Protein 3NT8 (pdb70)

CATH classification: 3.40.33.10 (+1 more: 3.40.33.10)

InterPro domains:
  IPR001283 Cysteine-rich secretory protein-related [PR00837] (274-292)
  IPR001283 Cysteine-rich secretory protein-related [PR00837] (325-338)
  IPR001283 Cysteine-rich secretory protein-related [PR00837] (356-372)
  IPR001283 Cysteine-rich secretory protein-related [PR00837] (382-395)
  IPR001283 Cysteine-rich secretory protein-related [PTHR10334] (239-405)
  IPR002413 Venom allergen 5-like [PR00838] (232-248)
  IPR002413 Venom allergen 5-like [PR00838] (248-268)
  IPR002413 Venom allergen 5-like [PR00838] (355-374)
  IPR014044 CAP domain [PF00188] (41-177)
  IPR014044 CAP domain [PF00188] (242-387)
  IPR014044 CAP domain [SM00198] (35-185)
  IPR014044 CAP domain [SM00198] (236-395)
  IPR018244 Allergen V5/Tpx-1-related, conserved site [PS01009] (357-367)
  IPR035940 CAP superfamily [G3DSA:3.40.33.10] (24-220)
  IPR035940 CAP superfamily [G3DSA:3.40.33.10] (221-424)
  IPR035940 CAP superfamily [SSF55797] (17-192)
  IPR035940 CAP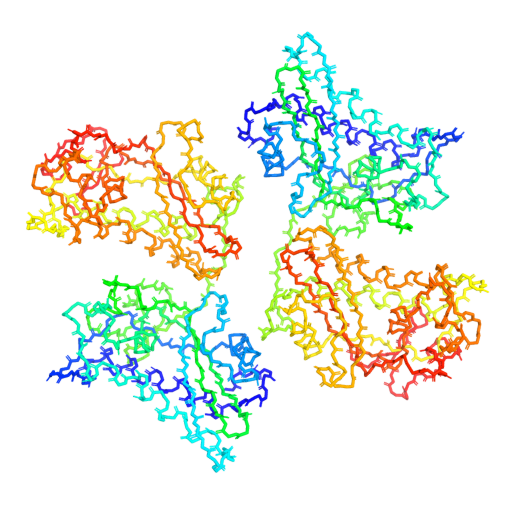 superfamily [SSF55797] (208-402)

Structure (mmCIF, N/CA/C/O backbone):
data_3NT8
#
_entry.id   3NT8
#
_cell.length_a   67.780
_cell.length_b   74.570
_cell.length_c   84.740
_cell.angle_alpha   90.00
_cell.angle_beta   112.10
_cell.angle_gamma   90.00
#
_symmetry.space_group_name_H-M   'P 1 21 1'
#
loop_
_entity.id
_entity.type
_entity.pdbx_description
1 polymer 'Ancylostoma secreted protein 1'
2 water water
#
loop_
_atom_site.group_PDB
_atom_site.id
_atom_site.type_symbol
_atom_site.label_atom_id
_atom_site.label_alt_id
_atom_site.label_comp_id
_atom_site.label_asym_id
_atom_site.label_entity_id
_atom_site.label_seq_id
_atom_site.pdbx_PDB_ins_code
_atom_site.Cartn_x
_atom_site.Cartn_y
_atom_site.Cartn_z
_atom_site.occupancy
_atom_site.B_iso_or_equiv
_atom_site.auth_seq_id
_atom_site.auth_comp_id
_atom_site.auth_asym_id
_atom_site.auth_atom_id
_atom_site.pdbx_PDB_model_num
ATOM 1 N N . SER A 1 24 ? 51.887 10.940 49.834 1.00 38.24 24 SER A N 1
ATOM 2 C CA . SER A 1 24 ? 52.670 11.269 48.580 1.00 37.79 24 SER A CA 1
ATOM 3 C C . SER A 1 24 ? 52.491 12.720 48.019 1.00 36.37 24 SER A C 1
ATOM 4 O O . SER A 1 24 ? 53.486 13.407 47.693 1.00 37.56 24 SER A O 1
ATOM 7 N N . PHE A 1 25 ? 51.240 13.169 47.947 1.00 33.76 25 PHE A N 1
ATOM 8 C CA . PHE A 1 25 ? 50.850 14.489 47.384 1.00 30.83 25 PHE A CA 1
ATOM 9 C C . PHE A 1 25 ? 51.049 14.620 45.883 1.00 30.02 25 PHE A C 1
ATOM 10 O O . PHE A 1 25 ? 50.078 14.764 45.140 1.00 29.85 25 PHE A O 1
ATOM 18 N N . GLY A 1 26 ? 52.296 14.525 45.432 1.00 29.64 26 GLY A N 1
ATOM 19 C CA . GLY A 1 26 ? 52.600 14.555 44.005 1.00 28.90 26 GLY A CA 1
ATOM 20 C C . GLY A 1 26 ? 52.400 15.930 43.415 1.00 28.86 26 GLY A C 1
ATOM 21 O O . GLY A 1 26 ? 52.171 16.051 42.215 1.00 29.83 26 GLY A O 1
ATOM 22 N N . CYS A 1 27 ? 52.503 16.977 44.239 1.00 27.76 27 CYS A N 1
ATOM 23 C CA . CYS A 1 27 ? 52.359 18.344 43.726 1.00 26.95 27 CYS A CA 1
ATOM 24 C C . CYS A 1 27 ? 53.697 18.922 43.301 1.00 26.33 27 CYS A C 1
ATOM 25 O O . CYS A 1 27 ? 54.723 18.705 43.944 1.00 26.88 27 CYS A O 1
ATOM 28 N N . SER A 1 28 ? 53.671 19.669 42.212 1.00 25.52 28 SER A N 1
ATOM 29 C CA . SER A 1 28 ? 54.889 20.256 41.681 1.00 25.79 28 SER A CA 1
ATOM 30 C C . SER A 1 28 ? 55.242 21.547 42.405 1.00 24.81 28 SER A C 1
ATOM 31 O O . SER A 1 28 ? 56.365 21.979 42.372 1.00 23.53 28 SER A O 1
ATOM 34 N N . ASN A 1 29 ? 54.293 22.135 43.117 1.00 24.63 29 ASN A N 1
ATOM 35 C CA . ASN A 1 29 ? 54.546 23.480 43.635 1.00 23.57 29 ASN A CA 1
ATOM 36 C C . ASN A 1 29 ? 55.691 23.422 44.651 1.00 22.74 29 ASN A C 1
ATOM 37 O O . ASN A 1 29 ? 55.646 22.606 45.582 1.00 22.95 29 ASN A O 1
ATOM 42 N N . SER A 1 30 ? 56.745 24.225 44.420 1.00 22.17 30 SER A N 1
ATOM 43 C CA . SER A 1 30 ? 57.843 24.389 45.394 1.00 21.83 30 SER A CA 1
ATOM 44 C C . SER A 1 30 ? 57.578 25.523 46.471 1.00 20.29 30 SER A C 1
ATOM 45 O O . SER A 1 30 ? 58.433 25.795 47.298 1.00 20.06 30 SER A O 1
ATOM 48 N N . GLY A 1 31 ? 56.424 26.197 46.389 1.00 18.37 31 GLY A N 1
ATOM 49 C CA . GLY A 1 31 ? 56.028 27.304 47.293 1.00 17.89 31 GLY A CA 1
ATOM 50 C C . GLY A 1 31 ? 55.841 26.787 48.727 1.00 17.54 31 GLY A C 1
ATOM 51 O O . GLY A 1 31 ? 56.170 27.472 49.728 1.00 17.50 31 GLY A O 1
ATOM 52 N N . ILE A 1 32 ? 55.338 25.561 48.849 1.00 14.41 32 ILE A N 1
ATOM 53 C CA . ILE A 1 32 ? 55.225 24.974 50.197 1.00 15.17 32 ILE A CA 1
ATOM 54 C C . ILE A 1 32 ? 55.826 23.576 50.155 1.00 15.60 32 ILE A C 1
ATOM 55 O O . ILE A 1 32 ? 56.068 23.071 49.040 1.00 14.11 32 ILE A O 1
ATOM 60 N N . THR A 1 33 ? 56.136 23.005 51.339 1.00 15.83 33 THR A N 1
ATOM 61 C CA . THR A 1 33 ? 56.617 21.604 51.388 1.00 16.77 33 THR A CA 1
ATOM 62 C C . THR A 1 33 ? 55.512 20.532 51.600 1.00 16.49 33 THR A C 1
ATOM 63 O O . THR A 1 33 ? 54.402 20.858 51.962 1.00 16.31 33 THR A O 1
ATOM 67 N N . ASP A 1 34 ? 55.849 19.246 51.441 1.00 18.13 34 ASP A N 1
ATOM 68 C CA . ASP A 1 34 ? 54.881 18.176 51.780 1.00 19.24 34 ASP A CA 1
ATOM 69 C C . ASP A 1 34 ? 54.516 18.196 53.224 1.00 19.63 34 ASP A C 1
ATOM 70 O O . ASP A 1 34 ? 53.371 17.899 53.584 1.00 20.10 34 ASP A O 1
ATOM 75 N N . SER A 1 35 ? 55.465 18.605 54.040 1.00 18.90 35 SER A N 1
ATOM 76 C CA . SER A 1 35 ? 55.261 18.665 55.455 1.00 18.11 35 SER A CA 1
ATOM 77 C C . SER A 1 35 ? 54.220 19.730 55.779 1.00 18.32 35 SER A C 1
ATOM 78 O O . SER A 1 35 ? 53.437 19.594 56.730 1.00 17.72 35 SER A O 1
ATOM 81 N N . ASP A 1 36 ? 54.219 20.796 54.976 1.00 18.08 36 ASP A N 1
ATOM 82 C CA . ASP A 1 36 ? 53.214 21.840 55.066 1.00 17.33 36 ASP A CA 1
ATOM 83 C C . ASP A 1 36 ? 51.867 21.332 54.597 1.00 15.94 36 ASP A C 1
ATOM 84 O O . ASP A 1 36 ? 50.880 21.608 55.220 1.00 17.09 36 ASP A O 1
ATOM 89 N N . ARG A 1 37 ? 51.844 20.592 53.500 1.00 16.65 37 ARG A N 1
ATOM 90 C CA . ARG A 1 37 ? 50.603 20.114 52.970 1.00 16.52 37 ARG A CA 1
ATOM 91 C C . ARG A 1 37 ? 49.984 19.154 53.969 1.00 17.52 37 ARG A C 1
ATOM 92 O O . ARG A 1 37 ? 48.767 19.020 54.014 1.00 17.02 37 ARG A O 1
ATOM 100 N N . GLN A 1 38 ? 50.814 18.408 54.686 1.00 17.68 38 GLN A N 1
ATOM 101 C CA . GLN A 1 38 ? 50.347 17.401 55.588 1.00 16.71 38 GLN A CA 1
ATOM 102 C C . GLN A 1 38 ? 49.846 18.145 56.815 1.00 16.21 38 GLN A C 1
ATOM 103 O O . GLN A 1 38 ? 48.883 17.756 57.363 1.00 17.74 38 GLN A O 1
ATOM 109 N N . ALA A 1 39 ? 50.449 19.274 57.195 1.00 15.79 39 ALA A N 1
ATOM 110 C CA . ALA A 1 39 ? 49.948 20.004 58.342 1.00 16.58 39 ALA A CA 1
ATOM 111 C C . ALA A 1 39 ? 48.595 20.748 58.078 1.00 17.54 39 ALA A C 1
ATOM 112 O O . ALA A 1 39 ? 47.770 20.809 58.952 1.00 17.17 39 ALA A O 1
ATOM 114 N N . PHE A 1 40 ? 48.417 21.327 56.897 1.00 17.10 40 PHE A N 1
ATOM 115 C CA . PHE A 1 40 ? 47.119 21.807 56.467 1.00 18.53 40 PHE A CA 1
ATOM 116 C C . PHE A 1 40 ? 46.072 20.701 56.442 1.00 18.02 40 PHE A C 1
ATOM 117 O O . PHE A 1 40 ? 44.972 20.858 56.981 1.00 19.54 40 PHE A O 1
ATOM 125 N N . LEU A 1 41 ? 46.392 19.603 55.789 1.00 18.31 41 LEU A N 1
ATOM 126 C CA . LEU A 1 41 ? 45.412 18.562 55.608 1.00 18.32 41 LEU A CA 1
ATOM 127 C C . LEU A 1 41 ? 44.995 17.922 56.925 1.00 19.13 41 LEU A C 1
ATOM 128 O O . LEU A 1 41 ? 43.803 17.685 57.115 1.00 19.79 41 LEU A O 1
ATOM 133 N N . ASP A 1 42 ? 45.967 17.588 57.793 1.00 18.85 42 ASP A N 1
ATOM 134 C CA . ASP A 1 42 ? 45.691 16.919 59.061 1.00 17.86 42 ASP A CA 1
ATOM 135 C C . ASP A 1 42 ? 44.866 17.796 60.004 1.00 17.05 42 ASP A C 1
ATOM 136 O O . ASP A 1 42 ? 43.930 17.317 60.697 1.00 16.60 42 ASP A O 1
ATOM 141 N N . PHE A 1 43 ? 45.209 19.081 60.062 1.00 14.70 43 PHE A N 1
ATOM 142 C CA . PHE A 1 43 ? 44.489 19.972 60.980 1.00 15.62 43 PHE A CA 1
ATOM 143 C C . PHE A 1 43 ? 42.983 19.986 60.569 1.00 15.32 43 PHE A C 1
ATOM 144 O O . PHE A 1 43 ? 42.071 19.965 61.419 1.00 15.00 43 PHE A O 1
ATOM 152 N N . HIS A 1 44 ? 42.718 19.995 59.277 1.00 14.26 44 HIS A N 1
ATOM 153 C CA . HIS A 1 44 ? 41.331 20.088 58.863 1.00 15.94 44 HIS A CA 1
ATOM 154 C C . HIS A 1 44 ? 40.595 18.788 59.200 1.00 16.97 44 HIS A C 1
ATOM 155 O O . HIS A 1 44 ? 39.495 18.844 59.712 1.00 15.63 44 HIS A O 1
ATOM 162 N N . ASN A 1 45 ? 41.193 17.629 58.866 1.00 17.80 45 ASN A N 1
ATOM 163 C CA . ASN A 1 45 ? 40.535 16.332 59.097 1.00 17.64 45 ASN A CA 1
ATOM 164 C C . ASN A 1 45 ? 40.414 15.908 60.545 1.00 16.94 45 ASN A C 1
ATOM 165 O O . ASN A 1 45 ? 39.480 15.199 60.905 1.00 16.46 45 ASN A O 1
ATOM 170 N N . ASN A 1 46 ? 41.382 16.291 61.356 1.00 15.95 46 ASN A N 1
ATOM 171 C CA . ASN A 1 46 ? 41.300 16.016 62.772 1.00 17.24 46 ASN A CA 1
ATOM 172 C C . ASN A 1 46 ? 40.168 16.811 63.414 1.00 17.84 46 ASN A C 1
ATOM 173 O O . ASN A 1 46 ? 39.481 16.290 64.308 1.00 19.81 46 ASN A O 1
ATOM 178 N N . ALA A 1 47 ? 40.036 18.073 63.019 1.00 15.07 47 ALA A N 1
ATOM 179 C CA . ALA A 1 47 ? 38.995 18.940 63.526 1.00 16.46 47 ALA A CA 1
ATOM 180 C C . ALA A 1 47 ? 37.638 18.527 62.972 1.00 15.79 47 ALA A C 1
ATOM 181 O O . ALA A 1 47 ? 36.637 18.548 63.709 1.00 15.43 47 ALA A O 1
ATOM 183 N N . ARG A 1 48 ? 37.602 18.118 61.717 1.00 14.67 48 ARG A N 1
ATOM 184 C CA . ARG A 1 48 ? 36.311 17.596 61.183 1.00 16.55 48 ARG A CA 1
ATOM 185 C C . ARG A 1 48 ? 35.800 16.315 61.902 1.00 16.36 48 ARG A C 1
ATOM 186 O O . ARG A 1 48 ? 34.572 16.132 62.066 1.00 17.05 48 ARG A O 1
ATOM 194 N N . ARG A 1 49 ? 36.733 15.458 62.319 1.00 15.84 49 ARG A N 1
ATOM 195 C CA . ARG A 1 49 ? 36.446 14.162 62.912 1.00 15.97 49 ARG A CA 1
ATOM 196 C C . ARG A 1 49 ? 35.982 14.380 64.335 1.00 16.50 49 ARG A C 1
ATOM 197 O O . ARG A 1 49 ? 35.085 13.689 64.768 1.00 16.36 49 ARG A O 1
ATOM 205 N N . ARG A 1 50 ? 36.614 15.338 65.036 1.00 15.76 50 ARG A N 1
ATOM 206 C CA . ARG A 1 50 ? 36.152 15.778 66.325 1.00 16.32 50 ARG A CA 1
ATOM 207 C C . ARG A 1 50 ? 34.722 16.240 66.323 1.00 16.52 50 ARG A C 1
ATOM 208 O O . ARG A 1 50 ? 34.004 15.943 67.272 1.00 18.84 50 ARG A O 1
ATOM 216 N N . VAL A 1 51 ? 34.294 16.960 65.301 1.00 17.39 51 VAL A N 1
ATOM 217 C CA . VAL A 1 51 ? 32.931 17.439 65.217 1.00 16.72 51 VAL A CA 1
ATOM 218 C C . VAL A 1 51 ? 31.996 16.294 64.986 1.00 17.95 51 VAL A C 1
ATOM 219 O O . VAL A 1 51 ? 30.980 16.133 65.716 1.00 19.63 51 VAL A O 1
ATOM 223 N N . ALA A 1 52 ? 32.312 15.510 63.956 1.00 18.83 52 ALA A N 1
ATOM 224 C CA . ALA A 1 52 ? 31.567 14.317 63.606 1.00 19.23 52 ALA A CA 1
ATOM 225 C C . ALA A 1 52 ? 31.272 13.442 64.806 1.00 19.52 52 ALA A C 1
ATOM 226 O O . ALA A 1 52 ? 30.137 13.007 64.941 1.00 18.58 52 ALA A O 1
ATOM 228 N N . LYS A 1 53 ? 32.301 13.194 65.637 1.00 20.80 53 LYS A N 1
ATOM 229 C CA . LYS A 1 53 ? 32.248 12.365 66.874 1.00 22.10 53 LYS A CA 1
ATOM 230 C C . LYS A 1 53 ? 31.534 13.042 68.066 1.00 22.73 53 LYS A C 1
ATOM 231 O O . LYS A 1 53 ? 31.215 12.371 69.054 1.00 24.02 53 LYS A O 1
ATOM 237 N N . GLY A 1 54 ? 31.188 14.327 67.914 1.00 22.70 54 GLY A N 1
ATOM 238 C CA . GLY A 1 54 ? 30.512 15.091 68.956 1.00 23.97 54 GLY A CA 1
ATOM 239 C C . GLY A 1 54 ? 31.454 15.495 70.074 1.00 25.29 54 GLY A C 1
ATOM 240 O O . GLY A 1 54 ? 31.009 15.656 71.196 1.00 26.11 54 GLY A O 1
ATOM 241 N N . LEU A 1 55 ? 32.760 15.622 69.759 1.00 24.85 55 LEU A N 1
ATOM 242 C CA . LEU A 1 55 ? 33.793 15.859 70.753 1.00 24.72 55 LEU A CA 1
ATOM 243 C C . LEU A 1 55 ? 34.319 17.304 70.798 1.00 24.06 55 LEU A C 1
ATOM 244 O O . LEU A 1 55 ? 35.111 17.630 71.678 1.00 24.06 55 LEU A O 1
ATOM 249 N N . GLU A 1 56 ? 33.860 18.153 69.881 1.00 21.96 56 GLU A N 1
ATOM 250 C CA . GLU A 1 56 ? 34.415 19.475 69.725 1.00 21.36 56 GLU A CA 1
ATOM 251 C C . GLU A 1 56 ? 33.633 20.487 70.562 1.00 20.96 56 GLU A C 1
ATOM 252 O O . GLU A 1 56 ? 32.369 20.568 70.520 1.00 18.32 56 GLU A O 1
ATOM 258 N N . ASP A 1 57 ? 34.410 21.290 71.277 1.00 19.43 57 ASP A N 1
ATOM 259 C CA . ASP A 1 57 ? 33.890 22.327 72.102 1.00 19.44 57 ASP A CA 1
ATOM 260 C C . ASP A 1 57 ? 33.154 23.386 71.332 1.00 19.88 57 ASP A C 1
ATOM 261 O O . ASP A 1 57 ? 33.553 23.783 70.209 1.00 20.32 57 ASP A O 1
ATOM 266 N N . SER A 1 58 ? 32.106 23.871 71.973 1.00 18.01 58 SER A N 1
ATOM 267 C CA . SER A 1 58 ? 31.393 25.067 71.555 1.00 18.94 58 SER A CA 1
ATOM 268 C C . SER A 1 58 ? 31.572 26.216 72.578 1.00 19.26 58 SER A C 1
ATOM 269 O O . SER A 1 58 ? 32.395 26.128 73.451 1.00 19.93 58 SER A O 1
ATOM 272 N N . ASN A 1 59 ? 30.850 27.319 72.453 1.00 20.68 59 ASN A N 1
ATOM 273 C CA . ASN A 1 59 ? 30.967 28.371 73.464 1.00 21.62 59 ASN A CA 1
ATOM 274 C C . ASN A 1 59 ? 30.350 27.924 74.784 1.00 23.14 59 ASN A C 1
ATOM 275 O O . ASN A 1 59 ? 30.711 28.460 75.831 1.00 22.62 59 ASN A O 1
ATOM 280 N N . SER A 1 60 ? 29.430 26.968 74.735 1.00 23.84 60 SER A N 1
ATOM 281 C CA . SER A 1 60 ? 28.748 26.554 75.942 1.00 27.19 60 SER A CA 1
ATOM 282 C C . SER A 1 60 ? 28.809 25.070 76.160 1.00 27.52 60 SER A C 1
ATOM 283 O O . SER A 1 60 ? 29.002 24.649 77.272 1.00 32.82 60 SER A O 1
ATOM 286 N N . GLY A 1 61 ? 28.535 24.243 75.200 1.00 25.01 61 GLY A N 1
ATOM 287 C CA . GLY A 1 61 ? 28.693 22.834 75.533 1.00 21.87 61 GLY A CA 1
ATOM 288 C C . GLY A 1 61 ? 29.529 22.217 74.417 1.00 20.33 61 GLY A C 1
ATOM 289 O O . GLY A 1 61 ? 30.555 22.789 74.097 1.00 19.62 61 GLY A O 1
ATOM 290 N N . LYS A 1 62 ? 29.076 21.099 73.845 1.00 18.45 62 LYS A N 1
ATOM 291 C CA . LYS A 1 62 ? 29.681 20.474 72.683 1.00 17.53 62 LYS A CA 1
ATOM 292 C C . LYS A 1 62 ? 28.891 20.732 71.432 1.00 19.19 62 LYS A C 1
ATOM 293 O O . LYS A 1 62 ? 27.628 20.740 71.454 1.00 18.60 62 LYS A O 1
ATOM 299 N N . LEU A 1 63 ? 29.612 20.860 70.305 1.00 18.74 63 LEU A N 1
ATOM 300 C CA . LEU A 1 63 ? 28.953 20.882 69.011 1.00 17.83 63 LEU A CA 1
ATOM 301 C C . LEU A 1 63 ? 28.231 19.608 68.748 1.00 18.65 63 LEU A C 1
ATOM 302 O O . LEU A 1 63 ? 28.717 18.530 69.126 1.00 19.57 63 LEU A O 1
ATOM 307 N N . ASN A 1 64 ? 27.118 19.693 68.013 1.00 19.00 64 ASN A N 1
ATOM 308 C CA . ASN A 1 64 ? 26.439 18.485 67.576 1.00 19.41 64 ASN A CA 1
ATOM 309 C C . ASN A 1 64 ? 27.318 17.545 66.744 1.00 18.86 64 ASN A C 1
ATOM 310 O O . ASN A 1 64 ? 28.057 18.015 65.896 1.00 19.59 64 ASN A O 1
ATOM 315 N N . PRO A 1 65 ? 27.192 16.209 66.944 1.00 19.70 65 PRO A N 1
ATOM 316 C CA . PRO A 1 65 ? 27.835 15.205 66.067 1.00 19.36 65 PRO A CA 1
ATOM 317 C C . PRO A 1 65 ? 27.330 15.286 64.630 1.00 20.00 65 PRO A C 1
ATOM 318 O O . PRO A 1 65 ? 26.231 15.793 64.399 1.00 20.40 65 PRO A O 1
ATOM 322 N N . ALA A 1 66 ? 28.106 14.729 63.693 1.00 19.88 66 ALA A N 1
ATOM 323 C CA . ALA A 1 66 ? 27.818 14.885 62.295 1.00 19.89 66 ALA A CA 1
ATOM 324 C C . ALA A 1 66 ? 27.710 13.580 61.527 1.00 20.35 66 ALA A C 1
ATOM 325 O O . ALA A 1 66 ? 28.627 12.747 61.565 1.00 21.17 66 ALA A O 1
ATOM 327 N N . LYS A 1 67 ? 26.642 13.448 60.739 1.00 19.00 67 LYS A N 1
ATOM 328 C CA . LYS A 1 67 ? 26.592 12.400 59.746 1.00 17.42 67 LYS A CA 1
ATOM 329 C C . LYS A 1 67 ? 27.079 12.995 58.434 1.00 16.84 67 LYS A C 1
ATOM 330 O O . LYS A 1 67 ? 27.091 14.243 58.267 1.00 16.02 67 LYS A O 1
ATOM 336 N N . ASN A 1 68 ? 27.475 12.129 57.497 1.00 15.63 68 ASN A N 1
ATOM 337 C CA . ASN A 1 68 ? 27.984 12.605 56.179 1.00 15.09 68 ASN A CA 1
ATOM 338 C C . ASN A 1 68 ? 29.127 13.658 56.291 1.00 15.79 68 ASN A C 1
ATOM 339 O O . ASN A 1 68 ? 29.229 14.573 55.500 1.00 15.84 68 ASN A O 1
ATOM 344 N N . MET A 1 69 ? 29.976 13.568 57.309 1.00 17.29 69 MET A N 1
ATOM 345 C CA . MET A 1 69 ? 31.125 14.475 57.386 1.00 16.99 69 MET A CA 1
ATOM 346 C C . MET A 1 69 ? 32.246 13.891 56.594 1.00 17.33 69 MET A C 1
ATOM 347 O O . MET A 1 69 ? 32.806 12.850 56.978 1.00 17.61 69 MET A O 1
ATOM 352 N N . TYR A 1 70 ? 32.549 14.519 55.458 1.00 17.57 70 TYR A N 1
ATOM 353 C CA . TYR A 1 70 ? 33.620 14.052 54.542 1.00 17.50 70 TYR A CA 1
ATOM 354 C C . TYR A 1 70 ? 35.062 14.464 54.923 1.00 18.04 70 TYR A C 1
ATOM 355 O O . TYR A 1 70 ? 35.336 15.588 55.403 1.00 17.04 70 TYR A O 1
ATOM 364 N N . LYS A 1 71 ? 35.951 13.507 54.747 1.00 18.42 71 LYS A N 1
ATOM 365 C CA . LYS A 1 71 ? 37.386 13.707 54.914 1.00 20.29 71 LYS A CA 1
ATOM 366 C C . LYS A 1 71 ? 37.801 14.470 53.685 1.00 19.37 71 LYS A C 1
ATOM 367 O O . LYS A 1 71 ? 37.356 14.134 52.595 1.00 20.69 71 LYS A O 1
ATOM 373 N N . LEU A 1 72 ? 38.630 15.483 53.863 1.00 17.99 72 LEU A N 1
ATOM 374 C CA . LEU A 1 72 ? 39.234 16.211 52.744 1.00 17.21 72 LEU A CA 1
ATOM 375 C C . LEU A 1 72 ? 40.399 15.465 52.144 1.00 17.57 72 LEU A C 1
ATOM 376 O O . LEU A 1 72 ? 41.174 14.829 52.863 1.00 18.42 72 LEU A O 1
ATOM 381 N N . SER A 1 73 ? 40.529 15.534 50.827 1.00 18.29 73 SER A N 1
ATOM 382 C CA . SER A 1 73 ? 41.743 15.121 50.124 1.00 19.45 73 SER A CA 1
ATOM 383 C C . SER A 1 73 ? 42.426 16.339 49.583 1.00 19.86 73 SER A C 1
ATOM 384 O O . SER A 1 73 ? 41.770 17.334 49.208 1.00 19.32 73 SER A O 1
ATOM 387 N N . TRP A 1 74 ? 43.746 16.300 49.549 1.00 20.09 74 TRP A N 1
ATOM 388 C CA . TRP A 1 74 ? 44.503 17.399 48.900 1.00 21.29 74 TRP A CA 1
ATOM 389 C C . TRP A 1 74 ? 44.322 17.538 47.377 1.00 21.27 74 TRP A C 1
ATOM 390 O O . TRP A 1 74 ? 44.259 16.548 46.657 1.00 22.97 74 TRP A O 1
ATOM 401 N N . ASP A 1 75 ? 44.283 18.763 46.855 1.00 21.23 75 ASP A N 1
ATOM 402 C CA . ASP A 1 75 ? 44.178 18.882 45.415 1.00 21.84 75 ASP A CA 1
ATOM 403 C C . ASP A 1 75 ? 45.300 19.752 44.844 1.00 21.74 75 ASP A C 1
ATOM 404 O O . ASP A 1 75 ? 45.413 20.920 45.214 1.00 21.18 75 ASP A O 1
ATOM 409 N N . CYS A 1 76 ? 46.138 19.210 43.952 1.00 22.80 76 CYS A N 1
ATOM 410 C CA . CYS A 1 76 ? 47.343 19.957 43.541 1.00 22.76 76 CYS A CA 1
ATOM 411 C C . CYS A 1 76 ? 47.010 21.196 42.718 1.00 22.10 76 CYS A C 1
ATOM 412 O O . CYS A 1 76 ? 47.684 22.227 42.841 1.00 21.19 76 CYS A O 1
ATOM 415 N N . ALA A 1 77 ? 45.968 21.068 41.901 1.00 20.29 77 ALA A N 1
ATOM 416 C CA . ALA A 1 77 ? 45.516 22.059 40.987 1.00 19.49 77 ALA A CA 1
ATOM 417 C C . ALA A 1 77 ? 44.925 23.181 41.784 1.00 20.33 77 ALA A C 1
ATOM 418 O O . ALA A 1 77 ? 45.125 24.368 41.454 1.00 22.43 77 ALA A O 1
ATOM 420 N N . MET A 1 78 ? 44.180 22.839 42.846 1.00 19.53 78 MET A N 1
ATOM 421 C CA . MET A 1 78 ? 43.625 23.874 43.741 1.00 18.60 78 MET A CA 1
ATOM 422 C C . MET A 1 78 ? 44.739 24.618 44.440 1.00 17.61 78 MET A C 1
ATOM 423 O O . MET A 1 78 ? 44.729 25.843 44.421 1.00 18.42 78 MET A O 1
ATOM 428 N N . GLU A 1 79 ? 45.702 23.880 44.991 1.00 16.10 79 GLU A N 1
ATOM 429 C CA . GLU A 1 79 ? 46.897 24.458 45.611 1.00 15.98 79 GLU A CA 1
ATOM 430 C C . GLU A 1 79 ? 47.655 25.388 44.678 1.00 15.86 79 GLU A C 1
ATOM 431 O O . GLU A 1 79 ? 48.059 26.504 45.077 1.00 15.51 79 GLU A O 1
ATOM 437 N N . GLN A 1 80 ? 47.833 24.968 43.430 1.00 17.82 80 GLN A N 1
ATOM 438 C CA . GLN A 1 80 ? 48.710 25.723 42.500 1.00 18.68 80 GLN A CA 1
ATOM 439 C C . GLN A 1 80 ? 48.050 27.012 42.124 1.00 18.96 80 GLN A C 1
ATOM 440 O O . GLN A 1 80 ? 48.701 28.050 42.020 1.00 20.62 80 GLN A O 1
ATOM 446 N N . GLN A 1 81 ? 46.752 26.946 41.860 1.00 18.69 81 GLN A N 1
ATOM 447 C CA . GLN A 1 81 ? 46.032 28.143 41.495 1.00 21.14 81 GLN A CA 1
ATOM 448 C C . GLN A 1 81 ? 46.047 29.192 42.607 1.00 19.86 81 GLN A C 1
ATOM 449 O O . GLN A 1 81 ? 46.261 30.350 42.342 1.00 21.81 81 GLN A O 1
ATOM 455 N N . LEU A 1 82 ? 45.835 28.760 43.842 1.00 18.84 82 LEU A N 1
ATOM 456 C CA . LEU A 1 82 ? 45.842 29.654 44.959 1.00 18.35 82 LEU A CA 1
ATOM 457 C C . LEU A 1 82 ? 47.262 30.244 45.173 1.00 19.05 82 LEU A C 1
ATOM 458 O O . LEU A 1 82 ? 47.418 31.441 45.500 1.00 17.61 82 LEU A O 1
ATOM 463 N N . GLN A 1 83 ? 48.269 29.399 44.972 1.00 19.63 83 GLN A N 1
ATOM 464 C CA . GLN A 1 83 ? 49.645 29.858 45.128 1.00 21.19 83 GLN A CA 1
ATOM 465 C C . GLN A 1 83 ? 49.971 30.997 44.141 1.00 21.48 83 GLN A C 1
ATOM 466 O O . GLN A 1 83 ? 50.630 31.968 44.517 1.00 23.71 83 GLN A O 1
ATOM 472 N N . ASP A 1 84 ? 49.506 30.858 42.901 1.00 22.03 84 ASP A N 1
ATOM 473 C CA . ASP A 1 84 ? 49.710 31.855 41.848 1.00 24.03 84 ASP A CA 1
ATOM 474 C C . ASP A 1 84 ? 49.021 33.182 42.167 1.00 24.18 84 ASP A C 1
ATOM 475 O O . ASP A 1 84 ? 49.427 34.232 41.682 1.00 24.99 84 ASP A O 1
ATOM 480 N N . ALA A 1 85 ? 48.005 33.141 43.028 1.00 25.67 85 ALA A N 1
ATOM 481 C CA . ALA A 1 85 ? 47.186 34.322 43.261 1.00 25.66 85 ALA A CA 1
ATOM 482 C C . ALA A 1 85 ? 47.667 35.170 44.404 1.00 26.14 85 ALA A C 1
ATOM 483 O O . ALA A 1 85 ? 47.293 36.338 44.521 1.00 26.18 85 ALA A O 1
ATOM 485 N N . ILE A 1 86 ? 48.510 34.583 45.244 1.00 26.09 86 ILE A N 1
ATOM 486 C CA . ILE A 1 86 ? 48.973 35.258 46.444 1.00 26.16 86 ILE A CA 1
ATOM 487 C C . ILE A 1 86 ? 50.446 35.692 46.364 1.00 26.97 86 ILE A C 1
ATOM 488 O O . ILE A 1 86 ? 51.067 35.985 47.388 1.00 26.61 86 ILE A O 1
ATOM 493 N N . GLN A 1 87 ? 51.010 35.742 45.164 1.00 29.00 87 GLN A N 1
ATOM 494 C CA . GLN A 1 87 ? 52.458 36.007 45.066 1.00 31.59 87 GLN A CA 1
ATOM 495 C C . GLN A 1 87 ? 52.856 37.392 45.627 1.00 32.54 87 GLN A C 1
ATOM 496 O O . GLN A 1 87 ? 53.965 37.585 46.143 1.00 33.47 87 GLN A O 1
ATOM 502 N N . SER A 1 88 ? 51.926 38.339 45.572 1.00 33.75 88 SER A N 1
ATOM 503 C CA . SER A 1 88 ? 52.192 39.689 46.059 1.00 34.50 88 SER A CA 1
ATOM 504 C C . SER A 1 88 ? 51.512 39.984 47.413 1.00 34.67 88 SER A C 1
ATOM 505 O O . SER A 1 88 ? 51.396 41.158 47.812 1.00 34.00 88 SER A O 1
ATOM 508 N N . CYS A 1 89 ? 51.097 38.925 48.113 1.00 34.40 89 CYS A N 1
ATOM 509 C CA . CYS A 1 89 ? 50.316 39.019 49.367 1.00 34.35 89 CYS A CA 1
ATOM 510 C C . CYS A 1 89 ? 49.153 40.029 49.261 1.00 35.35 89 CYS A C 1
ATOM 511 O O . CYS A 1 89 ? 49.076 41.006 50.054 1.00 34.04 89 CYS A O 1
ATOM 514 N N . PRO A 1 90 ? 48.246 39.793 48.281 1.00 36.79 90 PRO A N 1
ATOM 515 C CA . PRO A 1 90 ? 47.165 40.759 48.045 1.00 38.57 90 PRO A CA 1
ATOM 516 C C . PRO A 1 90 ? 46.192 40.838 49.212 1.00 40.02 90 PRO A C 1
ATOM 517 O O . PRO A 1 90 ? 46.020 39.847 49.941 1.00 40.09 90 PRO A O 1
ATOM 521 N N . SER A 1 91 ? 45.569 42.010 49.359 1.00 42.79 91 SER A N 1
ATOM 522 C CA . SER A 1 91 ? 44.364 42.203 50.219 1.00 44.81 91 SER A CA 1
ATOM 523 C C . SER A 1 91 ? 43.093 41.582 49.609 1.00 44.99 91 SER A C 1
ATOM 524 O O . SER A 1 91 ? 42.921 41.583 48.399 1.00 45.83 91 SER A O 1
ATOM 527 N N . GLY A 1 92 ? 42.214 41.051 50.455 1.00 44.96 92 GLY A N 1
ATOM 528 C CA . GLY A 1 92 ? 40.950 40.515 49.985 1.00 44.60 92 GLY A CA 1
ATOM 529 C C . GLY A 1 92 ? 41.045 39.108 49.453 1.00 44.42 92 GLY A C 1
ATOM 530 O O . GLY A 1 92 ? 41.973 38.367 49.784 1.00 43.93 92 GLY A O 1
ATOM 531 N N . PHE A 1 93 ? 40.057 38.749 48.631 1.00 44.32 93 PHE A N 1
ATOM 532 C CA . PHE A 1 93 ? 39.907 37.400 48.073 1.00 44.13 93 PHE A CA 1
ATOM 533 C C . PHE A 1 93 ? 40.425 37.247 46.638 1.00 44.44 93 PHE A C 1
ATOM 534 O O . PHE A 1 93 ? 40.391 38.197 45.822 1.00 45.56 93 PHE A O 1
ATOM 542 N N . ALA A 1 94 ? 40.906 36.047 46.336 1.00 43.53 94 ALA A N 1
ATOM 543 C CA . ALA A 1 94 ? 41.565 35.769 45.071 1.00 42.87 94 ALA A CA 1
ATOM 544 C C . ALA A 1 94 ? 40.585 35.763 43.902 1.00 42.73 94 ALA A C 1
ATOM 545 O O . ALA A 1 94 ? 40.983 36.082 42.790 1.00 43.33 94 ALA A O 1
ATOM 547 N N . GLY A 1 95 ? 39.320 35.395 44.161 1.00 42.26 95 GLY A N 1
ATOM 548 C CA . GLY A 1 95 ? 38.287 35.216 43.115 1.00 41.34 95 GLY A CA 1
ATOM 549 C C . GLY A 1 95 ? 38.497 33.973 42.229 1.00 41.02 95 GLY A C 1
ATOM 550 O O . GLY A 1 95 ? 38.056 33.943 41.059 1.00 41.03 95 GLY A O 1
ATOM 551 N N . ILE A 1 96 ? 39.188 32.955 42.768 1.00 39.16 96 ILE A N 1
ATOM 552 C CA . ILE A 1 96 ? 39.338 31.648 42.089 1.00 37.25 96 ILE A CA 1
ATOM 553 C C . ILE A 1 96 ? 38.008 30.912 41.835 1.00 37.40 96 ILE A C 1
ATOM 554 O O . ILE A 1 96 ? 37.106 30.887 42.723 1.00 36.72 96 ILE A O 1
ATOM 559 N N . GLN A 1 97 ? 37.914 30.277 40.655 1.00 36.45 97 GLN A N 1
ATOM 560 C CA . GLN A 1 97 ? 36.665 29.613 40.256 1.00 36.67 97 GLN A CA 1
ATOM 561 C C . GLN A 1 97 ? 36.377 28.333 41.019 1.00 35.63 97 GLN A C 1
ATOM 562 O O . GLN A 1 97 ? 37.303 27.567 41.330 1.00 36.75 97 GLN A O 1
ATOM 568 N N . GLY A 1 98 ? 35.095 28.126 41.339 1.00 33.00 98 GLY A N 1
ATOM 569 C CA . GLY A 1 98 ? 34.632 26.863 41.903 1.00 30.55 98 GLY A CA 1
ATOM 570 C C . GLY A 1 98 ? 34.860 26.639 43.393 1.00 28.27 98 GLY A C 1
ATOM 571 O O . GLY A 1 98 ? 34.543 25.561 43.915 1.00 27.38 98 GLY A O 1
ATOM 572 N N . VAL A 1 99 ? 35.385 27.647 44.096 1.00 25.69 99 VAL A N 1
ATOM 573 C CA . VAL A 1 99 ? 35.858 27.430 45.465 1.00 23.42 99 VAL A CA 1
ATOM 574 C C . VAL A 1 99 ? 35.533 28.570 46.433 1.00 22.74 99 VAL A C 1
ATOM 575 O O . VAL A 1 99 ? 35.350 29.727 46.014 1.00 22.18 99 VAL A O 1
ATOM 579 N N . ALA A 1 100 ? 35.474 28.212 47.722 1.00 20.45 100 ALA A N 1
ATOM 580 C CA . ALA A 1 100 ? 35.426 29.199 48.788 1.00 19.18 100 ALA A CA 1
ATOM 581 C C . ALA A 1 100 ? 36.873 29.423 49.317 1.00 18.20 100 ALA A C 1
ATOM 582 O O . ALA A 1 100 ? 37.726 28.579 49.176 1.00 15.20 100 ALA A O 1
ATOM 584 N N . GLN A 1 101 ? 37.128 30.570 49.910 1.00 17.69 101 GLN A N 1
ATOM 585 C CA . GLN A 1 101 ? 38.454 30.907 50.332 1.00 19.21 101 GLN A CA 1
ATOM 586 C C . GLN A 1 101 ? 38.527 31.442 51.762 1.00 19.22 101 GLN A C 1
ATOM 587 O O . GLN A 1 101 ? 37.725 32.240 52.168 1.00 20.02 101 GLN A O 1
ATOM 593 N N . ASN A 1 102 ? 39.545 30.981 52.478 1.00 19.67 102 ASN A N 1
ATOM 594 C CA . ASN A 1 102 ? 39.921 31.448 53.779 1.00 19.98 102 ASN A CA 1
ATOM 595 C C . ASN A 1 102 ? 41.294 32.118 53.679 1.00 20.90 102 ASN A C 1
ATOM 596 O O . ASN A 1 102 ? 42.192 31.600 53.013 1.00 20.69 102 ASN A O 1
ATOM 601 N N . THR A 1 103 ? 41.462 33.247 54.359 1.00 22.59 103 THR A N 1
ATOM 602 C CA . THR A 1 103 ? 42.660 34.063 54.203 1.00 25.20 103 THR A CA 1
ATOM 603 C C . THR A 1 103 ? 43.078 34.761 55.521 1.00 25.44 103 THR A C 1
ATOM 604 O O . THR A 1 103 ? 42.220 35.117 56.396 1.00 25.30 103 THR A O 1
ATOM 608 N N . MET A 1 104 ? 44.397 34.910 55.666 1.00 24.57 104 MET A N 1
ATOM 609 C CA . MET A 1 104 ? 44.978 35.484 56.880 1.00 25.08 104 MET A CA 1
ATOM 610 C C . MET A 1 104 ? 46.265 36.186 56.509 1.00 25.02 104 MET A C 1
ATOM 611 O O . MET A 1 104 ? 47.072 35.669 55.738 1.00 23.95 104 MET A O 1
ATOM 616 N N . SER A 1 105 ? 46.457 37.348 57.107 1.00 25.84 105 SER A N 1
ATOM 617 C CA . SER A 1 105 ? 47.651 38.129 56.847 1.00 27.23 105 SER A CA 1
ATOM 618 C C . SER A 1 105 ? 48.431 38.375 58.141 1.00 26.45 105 SER A C 1
ATOM 619 O O . SER A 1 105 ? 47.858 38.764 59.161 1.00 26.14 105 SER A O 1
ATOM 622 N N . TRP A 1 106 ? 49.741 38.119 58.105 1.00 26.54 106 TRP A N 1
ATOM 623 C CA . TRP A 1 106 ? 50.616 38.442 59.234 1.00 26.85 106 TRP A CA 1
ATOM 624 C C . TRP A 1 106 ? 51.636 39.518 58.898 1.00 28.23 106 TRP A C 1
ATOM 625 O O . TRP A 1 106 ? 52.136 39.596 57.763 1.00 28.19 106 TRP A O 1
ATOM 636 N N . SER A 1 107 ? 51.960 40.354 59.884 1.00 29.49 107 SER A N 1
ATOM 637 C CA . SER A 1 107 ? 53.036 41.311 59.705 1.00 30.21 107 SER A CA 1
ATOM 638 C C . SER A 1 107 ? 54.034 41.195 60.819 1.00 30.55 107 SER A C 1
ATOM 639 O O . SER A 1 107 ? 53.687 40.988 61.987 1.00 30.83 107 SER A O 1
ATOM 642 N N . SER A 1 108 ? 55.298 41.299 60.446 1.00 31.49 108 SER A N 1
ATOM 643 C CA . SER A 1 108 ? 56.358 41.344 61.443 1.00 31.87 108 SER A CA 1
ATOM 644 C C . SER A 1 108 ? 57.557 42.006 60.819 1.00 31.70 108 SER A C 1
ATOM 645 O O . SER A 1 108 ? 57.881 41.718 59.667 1.00 33.08 108 SER A O 1
ATOM 648 N N . SER A 1 109 ? 58.205 42.872 61.595 1.00 32.02 109 SER A N 1
ATOM 649 C CA . SER A 1 109 ? 59.345 43.684 61.169 1.00 32.67 109 SER A CA 1
ATOM 650 C C . SER A 1 109 ? 60.592 42.849 61.010 1.00 33.07 109 SER A C 1
ATOM 651 O O . SER A 1 109 ? 61.569 43.281 60.360 1.00 33.86 109 SER A O 1
ATOM 654 N N . GLY A 1 110 ? 60.558 41.655 61.605 1.00 32.67 110 GLY A N 1
ATOM 655 C CA . GLY A 1 110 ? 61.652 40.687 61.486 1.00 31.67 110 GLY A CA 1
ATOM 656 C C . GLY A 1 110 ? 61.583 39.728 60.309 1.00 30.05 110 GLY A C 1
ATOM 657 O O . GLY A 1 110 ? 62.498 38.922 60.095 1.00 30.57 110 GLY A O 1
ATOM 658 N N . GLY A 1 111 ? 60.515 39.821 59.528 1.00 28.55 111 GLY A N 1
ATOM 659 C CA . GLY A 1 111 ? 60.309 38.908 58.401 1.00 25.64 111 GLY A CA 1
ATOM 660 C C . GLY A 1 111 ? 59.881 37.488 58.822 1.00 24.93 111 GLY A C 1
ATOM 661 O O . GLY A 1 111 ? 59.426 37.271 59.928 1.00 22.50 111 GLY A O 1
ATOM 662 N N . TYR A 1 112 ? 60.048 36.509 57.924 1.00 23.83 112 TYR A N 1
ATOM 663 C CA . TYR A 1 112 ? 59.510 35.163 58.155 1.00 22.50 112 TYR A CA 1
ATOM 664 C C . TYR A 1 112 ? 60.488 34.117 57.604 1.00 22.10 112 TYR A C 1
ATOM 665 O O . TYR A 1 112 ? 60.310 33.599 56.474 1.00 21.55 112 TYR A O 1
ATOM 674 N N . PRO A 1 113 ? 61.589 33.873 58.365 1.00 20.58 113 PRO A N 1
ATOM 675 C CA . PRO A 1 113 ? 62.556 32.898 57.909 1.00 19.78 113 PRO A CA 1
ATOM 676 C C . PRO A 1 113 ? 61.999 31.450 58.019 1.00 18.56 113 PRO A C 1
ATOM 677 O O . PRO A 1 113 ? 62.519 30.563 57.365 1.00 15.62 113 PRO A O 1
ATOM 681 N N . ASP A 1 114 ? 60.959 31.230 58.827 1.00 18.49 114 ASP A N 1
ATOM 682 C CA . ASP A 1 114 ? 60.317 29.918 58.898 1.00 20.50 114 ASP A CA 1
ATOM 683 C C . ASP A 1 114 ? 58.785 30.029 58.877 1.00 21.25 114 ASP A C 1
ATOM 684 O O . ASP A 1 114 ? 58.111 29.895 59.924 1.00 22.72 114 ASP A O 1
ATOM 689 N N . PRO A 1 115 ? 58.223 30.311 57.699 1.00 20.40 115 PRO A N 1
ATOM 690 C CA . PRO A 1 115 ? 56.773 30.528 57.606 1.00 21.22 115 PRO A CA 1
ATOM 691 C C . PRO A 1 115 ? 55.884 29.323 58.008 1.00 22.33 115 PRO A C 1
ATOM 692 O O . PRO A 1 115 ? 54.714 29.509 58.312 1.00 23.40 115 PRO A O 1
ATOM 696 N N . SER A 1 116 ? 56.408 28.102 58.017 1.00 22.30 116 SER A N 1
ATOM 697 C CA . SER A 1 116 ? 55.625 26.952 58.403 1.00 21.50 116 SER A CA 1
ATOM 698 C C . SER A 1 116 ? 55.073 27.066 59.853 1.00 22.22 116 SER A C 1
ATOM 699 O O . SER A 1 116 ? 54.038 26.466 60.203 1.00 19.57 116 SER A O 1
ATOM 702 N N . VAL A 1 117 ? 55.708 27.890 60.690 1.00 22.65 117 VAL A N 1
ATOM 703 C CA . VAL A 1 117 ? 55.253 27.969 62.104 1.00 23.16 117 VAL A CA 1
ATOM 704 C C . VAL A 1 117 ? 53.989 28.783 62.282 1.00 22.39 117 VAL A C 1
ATOM 705 O O . VAL A 1 117 ? 53.368 28.781 63.362 1.00 21.60 117 VAL A O 1
ATOM 709 N N . LYS A 1 118 ? 53.600 29.443 61.195 1.00 21.27 118 LYS A N 1
ATOM 710 C CA . LYS A 1 118 ? 52.368 30.193 61.189 1.00 20.95 118 LYS A CA 1
ATOM 711 C C . LYS A 1 118 ? 51.188 29.383 60.666 1.00 19.91 118 LYS A C 1
ATOM 712 O O . LYS A 1 118 ? 50.054 29.910 60.587 1.00 18.08 118 LYS A O 1
ATOM 718 N N . ILE A 1 119 ? 51.416 28.114 60.312 1.00 18.76 119 ILE A N 1
ATOM 719 C CA . ILE A 1 119 ? 50.309 27.318 59.801 1.00 19.03 119 ILE A CA 1
ATOM 720 C C . ILE A 1 119 ? 49.279 27.010 60.907 1.00 18.99 119 ILE A C 1
ATOM 721 O O . ILE A 1 119 ? 48.087 27.112 60.683 1.00 20.70 119 ILE A O 1
ATOM 726 N N . GLU A 1 120 ? 49.743 26.640 62.078 1.00 18.17 120 GLU A N 1
ATOM 727 C CA . GLU A 1 120 ? 48.876 26.198 63.125 1.00 19.81 120 GLU A CA 1
ATOM 728 C C . GLU A 1 120 ? 48.061 27.330 63.736 1.00 19.68 120 GLU A C 1
ATOM 729 O O . GLU A 1 120 ? 46.864 27.191 63.924 1.00 19.60 120 GLU A O 1
ATOM 735 N N . PRO A 1 121 ? 48.721 28.454 64.047 1.00 20.65 121 PRO A N 1
ATOM 736 C CA . PRO A 1 121 ? 47.950 29.532 64.608 1.00 19.99 121 PRO A CA 1
ATOM 737 C C . PRO A 1 121 ? 47.018 30.171 63.576 1.00 19.21 121 PRO A C 1
ATOM 738 O O . PRO A 1 121 ? 46.034 30.769 63.977 1.00 18.99 121 PRO A O 1
ATOM 742 N N . THR A 1 122 ? 47.333 30.078 62.270 1.00 16.71 122 THR A N 1
ATOM 743 C CA . THR A 1 122 ? 46.374 30.531 61.237 1.00 14.79 122 THR A CA 1
ATOM 744 C C . THR A 1 122 ? 45.086 29.688 61.236 1.00 15.84 122 THR A C 1
ATOM 745 O O . THR A 1 122 ? 43.961 30.212 61.267 1.00 15.26 122 THR A O 1
ATOM 749 N N . LEU A 1 123 ? 45.278 28.376 61.185 1.00 15.26 123 LEU A N 1
ATOM 750 C CA . LEU A 1 123 ? 44.177 27.463 61.074 1.00 15.99 123 LEU A CA 1
ATOM 751 C C . LEU A 1 123 ? 43.345 27.463 62.407 1.00 17.14 123 LEU A C 1
ATOM 752 O O . LEU A 1 123 ? 42.094 27.411 62.382 1.00 18.08 123 LEU A O 1
ATOM 757 N N . SER A 1 124 ? 44.022 27.569 63.535 1.00 16.09 124 SER A N 1
ATOM 758 C CA . SER A 1 124 ? 43.317 27.580 64.790 1.00 17.51 124 SER A CA 1
ATOM 759 C C . SER A 1 124 ? 42.557 28.856 65.059 1.00 17.82 124 SER A C 1
ATOM 760 O O . SER A 1 124 ? 41.497 28.847 65.742 1.00 18.96 124 SER A O 1
ATOM 763 N N . GLY A 1 125 ? 43.068 29.950 64.509 1.00 17.76 125 GLY A N 1
ATOM 764 C CA . GLY A 1 125 ? 42.378 31.251 64.449 1.00 17.26 125 GLY A CA 1
ATOM 765 C C . GLY A 1 125 ? 41.098 31.205 63.576 1.00 17.29 125 GLY A C 1
ATOM 766 O O . GLY A 1 125 ? 40.046 31.749 63.970 1.00 17.31 125 GLY A O 1
ATOM 767 N N . TRP A 1 126 ? 41.182 30.558 62.426 1.00 15.31 126 TRP A N 1
ATOM 768 C CA . TRP A 1 126 ? 39.989 30.276 61.578 1.00 15.37 126 TRP A CA 1
ATOM 769 C C . TRP A 1 126 ? 38.966 29.443 62.305 1.00 15.75 126 TRP A C 1
ATOM 770 O O . TRP A 1 126 ? 37.780 29.756 62.307 1.00 15.82 126 TRP A O 1
ATOM 781 N N . TRP A 1 127 ? 39.465 28.383 62.934 1.00 16.11 127 TRP A N 1
ATOM 782 C CA . TRP A 1 127 ? 38.650 27.412 63.610 1.00 16.30 127 TRP A CA 1
ATOM 783 C C . TRP A 1 127 ? 37.915 27.979 64.882 1.00 16.88 127 TRP A C 1
ATOM 784 O O . TRP A 1 127 ? 36.824 27.487 65.227 1.00 19.52 127 TRP A O 1
ATOM 795 N N . SER A 1 128 ? 38.443 29.051 65.499 1.00 16.71 128 SER A N 1
ATOM 796 C CA . SER A 1 128 ? 38.034 29.501 66.810 1.00 17.62 128 SER A CA 1
ATOM 797 C C . SER A 1 128 ? 36.684 30.220 66.723 1.00 18.74 128 SER A C 1
ATOM 798 O O . SER A 1 128 ? 36.144 30.634 67.730 1.00 18.48 128 SER A O 1
ATOM 801 N N . GLY A 1 129 ? 36.191 30.392 65.485 1.00 20.67 129 GLY A N 1
ATOM 802 C CA . GLY A 1 129 ? 34.892 30.959 65.198 1.00 20.66 129 GLY A CA 1
ATOM 803 C C . GLY A 1 129 ? 33.797 30.360 66.076 1.00 21.66 129 GLY A C 1
ATOM 804 O O . GLY A 1 129 ? 33.033 31.090 66.698 1.00 20.74 129 GLY A O 1
ATOM 805 N N . ALA A 1 130 ? 33.776 29.030 66.168 1.00 22.69 130 ALA A N 1
ATOM 806 C CA . ALA A 1 130 ? 32.687 28.318 66.768 1.00 23.33 130 ALA A CA 1
ATOM 807 C C . ALA A 1 130 ? 32.743 28.355 68.272 1.00 24.95 130 ALA A C 1
ATOM 808 O O . ALA A 1 130 ? 31.700 28.428 68.923 1.00 25.49 130 ALA A O 1
ATOM 810 N N . LYS A 1 131 ? 33.945 28.260 68.829 1.00 25.17 131 LYS A N 1
ATOM 811 C CA . LYS A 1 131 ? 34.129 28.288 70.250 1.00 27.25 131 LYS A CA 1
ATOM 812 C C . LYS A 1 131 ? 33.878 29.664 70.814 1.00 27.75 131 LYS A C 1
ATOM 813 O O . LYS A 1 131 ? 33.408 29.796 71.937 1.00 27.93 131 LYS A O 1
ATOM 819 N N . LYS A 1 132 ? 34.224 30.696 70.058 1.00 28.51 132 LYS A N 1
ATOM 820 C CA . LYS A 1 132 ? 34.081 32.057 70.553 1.00 30.39 132 LYS A CA 1
ATOM 821 C C . LYS A 1 132 ? 32.671 32.623 70.453 1.00 30.48 132 LYS A C 1
ATOM 822 O O . LYS A 1 132 ? 32.237 33.310 71.353 1.00 31.82 132 LYS A O 1
ATOM 828 N N . ASN A 1 133 ? 31.965 32.305 69.368 1.00 31.01 133 ASN A N 1
ATOM 829 C CA . ASN A 1 133 ? 30.606 32.830 69.064 1.00 31.52 133 ASN A CA 1
ATOM 830 C C . ASN A 1 133 ? 29.433 31.864 69.260 1.00 30.47 133 ASN A C 1
ATOM 831 O O . ASN A 1 133 ? 28.330 32.255 69.613 1.00 30.50 133 ASN A O 1
ATOM 836 N N . GLY A 1 134 ? 29.683 30.598 68.972 1.00 29.83 134 GLY A N 1
ATOM 837 C CA . GLY A 1 134 ? 28.714 29.547 69.191 1.00 27.72 134 GLY A CA 1
ATOM 838 C C . GLY A 1 134 ? 28.119 29.267 67.837 1.00 26.45 134 GLY A C 1
ATOM 839 O O . GLY A 1 134 ? 28.329 30.034 66.913 1.00 25.54 134 GLY A O 1
ATOM 840 N N . VAL A 1 135 ? 27.393 28.161 67.745 1.00 25.53 135 VAL A N 1
ATOM 841 C CA . VAL A 1 135 ? 26.721 27.720 66.527 1.00 24.72 135 VAL A CA 1
ATOM 842 C C . VAL A 1 135 ? 25.260 27.424 66.940 1.00 26.57 135 VAL A C 1
ATOM 843 O O . VAL A 1 135 ? 25.011 26.777 67.982 1.00 25.98 135 VAL A O 1
ATOM 847 N N . GLY A 1 136 ? 24.318 27.928 66.136 1.00 27.15 136 GLY A N 1
ATOM 848 C CA . GLY A 1 136 ? 22.876 27.650 66.241 1.00 29.21 136 GLY A CA 1
ATOM 849 C C . GLY A 1 136 ? 22.410 26.173 66.305 1.00 30.49 136 GLY A C 1
ATOM 850 O O . GLY A 1 136 ? 23.117 25.264 65.842 1.00 31.16 136 GLY A O 1
ATOM 851 N N . PRO A 1 137 ? 21.201 25.931 66.877 1.00 31.37 137 PRO A N 1
ATOM 852 C CA . PRO A 1 137 ? 20.761 24.565 67.243 1.00 30.98 137 PRO A CA 1
ATOM 853 C C . PRO A 1 137 ? 20.699 23.538 66.068 1.00 30.37 137 PRO A C 1
ATOM 854 O O . PRO A 1 137 ? 20.761 22.292 66.346 1.00 30.35 137 PRO A O 1
ATOM 858 N N . ASP A 1 138 ? 20.586 24.028 64.812 1.00 27.27 138 ASP A N 1
ATOM 859 C CA . ASP A 1 138 ? 20.570 23.171 63.628 1.00 24.93 138 ASP A CA 1
ATOM 860 C C . ASP A 1 138 ? 21.940 23.220 62.842 1.00 24.25 138 ASP A C 1
ATOM 861 O O . ASP A 1 138 ? 22.046 22.733 61.724 1.00 22.12 138 ASP A O 1
ATOM 866 N N . ASN A 1 139 ? 22.975 23.775 63.484 1.00 23.00 139 ASN A N 1
ATOM 867 C CA . ASN A 1 139 ? 24.290 23.951 62.907 1.00 22.32 139 ASN A CA 1
ATOM 868 C C . ASN A 1 139 ? 24.219 24.883 61.708 1.00 22.77 139 ASN A C 1
ATOM 869 O O . ASN A 1 139 ? 25.049 24.796 60.790 1.00 20.38 139 ASN A O 1
ATOM 874 N N . LYS A 1 140 ? 23.204 25.765 61.709 1.00 21.75 140 LYS A N 1
ATOM 875 C CA . LYS A 1 140 ? 22.992 26.636 60.544 1.00 23.74 140 LYS A CA 1
ATOM 876 C C . LYS A 1 140 ? 23.927 27.793 60.534 1.00 24.00 140 LYS A C 1
ATOM 877 O O . LYS A 1 140 ? 24.211 28.362 61.608 1.00 25.05 140 LYS A O 1
ATOM 883 N N . TYR A 1 141 ? 24.392 28.162 59.335 1.00 24.37 141 TYR A N 1
ATOM 884 C CA . TYR A 1 141 ? 25.254 29.361 59.181 1.00 25.13 141 TYR A CA 1
ATOM 885 C C . TYR A 1 141 ? 24.396 30.609 59.306 1.00 26.18 141 TYR A C 1
ATOM 886 O O . TYR A 1 141 ? 23.382 30.763 58.586 1.00 26.36 141 TYR A O 1
ATOM 895 N N . THR A 1 142 ? 24.833 31.522 60.172 1.00 28.58 142 THR A N 1
ATOM 896 C CA . THR A 1 142 ? 24.136 32.803 60.376 1.00 29.67 142 THR A CA 1
ATOM 897 C C . THR A 1 142 ? 25.157 33.940 60.373 1.00 30.99 142 THR A C 1
ATOM 898 O O . THR A 1 142 ? 24.795 35.116 60.549 1.00 32.33 142 THR A O 1
ATOM 902 N N . GLY A 1 143 ? 26.419 33.592 60.143 1.00 30.39 143 GLY A N 1
ATOM 903 C CA . GLY A 1 143 ? 27.485 34.574 60.158 1.00 31.32 143 GLY A CA 1
ATOM 904 C C . GLY A 1 143 ? 27.853 34.793 61.599 1.00 31.91 143 GLY A C 1
ATOM 905 O O . GLY A 1 143 ? 28.320 33.852 62.266 1.00 32.42 143 GLY A O 1
ATOM 906 N N . GLY A 1 144 ? 27.560 35.990 62.118 1.00 31.55 144 GLY A N 1
ATOM 907 C CA . GLY A 1 144 ? 28.132 36.397 63.388 1.00 30.53 144 GLY A CA 1
ATOM 908 C C . GLY A 1 144 ? 29.534 35.854 63.654 1.00 29.22 144 GLY A C 1
ATOM 909 O O . GLY A 1 144 ? 29.787 35.389 64.771 1.00 30.14 144 GLY A O 1
ATOM 910 N N . GLY A 1 145 ? 30.450 35.906 62.663 1.00 27.88 145 GLY A N 1
ATOM 911 C CA . GLY A 1 145 ? 31.870 35.461 62.875 1.00 24.80 145 GLY A CA 1
ATOM 912 C C . GLY A 1 145 ? 32.174 33.970 62.661 1.00 22.95 145 GLY A C 1
ATOM 913 O O . GLY A 1 145 ? 33.166 33.428 63.171 1.00 23.42 145 GLY A O 1
ATOM 914 N N . LEU A 1 146 ? 31.317 33.271 61.914 1.00 21.45 146 LEU A N 1
ATOM 915 C CA . LEU A 1 146 ? 31.547 31.842 61.573 1.00 18.83 146 LEU A CA 1
ATOM 916 C C . LEU A 1 146 ? 32.102 31.654 60.155 1.00 17.84 146 LEU A C 1
ATOM 917 O O . LEU A 1 146 ? 32.256 30.517 59.648 1.00 17.89 146 LEU A O 1
ATOM 922 N N . PHE A 1 147 ? 32.379 32.748 59.459 1.00 17.63 147 PHE A N 1
ATOM 923 C CA . PHE A 1 147 ? 32.789 32.615 58.066 1.00 16.00 147 PHE A CA 1
ATOM 924 C C . PHE A 1 147 ? 33.908 31.613 57.864 1.00 16.86 147 PHE A C 1
ATOM 925 O O . PHE A 1 147 ? 33.827 30.717 57.008 1.00 17.92 147 PHE A O 1
ATOM 933 N N . ALA A 1 148 ? 34.988 31.803 58.598 1.00 15.05 148 ALA A N 1
ATOM 934 C CA . ALA A 1 148 ? 36.171 31.033 58.413 1.00 15.91 148 ALA A CA 1
ATOM 935 C C . ALA A 1 148 ? 35.995 29.586 58.926 1.00 15.76 148 ALA A C 1
ATOM 936 O O . ALA A 1 148 ? 36.485 28.680 58.305 1.00 17.17 148 ALA A O 1
ATOM 938 N N . PHE A 1 149 ? 35.245 29.401 60.012 1.00 16.35 149 PHE A N 1
ATOM 939 C CA . PHE A 1 149 ? 34.912 28.094 60.555 1.00 16.72 149 PHE A CA 1
ATOM 940 C C . PHE A 1 149 ? 34.032 27.279 59.627 1.00 15.93 149 PHE A C 1
ATOM 941 O O . PHE A 1 149 ? 34.285 26.094 59.500 1.00 15.94 149 PHE A O 1
ATOM 949 N N . SER A 1 150 ? 33.066 27.912 58.957 1.00 14.68 150 SER A N 1
ATOM 950 C CA . SER A 1 150 ? 32.136 27.277 58.014 1.00 15.09 150 SER A CA 1
ATOM 951 C C . SER A 1 150 ? 32.788 26.584 56.824 1.00 15.61 150 SER A C 1
ATOM 952 O O . SER A 1 150 ? 32.406 25.449 56.506 1.00 16.88 150 SER A O 1
ATOM 955 N N . ASN A 1 151 ? 33.809 27.215 56.221 1.00 15.41 151 ASN A N 1
ATOM 956 C CA . ASN A 1 151 ? 34.622 26.595 55.177 1.00 14.53 151 ASN A CA 1
ATOM 957 C C . ASN A 1 151 ? 35.419 25.412 55.660 1.00 14.88 151 ASN A C 1
ATOM 958 O O . ASN A 1 151 ? 35.543 24.441 54.943 1.00 13.93 151 ASN A O 1
ATOM 963 N N . MET A 1 152 ? 35.912 25.474 56.883 1.00 15.23 152 MET A N 1
ATOM 964 C CA . MET A 1 152 ? 36.727 24.368 57.420 1.00 14.44 152 MET A CA 1
ATOM 965 C C . MET A 1 152 ? 35.884 23.126 57.711 1.00 14.18 152 MET A C 1
ATOM 966 O O . MET A 1 152 ? 36.357 22.009 57.508 1.00 14.60 152 MET A O 1
ATOM 971 N N . VAL A 1 153 ? 34.649 23.332 58.164 1.00 14.30 153 VAL A N 1
ATOM 972 C CA . VAL A 1 153 ? 33.832 22.290 58.772 1.00 13.69 153 VAL A CA 1
ATOM 973 C C . VAL A 1 153 ? 32.796 21.747 57.808 1.00 15.24 153 VAL A C 1
ATOM 974 O O . VAL A 1 153 ? 32.207 20.666 58.075 1.00 17.67 153 VAL A O 1
ATOM 978 N N . TYR A 1 154 ? 32.555 22.451 56.688 1.00 14.82 154 TYR A N 1
ATOM 979 C CA . TYR A 1 154 ? 31.416 22.131 55.853 1.00 15.09 154 TYR A CA 1
ATOM 980 C C . TYR A 1 154 ? 31.388 20.701 55.368 1.00 14.96 154 TYR A C 1
ATOM 981 O O . TYR A 1 154 ? 32.248 20.276 54.628 1.00 16.10 154 TYR A O 1
ATOM 990 N N . SER A 1 155 ? 30.353 19.977 55.721 1.00 16.48 155 SER A N 1
ATOM 991 C CA . SER A 1 155 ? 30.353 18.515 55.580 1.00 14.68 155 SER A CA 1
ATOM 992 C C . SER A 1 155 ? 30.462 17.998 54.153 1.00 16.56 155 SER A C 1
ATOM 993 O O . SER A 1 155 ? 31.095 16.970 53.976 1.00 17.55 155 SER A O 1
ATOM 996 N N . GLU A 1 156 ? 29.903 18.688 53.141 1.00 16.29 156 GLU A N 1
ATOM 997 C CA . GLU A 1 156 ? 29.920 18.183 51.779 1.00 17.66 156 GLU A CA 1
ATOM 998 C C . GLU A 1 156 ? 31.210 18.480 51.065 1.00 17.22 156 GLU A C 1
ATOM 999 O O . GLU A 1 156 ? 31.440 17.962 49.975 1.00 16.82 156 GLU A O 1
ATOM 1005 N N . THR A 1 157 ? 32.039 19.333 51.642 1.00 17.93 157 THR A N 1
ATOM 1006 C CA . THR A 1 157 ? 33.386 19.596 51.050 1.00 19.31 157 THR A CA 1
ATOM 1007 C C . THR A 1 157 ? 34.216 18.326 51.040 1.00 17.28 157 THR A C 1
ATOM 1008 O O . THR A 1 157 ? 34.232 17.595 52.005 1.00 16.75 157 THR A O 1
ATOM 1012 N N . THR A 1 158 ? 34.902 18.077 49.941 1.00 17.03 158 THR A N 1
ATOM 1013 C CA . THR A 1 158 ? 35.759 16.919 49.796 1.00 17.20 158 THR A CA 1
ATOM 1014 C C . THR A 1 158 ? 37.211 17.299 49.405 1.00 18.80 158 THR A C 1
ATOM 1015 O O . THR A 1 158 ? 38.131 16.482 49.559 1.00 19.03 158 THR A O 1
ATOM 1019 N N . LYS A 1 159 ? 37.417 18.506 48.859 1.00 18.22 159 LYS A N 1
ATOM 1020 C CA . LYS A 1 159 ? 38.769 18.866 48.367 1.00 19.73 159 LYS A CA 1
ATOM 1021 C C . LYS A 1 159 ? 39.346 20.126 49.017 1.00 20.11 159 LYS A C 1
ATOM 1022 O O . LYS A 1 159 ? 38.620 21.100 49.281 1.00 19.13 159 LYS A O 1
ATOM 1028 N N . LEU A 1 160 ? 40.660 20.104 49.252 1.00 19.95 160 LEU A N 1
ATOM 1029 C CA . LEU A 1 160 ? 41.350 21.156 49.988 1.00 21.78 160 LEU A CA 1
ATOM 1030 C C . LEU A 1 160 ? 42.589 21.620 49.207 1.00 22.42 160 LEU A C 1
ATOM 1031 O O . LEU A 1 160 ? 43.300 20.779 48.651 1.00 23.18 160 LEU A O 1
ATOM 1036 N N . GLY A 1 161 ? 42.853 22.934 49.186 1.00 21.72 161 GLY A N 1
ATOM 1037 C CA . GLY A 1 161 ? 44.104 23.456 48.614 1.00 21.84 161 GLY A CA 1
ATOM 1038 C C . GLY A 1 161 ? 44.618 24.641 49.406 1.00 21.98 161 GLY A C 1
ATOM 1039 O O . GLY A 1 161 ? 43.918 25.656 49.534 1.00 21.74 161 GLY A O 1
ATOM 1040 N N . CYS A 1 162 ? 45.824 24.519 49.960 1.00 20.84 162 CYS A N 1
ATOM 1041 C CA . CYS A 1 162 ? 46.367 25.636 50.749 1.00 21.32 162 CYS A CA 1
ATOM 1042 C C . CYS A 1 162 ? 47.806 25.992 50.290 1.00 21.53 162 CYS A C 1
ATOM 1043 O O . CYS A 1 162 ? 48.508 25.119 49.739 1.00 20.96 162 CYS A O 1
ATOM 1046 N N . ALA A 1 163 ? 48.215 27.243 50.574 1.00 19.74 163 ALA A N 1
ATOM 1047 C CA . ALA A 1 163 ? 49.515 27.778 50.261 1.00 20.53 163 ALA A CA 1
ATOM 1048 C C . ALA A 1 163 ? 49.802 29.027 51.127 1.00 20.59 163 ALA A C 1
ATOM 1049 O O . ALA A 1 163 ? 48.859 29.676 51.550 1.00 22.14 163 ALA A O 1
ATOM 1051 N N . TYR A 1 164 ? 51.072 29.310 51.462 1.00 20.45 164 TYR A N 1
ATOM 1052 C CA . TYR A 1 164 ? 51.480 30.608 52.038 1.00 19.85 164 TYR A CA 1
ATOM 1053 C C . TYR A 1 164 ? 52.494 31.289 51.084 1.00 20.27 164 TYR A C 1
ATOM 1054 O O . TYR A 1 164 ? 52.999 30.645 50.188 1.00 21.08 164 TYR A O 1
ATOM 1063 N N . LYS A 1 165 ? 52.680 32.607 51.208 1.00 21.03 165 LYS A N 1
ATOM 1064 C CA . LYS A 1 165 ? 53.707 33.351 50.492 1.00 21.84 165 LYS A CA 1
ATOM 1065 C C . LYS A 1 165 ? 54.277 34.408 51.403 1.00 23.35 165 LYS A C 1
ATOM 1066 O O . LYS A 1 165 ? 53.511 35.143 51.992 1.00 23.99 165 LYS A O 1
ATOM 1072 N N . VAL A 1 166 ? 55.616 34.472 51.514 1.00 24.02 166 VAL A N 1
ATOM 1073 C CA . VAL A 1 166 ? 56.306 35.561 52.205 1.00 25.01 166 VAL A CA 1
ATOM 1074 C C . VAL A 1 166 ? 56.471 36.814 51.272 1.00 26.00 166 VAL A C 1
ATOM 1075 O O . VAL A 1 166 ? 56.864 36.699 50.112 1.00 25.23 166 VAL A O 1
ATOM 1079 N N . CYS A 1 167 ? 56.141 38.003 51.784 1.00 25.68 167 CYS A N 1
ATOM 1080 C CA . CYS A 1 167 ? 56.399 39.215 51.019 1.00 27.01 167 CYS A CA 1
ATOM 1081 C C . CYS A 1 167 ? 57.194 40.180 51.857 1.00 27.35 167 CYS A C 1
ATOM 1082 O O . CYS A 1 167 ? 56.653 41.146 52.376 1.00 27.81 167 CYS A O 1
ATOM 1085 N N . GLY A 1 168 ? 58.487 39.910 52.017 1.00 28.14 168 GLY A N 1
ATOM 1086 C CA . GLY A 1 168 ? 59.328 40.710 52.906 1.00 28.49 168 GLY A CA 1
ATOM 1087 C C . GLY A 1 168 ? 58.962 40.636 54.370 1.00 29.08 168 GLY A C 1
ATOM 1088 O O . GLY A 1 168 ? 59.504 39.819 55.098 1.00 30.79 168 GLY A O 1
ATOM 1089 N N . THR A 1 169 ? 58.065 41.507 54.818 1.00 29.89 169 THR A N 1
ATOM 1090 C CA . THR A 1 169 ? 57.668 41.593 56.254 1.00 29.38 169 THR A CA 1
ATOM 1091 C C . THR A 1 169 ? 56.220 41.170 56.416 1.00 28.21 169 THR A C 1
ATOM 1092 O O . THR A 1 169 ? 55.615 41.345 57.484 1.00 27.29 169 THR A O 1
ATOM 1096 N N . LYS A 1 170 ? 55.666 40.624 55.340 1.00 26.78 170 LYS A N 1
ATOM 1097 C CA . LYS A 1 170 ? 54.286 40.258 55.326 1.00 25.86 170 LYS A CA 1
ATOM 1098 C C . LYS A 1 170 ? 54.141 38.784 54.915 1.00 24.63 170 LYS A C 1
ATOM 1099 O O . LYS A 1 170 ? 54.835 38.303 54.048 1.00 24.93 170 LYS A O 1
ATOM 1105 N N . LEU A 1 171 ? 53.199 38.079 55.535 1.00 23.76 171 LEU A N 1
ATOM 1106 C CA . LEU A 1 171 ? 52.956 36.660 55.227 1.00 22.95 171 LEU A CA 1
ATOM 1107 C C . LEU A 1 171 ? 51.477 36.435 55.002 1.00 22.16 171 LEU A C 1
ATOM 1108 O O . LEU A 1 171 ? 50.673 36.759 55.822 1.00 21.17 171 LEU A O 1
ATOM 1113 N N . ALA A 1 172 ? 51.131 35.863 53.872 1.00 22.10 172 ALA A N 1
ATOM 1114 C CA . ALA A 1 172 ? 49.737 35.542 53.666 1.00 21.30 172 ALA A CA 1
ATOM 1115 C C . ALA A 1 172 ? 49.632 34.014 53.652 1.00 20.78 172 ALA A C 1
ATOM 1116 O O . ALA A 1 172 ? 50.489 33.328 53.041 1.00 21.22 172 ALA A O 1
ATOM 1118 N N . VAL A 1 173 ? 48.667 33.506 54.411 1.00 17.97 173 VAL A N 1
ATOM 1119 C CA . VAL A 1 173 ? 48.346 32.087 54.484 1.00 16.51 173 VAL A CA 1
ATOM 1120 C C . VAL A 1 173 ? 46.867 31.909 54.146 1.00 16.87 173 VAL A C 1
ATOM 1121 O O . VAL A 1 173 ? 46.048 32.649 54.644 1.00 17.66 173 VAL A O 1
ATOM 1125 N N . SER A 1 174 ? 46.555 30.978 53.257 1.00 16.63 174 SER A N 1
ATOM 1126 C CA . SER A 1 174 ? 45.232 30.921 52.613 1.00 16.32 174 SER A CA 1
ATOM 1127 C C . SER A 1 174 ? 44.898 29.460 52.240 1.00 15.47 174 SER A C 1
ATOM 1128 O O . SER A 1 174 ? 45.758 28.689 52.004 1.00 15.70 174 SER A O 1
ATOM 1131 N N . CYS A 1 175 ? 43.618 29.119 52.236 1.00 16.12 175 CYS A N 1
ATOM 1132 C CA . CYS A 1 175 ? 43.142 27.779 51.856 1.00 15.95 175 CYS A CA 1
ATOM 1133 C C . CYS A 1 175 ? 41.890 28.045 51.079 1.00 16.10 175 CYS A C 1
ATOM 1134 O O . CYS A 1 175 ? 41.155 28.979 51.394 1.00 16.21 175 CYS A O 1
ATOM 1137 N N . ILE A 1 176 ? 41.679 27.222 50.044 1.00 16.92 176 ILE A N 1
ATOM 1138 C CA . ILE A 1 176 ? 40.462 27.234 49.243 1.00 16.18 176 ILE A CA 1
ATOM 1139 C C . ILE A 1 176 ? 39.805 25.867 49.313 1.00 16.83 176 ILE A C 1
ATOM 1140 O O . ILE A 1 176 ? 40.485 24.862 49.569 1.00 17.28 176 ILE A O 1
ATOM 1145 N N . TYR A 1 177 ? 38.492 25.832 49.099 1.00 16.84 177 TYR A N 1
ATOM 1146 C CA . TYR A 1 177 ? 37.677 24.634 49.402 1.00 17.69 177 TYR A CA 1
ATOM 1147 C C . TYR A 1 177 ? 36.657 24.478 48.318 1.00 16.53 177 TYR A C 1
ATOM 1148 O O . TYR A 1 177 ? 36.079 25.462 47.910 1.00 18.38 177 TYR A O 1
ATOM 1157 N N . ASN A 1 178 ? 36.414 23.257 47.857 1.00 15.87 178 ASN A N 1
ATOM 1158 C CA . ASN A 1 178 ? 35.457 23.024 46.811 1.00 16.17 178 ASN A CA 1
ATOM 1159 C C . ASN A 1 178 ? 33.982 22.982 47.304 1.00 17.90 178 ASN A C 1
ATOM 1160 O O . ASN A 1 178 ? 33.111 22.414 46.617 1.00 17.74 178 ASN A O 1
ATOM 1165 N N . GLY A 1 179 ? 33.717 23.546 48.482 1.00 17.53 179 GLY A N 1
ATOM 1166 C CA . GLY A 1 179 ? 32.346 23.657 48.962 1.00 17.92 179 GLY A CA 1
ATOM 1167 C C . GLY A 1 179 ? 32.198 25.009 49.633 1.00 17.61 179 GLY A C 1
ATOM 1168 O O . GLY A 1 179 ? 33.187 25.572 50.167 1.00 17.13 179 GLY A O 1
ATOM 1169 N N . VAL A 1 180 ? 30.960 25.495 49.643 1.00 17.88 180 VAL A N 1
ATOM 1170 C CA . VAL A 1 180 ? 30.620 26.772 50.231 1.00 17.25 180 VAL A CA 1
ATOM 1171 C C . VAL A 1 180 ? 29.847 26.602 51.579 1.00 18.16 180 VAL A C 1
ATOM 1172 O O . VAL A 1 180 ? 28.731 26.053 51.610 1.00 18.78 180 VAL A O 1
ATOM 1176 N N . GLY A 1 181 ? 30.420 27.082 52.686 1.00 18.30 181 GLY A N 1
ATOM 1177 C CA . GLY A 1 181 ? 29.782 26.921 54.006 1.00 18.25 181 GLY A CA 1
ATOM 1178 C C . GLY A 1 181 ? 29.166 28.180 54.591 1.00 18.69 181 GLY A C 1
ATOM 1179 O O . GLY A 1 181 ? 28.511 28.134 55.646 1.00 18.15 181 GLY A O 1
ATOM 1180 N N . TYR A 1 182 ? 29.363 29.305 53.906 1.00 19.73 182 TYR A N 1
ATOM 1181 C CA . TYR A 1 182 ? 28.821 30.573 54.337 1.00 21.80 182 TYR A CA 1
ATOM 1182 C C . TYR A 1 182 ? 27.442 30.979 53.712 1.00 23.16 182 TYR A C 1
ATOM 1183 O O . TYR A 1 182 ? 27.121 32.178 53.591 1.00 24.19 182 TYR A O 1
ATOM 1192 N N . ILE A 1 183 ? 26.605 30.020 53.328 1.00 23.78 183 ILE A N 1
ATOM 1193 C CA . ILE A 1 183 ? 25.304 30.398 52.762 1.00 23.65 183 ILE A CA 1
ATOM 1194 C C . ILE A 1 183 ? 24.351 30.584 53.954 1.00 24.08 183 ILE A C 1
ATOM 1195 O O . ILE A 1 183 ? 24.340 29.761 54.847 1.00 23.39 183 ILE A O 1
ATOM 1200 N N . THR A 1 184 ? 23.609 31.696 53.991 1.00 25.19 184 THR A N 1
ATOM 1201 C CA . THR A 1 184 ? 22.735 32.022 55.152 1.00 26.54 184 THR A CA 1
ATOM 1202 C C . THR A 1 184 ? 21.649 30.942 55.413 1.00 27.08 184 THR A C 1
ATOM 1203 O O . THR A 1 184 ? 20.971 30.489 54.479 1.00 26.88 184 THR A O 1
ATOM 1207 N N . ASN A 1 185 ? 21.563 30.502 56.681 1.00 27.38 185 ASN A N 1
ATOM 1208 C CA . ASN A 1 185 ? 20.601 29.513 57.158 1.00 27.89 185 ASN A CA 1
ATOM 1209 C C . ASN A 1 185 ? 20.765 28.064 56.639 1.00 27.31 185 ASN A C 1
ATOM 1210 O O . ASN A 1 185 ? 19.908 27.196 56.935 1.00 26.25 185 ASN A O 1
ATOM 1215 N N . GLN A 1 186 ? 21.809 27.823 55.826 1.00 25.57 186 GLN A N 1
ATOM 1216 C CA . GLN A 1 186 ? 22.157 26.448 55.366 1.00 24.95 186 GLN A CA 1
ATOM 1217 C C . GLN A 1 186 ? 22.978 25.768 56.468 1.00 25.04 186 GLN A C 1
ATOM 1218 O O . GLN A 1 186 ? 23.850 26.406 57.051 1.00 24.99 186 GLN A O 1
ATOM 1224 N N . PRO A 1 187 ? 22.662 24.503 56.795 1.00 24.92 187 PRO A N 1
ATOM 1225 C CA . PRO A 1 187 ? 23.391 23.797 57.838 1.00 24.61 187 PRO A CA 1
ATOM 1226 C C . PRO A 1 187 ? 24.806 23.478 57.403 1.00 22.82 187 PRO A C 1
ATOM 1227 O O . PRO A 1 187 ? 25.043 23.007 56.278 1.00 24.15 187 PRO A O 1
ATOM 1231 N N . MET A 1 188 ? 25.743 23.784 58.291 1.00 21.00 188 MET A N 1
ATOM 1232 C CA . MET A 1 188 ? 27.158 23.485 58.027 1.00 20.22 188 MET A CA 1
ATOM 1233 C C . MET A 1 188 ? 27.327 21.967 57.958 1.00 19.65 188 MET A C 1
ATOM 1234 O O . MET A 1 188 ? 28.122 21.476 57.159 1.00 19.99 188 MET A O 1
ATOM 1239 N N . TRP A 1 189 ? 26.506 21.246 58.742 1.00 18.68 189 TRP A N 1
ATOM 1240 C CA . TRP A 1 189 ? 26.477 19.774 58.723 1.00 18.84 189 TRP A CA 1
ATOM 1241 C C . TRP A 1 189 ? 25.132 19.321 59.310 1.00 20.07 189 TRP A C 1
ATOM 1242 O O . TRP A 1 189 ? 24.422 20.077 60.039 1.00 18.72 189 TRP A O 1
ATOM 1253 N N . GLU A 1 190 ? 24.810 18.052 59.084 1.00 21.94 190 GLU A N 1
ATOM 1254 C CA . GLU A 1 190 ? 23.563 17.517 59.635 1.00 23.48 190 GLU A CA 1
ATOM 1255 C C . GLU A 1 190 ? 23.830 16.778 60.898 1.00 21.83 190 GLU A C 1
ATOM 1256 O O . GLU A 1 190 ? 24.750 15.989 60.982 1.00 22.38 190 GLU A O 1
ATOM 1262 N N . THR A 1 191 ? 23.051 17.074 61.923 1.00 23.58 191 THR A N 1
ATOM 1263 C CA . THR A 1 191 ? 23.176 16.347 63.208 1.00 22.05 191 THR A CA 1
ATOM 1264 C C . THR A 1 191 ? 22.854 14.835 62.983 1.00 22.74 191 THR A C 1
ATOM 1265 O O . THR A 1 191 ? 21.812 14.472 62.404 1.00 22.55 191 THR A O 1
ATOM 1269 N N . GLY A 1 192 ? 23.788 13.970 63.384 1.00 22.20 192 GLY A N 1
ATOM 1270 C CA . GLY A 1 192 ? 23.506 12.547 63.460 1.00 23.53 192 GLY A CA 1
ATOM 1271 C C . GLY A 1 192 ? 24.729 11.837 63.927 1.00 24.72 192 GLY A C 1
ATOM 1272 O O . GLY A 1 192 ? 25.744 12.479 64.188 1.00 25.99 192 GLY A O 1
ATOM 1273 N N . GLN A 1 193 ? 24.658 10.522 64.107 1.00 25.81 193 GLN A N 1
ATOM 1274 C CA . GLN A 1 193 ? 25.870 9.750 64.363 1.00 25.87 193 GLN A CA 1
ATOM 1275 C C . GLN A 1 193 ? 26.831 9.759 63.161 1.00 25.27 193 GLN A C 1
ATOM 1276 O O . GLN A 1 193 ? 26.425 9.684 62.023 1.00 23.68 193 GLN A O 1
ATOM 1282 N N . ALA A 1 194 ? 28.123 9.773 63.460 1.00 25.32 194 ALA A N 1
ATOM 1283 C CA . ALA A 1 194 ? 29.156 9.679 62.455 1.00 25.17 194 ALA A CA 1
ATOM 1284 C C . ALA A 1 194 ? 29.078 8.316 61.781 1.00 25.53 194 ALA A C 1
ATOM 1285 O O . ALA A 1 194 ? 28.611 7.358 62.397 1.00 26.55 194 ALA A O 1
ATOM 1287 N N . CYS A 1 195 ? 29.546 8.229 60.539 1.00 24.22 195 CYS A N 1
ATOM 1288 C CA . CYS A 1 195 ? 29.427 7.015 59.788 1.00 25.09 195 CYS A CA 1
ATOM 1289 C C . CYS A 1 195 ? 30.128 5.842 60.452 1.00 26.06 195 CYS A C 1
ATOM 1290 O O . CYS A 1 195 ? 31.200 6.007 61.095 1.00 26.80 195 CYS A O 1
ATOM 1293 N N . GLN A 1 196 ? 29.522 4.662 60.259 1.00 25.41 196 GLN A N 1
ATOM 1294 C CA . GLN A 1 196 ? 30.030 3.406 60.768 1.00 26.03 196 GLN A CA 1
ATOM 1295 C C . GLN A 1 196 ? 30.591 2.593 59.627 1.00 25.16 196 GLN A C 1
ATOM 1296 O O . GLN A 1 196 ? 31.648 2.003 59.750 1.00 26.53 196 GLN A O 1
ATOM 1302 N N . THR A 1 197 ? 29.863 2.550 58.520 1.00 24.12 197 THR A N 1
ATOM 1303 C CA . THR A 1 197 ? 30.353 1.978 57.292 1.00 23.77 197 THR A CA 1
ATOM 1304 C C . THR A 1 197 ? 30.115 3.006 56.185 1.00 22.80 197 THR A C 1
ATOM 1305 O O . THR A 1 197 ? 29.573 4.089 56.412 1.00 20.33 197 THR A O 1
ATOM 1309 N N . GLY A 1 198 ? 30.519 2.654 54.976 1.00 21.88 198 GLY A N 1
ATOM 1310 C CA . GLY A 1 198 ? 30.387 3.558 53.878 1.00 22.82 198 GLY A CA 1
ATOM 1311 C C . GLY A 1 198 ? 28.947 3.677 53.417 1.00 23.21 198 GLY A C 1
ATOM 1312 O O . GLY A 1 198 ? 28.583 4.625 52.738 1.00 24.17 198 GLY A O 1
ATOM 1313 N N . ALA A 1 199 ? 28.122 2.730 53.807 1.00 24.13 199 ALA A N 1
ATOM 1314 C CA . ALA A 1 199 ? 26.692 2.779 53.490 1.00 24.04 199 ALA A CA 1
ATOM 1315 C C . ALA A 1 199 ? 25.990 3.905 54.231 1.00 24.26 199 ALA A C 1
ATOM 1316 O O . ALA A 1 199 ? 24.861 4.268 53.854 1.00 24.17 199 ALA A O 1
ATOM 1318 N N . ASP A 1 200 ? 26.652 4.457 55.263 1.00 23.69 200 ASP A N 1
ATOM 1319 C CA . ASP A 1 200 ? 26.045 5.536 56.062 1.00 24.56 200 ASP A CA 1
ATOM 1320 C C . ASP A 1 200 ? 26.247 6.901 55.448 1.00 25.67 200 ASP A C 1
ATOM 1321 O O . ASP A 1 200 ? 25.684 7.906 55.935 1.00 26.25 200 ASP A O 1
ATOM 1326 N N . CYS A 1 201 ? 27.045 6.947 54.387 1.00 25.89 201 CYS A N 1
ATOM 1327 C CA . CYS A 1 201 ? 27.339 8.224 53.776 1.00 26.41 201 CYS A CA 1
ATOM 1328 C C . CYS A 1 201 ? 26.432 8.436 52.582 1.00 27.27 201 CYS A C 1
ATOM 1329 O O . CYS A 1 201 ? 26.541 7.707 51.587 1.00 28.83 201 CYS A O 1
ATOM 1332 N N . SER A 1 202 ? 25.543 9.428 52.699 1.00 28.24 202 SER A N 1
ATOM 1333 C CA . SER A 1 202 ? 24.423 9.617 51.779 1.00 28.97 202 SER A CA 1
ATOM 1334 C C . SER A 1 202 ? 24.684 10.686 50.738 1.00 28.66 202 SER A C 1
ATOM 1335 O O . SER A 1 202 ? 24.057 10.680 49.670 1.00 29.38 202 SER A O 1
ATOM 1338 N N . THR A 1 203 ? 25.656 11.560 50.999 1.00 27.55 203 THR A N 1
ATOM 1339 C CA . THR A 1 203 ? 25.986 12.641 50.103 1.00 26.66 203 THR A CA 1
ATOM 1340 C C . THR A 1 203 ? 26.509 12.166 48.734 1.00 27.17 203 THR A C 1
ATOM 1341 O O . THR A 1 203 ? 26.001 12.584 47.690 1.00 26.10 203 THR A O 1
ATOM 1345 N N . TYR A 1 204 ? 27.491 11.271 48.745 1.00 26.99 204 TYR A N 1
ATOM 1346 C CA . TYR A 1 204 ? 27.978 10.716 47.493 1.00 27.89 204 TYR A CA 1
ATOM 1347 C C . TYR A 1 204 ? 27.876 9.203 47.465 1.00 27.32 204 TYR A C 1
ATOM 1348 O O . TYR A 1 204 ? 28.215 8.537 48.421 1.00 27.53 204 TYR A O 1
ATOM 1357 N N . LYS A 1 205 ? 27.419 8.669 46.342 1.00 28.13 205 LYS A N 1
ATOM 1358 C CA . LYS A 1 205 ? 27.247 7.222 46.197 1.00 27.90 205 LYS A CA 1
ATOM 1359 C C . LYS A 1 205 ? 28.599 6.566 46.214 1.00 26.98 205 LYS A C 1
ATOM 1360 O O . LYS A 1 205 ? 29.578 7.118 45.681 1.00 26.40 205 LYS A O 1
ATOM 1366 N N . ASN A 1 206 ? 28.641 5.367 46.793 1.00 26.22 206 ASN A N 1
ATOM 1367 C CA . ASN A 1 206 ? 29.847 4.567 46.857 1.00 25.77 206 ASN A CA 1
ATOM 1368 C C . ASN A 1 206 ? 30.974 5.240 47.609 1.00 24.69 206 ASN A C 1
ATOM 1369 O O . ASN A 1 206 ? 32.125 5.078 47.296 1.00 23.78 206 ASN A O 1
ATOM 1374 N N . SER A 1 207 ? 30.594 5.958 48.653 1.00 25.09 207 SER A N 1
ATOM 1375 C CA . SER A 1 207 ? 31.555 6.453 49.614 1.00 25.78 207 SER A CA 1
ATOM 1376 C C . SER A 1 207 ? 32.054 5.367 50.581 1.00 25.29 207 SER A C 1
ATOM 1377 O O . SER A 1 207 ? 31.402 4.343 50.787 1.00 25.04 207 SER A O 1
ATOM 1380 N N . GLY A 1 208 ? 33.241 5.607 51.132 1.00 24.54 208 GLY A N 1
ATOM 1381 C CA . GLY A 1 208 ? 33.858 4.783 52.150 1.00 23.99 208 GLY A CA 1
ATOM 1382 C C . GLY A 1 208 ? 33.662 5.478 53.498 1.00 23.45 208 GLY A C 1
ATOM 1383 O O . GLY A 1 208 ? 33.101 6.566 53.559 1.00 22.68 208 GLY A O 1
ATOM 1384 N N . CYS A 1 209 ? 34.113 4.835 54.563 1.00 22.37 209 CYS A N 1
ATOM 1385 C CA . CYS A 1 209 ? 34.030 5.398 55.907 1.00 22.62 209 CYS A CA 1
ATOM 1386 C C . CYS A 1 209 ? 35.260 5.088 56.724 1.00 21.89 209 CYS A C 1
ATOM 1387 O O . CYS A 1 209 ? 35.571 3.906 56.954 1.00 22.91 209 CYS A O 1
ATOM 1390 N N . GLU A 1 210 ? 35.974 6.131 57.146 1.00 22.56 210 GLU A N 1
ATOM 1391 C CA . GLU A 1 210 ? 37.200 5.990 57.935 1.00 21.80 210 GLU A CA 1
ATOM 1392 C C . GLU A 1 210 ? 37.015 6.655 59.276 1.00 22.78 210 GLU A C 1
ATOM 1393 O O . GLU A 1 210 ? 37.120 7.879 59.384 1.00 24.18 210 GLU A O 1
ATOM 1399 N N . ASP A 1 211 ? 36.768 5.855 60.310 1.00 22.27 211 ASP A N 1
ATOM 1400 C CA . ASP A 1 211 ? 36.646 6.357 61.699 1.00 21.18 211 ASP A CA 1
ATOM 1401 C C . ASP A 1 211 ? 35.778 7.639 61.762 1.00 20.57 211 ASP A C 1
ATOM 1402 O O . ASP A 1 211 ? 36.236 8.706 62.179 1.00 19.90 211 ASP A O 1
ATOM 1407 N N . GLY A 1 212 ? 34.519 7.521 61.338 1.00 19.81 212 GLY A N 1
ATOM 1408 C CA . GLY A 1 212 ? 33.552 8.641 61.417 1.00 18.91 212 GLY A CA 1
ATOM 1409 C C . GLY A 1 212 ? 33.592 9.669 60.281 1.00 18.73 212 GLY A C 1
ATOM 1410 O O . GLY A 1 212 ? 32.762 10.582 60.232 1.00 17.35 212 GLY A O 1
ATOM 1411 N N . LEU A 1 213 ? 34.558 9.533 59.375 1.00 18.49 213 LEU A N 1
ATOM 1412 C CA . LEU A 1 213 ? 34.645 10.450 58.244 1.00 18.84 213 LEU A CA 1
ATOM 1413 C C . LEU A 1 213 ? 34.307 9.702 56.989 1.00 19.87 213 LEU A C 1
ATOM 1414 O O . LEU A 1 213 ? 34.870 8.625 56.722 1.00 18.18 213 LEU A O 1
ATOM 1419 N N . CYS A 1 214 ? 33.361 10.252 56.232 1.00 20.61 214 CYS A N 1
ATOM 1420 C CA . CYS A 1 214 ? 33.056 9.696 54.921 1.00 22.22 214 CYS A CA 1
ATOM 1421 C C . CYS A 1 214 ? 34.162 9.961 53.933 1.00 22.96 214 CYS A C 1
ATOM 1422 O O . CYS A 1 214 ? 34.824 10.968 54.038 1.00 24.33 214 CYS A O 1
ATOM 1425 N N . THR A 1 215 ? 34.362 9.069 52.968 1.00 23.17 215 THR A N 1
ATOM 1426 C CA . THR A 1 215 ? 35.415 9.243 51.989 1.00 23.99 215 THR A CA 1
ATOM 1427 C C . THR A 1 215 ? 34.853 9.127 50.556 1.00 24.59 215 THR A C 1
ATOM 1428 O O . THR A 1 215 ? 34.294 8.131 50.211 1.00 23.03 215 THR A O 1
ATOM 1432 N N . LYS A 1 216 ? 35.012 10.180 49.761 1.00 23.93 216 LYS A N 1
ATOM 1433 C CA . LYS A 1 216 ? 34.435 10.259 48.459 1.00 25.28 216 LYS A CA 1
ATOM 1434 C C . LYS A 1 216 ? 35.264 9.407 47.512 1.00 25.00 216 LYS A C 1
ATOM 1435 O O . LYS A 1 216 ? 36.476 9.467 47.522 1.00 23.67 216 LYS A O 1
ATOM 1441 N N . GLY A 1 217 ? 34.575 8.592 46.721 1.00 25.70 217 GLY A N 1
ATOM 1442 C CA . GLY A 1 217 ? 35.254 7.776 45.729 1.00 28.15 217 GLY A CA 1
ATOM 1443 C C . GLY A 1 217 ? 35.459 8.539 44.440 1.00 29.89 217 GLY A C 1
ATOM 1444 O O . GLY A 1 217 ? 35.204 9.752 44.378 1.00 27.78 217 GLY A O 1
ATOM 1445 N N . PRO A 1 218 ? 35.924 7.832 43.390 1.00 32.06 218 PRO A N 1
ATOM 1446 C CA . PRO A 1 218 ? 36.256 8.505 42.117 1.00 33.00 218 PRO A CA 1
ATOM 1447 C C . PRO A 1 218 ? 34.978 9.017 41.400 1.00 34.01 218 PRO A C 1
ATOM 1448 O O . PRO A 1 218 ? 33.870 8.480 41.593 1.00 32.64 218 PRO A O 1
ATOM 1452 N N . ASP A 1 219 ? 35.151 10.045 40.579 1.00 35.02 219 ASP A N 1
ATOM 1453 C CA . ASP A 1 219 ? 34.001 10.688 39.960 1.00 37.73 219 ASP A CA 1
ATOM 1454 C C . ASP A 1 219 ? 33.446 9.803 38.857 1.00 37.55 219 ASP A C 1
ATOM 1455 O O . ASP A 1 219 ? 34.211 9.217 38.071 1.00 37.28 219 ASP A O 1
ATOM 1460 N N . VAL A 1 220 ? 32.121 9.710 38.803 1.00 37.12 220 VAL A N 1
ATOM 1461 C CA . VAL A 1 220 ? 31.467 8.967 37.737 1.00 37.41 220 VAL A CA 1
ATOM 1462 C C . VAL A 1 220 ? 31.430 9.880 36.476 1.00 36.91 220 VAL A C 1
ATOM 1463 O O . VAL A 1 220 ? 31.142 11.091 36.591 1.00 36.74 220 VAL A O 1
ATOM 1467 N N . PRO A 1 221 ? 31.775 9.326 35.286 1.00 35.97 221 PRO A N 1
ATOM 1468 C CA . PRO A 1 221 ? 31.753 10.147 34.058 1.00 35.63 221 PRO A CA 1
ATOM 1469 C C . PRO A 1 221 ? 30.374 10.656 33.641 1.00 34.38 221 PRO A C 1
ATOM 1470 O O . PRO A 1 221 ? 29.431 9.881 33.624 1.00 35.18 221 PRO A O 1
ATOM 1474 N N . GLU A 1 222 ? 30.311 11.951 33.294 1.00 33.50 222 GLU A N 1
ATOM 1475 C CA . GLU A 1 222 ? 29.072 12.707 32.993 1.00 31.83 222 GLU A CA 1
ATOM 1476 C C . GLU A 1 222 ? 28.531 12.251 31.669 1.00 31.95 222 GLU A C 1
ATOM 1477 O O . GLU A 1 222 ? 29.292 12.103 30.697 1.00 30.88 222 GLU A O 1
ATOM 1483 N N . THR A 1 223 ? 27.227 11.985 31.622 1.00 31.65 223 THR A N 1
ATOM 1484 C CA . THR A 1 223 ? 26.630 11.531 30.383 1.00 31.98 223 THR A CA 1
ATOM 1485 C C . THR A 1 223 ? 25.463 12.446 29.979 1.00 32.74 223 THR A C 1
ATOM 1486 O O . THR A 1 223 ? 24.990 13.271 30.774 1.00 32.29 223 THR A O 1
ATOM 1490 N N . ASN A 1 224 ? 24.984 12.286 28.753 1.00 32.66 224 ASN A N 1
ATOM 1491 C CA . ASN A 1 224 ? 23.882 13.101 28.265 1.00 33.04 224 ASN A CA 1
ATOM 1492 C C . ASN A 1 224 ? 23.025 12.232 27.370 1.00 32.21 224 ASN A C 1
ATOM 1493 O O . ASN A 1 224 ? 23.009 12.428 26.165 1.00 32.15 224 ASN A O 1
ATOM 1498 N N . GLN A 1 225 ? 22.349 11.260 27.961 1.00 31.65 225 GLN A N 1
ATOM 1499 C CA . GLN A 1 225 ? 21.457 10.386 27.196 1.00 32.50 225 GLN A CA 1
ATOM 1500 C C . GLN A 1 225 ? 19.956 10.769 27.271 1.00 31.40 225 GLN A C 1
ATOM 1501 O O . GLN A 1 225 ? 19.185 10.400 26.369 1.00 31.25 225 GLN A O 1
ATOM 1507 N N . GLN A 1 226 ? 19.564 11.500 28.330 1.00 29.74 226 GLN A N 1
ATOM 1508 C CA . GLN A 1 226 ? 18.155 11.831 28.570 1.00 28.18 226 GLN A CA 1
ATOM 1509 C C . GLN A 1 226 ? 17.659 12.779 27.486 1.00 28.34 226 GLN A C 1
ATOM 1510 O O . GLN A 1 226 ? 16.596 12.532 26.885 1.00 28.23 226 GLN A O 1
ATOM 1516 N N . CYS A 1 227 ? 18.441 13.834 27.230 1.00 27.13 227 CYS A N 1
ATOM 1517 C CA . CYS A 1 227 ? 18.134 14.852 26.228 1.00 26.91 227 CYS A CA 1
ATOM 1518 C C . CYS A 1 227 ? 19.311 15.091 25.279 1.00 26.31 227 CYS A C 1
ATOM 1519 O O . CYS A 1 227 ? 20.099 15.972 25.504 1.00 27.70 227 CYS A O 1
ATOM 1522 N N . PRO A 1 228 ? 19.441 14.295 24.207 1.00 26.92 228 PRO A N 1
ATOM 1523 C CA . PRO A 1 228 ? 20.688 14.375 23.393 1.00 26.12 228 PRO A CA 1
ATOM 1524 C C . PRO A 1 228 ? 20.780 15.610 22.499 1.00 25.58 228 PRO A C 1
ATOM 1525 O O . PRO A 1 228 ? 21.880 16.001 22.110 1.00 25.96 228 PRO A O 1
ATOM 1529 N N . SER A 1 229 ? 19.637 16.210 22.158 1.00 24.38 229 SER A N 1
ATOM 1530 C CA . SER A 1 229 ? 19.614 17.439 21.389 1.00 23.08 229 SER A CA 1
ATOM 1531 C C . SER A 1 229 ? 20.042 18.692 22.154 1.00 22.81 229 SER A C 1
ATOM 1532 O O . SER A 1 229 ? 20.342 19.707 21.530 1.00 23.15 229 SER A O 1
ATOM 1535 N N . ASN A 1 230 ? 20.053 18.645 23.490 1.00 22.49 230 ASN A N 1
ATOM 1536 C CA . ASN A 1 230 ? 20.429 19.806 24.296 1.00 21.70 230 ASN A CA 1
ATOM 1537 C C . ASN A 1 230 ? 21.907 19.749 24.706 1.00 21.21 230 ASN A C 1
ATOM 1538 O O . ASN A 1 230 ? 22.517 18.670 24.821 1.00 20.03 230 ASN A O 1
ATOM 1543 N N . THR A 1 231 ? 22.475 20.928 24.895 1.00 21.35 231 THR A N 1
ATOM 1544 C CA . THR A 1 231 ? 23.883 21.104 25.178 1.00 21.84 231 THR A CA 1
ATOM 1545 C C . THR A 1 231 ? 23.963 21.971 26.385 1.00 23.77 231 THR A C 1
ATOM 1546 O O . THR A 1 231 ? 23.295 23.019 26.426 1.00 25.47 231 THR A O 1
ATOM 1550 N N . GLY A 1 232 ? 24.788 21.567 27.353 1.00 25.16 232 GLY A N 1
ATOM 1551 C CA . GLY A 1 232 ? 25.031 22.347 28.573 1.00 25.86 232 GLY A CA 1
ATOM 1552 C C . GLY A 1 232 ? 24.587 21.614 29.841 1.00 26.55 232 GLY A C 1
ATOM 1553 O O . GLY A 1 232 ? 24.927 22.013 30.959 1.00 25.80 232 GLY A O 1
ATOM 1554 N N . MET A 1 233 ? 23.797 20.554 29.663 1.00 26.50 233 MET A N 1
ATOM 1555 C CA . MET A 1 233 ? 23.305 19.805 30.782 1.00 26.34 233 MET A CA 1
ATOM 1556 C C . MET A 1 233 ? 23.693 18.355 30.637 1.00 27.35 233 MET A C 1
ATOM 1557 O O . MET A 1 233 ? 23.929 17.869 29.535 1.00 27.94 233 MET A O 1
ATOM 1562 N N . THR A 1 234 ? 23.770 17.678 31.785 1.00 28.61 234 THR A N 1
ATOM 1563 C CA . THR A 1 234 ? 24.154 16.291 31.882 1.00 28.38 234 THR A CA 1
ATOM 1564 C C . THR A 1 234 ? 23.142 15.587 32.731 1.00 27.40 234 THR A C 1
ATOM 1565 O O . THR A 1 234 ? 22.441 16.215 33.505 1.00 27.27 234 THR A O 1
ATOM 1569 N N . ASP A 1 235 ? 23.112 14.262 32.612 1.00 26.83 235 ASP A N 1
ATOM 1570 C CA . ASP A 1 235 ? 22.146 13.434 33.289 1.00 26.02 235 ASP A CA 1
ATOM 1571 C C . ASP A 1 235 ? 22.245 13.517 34.799 1.00 25.11 235 ASP A C 1
ATOM 1572 O O . ASP A 1 235 ? 21.234 13.393 35.466 1.00 25.73 235 ASP A O 1
ATOM 1577 N N . SER A 1 236 ? 23.449 13.710 35.340 1.00 23.72 236 SER A N 1
ATOM 1578 C CA . SER A 1 236 ? 23.611 13.742 36.764 1.00 22.94 236 SER A CA 1
ATOM 1579 C C . SER A 1 236 ? 22.894 14.970 37.301 1.00 22.37 236 SER A C 1
ATOM 1580 O O . SER A 1 236 ? 22.143 14.876 38.278 1.00 24.06 236 SER A O 1
ATOM 1583 N N . VAL A 1 237 ? 23.067 16.107 36.625 1.00 22.28 237 VAL A N 1
ATOM 1584 C CA . VAL A 1 237 ? 22.461 17.379 37.046 1.00 21.04 237 VAL A CA 1
ATOM 1585 C C . VAL A 1 237 ? 20.933 17.340 36.956 1.00 21.82 237 VAL A C 1
ATOM 1586 O O . VAL A 1 237 ? 20.265 17.847 37.867 1.00 19.95 237 VAL A O 1
ATOM 1590 N N . ARG A 1 238 ? 20.409 16.702 35.902 1.00 22.02 238 ARG A N 1
ATOM 1591 C CA . ARG A 1 238 ? 18.981 16.516 35.716 1.00 22.47 238 ARG A CA 1
ATOM 1592 C C . ARG A 1 238 ? 18.425 15.771 36.907 1.00 23.29 238 ARG A C 1
ATOM 1593 O O . ARG A 1 238 ? 17.433 16.203 37.513 1.00 23.35 238 ARG A O 1
ATOM 1601 N N . ASP A 1 239 ? 19.030 14.628 37.228 1.00 24.35 239 ASP A N 1
ATOM 1602 C CA . ASP A 1 239 ? 18.544 13.793 38.347 1.00 23.75 239 ASP A CA 1
ATOM 1603 C C . ASP A 1 239 ? 18.674 14.496 39.707 1.00 23.01 239 ASP A C 1
ATOM 1604 O O . ASP A 1 239 ? 17.906 14.232 40.611 1.00 22.50 239 ASP A O 1
ATOM 1609 N N . THR A 1 240 ? 19.663 15.360 39.861 1.00 21.80 240 THR A N 1
ATOM 1610 C CA . THR A 1 240 ? 19.710 16.150 41.039 1.00 22.03 240 THR A CA 1
ATOM 1611 C C . THR A 1 240 ? 18.471 17.047 41.195 1.00 21.89 240 THR A C 1
ATOM 1612 O O . THR A 1 240 ? 17.759 16.961 42.206 1.00 22.48 240 THR A O 1
ATOM 1616 N N . PHE A 1 241 ? 18.194 17.892 40.207 1.00 20.66 241 PHE A N 1
ATOM 1617 C CA . PHE A 1 241 ? 16.996 18.743 40.267 1.00 19.70 241 PHE A CA 1
ATOM 1618 C C . PHE A 1 241 ? 15.744 17.940 40.492 1.00 19.57 241 PHE A C 1
ATOM 1619 O O . PHE A 1 241 ? 14.906 18.357 41.302 1.00 19.76 241 PHE A O 1
ATOM 1627 N N . LEU A 1 242 ? 15.606 16.811 39.776 1.00 19.47 242 LEU A N 1
ATOM 1628 C CA . LEU A 1 242 ? 14.374 16.075 39.723 1.00 19.76 242 LEU A CA 1
ATOM 1629 C C . LEU A 1 242 ? 14.111 15.391 41.048 1.00 19.76 242 LEU A C 1
ATOM 1630 O O . LEU A 1 242 ? 12.984 15.462 41.544 1.00 20.51 242 LEU A O 1
ATOM 1635 N N . SER A 1 243 ? 15.143 14.749 41.613 1.00 20.17 243 SER A N 1
ATOM 1636 C CA . SER A 1 243 ? 15.043 14.058 42.889 1.00 20.36 243 SER A CA 1
ATOM 1637 C C . SER A 1 243 ? 14.846 15.044 44.037 1.00 20.42 243 SER A C 1
ATOM 1638 O O . SER A 1 243 ? 14.022 14.780 44.904 1.00 22.13 243 SER A O 1
ATOM 1641 N N . VAL A 1 244 ? 15.611 16.143 44.057 1.00 19.61 244 VAL A N 1
ATOM 1642 C CA . VAL A 1 244 ? 15.424 17.163 45.098 1.00 19.12 244 VAL A CA 1
ATOM 1643 C C . VAL A 1 244 ? 14.020 17.775 45.044 1.00 18.53 244 VAL A C 1
ATOM 1644 O O . VAL A 1 244 ? 13.381 17.961 46.076 1.00 19.98 244 VAL A O 1
ATOM 1648 N N . HIS A 1 245 ? 13.509 18.036 43.851 1.00 18.40 245 HIS A N 1
ATOM 1649 C CA . HIS A 1 245 ? 12.109 18.482 43.723 1.00 17.80 245 HIS A CA 1
ATOM 1650 C C . HIS A 1 245 ? 11.117 17.512 44.263 1.00 17.24 245 HIS A C 1
ATOM 1651 O O . HIS A 1 245 ? 10.288 17.866 45.132 1.00 18.49 245 HIS A O 1
ATOM 1658 N N . ASN A 1 246 ? 11.184 16.295 43.758 1.00 16.72 246 ASN A N 1
ATOM 1659 C CA . ASN A 1 246 ? 10.232 15.266 44.128 1.00 17.01 246 ASN A CA 1
ATOM 1660 C C . ASN A 1 246 ? 10.232 14.868 45.564 1.00 16.53 246 ASN A C 1
ATOM 1661 O O . ASN A 1 246 ? 9.173 14.588 46.081 1.00 16.45 246 ASN A O 1
ATOM 1666 N N . GLU A 1 247 ? 11.423 14.834 46.181 1.00 16.78 247 GLU A N 1
ATOM 1667 C CA . GLU A 1 247 ? 11.549 14.488 47.541 1.00 18.50 247 GLU A CA 1
ATOM 1668 C C . GLU A 1 247 ? 10.944 15.549 48.475 1.00 18.35 247 GLU A C 1
ATOM 1669 O O . GLU A 1 247 ? 10.401 15.226 49.524 1.00 17.37 247 GLU A O 1
ATOM 1675 N N . PHE A 1 248 ? 11.072 16.810 48.086 1.00 17.63 248 PHE A N 1
ATOM 1676 C CA . PHE A 1 248 ? 10.423 17.875 48.787 1.00 17.44 248 PHE A CA 1
ATOM 1677 C C . PHE A 1 248 ? 8.898 17.840 48.580 1.00 17.52 248 PHE A C 1
ATOM 1678 O O . PHE A 1 248 ? 8.140 18.032 49.546 1.00 17.43 248 PHE A O 1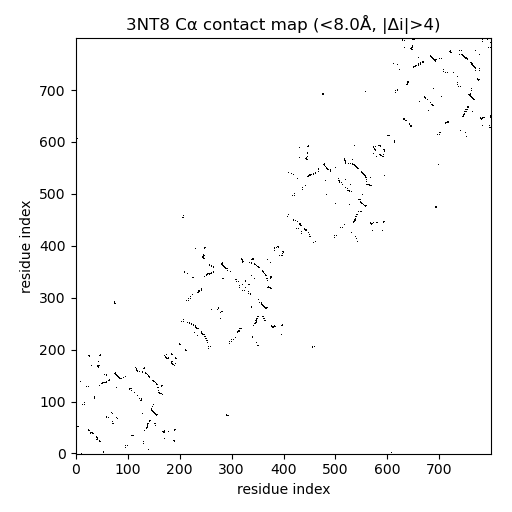
ATOM 1686 N N . ARG A 1 249 ? 8.439 17.579 47.360 1.00 15.79 249 ARG A N 1
ATOM 1687 C CA . ARG A 1 249 ? 6.997 17.463 47.133 1.00 15.98 249 ARG A CA 1
ATOM 1688 C C . ARG A 1 249 ? 6.416 16.251 47.887 1.00 17.19 249 ARG A C 1
ATOM 1689 O O . ARG A 1 249 ? 5.264 16.294 48.336 1.00 16.68 249 ARG A O 1
ATOM 1697 N N . SER A 1 250 ? 7.198 15.162 47.973 1.00 16.78 250 SER A N 1
ATOM 1698 C CA . SER A 1 250 ? 6.764 13.994 48.745 1.00 17.88 250 SER A CA 1
ATOM 1699 C C . SER A 1 250 ? 6.606 14.322 50.233 1.00 17.75 250 SER A C 1
ATOM 1700 O O . SER A 1 250 ? 5.587 13.971 50.880 1.00 19.37 250 SER A O 1
ATOM 1703 N N . SER A 1 251 ? 7.629 14.997 50.768 1.00 17.62 251 SER A N 1
ATOM 1704 C CA . SER A 1 251 ? 7.636 15.423 52.125 1.00 17.19 251 SER A CA 1
ATOM 1705 C C . SER A 1 251 ? 6.487 16.347 52.453 1.00 17.43 251 SER A C 1
ATOM 1706 O O . SER A 1 251 ? 5.830 16.166 53.487 1.00 16.67 251 SER A O 1
ATOM 1709 N N . VAL A 1 252 ? 6.260 17.345 51.595 1.00 17.38 252 VAL A N 1
ATOM 1710 C CA . VAL A 1 252 ? 5.201 18.313 51.837 1.00 17.01 252 VAL A CA 1
ATOM 1711 C C . VAL A 1 252 ? 3.814 17.706 51.726 1.00 17.04 252 VAL A C 1
ATOM 1712 O O . VAL A 1 252 ? 2.935 18.115 52.485 1.00 18.89 252 VAL A O 1
ATOM 1716 N N . ALA A 1 253 ? 3.601 16.753 50.819 1.00 17.00 253 ALA A N 1
ATOM 1717 C CA . ALA A 1 253 ? 2.303 16.154 50.687 1.00 17.56 253 ALA A CA 1
ATOM 1718 C C . ALA A 1 253 ? 1.922 15.329 51.914 1.00 18.13 253 ALA A C 1
ATOM 1719 O O . ALA A 1 253 ? 0.762 15.165 52.180 1.00 20.01 253 ALA A O 1
ATOM 1721 N N . ARG A 1 254 ? 2.896 14.818 52.633 1.00 17.96 254 ARG A N 1
ATOM 1722 C CA . ARG A 1 254 ? 2.661 13.916 53.748 1.00 19.44 254 ARG A CA 1
ATOM 1723 C C . ARG A 1 254 ? 2.650 14.647 55.075 1.00 20.00 254 ARG A C 1
ATOM 1724 O O . ARG A 1 254 ? 2.595 14.027 56.102 1.00 21.03 254 ARG A O 1
ATOM 1732 N N . GLY A 1 255 ? 2.688 15.975 55.023 1.00 21.37 255 GLY A N 1
ATOM 1733 C CA . GLY A 1 255 ? 2.538 16.814 56.227 1.00 21.34 255 GLY A CA 1
ATOM 1734 C C . GLY A 1 255 ? 3.811 16.932 57.012 1.00 21.47 255 GLY A C 1
ATOM 1735 O O . GLY A 1 255 ? 3.771 17.042 58.252 1.00 22.23 255 GLY A O 1
ATOM 1736 N N . LEU A 1 256 ? 4.958 16.799 56.327 1.00 20.16 256 LEU A N 1
ATOM 1737 C CA . LEU A 1 256 ? 6.211 16.727 57.101 1.00 20.85 256 LEU A CA 1
ATOM 1738 C C . LEU A 1 256 ? 7.039 18.002 57.098 1.00 19.55 256 LEU A C 1
ATOM 1739 O O . LEU A 1 256 ? 7.986 18.109 57.880 1.00 21.22 256 LEU A O 1
ATOM 1744 N N . GLU A 1 257 ? 6.657 18.992 56.268 1.00 19.04 257 GLU A N 1
ATOM 1745 C CA . GLU A 1 257 ? 7.517 20.150 56.049 1.00 19.35 257 GLU A CA 1
ATOM 1746 C C . GLU A 1 257 ? 7.150 21.286 57.057 1.00 19.83 257 GLU A C 1
ATOM 1747 O O . GLU A 1 257 ? 6.010 21.682 57.136 1.00 22.32 257 GLU A O 1
ATOM 1753 N N . PRO A 1 258 ? 8.122 21.835 57.808 1.00 19.34 258 PRO A N 1
ATOM 1754 C CA . PRO A 1 258 ? 7.789 22.930 58.737 1.00 18.93 258 PRO A CA 1
ATOM 1755 C C . PRO A 1 258 ? 7.398 24.255 58.082 1.00 19.08 258 PRO A C 1
ATOM 1756 O O . PRO A 1 258 ? 7.912 24.611 57.021 1.00 18.47 258 PRO A O 1
ATOM 1760 N N . ASP A 1 259 ? 6.461 24.976 58.695 1.00 19.45 259 ASP A N 1
ATOM 1761 C CA . ASP A 1 259 ? 5.974 26.214 58.148 1.00 18.96 259 ASP A CA 1
ATOM 1762 C C . ASP A 1 259 ? 6.269 27.291 59.168 1.00 19.43 259 ASP A C 1
ATOM 1763 O O . ASP A 1 259 ? 5.907 27.143 60.359 1.00 18.25 259 ASP A O 1
ATOM 1768 N N . ALA A 1 260 ? 6.912 28.382 58.741 1.00 18.63 260 ALA A N 1
ATOM 1769 C CA . ALA A 1 260 ? 7.211 29.495 59.675 1.00 18.92 260 ALA A CA 1
ATOM 1770 C C . ALA A 1 260 ? 5.944 30.149 60.235 1.00 19.55 260 ALA A C 1
ATOM 1771 O O . ALA A 1 260 ? 6.019 30.893 61.211 1.00 19.30 260 ALA A O 1
ATOM 1773 N N . LEU A 1 261 ? 4.798 29.910 59.593 1.00 20.17 261 LEU A N 1
ATOM 1774 C CA . LEU A 1 261 ? 3.543 30.515 60.023 1.00 21.03 261 LEU A CA 1
ATOM 1775 C C . LEU A 1 261 ? 2.727 29.649 60.984 1.00 21.81 261 LEU A C 1
ATOM 1776 O O . LEU A 1 261 ? 1.694 30.100 61.527 1.00 22.76 261 LEU A O 1
ATOM 1781 N N . GLY A 1 262 ? 3.210 28.430 61.219 1.00 20.07 262 GLY A N 1
ATOM 1782 C CA . GLY A 1 262 ? 2.682 27.612 62.309 1.00 20.24 262 GLY A CA 1
ATOM 1783 C C . GLY A 1 262 ? 2.652 26.131 61.956 1.00 19.67 262 GLY A C 1
ATOM 1784 O O . GLY A 1 262 ? 2.026 25.749 60.977 1.00 19.13 262 GLY A O 1
ATOM 1785 N N . GLY A 1 263 ? 3.332 25.302 62.761 1.00 18.61 263 GLY A N 1
ATOM 1786 C CA . GLY A 1 263 ? 3.244 23.844 62.627 1.00 15.98 263 GLY A CA 1
ATOM 1787 C C . GLY A 1 263 ? 3.871 23.422 61.321 1.00 16.69 263 GLY A C 1
ATOM 1788 O O . GLY A 1 263 ? 4.862 24.030 60.879 1.00 14.05 263 GLY A O 1
ATOM 1789 N N . ASN A 1 264 ? 3.287 22.396 60.691 1.00 16.06 264 ASN A N 1
ATOM 1790 C CA . ASN A 1 264 ? 3.720 21.962 59.373 1.00 15.82 264 ASN A CA 1
ATOM 1791 C C . ASN A 1 264 ? 2.740 22.429 58.302 1.00 16.67 264 ASN A C 1
ATOM 1792 O O . ASN A 1 264 ? 1.566 22.705 58.596 1.00 15.75 264 ASN A O 1
ATOM 1797 N N . ALA A 1 265 ? 3.211 22.421 57.042 1.00 15.36 265 ALA A N 1
ATOM 1798 C CA . ALA A 1 265 ? 2.329 22.657 55.923 1.00 14.86 265 ALA A CA 1
ATOM 1799 C C . ALA A 1 265 ? 1.421 21.449 55.754 1.00 13.79 265 ALA A C 1
ATOM 1800 O O . ALA A 1 265 ? 1.830 20.322 56.010 1.00 11.66 265 ALA A O 1
ATOM 1802 N N . PRO A 1 266 ? 0.173 21.681 55.319 1.00 14.06 266 PRO A N 1
ATOM 1803 C CA . PRO A 1 266 ? -0.877 20.702 55.357 1.00 13.69 266 PRO A CA 1
ATOM 1804 C C . PRO A 1 266 ? -0.590 19.592 54.362 1.00 14.20 266 PRO A C 1
ATOM 1805 O O . PRO A 1 266 ? 0.168 19.774 53.362 1.00 13.62 266 PRO A O 1
ATOM 1809 N N . LYS A 1 267 ? -1.218 18.453 54.612 1.00 14.62 267 LYS A N 1
ATOM 1810 C CA . LYS A 1 267 ? -1.180 17.343 53.666 1.00 15.12 267 LYS A CA 1
ATOM 1811 C C . LYS A 1 267 ? -1.830 17.668 52.300 1.00 14.41 267 LYS A C 1
ATOM 1812 O O . LYS A 1 267 ? -2.793 18.440 52.212 1.00 14.06 267 LYS A O 1
ATOM 1818 N N . ALA A 1 268 ? -1.254 17.120 51.237 1.00 14.30 268 ALA A N 1
ATOM 1819 C CA . ALA A 1 268 ? -1.682 17.414 49.862 1.00 14.21 268 ALA A CA 1
ATOM 1820 C C . ALA A 1 268 ? -2.478 16.234 49.384 1.00 14.54 268 ALA A C 1
ATOM 1821 O O . ALA A 1 268 ? -2.020 15.095 49.553 1.00 15.54 268 ALA A O 1
ATOM 1823 N N . ALA A 1 269 ? -3.645 16.488 48.784 1.00 14.74 269 ALA A N 1
ATOM 1824 C CA . ALA A 1 269 ? -4.509 15.403 48.261 1.00 15.51 269 ALA A CA 1
ATOM 1825 C C . ALA A 1 269 ? -4.134 14.887 46.873 1.00 17.18 269 ALA A C 1
ATOM 1826 O O . ALA A 1 269 ? -4.436 13.722 46.542 1.00 16.52 269 ALA A O 1
ATOM 1828 N N . LYS A 1 270 ? -3.596 15.754 46.017 1.00 17.00 270 LYS A N 1
ATOM 1829 C CA . LYS A 1 270 ? -3.280 15.334 44.639 1.00 18.03 270 LYS A CA 1
ATOM 1830 C C . LYS A 1 270 ? -1.986 15.939 44.082 1.00 19.06 270 LYS A C 1
ATOM 1831 O O . LYS A 1 270 ? -2.001 16.586 43.018 1.00 20.05 270 LYS A O 1
ATOM 1837 N N . MET A 1 271 ? -0.893 15.721 44.809 1.00 19.25 271 MET A N 1
ATOM 1838 C CA . MET A 1 271 ? 0.431 16.220 44.472 1.00 20.34 271 MET A CA 1
ATOM 1839 C C . MET A 1 271 ? 1.078 15.372 43.418 1.00 21.14 271 MET A C 1
ATOM 1840 O O . MET A 1 271 ? 1.422 14.240 43.667 1.00 23.48 271 MET A O 1
ATOM 1845 N N . LEU A 1 272 ? 1.241 15.914 42.231 1.00 21.93 272 LEU A N 1
ATOM 1846 C CA . LEU A 1 272 ? 1.745 15.130 41.114 1.00 22.02 272 LEU A CA 1
ATOM 1847 C C . LEU A 1 272 ? 3.275 14.937 41.170 1.00 22.23 272 LEU A C 1
ATOM 1848 O O . LEU A 1 272 ? 4.040 15.819 41.626 1.00 20.19 272 LEU A O 1
ATOM 1853 N N . LYS A 1 273 ? 3.714 13.773 40.720 1.00 21.48 273 LYS A N 1
ATOM 1854 C CA . LYS A 1 273 ? 5.137 13.473 40.674 1.00 22.39 273 LYS A CA 1
ATOM 1855 C C . LYS A 1 273 ? 5.698 14.140 39.442 1.00 21.81 273 LYS A C 1
ATOM 1856 O O . LYS A 1 273 ? 5.159 13.969 38.368 1.00 22.00 273 LYS A O 1
ATOM 1862 N N . MET A 1 274 ? 6.783 14.888 39.591 1.00 21.78 274 MET A N 1
ATOM 1863 C CA . MET A 1 274 ? 7.396 15.551 38.431 1.00 22.28 274 MET A CA 1
ATOM 1864 C C . MET A 1 274 ? 8.181 14.592 37.557 1.00 22.33 274 MET A C 1
ATOM 1865 O O . MET A 1 274 ? 8.834 13.676 38.039 1.00 23.20 274 MET A O 1
ATOM 1870 N N . VAL A 1 275 ? 8.134 14.858 36.266 1.00 22.91 275 VAL A N 1
ATOM 1871 C CA . VAL A 1 275 ? 8.983 14.169 35.313 1.00 24.20 275 VAL A CA 1
ATOM 1872 C C . VAL A 1 275 ? 9.894 15.217 34.631 1.00 24.21 275 VAL A C 1
ATOM 1873 O O . VAL A 1 275 ? 9.453 16.363 34.414 1.00 24.22 275 VAL A O 1
ATOM 1877 N N . TYR A 1 276 ? 11.123 14.820 34.314 1.00 21.82 276 TYR A N 1
ATOM 1878 C CA . TYR A 1 276 ? 12.037 15.624 33.552 1.00 22.30 276 TYR A CA 1
ATOM 1879 C C . TYR A 1 276 ? 11.634 15.751 32.060 1.00 22.27 276 TYR A C 1
ATOM 1880 O O . TYR A 1 276 ? 11.250 14.774 31.427 1.00 22.45 276 TYR A O 1
ATOM 1889 N N . ASP A 1 277 ? 11.706 16.953 31.498 1.00 22.63 277 ASP A N 1
ATOM 1890 C CA . ASP A 1 277 ? 11.187 17.196 30.162 1.00 22.19 277 ASP A CA 1
ATOM 1891 C C . ASP A 1 277 ? 12.207 17.961 29.361 1.00 23.94 277 ASP A C 1
ATOM 1892 O O . ASP A 1 277 ? 12.598 19.110 29.711 1.00 25.20 277 ASP A O 1
ATOM 1897 N N . CYS A 1 278 ? 12.628 17.354 28.257 1.00 24.28 278 CYS A N 1
ATOM 1898 C CA . CYS A 1 278 ? 13.681 17.905 27.439 1.00 24.15 278 CYS A CA 1
ATOM 1899 C C . CYS A 1 278 ? 13.370 19.274 26.860 1.00 24.78 278 CYS A C 1
ATOM 1900 O O . CYS A 1 278 ? 14.260 20.158 26.813 1.00 25.65 278 CYS A O 1
ATOM 1903 N N . GLU A 1 279 ? 12.123 19.462 26.422 1.00 23.78 279 GLU A N 1
ATOM 1904 C CA . GLU A 1 279 ? 11.688 20.708 25.789 1.00 23.34 279 GLU A CA 1
ATOM 1905 C C . GLU A 1 279 ? 11.707 21.856 26.809 1.00 21.55 279 GLU A C 1
ATOM 1906 O O . GLU A 1 279 ? 12.013 23.010 26.475 1.00 22.13 279 GLU A O 1
ATOM 1912 N N . VAL A 1 280 ? 11.295 21.530 28.028 1.00 18.57 280 VAL A N 1
ATOM 1913 C CA . VAL A 1 280 ? 11.235 22.478 29.093 1.00 15.90 280 VAL A CA 1
ATOM 1914 C C . VAL A 1 280 ? 12.694 22.783 29.440 1.00 16.04 280 VAL A C 1
ATOM 1915 O O . VAL A 1 280 ? 13.033 23.906 29.832 1.00 15.33 280 VAL A O 1
ATOM 1919 N N . GLU A 1 281 ? 13.563 21.786 29.336 1.00 15.59 281 GLU A N 1
ATOM 1920 C CA . GLU A 1 281 ? 14.981 22.057 29.537 1.00 16.20 281 GLU A CA 1
ATOM 1921 C C . GLU A 1 281 ? 15.527 22.993 28.445 1.00 14.11 281 GLU A C 1
ATOM 1922 O O . GLU A 1 281 ? 16.292 23.882 28.729 1.00 13.31 281 GLU A O 1
ATOM 1928 N N . ALA A 1 282 ? 15.166 22.739 27.209 1.00 14.54 282 ALA A N 1
ATOM 1929 C CA . ALA A 1 282 ? 15.717 23.489 26.075 1.00 16.27 282 ALA A CA 1
ATOM 1930 C C . ALA A 1 282 ? 15.280 24.927 26.254 1.00 17.60 282 ALA A C 1
ATOM 1931 O O . ALA A 1 282 ? 16.027 25.837 25.909 1.00 19.14 282 ALA A O 1
ATOM 1933 N N . SER A 1 283 ? 14.077 25.126 26.824 1.00 16.87 283 SER A N 1
ATOM 1934 C CA . SER A 1 283 ? 13.596 26.477 27.057 1.00 15.84 283 SER A CA 1
ATOM 1935 C C . SER A 1 283 ? 14.351 27.121 28.239 1.00 16.05 283 SER A C 1
ATOM 1936 O O . SER A 1 283 ? 14.619 28.342 28.289 1.00 14.88 283 SER A O 1
ATOM 1939 N N . ALA A 1 284 ? 14.651 26.329 29.258 1.00 15.69 284 ALA A N 1
ATOM 1940 C CA . ALA A 1 284 ? 15.462 26.925 30.320 1.00 15.25 284 ALA A CA 1
ATOM 1941 C C . ALA A 1 284 ? 16.890 27.230 29.880 1.00 16.29 284 ALA A C 1
ATOM 1942 O O . ALA A 1 284 ? 17.467 28.200 30.380 1.00 16.60 284 ALA A O 1
ATOM 1944 N N . ILE A 1 285 ? 17.445 26.407 28.988 1.00 15.62 285 ILE A N 1
ATOM 1945 C CA . ILE A 1 285 ? 18.782 26.598 28.429 1.00 17.05 285 ILE A CA 1
ATOM 1946 C C . ILE A 1 285 ? 18.894 27.895 27.622 1.00 17.52 285 ILE A C 1
ATOM 1947 O O . ILE A 1 285 ? 19.870 28.602 27.773 1.00 18.59 285 ILE A O 1
ATOM 1952 N N . ARG A 1 286 ? 17.859 28.225 26.837 1.00 17.26 286 ARG A N 1
ATOM 1953 C CA . ARG A 1 286 ? 17.833 29.440 26.046 1.00 17.44 286 ARG A CA 1
ATOM 1954 C C . ARG A 1 286 ? 17.944 30.699 26.852 1.00 17.94 286 ARG A C 1
ATOM 1955 O O . ARG A 1 286 ? 18.646 31.629 26.462 1.00 18.45 286 ARG A O 1
ATOM 1963 N N . HIS A 1 287 ? 17.202 30.730 27.956 1.00 17.91 287 HIS A N 1
ATOM 1964 C CA . HIS A 1 287 ? 17.263 31.814 28.858 1.00 19.35 287 HIS A CA 1
ATOM 1965 C C . HIS A 1 287 ? 18.546 31.832 29.710 1.00 20.17 287 HIS A C 1
ATOM 1966 O O . HIS A 1 287 ? 19.191 32.903 29.919 1.00 21.55 287 HIS A O 1
ATOM 1973 N N . GLY A 1 288 ? 18.922 30.675 30.226 1.00 19.74 288 GLY A N 1
ATOM 1974 C CA . GLY A 1 288 ? 20.220 30.554 30.891 1.00 21.53 288 GLY A CA 1
ATOM 1975 C C . GLY A 1 288 ? 21.411 31.121 30.104 1.00 22.54 288 GLY A C 1
ATOM 1976 O O . GLY A 1 288 ? 22.237 31.862 30.685 1.00 23.20 288 GLY A O 1
ATOM 1977 N N . ASN A 1 289 ? 21.530 30.765 28.817 1.00 23.84 289 ASN A N 1
ATOM 1978 C CA . ASN A 1 289 ? 22.686 31.178 27.953 1.00 25.45 289 ASN A CA 1
ATOM 1979 C C . ASN A 1 289 ? 22.831 32.720 27.748 1.00 26.59 289 ASN A C 1
ATOM 1980 O O . ASN A 1 289 ? 23.885 33.232 27.399 1.00 27.78 289 ASN A O 1
ATOM 1985 N N . LYS A 1 290 ? 21.769 33.453 28.036 1.00 27.50 290 LYS A N 1
ATOM 1986 C CA . LYS A 1 290 ? 21.808 34.915 27.935 1.00 27.85 290 LYS A CA 1
ATOM 1987 C C . LYS A 1 290 ? 22.595 35.589 29.044 1.00 28.11 290 LYS A C 1
ATOM 1988 O O . LYS A 1 290 ? 23.061 36.717 28.857 1.00 28.98 290 LYS A O 1
ATOM 1994 N N . CYS A 1 291 ? 22.714 34.923 30.188 1.00 28.34 291 CYS A N 1
ATOM 1995 C CA . CYS A 1 291 ? 23.598 35.362 31.271 1.00 29.23 291 CYS A CA 1
ATOM 1996 C C . CYS A 1 291 ? 23.177 36.671 31.932 1.00 28.93 291 CYS A C 1
ATOM 1997 O O . CYS A 1 291 ? 23.980 37.366 32.587 1.00 29.16 291 CYS A O 1
ATOM 2000 N N . VAL A 1 292 ? 21.903 37.002 31.755 1.00 28.73 292 VAL A N 1
ATOM 2001 C CA . VAL A 1 292 ? 21.315 38.094 32.490 1.00 28.52 292 VAL A CA 1
ATOM 2002 C C . VAL A 1 292 ? 20.430 37.554 33.676 1.00 29.07 292 VAL A C 1
ATOM 2003 O O . VAL A 1 292 ? 19.374 36.922 33.479 1.00 28.89 292 VAL A O 1
ATOM 2007 N N . TYR A 1 293 ? 20.857 37.867 34.894 1.00 29.08 293 TYR A N 1
ATOM 2008 C CA . TYR A 1 293 ? 20.154 37.417 36.087 1.00 27.50 293 TYR A CA 1
ATOM 2009 C C . TYR A 1 293 ? 18.780 38.089 36.260 1.00 26.83 293 TYR A C 1
ATOM 2010 O O . TYR A 1 293 ? 18.629 39.095 36.962 1.00 27.87 293 TYR A O 1
ATOM 2019 N N . GLN A 1 294 ? 17.769 37.536 35.598 1.00 25.70 294 GLN A N 1
ATOM 2020 C CA . GLN A 1 294 ? 16.427 38.075 35.727 1.00 25.77 294 GLN A CA 1
ATOM 2021 C C . GLN A 1 294 ? 15.485 37.018 35.183 1.00 24.97 294 GLN A C 1
ATOM 2022 O O . GLN A 1 294 ? 15.930 36.010 34.621 1.00 24.76 294 GLN A O 1
ATOM 2028 N N . HIS A 1 295 ? 14.188 37.223 35.347 1.00 25.33 295 HIS A N 1
ATOM 2029 C CA . HIS A 1 295 ? 13.231 36.329 34.682 1.00 26.45 295 HIS A CA 1
ATOM 2030 C C . HIS A 1 295 ? 13.230 36.503 33.197 1.00 26.55 295 HIS A C 1
ATOM 2031 O O . HIS A 1 295 ? 13.372 37.635 32.715 1.00 28.75 295 HIS A O 1
ATOM 2038 N N . SER A 1 296 ? 13.085 35.404 32.469 1.00 25.01 296 SER A N 1
ATOM 2039 C CA . SER A 1 296 ? 12.659 35.482 31.096 1.00 23.66 296 SER A CA 1
ATOM 2040 C C . SER A 1 296 ? 11.222 36.017 30.991 1.00 23.56 296 SER A C 1
ATOM 2041 O O . SER A 1 296 ? 10.391 35.898 31.917 1.00 22.07 296 SER A O 1
ATOM 2044 N N . HIS A 1 297 ? 10.924 36.592 29.844 1.00 22.70 297 HIS A N 1
ATOM 2045 C CA . HIS A 1 297 ? 9.549 36.993 29.581 1.00 22.94 297 HIS A CA 1
ATOM 2046 C C . HIS A 1 297 ? 8.690 35.716 29.468 1.00 22.84 297 HIS A C 1
ATOM 2047 O O . HIS A 1 297 ? 9.150 34.681 28.965 1.00 21.42 297 HIS A O 1
ATOM 2054 N N . GLY A 1 298 ? 7.459 35.799 29.958 1.00 22.10 298 GLY A N 1
ATOM 2055 C CA . GLY A 1 298 ? 6.553 34.679 29.962 1.00 22.31 298 GLY A CA 1
ATOM 2056 C C . GLY A 1 298 ? 6.224 34.145 28.584 1.00 21.45 298 GLY A C 1
ATOM 2057 O O . GLY A 1 298 ? 5.805 32.971 28.462 1.00 21.77 298 GLY A O 1
ATOM 2058 N N . GLU A 1 299 ? 6.351 34.999 27.565 1.00 21.13 299 GLU A N 1
ATOM 2059 C CA . GLU A 1 299 ? 6.087 34.570 26.175 1.00 20.89 299 GLU A CA 1
ATOM 2060 C C . GLU A 1 299 ? 7.274 33.807 25.611 1.00 20.30 299 GLU A C 1
ATOM 2061 O O . GLU A 1 299 ? 7.127 33.008 24.703 1.00 20.47 299 GLU A O 1
ATOM 2067 N N . ASP A 1 300 ? 8.433 34.026 26.195 1.00 18.17 300 ASP A N 1
ATOM 2068 C CA . ASP A 1 300 ? 9.624 33.247 25.847 1.00 20.19 300 ASP A CA 1
ATOM 2069 C C . ASP A 1 300 ? 9.649 31.821 26.474 1.00 19.80 300 ASP A C 1
ATOM 2070 O O . ASP A 1 300 ? 10.444 30.960 26.066 1.00 18.43 300 ASP A O 1
ATOM 2075 N N . ARG A 1 301 ? 8.820 31.610 27.496 1.00 18.71 301 ARG A N 1
ATOM 2076 C CA . ARG A 1 301 ? 8.578 30.294 28.059 1.00 18.44 301 ARG A CA 1
ATOM 2077 C C . ARG A 1 301 ? 7.064 30.049 28.138 1.00 18.51 301 ARG A C 1
ATOM 2078 O O . ARG A 1 301 ? 6.504 30.088 29.243 1.00 20.06 301 ARG A O 1
ATOM 2086 N N . PRO A 1 302 ? 6.378 29.841 26.976 1.00 18.34 302 PRO A N 1
ATOM 2087 C CA . PRO A 1 302 ? 4.907 29.918 26.967 1.00 17.76 302 PRO A CA 1
ATOM 2088 C C . PRO A 1 302 ? 4.282 28.804 27.805 1.00 18.00 302 PRO A C 1
ATOM 2089 O O . PRO A 1 302 ? 4.593 27.628 27.599 1.00 17.13 302 PRO A O 1
ATOM 2093 N N . GLY A 1 303 ? 3.409 29.208 28.734 1.00 18.37 303 GLY A N 1
ATOM 2094 C CA . GLY A 1 303 ? 2.725 28.334 29.689 1.00 18.88 303 GLY A CA 1
ATOM 2095 C C . GLY A 1 303 ? 3.657 27.672 30.744 1.00 18.59 303 GLY A C 1
ATOM 2096 O O . GLY A 1 303 ? 3.396 26.565 31.206 1.00 18.69 303 GLY A O 1
ATOM 2097 N N . LEU A 1 304 ? 4.750 28.344 31.096 1.00 18.51 304 LEU A N 1
ATOM 2098 C CA . LEU A 1 304 ? 5.779 27.770 31.975 1.00 16.47 304 LEU A CA 1
ATOM 2099 C C . LEU A 1 304 ? 6.066 28.723 33.100 1.00 15.81 304 LEU A C 1
ATOM 2100 O O . LEU A 1 304 ? 6.168 29.935 32.891 1.00 16.70 304 LEU A O 1
ATOM 2105 N N . GLY A 1 305 ? 6.207 28.173 34.293 1.00 14.71 305 GLY A N 1
ATOM 2106 C CA . GLY A 1 305 ? 6.702 28.917 35.483 1.00 14.68 305 GLY A CA 1
ATOM 2107 C C . GLY A 1 305 ? 8.242 28.910 35.507 1.00 13.92 305 GLY A C 1
ATOM 2108 O O . GLY A 1 305 ? 8.842 28.231 34.699 1.00 12.91 305 GLY A O 1
ATOM 2109 N N . GLU A 1 306 ? 8.868 29.637 36.431 1.00 13.15 306 GLU A N 1
ATOM 2110 C CA . GLU A 1 306 ? 10.329 29.834 36.376 1.00 14.56 306 GLU A CA 1
ATOM 2111 C C . GLU A 1 306 ? 10.899 30.184 37.723 1.00 13.91 306 GLU A C 1
ATOM 2112 O O . GLU A 1 306 ? 10.349 31.042 38.459 1.00 14.27 306 GLU A O 1
ATOM 2118 N N . ASN A 1 307 ? 11.995 29.515 38.038 1.00 13.63 307 ASN A N 1
ATOM 2119 C CA . ASN A 1 307 ? 12.817 29.843 39.220 1.00 14.76 307 ASN A CA 1
ATOM 2120 C C . ASN A 1 307 ? 14.251 30.167 38.831 1.00 14.53 307 ASN A C 1
ATOM 2121 O O . ASN A 1 307 ? 14.802 29.470 38.034 1.00 12.64 307 ASN A O 1
ATOM 2126 N N . ILE A 1 308 ? 14.827 31.263 39.350 1.00 15.71 308 ILE A N 1
ATOM 2127 C CA . ILE A 1 308 ? 16.210 31.594 39.013 1.00 20.11 308 ILE A CA 1
ATOM 2128 C C . ILE A 1 308 ? 17.102 31.602 40.238 1.00 20.74 308 ILE A C 1
ATOM 2129 O O . ILE A 1 308 ? 16.648 31.781 41.369 1.00 22.61 308 ILE A O 1
ATOM 2134 N N . TYR A 1 309 ? 18.381 31.412 39.992 1.00 22.40 309 TYR A N 1
ATOM 2135 C CA . TYR A 1 309 ? 19.400 31.352 41.048 1.00 22.99 309 TYR A CA 1
ATOM 2136 C C . TYR A 1 309 ? 20.767 31.837 40.507 1.00 24.30 309 TYR A C 1
ATOM 2137 O O . TYR A 1 309 ? 21.138 31.465 39.392 1.00 24.98 309 TYR A O 1
ATOM 2146 N N . LYS A 1 310 ? 21.534 32.601 41.309 1.00 25.04 310 LYS A N 1
ATOM 2147 C CA . LYS A 1 310 ? 22.947 32.791 40.998 1.00 26.55 310 LYS A CA 1
ATOM 2148 C C . LYS A 1 310 ? 23.817 32.641 42.230 1.00 26.50 310 LYS A C 1
ATOM 2149 O O . LYS A 1 310 ? 23.358 32.802 43.365 1.00 26.00 310 LYS A O 1
ATOM 2155 N N . THR A 1 311 ? 25.092 32.355 42.002 1.00 26.65 311 THR A N 1
ATOM 2156 C CA . THR A 1 311 ? 26.064 32.432 43.087 1.00 27.22 311 THR A CA 1
ATOM 2157 C C . THR A 1 311 ? 27.353 33.045 42.565 1.00 27.21 311 THR A C 1
ATOM 2158 O O . THR A 1 311 ? 27.792 32.688 41.476 1.00 26.09 311 THR A O 1
ATOM 2162 N N . SER A 1 312 ? 27.946 33.906 43.398 1.00 28.30 312 SER A N 1
ATOM 2163 C CA . SER A 1 312 ? 29.191 34.601 43.136 1.00 29.19 312 SER A CA 1
ATOM 2164 C C . SER A 1 312 ? 30.301 33.660 42.737 1.00 28.42 312 SER A C 1
ATOM 2165 O O . SER A 1 312 ? 31.142 34.037 41.932 1.00 29.76 312 SER A O 1
ATOM 2168 N N . VAL A 1 313 ? 30.295 32.432 43.262 1.00 28.60 313 VAL A N 1
ATOM 2169 C CA . VAL A 1 313 ? 31.289 31.371 42.877 1.00 27.71 313 VAL A CA 1
ATOM 2170 C C . VAL A 1 313 ? 31.251 31.009 41.400 1.00 28.24 313 VAL A C 1
ATOM 2171 O O . VAL A 1 313 ? 30.216 30.554 40.927 1.00 30.06 313 VAL A O 1
ATOM 2175 N N . LEU A 1 314 ? 32.369 31.140 40.696 1.00 27.17 314 LEU A N 1
ATOM 2176 C CA . LEU A 1 314 ? 32.385 30.921 39.258 1.00 28.08 314 LEU A CA 1
ATOM 2177 C C . LEU A 1 314 ? 32.611 29.492 38.940 1.00 28.50 314 LEU A C 1
ATOM 2178 O O . LEU A 1 314 ? 33.297 28.810 39.664 1.00 30.01 314 LEU A O 1
ATOM 2183 N N . LYS A 1 315 ? 31.988 29.025 37.872 1.00 28.31 315 LYS A N 1
ATOM 2184 C CA . LYS A 1 315 ? 32.122 27.632 37.429 1.00 29.12 315 LYS A CA 1
ATOM 2185 C C . LYS A 1 315 ? 31.791 26.609 38.538 1.00 28.75 315 LYS A C 1
ATOM 2186 O O . LYS A 1 315 ? 32.387 25.507 38.632 1.00 28.68 315 LYS A O 1
ATOM 2192 N N . PHE A 1 316 ? 30.774 26.951 39.341 1.00 28.16 316 PHE A N 1
ATOM 2193 C CA . PHE A 1 316 ? 30.403 26.131 40.511 1.00 27.17 316 PHE A CA 1
ATOM 2194 C C . PHE A 1 316 ? 29.883 24.783 40.087 1.00 26.31 316 PHE A C 1
ATOM 2195 O O . PHE A 1 316 ? 29.093 24.681 39.154 1.00 26.21 316 PHE A O 1
ATOM 2203 N N . ASP A 1 317 ? 30.347 23.729 40.738 1.00 25.76 317 ASP A N 1
ATOM 2204 C CA . ASP A 1 317 ? 29.918 22.397 40.360 1.00 26.41 317 ASP A CA 1
ATOM 2205 C C . ASP A 1 317 ? 28.395 22.375 40.057 1.00 27.53 317 ASP A C 1
ATOM 2206 O O . ASP A 1 317 ? 27.602 22.796 40.877 1.00 27.26 317 ASP A O 1
ATOM 2211 N N . LYS A 1 318 ? 28.014 21.840 38.900 1.00 28.49 318 LYS A N 1
ATOM 2212 C CA . LYS A 1 318 ? 26.651 21.927 38.448 1.00 28.92 318 LYS A CA 1
ATOM 2213 C C . LYS A 1 318 ? 25.671 21.191 39.399 1.00 29.41 318 LYS A C 1
ATOM 2214 O O . LYS A 1 318 ? 24.566 21.696 39.627 1.00 30.46 318 LYS A O 1
ATOM 2220 N N . ASN A 1 319 ? 26.058 20.016 39.915 1.00 28.29 319 ASN A N 1
ATOM 2221 C CA . ASN A 1 319 ? 25.241 19.269 40.884 1.00 27.05 319 ASN A CA 1
ATOM 2222 C C . ASN A 1 319 ? 25.118 19.966 42.226 1.00 25.57 319 ASN A C 1
ATOM 2223 O O . ASN A 1 319 ? 24.057 19.965 42.797 1.00 24.78 319 ASN A O 1
ATOM 2228 N N . LYS A 1 320 ? 26.224 20.533 42.730 1.00 24.53 320 LYS A N 1
ATOM 2229 C CA . LYS A 1 320 ? 26.224 21.359 43.917 1.00 23.09 320 LYS A CA 1
ATOM 2230 C C . LYS A 1 320 ? 25.319 22.588 43.696 1.00 21.97 320 LYS A C 1
ATOM 2231 O O . LYS A 1 320 ? 24.539 22.966 44.561 1.00 19.74 320 LYS A O 1
ATOM 2237 N N . ALA A 1 321 ? 25.460 23.234 42.544 1.00 21.21 321 ALA A N 1
ATOM 2238 C CA . ALA A 1 321 ? 24.613 24.402 42.242 1.00 20.82 321 ALA A CA 1
ATOM 2239 C C . ALA A 1 321 ? 23.137 23.978 42.109 1.00 18.90 321 ALA A C 1
ATOM 2240 O O . ALA A 1 321 ? 22.285 24.707 42.505 1.00 17.47 321 ALA A O 1
ATOM 2242 N N . ALA A 1 322 ? 22.856 22.774 41.644 1.00 19.91 322 ALA A N 1
ATOM 2243 C CA . ALA A 1 322 ? 21.464 22.340 41.453 1.00 21.55 322 ALA A CA 1
ATOM 2244 C C . ALA A 1 322 ? 20.806 22.094 42.846 1.00 22.54 322 ALA A C 1
ATOM 2245 O O . ALA A 1 322 ? 19.668 22.466 43.049 1.00 21.58 322 ALA A O 1
ATOM 2247 N N . LYS A 1 323 ? 21.590 21.582 43.813 1.00 23.05 323 LYS A N 1
ATOM 2248 C CA . LYS A 1 323 ? 21.063 21.143 45.087 1.00 24.26 323 LYS A CA 1
ATOM 2249 C C . LYS A 1 323 ? 20.869 22.411 45.930 1.00 24.61 323 LYS A C 1
ATOM 2250 O O . LYS A 1 323 ? 19.817 22.593 46.608 1.00 24.94 323 LYS A O 1
ATOM 2256 N N . GLN A 1 324 ? 21.874 23.284 45.895 1.00 22.06 324 GLN A N 1
ATOM 2257 C CA . GLN A 1 324 ? 21.797 24.531 46.615 1.00 21.40 324 GLN A CA 1
ATOM 2258 C C . GLN A 1 324 ? 20.611 25.426 46.114 1.00 20.32 324 GLN A C 1
ATOM 2259 O O . GLN A 1 324 ? 19.972 26.105 46.899 1.00 21.38 324 GLN A O 1
ATOM 2265 N N . ALA A 1 325 ? 20.387 25.474 44.819 1.00 18.75 325 ALA A N 1
ATOM 2266 C CA . ALA A 1 325 ? 19.363 26.358 44.237 1.00 17.20 325 ALA A CA 1
ATOM 2267 C C . ALA A 1 325 ? 18.035 25.836 44.673 1.00 15.50 325 ALA A C 1
ATOM 2268 O O . ALA A 1 325 ? 17.209 26.599 45.126 1.00 17.15 325 ALA A O 1
ATOM 2270 N N . SER A 1 326 ? 17.820 24.551 44.478 1.00 14.36 326 SER A N 1
ATOM 2271 C CA . SER A 1 326 ? 16.592 23.904 44.852 1.00 14.27 326 SER A CA 1
ATOM 2272 C C . SER A 1 326 ? 16.219 24.142 46.331 1.00 14.60 326 SER A C 1
ATOM 2273 O O . SER A 1 326 ? 15.061 24.399 46.643 1.00 13.47 326 SER A O 1
ATOM 2276 N N . GLN A 1 327 ? 17.227 24.085 47.215 1.00 15.05 327 GLN A N 1
ATOM 2277 C CA . GLN A 1 327 ? 16.976 24.168 48.655 1.00 16.33 327 GLN A CA 1
ATOM 2278 C C . GLN A 1 327 ? 16.690 25.610 49.046 1.00 17.34 327 GLN A C 1
ATOM 2279 O O . GLN A 1 327 ? 15.862 25.839 49.909 1.00 17.81 327 GLN A O 1
ATOM 2285 N N . LEU A 1 328 ? 17.423 26.561 48.451 1.00 17.35 328 LEU A N 1
ATOM 2286 C CA . LEU A 1 328 ? 17.211 28.004 48.729 1.00 18.27 328 LEU A CA 1
ATOM 2287 C C . LEU A 1 328 ? 15.804 28.404 48.282 1.00 17.13 328 LEU A C 1
ATOM 2288 O O . LEU A 1 328 ? 15.119 29.163 48.996 1.00 19.10 328 LEU A O 1
ATOM 2293 N N . TRP A 1 329 ? 15.373 27.912 47.139 1.00 15.38 329 TRP A N 1
ATOM 2294 C CA . TRP A 1 329 ? 13.969 28.149 46.726 1.00 14.55 329 TRP A CA 1
ATOM 2295 C C . TRP A 1 329 ? 12.964 27.552 47.720 1.00 14.71 329 TRP A C 1
ATOM 2296 O O . TRP A 1 329 ? 12.005 28.264 48.109 1.00 13.81 329 TRP A O 1
ATOM 2307 N N . TRP A 1 330 ? 13.185 26.275 48.118 1.00 13.56 330 TRP A N 1
ATOM 2308 C CA . TRP A 1 330 ? 12.309 25.552 49.028 1.00 15.15 330 TRP A CA 1
ATOM 2309 C C . TRP A 1 330 ? 12.232 26.147 50.433 1.00 15.06 330 TRP A C 1
ATOM 2310 O O . TRP A 1 330 ? 11.137 26.160 51.039 1.00 14.84 330 TRP A O 1
ATOM 2321 N N . ASN A 1 331 ? 13.385 26.649 50.926 1.00 14.49 331 ASN A N 1
ATOM 2322 C CA . ASN A 1 331 ? 13.498 27.198 52.268 1.00 15.35 331 ASN A CA 1
ATOM 2323 C C . ASN A 1 331 ? 12.550 28.313 52.600 1.00 13.56 331 ASN A C 1
ATOM 2324 O O . ASN A 1 331 ? 12.330 28.599 53.753 1.00 14.76 331 ASN A O 1
ATOM 2329 N N . GLU A 1 332 ? 11.979 28.947 51.580 1.00 13.09 332 GLU A N 1
ATOM 2330 C CA . GLU A 1 332 ? 11.000 30.003 51.790 1.00 12.36 332 GLU A CA 1
ATOM 2331 C C . GLU A 1 332 ? 9.863 29.646 52.750 1.00 11.92 332 GLU A C 1
ATOM 2332 O O . GLU A 1 332 ? 9.363 30.473 53.521 1.00 10.82 332 GLU A O 1
ATOM 2338 N N . LEU A 1 333 ? 9.503 28.377 52.744 1.00 12.59 333 LEU A N 1
ATOM 2339 C CA . LEU A 1 333 ? 8.387 27.910 53.522 1.00 12.64 333 LEU A CA 1
ATOM 2340 C C . LEU A 1 333 ? 8.723 27.966 54.992 1.00 13.85 333 LEU A C 1
ATOM 2341 O O . LEU A 1 333 ? 7.881 28.407 55.820 1.00 15.22 333 LEU A O 1
ATOM 2346 N N . LYS A 1 334 ? 9.920 27.493 55.337 1.00 14.04 334 LYS A N 1
ATOM 2347 C CA . LYS A 1 334 ? 10.278 27.423 56.744 1.00 14.99 334 LYS A CA 1
ATOM 2348 C C . LYS A 1 334 ? 10.789 28.792 57.209 1.00 15.69 334 LYS A C 1
ATOM 2349 O O . LYS A 1 334 ? 10.810 29.070 58.423 1.00 16.19 334 LYS A O 1
ATOM 2355 N N . GLU A 1 335 ? 11.214 29.637 56.256 1.00 15.47 335 GLU A N 1
ATOM 2356 C CA . GLU A 1 335 ? 11.735 30.961 56.624 1.00 17.90 335 GLU A CA 1
ATOM 2357 C C . GLU A 1 335 ? 10.687 32.056 56.784 1.00 17.95 335 GLU A C 1
ATOM 2358 O O . GLU A 1 335 ? 10.713 32.822 57.776 1.00 19.24 335 GLU A O 1
ATOM 2364 N N . TYR A 1 336 ? 9.756 32.108 55.826 1.00 16.27 336 TYR A N 1
ATOM 2365 C CA . TYR A 1 336 ? 8.768 33.152 55.768 1.00 17.26 336 TYR A CA 1
ATOM 2366 C C . TYR A 1 336 ? 7.355 32.676 56.018 1.00 17.13 336 TYR A C 1
ATOM 2367 O O . TYR A 1 336 ? 6.638 33.301 56.760 1.00 18.71 336 TYR A O 1
ATOM 2376 N N . GLY A 1 337 ? 6.965 31.587 55.372 1.00 16.14 337 GLY A N 1
ATOM 2377 C CA . GLY A 1 337 ? 5.757 30.889 55.701 1.00 15.76 337 GLY A CA 1
ATOM 2378 C C . GLY A 1 337 ? 4.640 31.131 54.706 1.00 15.26 337 GLY A C 1
ATOM 2379 O O . GLY A 1 337 ? 4.653 32.114 53.986 1.00 13.96 337 GLY A O 1
ATOM 2380 N N . VAL A 1 338 ? 3.658 30.237 54.726 1.00 15.51 338 VAL A N 1
ATOM 2381 C CA . VAL A 1 338 ? 2.444 30.328 53.913 1.00 14.99 338 VAL A CA 1
ATOM 2382 C C . VAL A 1 338 ? 1.167 30.373 54.795 1.00 15.96 338 VAL A C 1
ATOM 2383 O O . VAL A 1 338 ? 0.292 31.217 54.587 1.00 16.91 338 VAL A O 1
ATOM 2387 N N . GLY A 1 339 ? 1.055 29.444 55.740 1.00 16.71 339 GLY A N 1
ATOM 2388 C CA . GLY A 1 339 ? -0.102 29.370 56.636 1.00 15.57 339 GLY A CA 1
ATOM 2389 C C . GLY A 1 339 ? -1.012 28.190 56.251 1.00 14.55 339 GLY A C 1
ATOM 2390 O O . GLY A 1 339 ? -0.798 27.594 55.220 1.00 16.26 339 GLY A O 1
ATOM 2391 N N . PRO A 1 340 ? -2.000 27.845 57.098 1.00 13.06 340 PRO A N 1
ATOM 2392 C CA . PRO A 1 340 ? -2.844 26.683 56.934 1.00 13.33 340 PRO A CA 1
ATOM 2393 C C . PRO A 1 340 ? -3.856 26.802 55.780 1.00 14.42 340 PRO A C 1
ATOM 2394 O O . PRO A 1 340 ? -4.329 25.787 55.296 1.00 15.34 340 PRO A O 1
ATOM 2398 N N . SER A 1 341 ? -4.227 28.005 55.358 1.00 14.16 341 SER A N 1
ATOM 2399 C CA . SER A 1 341 ? -5.145 28.132 54.184 1.00 15.66 341 SER A CA 1
ATOM 2400 C C . SER A 1 341 ? -4.394 27.701 52.913 1.00 16.92 341 SER A C 1
ATOM 2401 O O . SER A 1 341 ? -5.026 27.305 51.901 1.00 16.53 341 SER A O 1
ATOM 2404 N N . ASN A 1 342 ? -3.058 27.738 52.955 1.00 16.64 342 ASN A N 1
ATOM 2405 C CA . ASN A 1 342 ? -2.264 27.357 51.773 1.00 17.30 342 ASN A CA 1
ATOM 2406 C C . ASN A 1 342 ? -2.476 28.205 50.506 1.00 17.68 342 ASN A C 1
ATOM 2407 O O . ASN A 1 342 ? -2.115 27.807 49.409 1.00 18.32 342 ASN A O 1
ATOM 2412 N N . VAL A 1 343 ? -3.032 29.399 50.651 1.00 18.72 343 VAL A N 1
ATOM 2413 C CA . VAL A 1 343 ? -3.341 30.231 49.502 1.00 18.63 343 VAL A CA 1
ATOM 2414 C C . VAL A 1 343 ? -2.194 31.237 49.227 1.00 20.03 343 VAL A C 1
ATOM 2415 O O . VAL A 1 343 ? -1.721 31.932 50.139 1.00 19.87 343 VAL A O 1
ATOM 2419 N N . LEU A 1 344 ? -1.807 31.352 47.964 1.00 19.78 344 LEU A N 1
ATOM 2420 C CA . LEU A 1 344 ? -0.874 32.343 47.557 1.00 20.02 344 LEU A CA 1
ATOM 2421 C C . LEU A 1 344 ? -1.564 33.685 47.347 1.00 20.86 344 LEU A C 1
ATOM 2422 O O . LEU A 1 344 ? -2.145 33.930 46.261 1.00 20.59 344 LEU A O 1
ATOM 2427 N N . THR A 1 345 ? -1.494 34.531 48.385 1.00 21.84 345 THR A N 1
ATOM 2428 C CA . THR A 1 345 ? -2.171 35.817 48.406 1.00 24.46 345 THR A CA 1
ATOM 2429 C C . THR A 1 345 ? -1.217 36.980 48.150 1.00 25.76 345 THR A C 1
ATOM 2430 O O . THR A 1 345 ? 0.024 36.855 48.287 1.00 26.16 345 THR A O 1
ATOM 2434 N N . THR A 1 346 ? -1.800 38.099 47.710 1.00 27.30 346 THR A N 1
ATOM 2435 C CA . THR A 1 346 ? -1.040 39.312 47.473 1.00 28.96 346 THR A CA 1
ATOM 2436 C C . THR A 1 346 ? -0.546 39.836 48.826 1.00 29.26 346 THR A C 1
ATOM 2437 O O . THR A 1 346 ? 0.533 40.404 48.887 1.00 30.03 346 THR A O 1
ATOM 2441 N N . ALA A 1 347 ? -1.310 39.593 49.903 1.00 29.49 347 ALA A N 1
ATOM 2442 C CA . ALA A 1 347 ? -0.907 39.940 51.269 1.00 29.69 347 ALA A CA 1
ATOM 2443 C C . ALA A 1 347 ? 0.382 39.231 51.725 1.00 30.55 347 ALA A C 1
ATOM 2444 O O . ALA A 1 347 ? 1.258 39.886 52.344 1.00 30.00 347 ALA A O 1
ATOM 2446 N N . LEU A 1 348 ? 0.496 37.924 51.437 1.00 30.79 348 LEU A N 1
ATOM 2447 C CA . LEU A 1 348 ? 1.749 37.172 51.726 1.00 32.03 348 LEU A CA 1
ATOM 2448 C C . LEU A 1 348 ? 2.876 37.514 50.774 1.00 31.85 348 LEU A C 1
ATOM 2449 O O . LEU A 1 348 ? 4.049 37.430 51.137 1.00 33.57 348 LEU A O 1
ATOM 2454 N N . TRP A 1 349 ? 2.517 37.818 49.535 1.00 32.70 349 TRP A N 1
ATOM 2455 C CA . TRP A 1 349 ? 3.492 38.197 48.488 1.00 32.35 349 TRP A CA 1
ATOM 2456 C C . TRP A 1 349 ? 4.181 39.526 48.848 1.00 32.50 349 TRP A C 1
ATOM 2457 O O . TRP A 1 349 ? 5.426 39.643 48.844 1.00 32.17 349 TRP A O 1
ATOM 2468 N N . ASN A 1 350 ? 3.367 40.518 49.195 1.00 32.04 350 ASN A N 1
ATOM 2469 C CA . ASN A 1 350 ? 3.864 41.860 49.364 1.00 32.91 350 ASN A CA 1
ATOM 2470 C C . ASN A 1 350 ? 4.533 42.099 50.716 1.00 33.04 350 ASN A C 1
ATOM 2471 O O . ASN A 1 350 ? 4.788 43.245 51.100 1.00 33.61 350 ASN A O 1
ATOM 2476 N N . ARG A 1 351 ? 4.813 41.012 51.437 1.00 32.61 351 ARG A N 1
ATOM 2477 C CA . ARG A 1 351 ? 5.453 41.125 52.745 1.00 32.08 351 ARG A CA 1
ATOM 2478 C C . ARG A 1 351 ? 6.850 41.705 52.561 1.00 31.64 351 ARG A C 1
ATOM 2479 O O . ARG A 1 351 ? 7.570 41.340 51.639 1.00 31.90 351 ARG A O 1
ATOM 2487 N N . PRO A 1 352 ? 7.218 42.644 53.422 1.00 31.63 352 PRO A N 1
ATOM 2488 C CA . PRO A 1 352 ? 8.494 43.328 53.206 1.00 31.69 352 PRO A CA 1
ATOM 2489 C C . PRO A 1 352 ? 9.665 42.362 53.467 1.00 31.10 352 PRO A C 1
ATOM 2490 O O . PRO A 1 352 ? 9.725 41.775 54.543 1.00 30.36 352 PRO A O 1
ATOM 2494 N N . ASN A 1 353 ? 10.504 42.152 52.447 1.00 31.60 353 ASN A N 1
ATOM 2495 C CA . ASN A 1 353 ? 11.780 41.381 52.553 1.00 31.64 353 ASN A CA 1
ATOM 2496 C C . ASN A 1 353 ? 11.544 39.898 52.690 1.00 30.82 353 ASN A C 1
ATOM 2497 O O . ASN A 1 353 ? 12.330 39.172 53.298 1.00 30.21 353 ASN A O 1
ATOM 2502 N N . MET A 1 354 ? 10.435 39.458 52.107 1.00 29.80 354 MET A N 1
ATOM 2503 C CA . MET A 1 354 ? 9.979 38.090 52.231 1.00 28.57 354 MET A CA 1
ATOM 2504 C C . MET A 1 354 ? 9.468 37.667 50.871 1.00 27.25 354 MET A C 1
ATOM 2505 O O . MET A 1 354 ? 8.467 38.220 50.364 1.00 26.01 354 MET A O 1
ATOM 2510 N N . GLN A 1 355 ? 10.170 36.720 50.253 1.00 27.19 355 GLN A N 1
ATOM 2511 C CA . GLN A 1 355 ? 9.672 36.124 48.989 1.00 26.25 355 GLN A CA 1
ATOM 2512 C C . GLN A 1 355 ? 9.262 34.682 49.197 1.00 24.80 355 GLN A C 1
ATOM 2513 O O . GLN A 1 355 ? 9.899 33.987 49.968 1.00 22.89 355 GLN A O 1
ATOM 2519 N N . ILE A 1 356 ? 8.210 34.234 48.509 1.00 23.30 356 ILE A N 1
ATOM 2520 C CA . ILE A 1 356 ? 7.672 32.893 48.752 1.00 23.21 356 ILE A CA 1
ATOM 2521 C C . ILE A 1 356 ? 7.394 32.152 47.436 1.00 21.83 356 ILE A C 1
ATOM 2522 O O . ILE A 1 356 ? 7.050 30.964 47.408 1.00 22.78 356 ILE A O 1
ATOM 2527 N N . GLY A 1 357 ? 7.582 32.849 46.330 1.00 19.98 357 GLY A N 1
ATOM 2528 C CA . GLY A 1 357 ? 7.090 32.368 45.053 1.00 19.00 357 GLY A CA 1
ATOM 2529 C C . GLY A 1 357 ? 7.936 31.269 44.441 1.00 17.88 357 GLY A C 1
ATOM 2530 O O . GLY A 1 357 ? 7.459 30.533 43.600 1.00 18.02 357 GLY A O 1
ATOM 2531 N N . HIS A 1 358 ? 9.209 31.189 44.817 1.00 16.64 358 HIS A N 1
ATOM 2532 C CA . HIS A 1 358 ? 10.023 30.035 44.411 1.00 15.79 358 HIS A CA 1
ATOM 2533 C C . HIS A 1 358 ? 9.616 28.698 45.031 1.00 13.62 358 HIS A C 1
ATOM 2534 O O . HIS A 1 358 ? 9.563 27.702 44.332 1.00 12.22 358 HIS A O 1
ATOM 2541 N N . TYR A 1 359 ? 9.371 28.688 46.335 1.00 11.85 359 TYR A N 1
ATOM 2542 C CA . TYR A 1 359 ? 8.767 27.574 47.020 1.00 12.55 359 TYR A CA 1
ATOM 2543 C C . TYR A 1 359 ? 7.378 27.168 46.422 1.00 12.10 359 TYR A C 1
ATOM 2544 O O . TYR A 1 359 ? 7.140 26.013 46.155 1.00 15.76 359 TYR A O 1
ATOM 2553 N N . THR A 1 360 ? 6.494 28.109 46.157 1.00 12.38 360 THR A N 1
ATOM 2554 C CA . THR A 1 360 ? 5.134 27.824 45.709 1.00 12.28 360 THR A CA 1
ATOM 2555 C C . THR A 1 360 ? 5.154 27.083 44.386 1.00 12.84 360 THR A C 1
ATOM 2556 O O . THR A 1 360 ? 4.488 26.068 44.222 1.00 11.94 360 THR A O 1
ATOM 2560 N N . GLN A 1 361 ? 5.994 27.537 43.465 1.00 11.74 361 GLN A N 1
ATOM 2561 C CA . GLN A 1 361 ? 6.114 26.853 42.210 1.00 10.22 361 GLN A CA 1
ATOM 2562 C C . GLN A 1 361 ? 6.692 25.457 42.361 1.00 9.50 361 GLN A C 1
ATOM 2563 O O . GLN A 1 361 ? 6.375 24.546 41.583 1.00 8.30 361 GLN A O 1
ATOM 2569 N N . MET A 1 362 ? 7.573 25.270 43.322 1.00 9.39 362 MET A N 1
ATOM 2570 C CA . MET A 1 362 ? 8.103 23.908 43.548 1.00 10.63 362 MET A CA 1
ATOM 2571 C C . MET A 1 362 ? 7.014 22.954 44.120 1.00 11.56 362 MET A C 1
ATOM 2572 O O . MET A 1 362 ? 6.976 21.751 43.785 1.00 11.52 362 MET A O 1
ATOM 2577 N N . ALA A 1 363 ? 6.142 23.485 44.977 1.00 10.96 363 ALA A N 1
ATOM 2578 C CA . ALA A 1 363 ? 5.121 22.705 45.645 1.00 10.90 363 ALA A CA 1
ATOM 2579 C C . ALA A 1 363 ? 3.798 22.689 44.884 1.00 12.49 363 ALA A C 1
ATOM 2580 O O . ALA A 1 363 ? 2.855 22.054 45.346 1.00 13.32 363 ALA A O 1
ATOM 2582 N N . TRP A 1 364 ? 3.730 23.373 43.739 1.00 13.04 364 TRP A N 1
ATOM 2583 C CA . TRP A 1 364 ? 2.461 23.499 42.970 1.00 15.73 364 TRP A CA 1
ATOM 2584 C C . TRP A 1 364 ? 1.949 22.169 42.406 1.00 17.36 364 TRP A C 1
ATOM 2585 O O . TRP A 1 364 ? 2.636 21.511 41.585 1.00 17.71 364 TRP A O 1
ATOM 2596 N N . ASP A 1 365 ? 0.760 21.754 42.859 1.00 18.81 365 ASP A N 1
ATOM 2597 C CA . ASP A 1 365 ? 0.349 20.382 42.601 1.00 19.83 365 ASP A CA 1
ATOM 2598 C C . ASP A 1 365 ? 0.104 20.073 41.145 1.00 20.08 365 ASP A C 1
ATOM 2599 O O . ASP A 1 365 ? 0.335 18.949 40.735 1.00 20.98 365 ASP A O 1
ATOM 2604 N N . THR A 1 366 ? -0.430 21.036 40.391 1.00 19.59 366 THR A N 1
ATOM 2605 C CA . THR A 1 366 ? -0.721 20.823 38.952 1.00 18.79 366 THR A CA 1
ATOM 2606 C C . THR A 1 366 ? 0.517 20.877 38.095 1.00 17.24 366 THR A C 1
ATOM 2607 O O . THR A 1 366 ? 0.498 20.348 37.003 1.00 17.78 366 THR A O 1
ATOM 2611 N N . THR A 1 367 ? 1.582 21.507 38.587 1.00 16.53 367 THR A N 1
ATOM 2612 C CA . THR A 1 367 ? 2.889 21.500 37.913 1.00 15.88 367 THR A CA 1
ATOM 2613 C C . THR A 1 367 ? 3.561 20.096 37.977 1.00 17.42 367 THR A C 1
ATOM 2614 O O . THR A 1 367 ? 3.681 19.524 39.060 1.00 18.62 367 THR A O 1
ATOM 2618 N N . TYR A 1 368 ? 3.996 19.555 36.828 1.00 18.32 368 TYR A N 1
ATOM 2619 C CA . TYR A 1 368 ? 4.582 18.198 36.783 1.00 19.05 368 TYR A CA 1
ATOM 2620 C C . TYR A 1 368 ? 5.767 18.006 35.775 1.00 20.00 368 TYR A C 1
ATOM 2621 O O . TYR A 1 368 ? 6.422 16.953 35.788 1.00 21.46 368 TYR A O 1
ATOM 2630 N N . LYS A 1 369 ? 6.025 18.971 34.885 1.00 19.86 369 LYS A N 1
ATOM 2631 C CA . LYS A 1 369 ? 7.208 18.914 34.014 1.00 20.01 369 LYS A CA 1
ATOM 2632 C C . LYS A 1 369 ? 8.258 19.889 34.524 1.00 21.24 369 LYS A C 1
ATOM 2633 O O . LYS A 1 369 ? 7.989 21.108 34.728 1.00 21.96 369 LYS A O 1
ATOM 2639 N N . LEU A 1 370 ? 9.446 19.345 34.724 1.00 19.96 370 LEU A N 1
ATOM 2640 C CA . LEU A 1 370 ? 10.574 20.084 35.158 1.00 20.24 370 LEU A CA 1
ATOM 2641 C C . LEU A 1 370 ? 11.638 20.046 34.019 1.00 20.77 370 LEU A C 1
ATOM 2642 O O . LEU A 1 370 ? 11.798 19.003 33.348 1.00 22.10 370 LEU A O 1
ATOM 2647 N N . GLY A 1 371 ? 12.329 21.162 33.802 1.00 19.84 371 GLY A N 1
ATOM 2648 C CA . GLY A 1 371 ? 13.526 21.267 32.892 1.00 18.91 371 GLY A CA 1
ATOM 2649 C C . GLY A 1 371 ? 14.395 22.402 33.381 1.00 19.26 371 GLY A C 1
ATOM 2650 O O . GLY A 1 371 ? 13.907 23.532 33.551 1.00 20.56 371 GLY A O 1
ATOM 2651 N N . CYS A 1 372 ? 15.664 22.120 33.694 1.00 19.62 372 CYS A N 1
ATOM 2652 C CA . CYS A 1 372 ? 16.527 23.127 34.325 1.00 19.48 372 CYS A CA 1
ATOM 2653 C C . CYS A 1 372 ? 17.815 23.356 33.535 1.00 20.77 372 CYS A C 1
ATOM 2654 O O . CYS A 1 372 ? 18.173 22.536 32.678 1.00 18.92 372 CYS A O 1
ATOM 2657 N N . ALA A 1 373 ? 18.517 24.451 33.848 1.00 20.73 373 ALA A N 1
ATOM 2658 C CA . ALA A 1 373 ? 19.832 24.709 33.278 1.00 21.54 373 ALA A CA 1
ATOM 2659 C C . ALA A 1 373 ? 20.782 25.288 34.302 1.00 21.68 373 ALA A C 1
ATOM 2660 O O . ALA A 1 373 ? 20.375 26.000 35.167 1.00 22.09 373 ALA A O 1
ATOM 2662 N N . VAL A 1 374 ? 22.068 24.959 34.207 1.00 22.20 374 VAL A N 1
ATOM 2663 C CA . VAL A 1 374 ? 23.088 25.614 35.013 1.00 21.61 374 VAL A CA 1
ATOM 2664 C C . VAL A 1 374 ? 24.155 26.091 34.016 1.00 22.29 374 VAL A C 1
ATOM 2665 O O . VAL A 1 374 ? 24.787 25.276 33.302 1.00 21.19 374 VAL A O 1
ATOM 2669 N N . VAL A 1 375 ? 24.356 27.409 33.971 1.00 23.10 375 VAL A N 1
ATOM 2670 C CA . VAL A 1 375 ? 25.174 28.043 32.909 1.00 24.04 375 VAL A CA 1
ATOM 2671 C C . VAL A 1 375 ? 26.326 28.754 33.608 1.00 24.85 375 VAL A C 1
ATOM 2672 O O . VAL A 1 375 ? 26.103 29.480 34.616 1.00 23.44 375 VAL A O 1
ATOM 2676 N N . PHE A 1 376 ? 27.551 28.539 33.119 1.00 25.38 376 PHE A N 1
ATOM 2677 C CA . PHE A 1 376 ? 28.697 29.274 33.698 1.00 26.24 376 PHE A CA 1
ATOM 2678 C C . PHE A 1 376 ? 28.811 30.620 33.005 1.00 27.64 376 PHE A C 1
ATOM 2679 O O . PHE A 1 376 ? 29.212 30.704 31.844 1.00 28.70 376 PHE A O 1
ATOM 2687 N N . CYS A 1 377 ? 28.425 31.678 33.706 1.00 29.50 377 CYS A N 1
ATOM 2688 C CA . CYS A 1 377 ? 28.516 33.001 33.156 1.00 31.85 377 CYS A CA 1
ATOM 2689 C C . CYS A 1 377 ? 29.809 33.618 33.703 1.00 34.20 377 CYS A C 1
ATOM 2690 O O . CYS A 1 377 ? 30.385 33.106 34.675 1.00 34.28 377 CYS A O 1
ATOM 2693 N N . ASN A 1 378 ? 30.291 34.689 33.075 1.00 36.78 378 ASN A N 1
ATOM 2694 C CA . ASN A 1 378 ? 31.595 35.235 33.473 1.00 39.42 378 ASN A CA 1
ATOM 2695 C C . ASN A 1 378 ? 31.571 35.997 34.821 1.00 39.76 378 ASN A C 1
ATOM 2696 O O . ASN A 1 378 ? 32.610 36.428 35.372 1.00 41.55 378 ASN A O 1
ATOM 2701 N N . ASP A 1 379 ? 30.382 36.090 35.373 1.00 39.05 379 ASP A N 1
ATOM 2702 C CA . ASP A 1 379 ? 30.107 36.948 36.494 1.00 38.72 379 ASP A CA 1
ATOM 2703 C C . ASP A 1 379 ? 29.483 36.164 37.699 1.00 36.97 379 ASP A C 1
ATOM 2704 O O . ASP A 1 379 ? 29.419 36.667 38.848 1.00 37.32 379 ASP A O 1
ATOM 2709 N N . PHE A 1 380 ? 29.019 34.945 37.429 1.00 34.28 380 PHE A N 1
ATOM 2710 C CA . PHE A 1 380 ? 28.291 34.151 38.417 1.00 31.59 380 PHE A CA 1
ATOM 2711 C C . PHE A 1 380 ? 27.947 32.864 37.747 1.00 29.75 380 PHE A C 1
ATOM 2712 O O . PHE A 1 380 ? 27.967 32.803 36.511 1.00 29.03 380 PHE A O 1
ATOM 2720 N N . THR A 1 381 ? 27.707 31.820 38.550 1.00 28.13 381 THR A N 1
ATOM 2721 C CA . THR A 1 381 ? 27.096 30.578 38.040 1.00 26.51 381 THR A CA 1
ATOM 2722 C C . THR A 1 381 ? 25.563 30.797 38.092 1.00 25.14 381 THR A C 1
ATOM 2723 O O . THR A 1 381 ? 25.025 31.118 39.118 1.00 25.25 381 THR A O 1
ATOM 2727 N N . PHE A 1 382 ? 24.878 30.593 36.973 1.00 24.39 382 PHE A N 1
ATOM 2728 C CA . PHE A 1 382 ? 23.460 30.934 36.785 1.00 22.58 382 PHE A CA 1
ATOM 2729 C C . PHE A 1 382 ? 22.626 29.660 36.694 1.00 21.55 382 PHE A C 1
ATOM 2730 O O . PHE A 1 382 ? 22.947 28.772 35.924 1.00 21.16 382 PHE A O 1
ATOM 2738 N N . GLY A 1 383 ? 21.581 29.548 37.524 1.00 20.64 383 GLY A N 1
ATOM 2739 C CA . GLY A 1 383 ? 20.736 28.354 37.575 1.00 18.67 383 GLY A CA 1
ATOM 2740 C C . GLY A 1 383 ? 19.280 28.742 37.270 1.00 17.54 383 GLY A C 1
ATOM 2741 O O . GLY A 1 383 ? 18.752 29.674 37.873 1.00 17.31 383 GLY A O 1
ATOM 2742 N N . VAL A 1 384 ? 18.681 28.099 36.276 1.00 16.30 384 VAL A N 1
ATOM 2743 C CA . VAL A 1 384 ? 17.289 28.387 35.835 1.00 15.14 384 VAL A CA 1
ATOM 2744 C C . VAL A 1 384 ? 16.504 27.073 35.840 1.00 17.03 384 VAL A C 1
ATOM 2745 O O . VAL A 1 384 ? 16.948 26.066 35.252 1.00 18.55 384 VAL A O 1
ATOM 2749 N N . CYS A 1 385 ? 15.363 27.032 36.519 1.00 17.37 385 CYS A N 1
ATOM 2750 C CA . CYS A 1 385 ? 14.437 25.924 36.295 1.00 17.50 385 CYS A CA 1
ATOM 2751 C C . CYS A 1 385 ? 13.067 26.421 35.800 1.00 16.60 385 CYS A C 1
ATOM 2752 O O . CYS A 1 385 ? 12.527 27.416 36.280 1.00 16.74 385 CYS A O 1
ATOM 2755 N N . GLN A 1 386 ? 12.463 25.644 34.920 1.00 14.76 386 GLN A N 1
ATOM 2756 C CA . GLN A 1 386 ? 11.163 26.015 34.328 1.00 14.99 386 GLN A CA 1
ATOM 2757 C C . GLN A 1 386 ? 10.181 24.887 34.555 1.00 14.30 386 GLN A C 1
ATOM 2758 O O . GLN A 1 386 ? 10.553 23.743 34.692 1.00 14.19 386 GLN A O 1
ATOM 2764 N N . TYR A 1 387 ? 8.923 25.217 34.560 1.00 13.77 387 TYR A N 1
ATOM 2765 C CA . TYR A 1 387 ? 7.896 24.432 35.236 1.00 14.58 387 TYR A CA 1
ATOM 2766 C C . TYR A 1 387 ? 6.640 24.412 34.417 1.00 15.99 387 TYR A C 1
ATOM 2767 O O . TYR A 1 387 ? 6.043 25.470 34.167 1.00 18.56 387 TYR A O 1
ATOM 2776 N N . GLY A 1 388 ? 6.211 23.227 33.998 1.00 17.10 388 GLY A N 1
ATOM 2777 C CA . GLY A 1 388 ? 5.028 23.099 33.168 1.00 19.22 388 GLY A CA 1
ATOM 2778 C C . GLY A 1 388 ? 3.999 22.153 33.770 1.00 21.23 388 GLY A C 1
ATOM 2779 O O . GLY A 1 388 ? 4.359 21.118 34.316 1.00 22.50 388 GLY A O 1
ATOM 2780 N N . PRO A 1 389 ? 2.712 22.539 33.752 1.00 22.65 389 PRO A N 1
ATOM 2781 C CA . PRO A 1 389 ? 2.267 23.823 33.216 1.00 24.06 389 PRO A CA 1
ATOM 2782 C C . PRO A 1 389 ? 2.528 25.108 34.091 1.00 24.82 389 PRO A C 1
ATOM 2783 O O . PRO A 1 389 ? 2.474 26.249 33.606 1.00 27.02 389 PRO A O 1
ATOM 2787 N N . GLY A 1 390 ? 2.874 25.024 35.335 1.00 23.73 390 GLY A N 1
ATOM 2788 C CA . GLY A 1 390 ? 3.288 26.353 35.836 1.00 23.71 390 GLY A CA 1
ATOM 2789 C C . GLY A 1 390 ? 2.192 26.913 36.729 1.00 22.32 390 GLY A C 1
ATOM 2790 O O . GLY A 1 390 ? 1.011 26.904 36.357 1.00 22.37 390 GLY A O 1
ATOM 2791 N N . GLY A 1 391 ? 2.594 27.364 37.906 1.00 20.27 391 GLY A N 1
ATOM 2792 C CA . GLY A 1 391 ? 1.656 27.710 38.973 1.00 18.57 391 GLY A CA 1
ATOM 2793 C C . GLY A 1 391 ? 1.700 29.180 39.308 1.00 17.43 391 GLY A C 1
ATOM 2794 O O . GLY A 1 391 ? 1.648 30.023 38.427 1.00 18.43 391 GLY A O 1
ATOM 2795 N N . ASN A 1 392 ? 1.723 29.495 40.595 1.00 17.86 392 ASN A N 1
ATOM 2796 C CA . ASN A 1 392 ? 1.775 30.864 41.065 1.00 17.36 392 ASN A CA 1
ATOM 2797 C C . ASN A 1 392 ? 0.587 31.668 40.533 1.00 18.76 392 ASN A C 1
ATOM 2798 O O . ASN A 1 392 ? 0.689 32.883 40.228 1.00 20.10 392 ASN A O 1
ATOM 2803 N N . TYR A 1 393 ? -0.553 31.014 40.478 1.00 18.06 393 TYR A N 1
ATOM 2804 C CA . TYR A 1 393 ? -1.790 31.729 40.295 1.00 20.70 393 TYR A CA 1
ATOM 2805 C C . TYR A 1 393 ? -2.156 32.487 41.587 1.00 20.74 393 TYR A C 1
ATOM 2806 O O . TYR A 1 393 ? -2.391 31.852 42.615 1.00 20.25 393 TYR A O 1
ATOM 2815 N N . MET A 1 394 ? -2.229 33.821 41.508 1.00 22.34 394 MET A N 1
ATOM 2816 C CA . MET A 1 394 ? -2.530 34.685 42.662 1.00 23.73 394 MET A CA 1
ATOM 2817 C C . MET A 1 394 ? -3.963 34.530 43.118 1.00 23.42 394 MET A C 1
ATOM 2818 O O . MET A 1 394 ? -4.911 34.715 42.340 1.00 23.31 394 MET A O 1
ATOM 2823 N N . GLY A 1 395 ? -4.084 34.192 44.397 1.00 23.60 395 GLY A N 1
ATOM 2824 C CA . GLY A 1 395 ? -5.362 33.969 45.049 1.00 23.24 395 GLY A CA 1
ATOM 2825 C C . GLY A 1 395 ? -5.752 32.502 45.045 1.00 23.74 395 GLY A C 1
ATOM 2826 O O . GLY A 1 395 ? -6.847 32.151 45.527 1.00 24.32 395 GLY A O 1
ATOM 2827 N N . HIS A 1 396 ? -4.878 31.641 44.508 1.00 21.63 396 HIS A N 1
ATOM 2828 C CA . HIS A 1 396 ? -5.189 30.188 44.412 1.00 20.16 396 HIS A CA 1
ATOM 2829 C C . HIS A 1 396 ? -4.357 29.392 45.420 1.00 19.52 396 HIS A C 1
ATOM 2830 O O . HIS A 1 396 ? -3.260 29.836 45.807 1.00 18.12 396 HIS A O 1
ATOM 2837 N N . VAL A 1 397 ? -4.885 28.255 45.896 1.00 17.59 397 VAL A N 1
ATOM 2838 C CA . VAL A 1 397 ? -4.122 27.387 46.762 1.00 16.61 397 VAL A CA 1
ATOM 2839 C C . VAL A 1 397 ? -2.892 26.824 46.008 1.00 16.22 397 VAL A C 1
ATOM 2840 O O . VAL A 1 397 ? -2.929 26.616 44.799 1.00 15.25 397 VAL A O 1
ATOM 2844 N N . ILE A 1 398 ? -1.790 26.626 46.732 1.00 16.71 398 ILE A N 1
ATOM 2845 C CA . ILE A 1 398 ? -0.562 26.103 46.127 1.00 15.64 398 ILE A CA 1
ATOM 2846 C C . ILE A 1 398 ? -0.809 24.624 45.793 1.00 14.71 398 ILE A C 1
ATOM 2847 O O . ILE A 1 398 ? -0.367 24.113 44.758 1.00 14.48 398 ILE A O 1
ATOM 2852 N N . TYR A 1 399 ? -1.500 23.935 46.677 1.00 14.52 399 TYR A N 1
ATOM 2853 C CA . TYR A 1 399 ? -1.892 22.536 46.409 1.00 14.34 399 TYR A CA 1
ATOM 2854 C C . TYR A 1 399 ? -3.206 22.241 47.138 1.00 15.19 399 TYR A C 1
ATOM 2855 O O . TYR A 1 399 ? -3.516 22.877 48.197 1.00 14.23 399 TYR A O 1
ATOM 2864 N N . THR A 1 400 ? -3.998 21.319 46.561 1.00 15.96 400 THR A N 1
ATOM 2865 C CA . THR A 1 400 ? -5.283 20.915 47.143 1.00 14.58 400 THR A CA 1
ATOM 2866 C C . THR A 1 400 ? -4.991 20.074 48.382 1.00 15.40 400 THR A C 1
ATOM 2867 O O . THR A 1 400 ? -4.184 19.098 48.356 1.00 15.03 400 THR A O 1
ATOM 2871 N N . MET A 1 401 ? -5.694 20.421 49.428 1.00 15.02 401 MET A N 1
ATOM 2872 C CA . MET A 1 401 ? -5.469 19.912 50.732 1.00 17.30 401 MET A CA 1
ATOM 2873 C C . MET A 1 401 ? -6.348 18.706 51.089 1.00 17.79 401 MET A C 1
ATOM 2874 O O . MET A 1 401 ? -7.579 18.686 50.842 1.00 17.46 401 MET A O 1
ATOM 2879 N N . GLY A 1 402 ? -5.703 17.681 51.630 1.00 18.32 402 GLY A N 1
ATOM 2880 C CA . GLY A 1 402 ? -6.422 16.428 52.007 1.00 20.32 402 GLY A CA 1
ATOM 2881 C C . GLY A 1 402 ? -5.449 15.263 52.165 1.00 20.35 402 GLY A C 1
ATOM 2882 O O . GLY A 1 402 ? -4.242 15.429 52.067 1.00 20.67 402 GLY A O 1
ATOM 2883 N N . GLN A 1 403 ? -5.962 14.083 52.417 1.00 20.89 403 GLN A N 1
ATOM 2884 C CA . GLN A 1 403 ? -5.087 12.947 52.662 1.00 21.72 403 GLN A CA 1
ATOM 2885 C C . GLN A 1 403 ? -4.343 12.569 51.365 1.00 22.03 403 GLN A C 1
ATOM 2886 O O . GLN A 1 403 ? -4.918 12.644 50.290 1.00 19.86 403 GLN A O 1
ATOM 2892 N N . PRO A 1 404 ? -3.042 12.228 51.464 1.00 23.32 404 PRO A N 1
ATOM 2893 C CA . PRO A 1 404 ? -2.277 11.861 50.257 1.00 24.53 404 PRO A CA 1
ATOM 2894 C C . PRO A 1 404 ? -2.919 10.773 49.407 1.00 25.59 404 PRO A C 1
ATOM 2895 O O . PRO A 1 404 ? -3.411 9.777 49.936 1.00 27.42 404 PRO A O 1
ATOM 2899 N N . CYS A 1 405 ? -2.960 11.022 48.103 1.00 26.56 405 CYS A N 1
ATOM 2900 C CA . CYS A 1 405 ? -3.460 10.106 47.067 1.00 28.43 405 CYS A CA 1
ATOM 2901 C C . CYS A 1 405 ? -4.995 10.097 46.955 1.00 29.08 405 CYS A C 1
ATOM 2902 O O . CYS A 1 405 ? -5.565 9.453 46.036 1.00 29.40 405 CYS A O 1
ATOM 2905 N N . SER A 1 406 ? -5.654 10.812 47.871 1.00 29.01 406 SER A N 1
ATOM 2906 C CA . SER A 1 406 ? -7.132 10.850 47.966 1.00 29.93 406 SER A CA 1
ATOM 2907 C C . SER A 1 406 ? -7.811 11.332 46.728 1.00 28.54 406 SER A C 1
ATOM 2908 O O . SER A 1 406 ? -8.902 10.876 46.434 1.00 29.79 406 SER A O 1
ATOM 2911 N N . GLN A 1 407 ? -7.183 12.293 46.042 1.00 27.17 407 GLN A N 1
ATOM 2912 C CA . GLN A 1 407 ? -7.809 13.009 44.949 1.00 25.48 407 GLN A CA 1
ATOM 2913 C C . GLN A 1 407 ? -7.025 12.891 43.676 1.00 25.48 407 GLN A C 1
ATOM 2914 O O . GLN A 1 407 ? -7.254 13.696 42.758 1.00 24.11 407 GLN A O 1
ATOM 2920 N N . CYS A 1 408 ? -6.138 11.886 43.598 1.00 26.38 408 CYS A N 1
ATOM 2921 C CA . CYS A 1 408 ? -5.421 11.544 42.324 1.00 27.94 408 CYS A CA 1
ATOM 2922 C C . CYS A 1 408 ? -6.388 11.162 41.199 1.00 30.23 408 CYS A C 1
ATOM 2923 O O . CYS A 1 408 ? -7.414 10.524 41.424 1.00 30.87 408 CYS A O 1
ATOM 2926 N N . SER A 1 409 ? -6.043 11.566 39.989 1.00 32.37 409 SER A N 1
ATOM 2927 C CA . SER A 1 409 ? -6.813 11.297 38.815 1.00 35.14 409 SER A CA 1
ATOM 2928 C C . SER A 1 409 ? -7.153 9.772 38.632 1.00 36.55 409 SER A C 1
ATOM 2929 O O . SER A 1 409 ? -6.314 8.900 38.849 1.00 36.76 409 SER A O 1
ATOM 2932 N N . PRO A 1 410 ? -8.419 9.452 38.281 1.00 37.84 410 PRO A N 1
ATOM 2933 C CA . PRO A 1 410 ? -8.943 8.091 38.163 1.00 38.23 410 PRO A CA 1
ATOM 2934 C C . PRO A 1 410 ? -7.955 6.991 37.831 1.00 38.49 410 PRO A C 1
ATOM 2935 O O . PRO A 1 410 ? -7.963 5.958 38.510 1.00 40.54 410 PRO A O 1
ATOM 2939 N N . GLY A 1 411 ? -7.126 7.159 36.818 1.00 37.34 411 GLY A N 1
ATOM 2940 C CA . GLY A 1 411 ? -6.220 6.062 36.507 1.00 37.57 411 GLY A CA 1
ATOM 2941 C C . GLY A 1 411 ? -4.798 6.147 37.033 1.00 37.41 411 GLY A C 1
ATOM 2942 O O . GLY A 1 411 ? -3.897 5.522 36.483 1.00 38.07 411 GLY A O 1
ATOM 2943 N N . ALA A 1 412 ? -4.561 6.908 38.092 1.00 36.26 412 ALA A N 1
ATOM 2944 C CA . ALA A 1 412 ? -3.158 7.144 38.475 1.00 35.49 412 ALA A CA 1
ATOM 2945 C C . ALA A 1 412 ? -2.743 6.268 39.643 1.00 34.80 412 ALA A C 1
ATOM 2946 O O . ALA A 1 412 ? -3.607 5.776 40.358 1.00 34.72 412 ALA A O 1
ATOM 2948 N N . THR A 1 413 ? -1.432 6.032 39.806 1.00 34.25 413 THR A N 1
ATOM 2949 C CA . THR A 1 413 ? -0.946 5.272 40.950 1.00 33.99 413 THR A CA 1
ATOM 2950 C C . THR A 1 413 ? -0.365 6.243 41.975 1.00 33.76 413 THR A C 1
ATOM 2951 O O . THR A 1 413 ? 0.158 7.314 41.624 1.00 32.87 413 THR A O 1
ATOM 2955 N N . CYS A 1 414 ? -0.419 5.804 43.232 1.00 32.71 414 CYS A N 1
ATOM 2956 C CA . CYS A 1 414 ? 0.029 6.559 44.362 1.00 31.85 414 CYS A CA 1
ATOM 2957 C C . CYS A 1 414 ? 0.209 5.644 45.568 1.00 31.25 414 CYS A C 1
ATOM 2958 O O . CYS A 1 414 ? -0.690 4.905 45.946 1.00 30.81 414 CYS A O 1
ATOM 2961 N N . SER A 1 415 ? 1.378 5.724 46.186 1.00 31.77 415 SER A N 1
ATOM 2962 C CA . SER A 1 415 ? 1.575 5.102 47.481 1.00 32.54 415 SER A CA 1
ATOM 2963 C C . SER A 1 415 ? 1.515 6.085 48.671 1.00 32.15 415 SER A C 1
ATOM 2964 O O . SER A 1 415 ? 1.980 7.208 48.587 1.00 32.00 415 SER A O 1
ATOM 2967 N N . VAL A 1 416 ? 0.953 5.655 49.791 1.00 32.71 416 VAL A N 1
ATOM 2968 C CA . VAL A 1 416 ? 0.796 6.545 50.937 1.00 33.17 416 VAL A CA 1
ATOM 2969 C C . VAL A 1 416 ? 2.111 6.829 51.618 1.00 33.35 416 VAL A C 1
ATOM 2970 O O . VAL A 1 416 ? 2.203 7.772 52.384 1.00 34.45 416 VAL A O 1
ATOM 2974 N N . THR A 1 417 ? 3.129 6.032 51.345 1.00 33.51 417 THR A N 1
ATOM 2975 C CA . THR A 1 417 ? 4.433 6.290 51.912 1.00 33.63 417 THR A CA 1
ATOM 2976 C C . THR A 1 417 ? 5.232 7.316 51.110 1.00 32.29 417 THR A C 1
ATOM 2977 O O . THR A 1 417 ? 6.255 7.779 51.582 1.00 32.43 417 THR A O 1
ATOM 2981 N N . GLU A 1 418 ? 4.771 7.664 49.905 1.00 30.94 418 GLU A N 1
ATOM 2982 C CA . GLU A 1 418 ? 5.385 8.731 49.078 1.00 30.23 418 GLU A CA 1
ATOM 2983 C C . GLU A 1 418 ? 4.408 9.935 48.860 1.00 29.66 418 GLU A C 1
ATOM 2984 O O . GLU A 1 418 ? 4.785 11.076 49.073 1.00 29.78 418 GLU A O 1
ATOM 2990 N N . GLY A 1 419 ? 3.159 9.667 48.465 1.00 29.53 419 GLY A N 1
ATOM 2991 C CA . GLY A 1 419 ? 2.109 10.675 48.432 1.00 27.91 419 GLY A CA 1
ATOM 2992 C C . GLY A 1 419 ? 2.095 11.495 47.160 1.00 28.08 419 GLY A C 1
ATOM 2993 O O . GLY A 1 419 ? 1.682 12.635 47.158 1.00 28.63 419 GLY A O 1
ATOM 2994 N N . LEU A 1 420 ? 2.541 10.892 46.062 1.00 29.02 420 LEU A N 1
ATOM 2995 C CA . LEU A 1 420 ? 2.659 11.534 44.743 1.00 28.08 420 LEU A CA 1
ATOM 2996 C C . LEU A 1 420 ? 1.886 10.777 43.655 1.00 28.39 420 LEU A C 1
ATOM 2997 O O . LEU A 1 420 ? 2.136 9.594 43.437 1.00 25.83 420 LEU A O 1
ATOM 3002 N N . CYS A 1 421 ? 0.948 11.467 42.997 1.00 30.32 421 CYS A N 1
ATOM 3003 C CA . CYS A 1 421 ? 0.196 10.888 41.882 1.00 32.29 421 CYS A CA 1
ATOM 3004 C C . CYS A 1 421 ? 1.070 10.769 40.615 1.00 35.88 421 CYS A C 1
ATOM 3005 O O . CYS A 1 421 ? 1.675 11.732 40.163 1.00 36.34 421 CYS A O 1
ATOM 3008 N N . SER A 1 422 ? 1.118 9.582 40.035 1.00 39.62 422 SER A N 1
ATOM 3009 C CA . SER A 1 422 ? 2.005 9.318 38.908 1.00 44.28 422 SER A CA 1
ATOM 3010 C C . SER A 1 422 ? 1.226 8.481 37.921 1.00 47.04 422 SER A C 1
ATOM 3011 O O . SER A 1 422 ? 0.404 7.633 38.289 1.00 46.51 422 SER A O 1
ATOM 3014 N N . ALA A 1 423 ? 1.461 8.747 36.649 1.00 51.60 423 ALA A N 1
ATOM 3015 C CA . ALA A 1 423 ? 1.098 7.751 35.631 1.00 55.28 423 ALA A CA 1
ATOM 3016 C C . ALA A 1 423 ? 2.331 7.179 34.847 1.00 57.66 423 ALA A C 1
ATOM 3017 O O . ALA A 1 423 ? 2.350 5.969 34.545 1.00 57.74 423 ALA A O 1
ATOM 3019 N N . PRO A 1 424 ? 3.374 8.036 34.548 1.00 60.25 424 PRO A N 1
ATOM 3020 C CA . PRO A 1 424 ? 4.612 7.513 33.872 1.00 61.16 424 PRO A CA 1
ATOM 3021 C C . PRO A 1 424 ? 5.516 6.611 34.751 1.00 61.57 424 PRO A C 1
ATOM 3022 O O . PRO A 1 424 ? 6.278 5.774 34.225 1.00 61.74 424 PRO A O 1
ATOM 3026 N N . SER B 1 24 ? 15.419 9.326 9.266 1.00 39.87 24 SER B N 1
ATOM 3027 C CA . SER B 1 24 ? 14.411 9.611 10.361 1.00 40.46 24 SER B CA 1
ATOM 3028 C C . SER B 1 24 ? 14.805 10.767 11.318 1.00 39.48 24 SER B C 1
ATOM 3029 O O . SER B 1 24 ? 13.908 11.378 11.943 1.00 40.42 24 SER B O 1
ATOM 3032 N N . PHE B 1 25 ? 16.118 11.015 11.443 1.00 36.83 25 PHE B N 1
ATOM 3033 C CA . PHE B 1 25 ? 16.747 12.170 12.163 1.00 34.61 25 PHE B CA 1
ATOM 3034 C C . PHE B 1 25 ? 16.581 12.265 13.681 1.00 33.81 25 PHE B C 1
ATOM 3035 O O . PHE B 1 25 ? 17.554 12.214 14.427 1.00 33.45 25 PHE B O 1
ATOM 3043 N N . GLY B 1 26 ? 15.351 12.407 14.136 1.00 33.49 26 GLY B N 1
ATOM 3044 C CA . GLY B 1 26 ? 15.083 12.252 15.550 1.00 31.87 26 GLY B CA 1
ATOM 3045 C C . GLY B 1 26 ? 15.484 13.480 16.297 1.00 31.31 26 GLY B C 1
ATOM 3046 O O . GLY B 1 26 ? 15.798 13.387 17.469 1.00 32.10 26 GLY B O 1
ATOM 3047 N N . CYS B 1 27 ? 15.462 14.628 15.627 1.00 30.45 27 CYS B N 1
ATOM 3048 C CA . CYS B 1 27 ? 15.750 15.903 16.268 1.00 30.46 27 CYS B CA 1
ATOM 3049 C C . CYS B 1 27 ? 14.469 16.523 16.832 1.00 31.91 27 CYS B C 1
ATOM 3050 O O . CYS B 1 27 ? 13.434 16.519 16.179 1.00 33.00 27 CYS B O 1
ATOM 3053 N N . SER B 1 28 ? 14.572 17.110 18.022 1.00 32.83 28 SER B N 1
ATOM 3054 C CA . SER B 1 28 ? 13.418 17.718 18.709 1.00 33.52 28 SER B CA 1
ATOM 3055 C C . SER B 1 28 ? 12.943 19.074 18.118 1.00 32.45 28 SER B C 1
ATOM 3056 O O . SER B 1 28 ? 11.798 19.459 18.340 1.00 32.63 28 SER B O 1
ATOM 3059 N N . ASN B 1 29 ? 13.825 19.777 17.392 1.00 30.49 29 ASN B N 1
ATOM 3060 C CA . ASN B 1 29 ? 13.553 21.089 16.810 1.00 27.83 29 ASN B CA 1
ATOM 3061 C C . ASN B 1 29 ? 12.431 20.999 15.770 1.00 28.85 29 ASN B C 1
ATOM 3062 O O . ASN B 1 29 ? 12.460 20.082 14.931 1.00 28.48 29 ASN B O 1
ATOM 3067 N N . SER B 1 30 ? 11.451 21.913 15.858 1.00 27.85 30 SER B N 1
ATOM 3068 C CA . SER B 1 30 ? 10.356 22.057 14.892 1.00 28.59 30 SER B CA 1
ATOM 3069 C C . SER B 1 30 ? 10.614 23.261 13.948 1.00 27.46 30 SER B C 1
ATOM 3070 O O . SER B 1 30 ? 9.825 23.530 13.048 1.00 27.11 30 SER B O 1
ATOM 3073 N N . GLY B 1 31 ? 11.720 23.977 14.132 1.00 25.61 31 GLY B N 1
ATOM 3074 C CA . GLY B 1 31 ? 12.024 25.124 13.267 1.00 23.98 31 GLY B CA 1
ATOM 3075 C C . GLY B 1 31 ? 12.160 24.743 11.816 1.00 22.84 31 GLY B C 1
ATOM 3076 O O . GLY B 1 31 ? 11.851 25.509 10.963 1.00 22.66 31 GLY B O 1
ATOM 3077 N N . ILE B 1 32 ? 12.597 23.510 11.548 1.00 22.77 32 ILE B N 1
ATOM 3078 C CA . ILE B 1 32 ? 12.688 22.987 10.177 1.00 21.14 32 ILE B CA 1
ATOM 3079 C C . ILE B 1 32 ? 12.213 21.565 10.162 1.00 20.92 32 ILE B C 1
ATOM 3080 O O . ILE B 1 32 ? 12.059 20.956 11.230 1.00 19.34 32 ILE B O 1
ATOM 3085 N N . THR B 1 33 ? 11.987 21.041 8.951 1.00 21.54 33 THR B N 1
ATOM 3086 C CA . THR B 1 33 ? 11.417 19.708 8.788 1.00 22.71 33 THR B CA 1
ATOM 3087 C C . THR B 1 33 ? 12.489 18.685 8.436 1.00 22.21 33 THR B C 1
ATOM 3088 O O . THR B 1 33 ? 13.588 19.073 8.034 1.00 21.49 33 THR B O 1
ATOM 3092 N N . ASP B 1 34 ? 12.196 17.389 8.623 1.00 21.68 34 ASP B N 1
ATOM 3093 C CA . ASP B 1 34 ? 13.118 16.343 8.142 1.00 22.48 34 ASP B CA 1
ATOM 3094 C C . ASP B 1 34 ? 13.457 16.442 6.645 1.00 21.59 34 ASP B C 1
ATOM 3095 O O . ASP B 1 34 ? 14.570 16.146 6.236 1.00 20.76 34 ASP B O 1
ATOM 3100 N N . SER B 1 35 ? 12.474 16.808 5.836 1.00 20.97 35 SER B N 1
ATOM 3101 C CA . SER B 1 35 ? 12.667 17.018 4.430 1.00 22.11 35 SER B CA 1
ATOM 3102 C C . SER B 1 35 ? 13.763 18.065 4.199 1.00 21.93 35 SER B C 1
ATOM 3103 O O . SER B 1 35 ? 14.563 17.937 3.291 1.00 21.57 35 SER B O 1
ATOM 3106 N N . ASP B 1 36 ? 13.778 19.097 5.038 1.00 21.75 36 ASP B N 1
ATOM 3107 C CA . ASP B 1 36 ? 14.779 20.129 4.960 1.00 21.98 36 ASP B CA 1
ATOM 3108 C C . ASP B 1 36 ? 16.158 19.601 5.323 1.00 21.47 36 ASP B C 1
ATOM 3109 O O . ASP B 1 36 ? 17.150 19.895 4.639 1.00 20.06 36 ASP B O 1
ATOM 3114 N N . ARG B 1 37 ? 16.172 18.838 6.408 1.00 21.47 37 ARG B N 1
ATOM 3115 C CA . ARG B 1 37 ? 17.366 18.246 6.989 1.00 21.72 37 ARG B CA 1
ATOM 3116 C C . ARG B 1 37 ? 18.029 17.381 5.948 1.00 22.39 37 ARG B C 1
ATOM 3117 O O . ARG B 1 37 ? 19.263 17.383 5.848 1.00 20.37 37 ARG B O 1
ATOM 3125 N N . GLN B 1 38 ? 17.192 16.646 5.201 1.00 22.42 38 GLN B N 1
ATOM 3126 C CA . GLN B 1 38 ? 17.653 15.712 4.201 1.00 23.30 38 GLN B CA 1
ATOM 3127 C C . GLN B 1 38 ? 18.214 16.518 3.042 1.00 23.84 38 GLN B C 1
ATOM 3128 O O . GLN B 1 38 ? 19.216 16.138 2.463 1.00 25.22 38 GLN B O 1
ATOM 3134 N N . ALA B 1 39 ? 17.573 17.631 2.707 1.00 23.93 39 ALA B N 1
ATOM 3135 C CA . ALA B 1 39 ? 18.035 18.429 1.579 1.00 22.95 39 ALA B CA 1
ATOM 3136 C C . ALA B 1 39 ? 19.365 19.141 1.920 1.00 22.24 39 ALA B C 1
ATOM 3137 O O . ALA B 1 39 ? 20.257 19.190 1.080 1.00 22.57 39 ALA B O 1
ATOM 3139 N N . PHE B 1 40 ? 19.513 19.649 3.133 1.00 21.94 40 PHE B N 1
ATOM 3140 C CA . PHE B 1 40 ? 20.798 20.249 3.559 1.00 21.64 40 PHE B CA 1
ATOM 3141 C C . PHE B 1 40 ? 21.919 19.189 3.506 1.00 21.80 40 PHE B C 1
ATOM 3142 O O . PHE B 1 40 ? 23.007 19.439 2.940 1.00 22.40 40 PHE B O 1
ATOM 3150 N N . LEU B 1 41 ? 21.653 18.024 4.112 1.00 20.59 41 LEU B N 1
ATOM 3151 C CA . LEU B 1 41 ? 22.598 16.945 4.217 1.00 20.20 41 LEU B CA 1
ATOM 3152 C C . LEU B 1 41 ? 23.006 16.436 2.842 1.00 20.49 41 LEU B C 1
ATOM 3153 O O . LEU B 1 41 ? 24.226 16.284 2.569 1.00 20.41 41 LEU B O 1
ATOM 3158 N N . ASP B 1 42 ? 21.991 16.201 1.977 1.00 19.64 42 ASP B N 1
ATOM 3159 C CA . ASP B 1 42 ? 22.190 15.593 0.675 1.00 20.05 42 ASP B CA 1
ATOM 3160 C C . ASP B 1 42 ? 23.009 16.481 -0.256 1.00 19.78 42 ASP B C 1
ATOM 3161 O O . ASP B 1 42 ? 23.877 16.016 -0.993 1.00 19.85 42 ASP B O 1
ATOM 3166 N N . PHE B 1 43 ? 22.716 17.776 -0.232 1.00 20.22 43 PHE B N 1
ATOM 3167 C CA . PHE B 1 43 ? 23.467 18.711 -1.034 1.00 19.45 43 PHE B CA 1
ATOM 3168 C C . PHE B 1 43 ? 24.966 18.692 -0.663 1.00 18.33 43 PHE B C 1
ATOM 3169 O O . PHE B 1 43 ? 25.850 18.644 -1.551 1.00 18.21 43 PHE B O 1
ATOM 3177 N N . HIS B 1 44 ? 25.258 18.698 0.628 1.00 17.01 44 HIS B N 1
ATOM 3178 C CA . HIS B 1 44 ? 26.651 18.584 1.096 1.00 16.37 44 HIS B CA 1
ATOM 3179 C C . HIS B 1 44 ? 27.382 17.290 0.700 1.00 16.74 44 HIS B C 1
ATOM 3180 O O . HIS B 1 44 ? 28.515 17.323 0.254 1.00 16.10 44 HIS B O 1
ATOM 3187 N N . ASN B 1 45 ? 26.700 16.149 0.827 1.00 17.85 45 ASN B N 1
ATOM 3188 C CA . ASN B 1 45 ? 27.281 14.852 0.560 1.00 15.68 45 ASN B CA 1
ATOM 3189 C C . ASN B 1 45 ? 27.512 14.576 -0.904 1.00 16.38 45 ASN B C 1
ATOM 3190 O O . ASN B 1 45 ? 28.546 14.102 -1.253 1.00 17.63 45 ASN B O 1
ATOM 3195 N N . ASN B 1 46 ? 26.527 14.828 -1.757 1.00 18.22 46 ASN B N 1
ATOM 3196 C CA . ASN B 1 46 ? 26.698 14.816 -3.168 1.00 18.26 46 ASN B CA 1
ATOM 3197 C C . ASN B 1 46 ? 27.842 15.707 -3.689 1.00 18.77 46 ASN B C 1
ATOM 3198 O O . ASN B 1 46 ? 28.542 15.344 -4.653 1.00 18.84 46 ASN B O 1
ATOM 3203 N N . ALA B 1 47 ? 27.970 16.905 -3.135 1.00 17.57 47 ALA B N 1
ATOM 3204 C CA . ALA B 1 47 ? 28.947 17.846 -3.604 1.00 17.46 47 ALA B CA 1
ATOM 3205 C C . ALA B 1 47 ? 30.360 17.380 -3.161 1.00 17.86 47 ALA B C 1
ATOM 3206 O O . ALA B 1 47 ? 31.341 17.490 -3.931 1.00 16.44 47 ALA B O 1
ATOM 3208 N N . ARG B 1 48 ? 30.462 16.848 -1.936 1.00 17.28 48 ARG B N 1
ATOM 3209 C CA . ARG B 1 48 ? 31.769 16.342 -1.475 1.00 18.21 48 ARG B CA 1
ATOM 3210 C C . ARG B 1 48 ? 32.168 15.080 -2.269 1.00 19.02 48 ARG B C 1
ATOM 3211 O O . ARG B 1 48 ? 33.338 14.839 -2.404 1.00 17.68 48 ARG B O 1
ATOM 3219 N N . ARG B 1 49 ? 31.185 14.334 -2.789 1.00 19.27 49 ARG B N 1
ATOM 3220 C CA . ARG B 1 49 ? 31.435 13.059 -3.513 1.00 20.51 49 ARG B CA 1
ATOM 3221 C C . ARG B 1 49 ? 31.954 13.401 -4.889 1.00 21.05 49 ARG B C 1
ATOM 3222 O O . ARG B 1 49 ? 32.929 12.827 -5.327 1.00 22.03 49 ARG B O 1
ATOM 3230 N N . ARG B 1 50 ? 31.311 14.371 -5.537 1.00 20.90 50 ARG B N 1
ATOM 3231 C CA . ARG B 1 50 ? 31.766 14.898 -6.803 1.00 20.07 50 ARG B CA 1
ATOM 3232 C C . ARG B 1 50 ? 33.192 15.418 -6.768 1.00 19.60 50 ARG B C 1
ATOM 3233 O O . ARG B 1 50 ? 33.949 15.198 -7.736 1.00 19.57 50 ARG B O 1
ATOM 3241 N N . VAL B 1 51 ? 33.590 16.098 -5.679 1.00 18.51 51 VAL B N 1
ATOM 3242 C CA . VAL B 1 51 ? 34.985 16.558 -5.587 1.00 17.07 51 VAL B CA 1
ATOM 3243 C C . VAL B 1 51 ? 35.860 15.290 -5.476 1.00 18.13 51 VAL B C 1
ATOM 3244 O O . VAL B 1 51 ? 36.812 15.129 -6.240 1.00 18.52 51 VAL B O 1
ATOM 3248 N N . ALA B 1 52 ? 35.483 14.380 -4.564 1.00 18.14 52 ALA B N 1
ATOM 3249 C CA . ALA B 1 52 ? 36.262 13.207 -4.290 1.00 19.36 52 ALA B CA 1
ATOM 3250 C C . ALA B 1 52 ? 36.569 12.447 -5.570 1.00 20.42 52 ALA B C 1
ATOM 3251 O O . ALA B 1 52 ? 37.721 12.015 -5.786 1.00 21.32 52 ALA B O 1
ATOM 3253 N N . LYS B 1 53 ? 35.546 12.296 -6.406 1.00 21.51 53 LYS B N 1
ATOM 3254 C CA . LYS B 1 53 ? 35.616 11.508 -7.656 1.00 23.47 53 LYS B CA 1
ATOM 3255 C C . LYS B 1 53 ? 36.316 12.252 -8.761 1.00 23.39 53 LYS B C 1
ATOM 3256 O O . LYS B 1 53 ? 36.599 11.669 -9.798 1.00 25.95 53 LYS B O 1
ATOM 3262 N N . GLY B 1 54 ? 36.608 13.537 -8.523 1.00 24.02 54 GLY B N 1
ATOM 3263 C CA . GLY B 1 54 ? 37.327 14.403 -9.484 1.00 23.70 54 GLY B CA 1
ATOM 3264 C C . GLY B 1 54 ? 36.391 14.923 -10.537 1.00 23.76 54 GLY B C 1
ATOM 3265 O O . GLY B 1 54 ? 36.771 15.052 -11.685 1.00 26.14 54 GLY B O 1
ATOM 3266 N N . LEU B 1 55 ? 35.157 15.221 -10.174 1.00 23.48 55 LEU B N 1
ATOM 3267 C CA . LEU B 1 55 ? 34.156 15.561 -11.198 1.00 23.28 55 LEU B CA 1
ATOM 3268 C C . LEU B 1 55 ? 33.631 16.984 -11.129 1.00 22.26 55 LEU B C 1
ATOM 3269 O O . LEU B 1 55 ? 32.865 17.404 -11.982 1.00 23.97 55 LEU B O 1
ATOM 3274 N N . GLU B 1 56 ? 34.039 17.720 -10.112 1.00 22.05 56 GLU B N 1
ATOM 3275 C CA . GLU B 1 56 ? 33.522 19.063 -9.824 1.00 21.87 56 GLU B CA 1
ATOM 3276 C C . GLU B 1 56 ? 34.334 20.095 -10.587 1.00 21.98 56 GLU B C 1
ATOM 3277 O O . GLU B 1 56 ? 35.555 20.072 -10.558 1.00 21.82 56 GLU B O 1
ATOM 3283 N N . ASP B 1 57 ? 33.634 21.020 -11.215 1.00 22.30 57 ASP B N 1
ATOM 3284 C CA . ASP B 1 57 ? 34.226 22.026 -12.049 1.00 23.30 57 ASP B CA 1
ATOM 3285 C C . ASP B 1 57 ? 34.979 23.002 -11.176 1.00 24.09 57 ASP B C 1
ATOM 3286 O O . ASP B 1 57 ? 34.591 23.275 -10.035 1.00 24.11 57 ASP B O 1
ATOM 3291 N N . SER B 1 58 ? 36.073 23.491 -11.722 1.00 23.27 58 SER B N 1
ATOM 3292 C CA . SER B 1 58 ? 36.800 24.619 -11.165 1.00 24.10 58 SER B CA 1
ATOM 3293 C C . SER B 1 58 ? 36.666 25.808 -12.106 1.00 22.70 58 SER B C 1
ATOM 3294 O O . SER B 1 58 ? 35.907 25.753 -13.028 1.00 23.75 58 SER B O 1
ATOM 3297 N N . ASN B 1 59 ? 37.421 26.870 -11.896 1.00 22.97 59 ASN B N 1
ATOM 3298 C CA . ASN B 1 59 ? 37.288 27.994 -12.760 1.00 22.75 59 ASN B CA 1
ATOM 3299 C C . ASN B 1 59 ? 37.822 27.670 -14.165 1.00 24.42 59 ASN B C 1
ATOM 3300 O O . ASN B 1 59 ? 37.359 28.248 -15.171 1.00 25.69 59 ASN B O 1
ATOM 3305 N N . SER B 1 60 ? 38.754 26.737 -14.231 1.00 24.56 60 SER B N 1
ATOM 3306 C CA . SER B 1 60 ? 39.428 26.454 -15.468 1.00 27.30 60 SER B CA 1
ATOM 3307 C C . SER B 1 60 ? 39.235 25.048 -15.852 1.00 26.60 60 SER B C 1
ATOM 3308 O O . SER B 1 60 ? 38.899 24.812 -16.983 1.00 30.88 60 SER B O 1
ATOM 3311 N N . GLY B 1 61 ? 39.530 24.087 -15.022 1.00 23.24 61 GLY B N 1
ATOM 3312 C CA . GLY B 1 61 ? 39.221 22.723 -15.521 1.00 20.84 61 GLY B CA 1
ATOM 3313 C C . GLY B 1 61 ? 38.416 22.056 -14.428 1.00 18.76 61 GLY B C 1
ATOM 3314 O O . GLY B 1 61 ? 37.400 22.573 -14.011 1.00 17.92 61 GLY B O 1
ATOM 3315 N N . LYS B 1 62 ? 38.928 20.971 -13.901 1.00 18.90 62 LYS B N 1
ATOM 3316 C CA . LYS B 1 62 ? 38.310 20.289 -12.751 1.00 17.72 62 LYS B CA 1
ATOM 3317 C C . LYS B 1 62 ? 39.134 20.426 -11.472 1.00 17.42 62 LYS B C 1
ATOM 3318 O O . LYS B 1 62 ? 40.372 20.516 -11.492 1.00 16.60 62 LYS B O 1
ATOM 3324 N N . LEU B 1 63 ? 38.447 20.346 -10.336 1.00 17.34 63 LEU B N 1
ATOM 3325 C CA . LEU B 1 63 ? 39.093 20.282 -9.062 1.00 16.46 63 LEU B CA 1
ATOM 3326 C C . LEU B 1 63 ? 39.825 18.950 -8.854 1.00 18.03 63 LEU B C 1
ATOM 3327 O O . LEU B 1 63 ? 39.412 17.930 -9.377 1.00 17.40 63 LEU B O 1
ATOM 3332 N N . ASN B 1 64 ? 40.905 18.947 -8.068 1.00 17.79 64 ASN B N 1
ATOM 3333 C CA . ASN B 1 64 ? 41.569 17.699 -7.760 1.00 19.29 64 ASN B CA 1
ATOM 3334 C C . ASN B 1 64 ? 40.627 16.706 -7.059 1.00 19.98 64 ASN B C 1
ATOM 3335 O O . ASN B 1 64 ? 39.776 17.094 -6.227 1.00 19.65 64 ASN B O 1
ATOM 3340 N N . PRO B 1 65 ? 40.800 15.420 -7.377 1.00 19.96 65 PRO B N 1
ATOM 3341 C CA . PRO B 1 65 ? 40.123 14.363 -6.686 1.00 19.35 65 PRO B CA 1
ATOM 3342 C C . PRO B 1 65 ? 40.597 14.286 -5.218 1.00 19.22 65 PRO B C 1
ATOM 3343 O O . PRO B 1 65 ? 41.700 14.716 -4.890 1.00 18.66 65 PRO B O 1
ATOM 3347 N N . ALA B 1 66 ? 39.758 13.748 -4.345 1.00 19.31 66 ALA B N 1
ATOM 3348 C CA . ALA B 1 66 ? 40.018 13.680 -2.905 1.00 18.88 66 ALA B CA 1
ATOM 3349 C C . ALA B 1 66 ? 40.104 12.282 -2.334 1.00 19.41 66 ALA B C 1
ATOM 3350 O O . ALA B 1 66 ? 39.159 11.499 -2.464 1.00 20.04 66 ALA B O 1
ATOM 3352 N N . LYS B 1 67 ? 41.203 11.995 -1.648 1.00 19.07 67 LYS B N 1
ATOM 3353 C CA . LYS B 1 67 ? 41.220 10.912 -0.687 1.00 19.33 67 LYS B CA 1
ATOM 3354 C C . LYS B 1 67 ? 40.823 11.455 0.708 1.00 18.62 67 LYS B C 1
ATOM 3355 O O . LYS B 1 67 ? 40.938 12.645 0.981 1.00 18.56 67 LYS B O 1
ATOM 3361 N N . ASN B 1 68 ? 40.387 10.548 1.571 1.00 17.13 68 ASN B N 1
ATOM 3362 C CA . ASN B 1 68 ? 39.980 10.833 2.938 1.00 17.26 68 ASN B CA 1
ATOM 3363 C C . ASN B 1 68 ? 38.793 11.787 3.077 1.00 16.50 68 ASN B C 1
ATOM 3364 O O . ASN B 1 68 ? 38.645 12.430 4.105 1.00 19.71 68 ASN B O 1
ATOM 3369 N N . MET B 1 69 ? 37.927 11.861 2.070 1.00 17.03 69 MET B N 1
ATOM 3370 C CA . MET B 1 69 ? 36.801 12.791 2.048 1.00 16.59 69 MET B CA 1
ATOM 3371 C C . MET B 1 69 ? 35.599 12.227 2.761 1.00 17.21 69 MET B C 1
ATOM 3372 O O . MET B 1 69 ? 34.897 11.327 2.247 1.00 18.46 69 MET B O 1
ATOM 3377 N N . TYR B 1 70 ? 35.346 12.738 3.959 1.00 17.79 70 TYR B N 1
ATOM 3378 C CA . TYR B 1 70 ? 34.310 12.148 4.835 1.00 17.46 70 TYR B CA 1
ATOM 3379 C C . TYR B 1 70 ? 32.892 12.610 4.532 1.00 18.79 70 TYR B C 1
ATOM 3380 O O . TYR B 1 70 ? 32.614 13.809 4.294 1.00 20.22 70 TYR B O 1
ATOM 3389 N N . LYS B 1 71 ? 31.999 11.637 4.464 1.00 18.81 71 LYS B N 1
ATOM 3390 C CA . LYS B 1 71 ? 30.579 11.877 4.417 1.00 19.11 71 LYS B CA 1
ATOM 3391 C C . LYS B 1 71 ? 30.097 12.558 5.710 1.00 17.53 71 LYS B C 1
ATOM 3392 O O . LYS B 1 71 ? 30.476 12.146 6.789 1.00 17.68 71 LYS B O 1
ATOM 3398 N N . LEU B 1 72 ? 29.205 13.537 5.608 1.00 16.02 72 LEU B N 1
ATOM 3399 C CA . LEU B 1 72 ? 28.725 14.249 6.802 1.00 15.66 72 LEU B CA 1
ATOM 3400 C C . LEU B 1 72 ? 27.540 13.551 7.418 1.00 16.77 72 LEU B C 1
ATOM 3401 O O . LEU B 1 72 ? 26.704 12.969 6.692 1.00 17.60 72 LEU B O 1
ATOM 3406 N N . SER B 1 73 ? 27.485 13.572 8.737 1.00 16.50 73 SER B N 1
ATOM 3407 C CA . SER B 1 73 ? 26.334 13.071 9.476 1.00 18.16 73 SER B CA 1
ATOM 3408 C C . SER B 1 73 ? 25.603 14.225 10.101 1.00 18.62 73 SER B C 1
ATOM 3409 O O . SER B 1 73 ? 26.233 15.225 10.538 1.00 19.38 73 SER B O 1
ATOM 3412 N N . TRP B 1 74 ? 24.293 14.127 10.160 1.00 17.61 74 TRP B N 1
ATOM 3413 C CA . TRP B 1 74 ? 23.534 15.182 10.800 1.00 17.97 74 TRP B CA 1
ATOM 3414 C C . TRP B 1 74 ? 23.801 15.121 12.321 1.00 17.68 74 TRP B C 1
ATOM 3415 O O . TRP B 1 74 ? 23.986 14.063 12.876 1.00 18.24 74 TRP B O 1
ATOM 3426 N N . ASP B 1 75 ? 23.802 16.273 12.984 1.00 17.53 75 ASP B N 1
ATOM 3427 C CA . ASP B 1 75 ? 23.921 16.337 14.409 1.00 19.35 75 ASP B CA 1
ATOM 3428 C C . ASP B 1 75 ? 22.794 17.225 14.902 1.00 19.27 75 ASP B C 1
ATOM 3429 O O . ASP B 1 75 ? 22.764 18.398 14.526 1.00 19.12 75 ASP B O 1
ATOM 3434 N N . CYS B 1 76 ? 21.879 16.666 15.720 1.00 20.15 76 CYS B N 1
ATOM 3435 C CA . CYS B 1 76 ? 20.691 17.392 16.237 1.00 19.76 76 CYS B CA 1
ATOM 3436 C C . CYS B 1 76 ? 21.082 18.480 17.216 1.00 19.06 76 CYS B C 1
ATOM 3437 O O . CYS B 1 76 ? 20.426 19.543 17.263 1.00 18.33 76 CYS B O 1
ATOM 3440 N N . ALA B 1 77 ? 22.143 18.236 18.011 1.00 17.39 77 ALA B N 1
ATOM 3441 C CA . ALA B 1 77 ? 22.544 19.194 19.049 1.00 16.20 77 ALA B CA 1
ATOM 3442 C C . ALA B 1 77 ? 23.171 20.434 18.441 1.00 16.86 77 ALA B C 1
ATOM 3443 O O . ALA B 1 77 ? 23.034 21.514 18.995 1.00 17.69 77 ALA B O 1
ATOM 3445 N N . MET B 1 78 ? 23.946 20.267 17.365 1.00 16.23 78 MET B N 1
ATOM 3446 C CA . MET B 1 78 ? 24.419 21.393 16.560 1.00 15.49 78 MET B CA 1
ATOM 3447 C C . MET B 1 78 ? 23.261 22.152 15.888 1.00 15.95 78 MET B C 1
ATOM 3448 O O . MET B 1 78 ? 23.260 23.386 15.897 1.00 14.13 78 MET B O 1
ATOM 3453 N N . GLU B 1 79 ? 22.303 21.426 15.305 1.00 15.48 79 GLU B N 1
ATOM 3454 C CA . GLU B 1 79 ? 21.121 22.053 14.731 1.00 16.77 79 GLU B CA 1
ATOM 3455 C C . GLU B 1 79 ? 20.390 22.950 15.788 1.00 17.20 79 GLU B C 1
ATOM 3456 O O . GLU B 1 79 ? 20.064 24.117 15.512 1.00 17.04 79 GLU B O 1
ATOM 3462 N N . GLN B 1 80 ? 20.206 22.421 17.010 1.00 18.19 80 GLN B N 1
ATOM 3463 C CA . GLN B 1 80 ? 19.448 23.107 18.070 1.00 18.86 80 GLN B CA 1
ATOM 3464 C C . GLN B 1 80 ? 20.201 24.329 18.447 1.00 18.83 80 GLN B C 1
ATOM 3465 O O . GLN B 1 80 ? 19.624 25.386 18.558 1.00 19.37 80 GLN B O 1
ATOM 3471 N N . GLN B 1 81 ? 21.501 24.200 18.650 1.00 18.77 81 GLN B N 1
ATOM 3472 C CA . GLN B 1 81 ? 22.285 25.366 18.996 1.00 18.66 81 GLN B CA 1
ATOM 3473 C C . GLN B 1 81 ? 22.204 26.456 17.906 1.00 18.78 81 GLN B C 1
ATOM 3474 O O . GLN B 1 81 ? 22.144 27.638 18.238 1.00 18.27 81 GLN B O 1
ATOM 3480 N N . LEU B 1 82 ? 22.280 26.072 16.617 1.00 17.30 82 LEU B N 1
ATOM 3481 C CA . LEU B 1 82 ? 22.168 27.066 15.570 1.00 18.16 82 LEU B CA 1
ATOM 3482 C C . LEU B 1 82 ? 20.768 27.746 15.515 1.00 18.20 82 LEU B C 1
ATOM 3483 O O . LEU B 1 82 ? 20.679 28.963 15.295 1.00 16.52 82 LEU B O 1
ATOM 3488 N N . GLN B 1 83 ? 19.717 26.932 15.646 1.00 18.24 83 GLN B N 1
ATOM 3489 C CA . GLN B 1 83 ? 18.343 27.441 15.570 1.00 19.96 83 GLN B CA 1
ATOM 3490 C C . GLN B 1 83 ? 18.136 28.420 16.692 1.00 20.26 83 GLN B C 1
ATOM 3491 O O . GLN B 1 83 ? 17.558 29.461 16.488 1.00 19.51 83 GLN B O 1
ATOM 3497 N N . ASP B 1 84 ? 18.663 28.100 17.872 1.00 20.89 84 ASP B N 1
ATOM 3498 C CA . ASP B 1 84 ? 18.588 29.042 18.994 1.00 21.98 84 ASP B CA 1
ATOM 3499 C C . ASP B 1 84 ? 19.295 30.383 18.717 1.00 21.03 84 ASP B C 1
ATOM 3500 O O . ASP B 1 84 ? 18.877 31.436 19.198 1.00 22.27 84 ASP B O 1
ATOM 3505 N N . ALA B 1 85 ? 20.350 30.326 17.905 1.00 21.19 85 ALA B N 1
ATOM 3506 C CA . ALA B 1 85 ? 21.214 31.478 17.666 1.00 21.25 85 ALA B CA 1
ATOM 3507 C C . ALA B 1 85 ? 20.677 32.402 16.629 1.00 21.34 85 ALA B C 1
ATOM 3508 O O . ALA B 1 85 ? 21.027 33.581 16.632 1.00 22.54 85 ALA B O 1
ATOM 3510 N N . ILE B 1 86 ? 19.844 31.886 15.729 1.00 21.38 86 ILE B N 1
ATOM 3511 C CA . ILE B 1 86 ? 19.380 32.700 14.621 1.00 20.21 86 ILE B CA 1
ATOM 3512 C C . ILE B 1 86 ? 17.937 33.083 14.788 1.00 21.88 86 ILE B C 1
ATOM 3513 O O . ILE B 1 86 ? 17.306 33.469 13.808 1.00 19.83 86 ILE B O 1
ATOM 3518 N N . GLN B 1 87 ? 17.440 32.995 16.035 1.00 22.99 87 GLN B N 1
ATOM 3519 C CA . GLN B 1 87 ? 16.088 33.352 16.401 1.00 25.77 87 GLN B CA 1
ATOM 3520 C C . GLN B 1 87 ? 15.599 34.674 15.829 1.00 26.18 87 GLN B C 1
ATOM 3521 O O . GLN B 1 87 ? 14.523 34.736 15.255 1.00 25.25 87 GLN B O 1
ATOM 3527 N N . SER B 1 88 ? 16.393 35.717 16.000 1.00 28.23 88 SER B N 1
ATOM 3528 C CA . SER B 1 88 ? 16.069 37.036 15.492 1.00 30.85 88 SER B CA 1
ATOM 3529 C C . SER B 1 88 ? 16.727 37.374 14.144 1.00 31.85 88 SER B C 1
ATOM 3530 O O . SER B 1 88 ? 16.859 38.539 13.809 1.00 31.74 88 SER B O 1
ATOM 3533 N N . CYS B 1 89 ? 17.129 36.363 13.373 1.00 33.85 89 CYS B N 1
ATOM 3534 C CA . CYS B 1 89 ? 17.809 36.576 12.082 1.00 35.31 89 CYS B CA 1
ATOM 3535 C C . CYS B 1 89 ? 18.964 37.568 12.150 1.00 36.45 89 CYS B C 1
ATOM 3536 O O . CYS B 1 89 ? 18.986 38.542 11.389 1.00 36.13 89 CYS B O 1
ATOM 3539 N N . PRO B 1 90 ? 19.938 37.329 13.055 1.00 37.96 90 PRO B N 1
ATOM 3540 C CA . PRO B 1 90 ? 20.983 38.316 13.272 1.00 38.77 90 PRO B CA 1
ATOM 3541 C C . PRO B 1 90 ? 21.958 38.432 12.111 1.00 39.85 90 PRO B C 1
ATOM 3542 O O . PRO B 1 90 ? 22.046 37.548 11.250 1.00 39.47 90 PRO B O 1
ATOM 3546 N N . SER B 1 91 ? 22.665 39.555 12.097 1.00 41.13 91 SER B N 1
ATOM 3547 C CA . SER B 1 91 ? 23.687 39.813 11.114 1.00 42.43 91 SER B CA 1
ATOM 3548 C C . SER B 1 91 ? 24.974 39.233 11.657 1.00 41.62 91 SER B C 1
ATOM 3549 O O . SER B 1 91 ? 25.291 39.438 12.831 1.00 41.95 91 SER B O 1
ATOM 3552 N N . GLY B 1 92 ? 25.713 38.533 10.803 1.00 40.93 92 GLY B N 1
ATOM 3553 C CA . GLY B 1 92 ? 27.052 38.071 11.169 1.00 39.50 92 GLY B CA 1
ATOM 3554 C C . GLY B 1 92 ? 27.027 36.657 11.708 1.00 38.34 92 GLY B C 1
ATOM 3555 O O . GLY B 1 92 ? 26.135 35.857 11.355 1.00 37.91 92 GLY B O 1
ATOM 3556 N N . PHE B 1 93 ? 28.002 36.375 12.581 1.00 36.78 93 PHE B N 1
ATOM 3557 C CA . PHE B 1 93 ? 28.330 35.038 13.052 1.00 34.98 93 PHE B CA 1
ATOM 3558 C C . PHE B 1 93 ? 27.971 34.843 14.510 1.00 34.21 93 PHE B C 1
ATOM 3559 O O . PHE B 1 93 ? 28.129 35.739 15.344 1.00 34.48 93 PHE B O 1
ATOM 3567 N N . ALA B 1 94 ? 27.498 33.648 14.821 1.00 33.42 94 ALA B N 1
ATOM 3568 C CA . ALA B 1 94 ? 26.875 33.361 16.124 1.00 33.17 94 ALA B CA 1
ATOM 3569 C C . ALA B 1 94 ? 27.893 33.180 17.221 1.00 32.46 94 ALA B C 1
ATOM 3570 O O . ALA B 1 94 ? 27.604 33.420 18.393 1.00 33.93 94 ALA B O 1
ATOM 3572 N N . GLY B 1 95 ? 29.092 32.801 16.822 1.00 30.68 95 GLY B N 1
ATOM 3573 C CA . GLY B 1 95 ? 30.133 32.449 17.757 1.00 29.55 95 GLY B CA 1
ATOM 3574 C C . GLY B 1 95 ? 29.813 31.176 18.550 1.00 28.57 95 GLY B C 1
ATOM 3575 O O . GLY B 1 95 ? 30.134 31.110 19.739 1.00 28.83 95 GLY B O 1
ATOM 3576 N N . ILE B 1 96 ? 29.199 30.172 17.904 1.00 26.89 96 ILE B N 1
ATOM 3577 C CA . ILE B 1 96 ? 28.905 28.889 18.533 1.00 24.70 96 ILE B CA 1
ATOM 3578 C C . ILE B 1 96 ? 30.176 28.059 18.822 1.00 25.21 96 ILE B C 1
ATOM 3579 O O . ILE B 1 96 ? 31.073 28.005 17.986 1.00 24.94 96 ILE B O 1
ATOM 3584 N N . GLN B 1 97 ? 30.228 27.373 19.972 1.00 23.69 97 GLN B N 1
ATOM 3585 C CA . GLN B 1 97 ? 31.471 26.668 20.396 1.00 23.68 97 GLN B CA 1
ATOM 3586 C C . GLN B 1 97 ? 31.794 25.487 19.485 1.00 23.20 97 GLN B C 1
ATOM 3587 O O . GLN B 1 97 ? 30.893 24.768 19.029 1.00 22.95 97 GLN B O 1
ATOM 3593 N N . GLY B 1 98 ? 33.081 25.328 19.185 1.00 21.14 98 GLY B N 1
ATOM 3594 C CA . GLY B 1 98 ? 33.570 24.149 18.474 1.00 20.30 98 GLY B CA 1
ATOM 3595 C C . GLY B 1 98 ? 33.253 24.055 16.983 1.00 19.27 98 GLY B C 1
ATOM 3596 O O . GLY B 1 98 ? 33.476 23.025 16.380 1.00 17.87 98 GLY B O 1
ATOM 3597 N N . VAL B 1 99 ? 32.696 25.104 16.384 1.00 18.25 99 VAL B N 1
ATOM 3598 C CA . VAL B 1 99 ? 32.235 24.939 15.013 1.00 18.84 99 VAL B CA 1
ATOM 3599 C C . VAL B 1 99 ? 32.582 26.147 14.161 1.00 18.31 99 VAL B C 1
ATOM 3600 O O . VAL B 1 99 ? 32.774 27.259 14.695 1.00 19.91 99 VAL B O 1
ATOM 3604 N N . ALA B 1 100 ? 32.608 25.904 12.850 1.00 16.65 100 ALA B N 1
ATOM 3605 C CA . ALA B 1 100 ? 32.655 26.924 11.829 1.00 15.97 100 ALA B CA 1
ATOM 3606 C C . ALA B 1 100 ? 31.205 27.129 11.343 1.00 16.11 100 ALA B C 1
ATOM 3607 O O . ALA B 1 100 ? 30.417 26.187 11.319 1.00 14.26 100 ALA B O 1
ATOM 3609 N N . GLN B 1 101 ? 30.865 28.359 10.946 1.00 15.37 101 GLN B N 1
ATOM 3610 C CA . GLN B 1 101 ? 29.528 28.708 10.484 1.00 14.28 101 GLN B CA 1
ATOM 3611 C C . GLN B 1 101 ? 29.542 29.313 9.101 1.00 15.13 101 GLN B C 1
ATOM 3612 O O . GLN B 1 101 ? 30.393 30.107 8.825 1.00 14.96 101 GLN B O 1
ATOM 3618 N N . ASN B 1 102 ? 28.597 28.903 8.261 1.00 16.43 102 ASN B N 1
ATOM 3619 C CA . ASN B 1 102 ? 28.238 29.551 6.994 1.00 17.77 102 ASN B CA 1
ATOM 3620 C C . ASN B 1 102 ? 26.873 30.161 7.190 1.00 18.47 102 ASN B C 1
ATOM 3621 O O . ASN B 1 102 ? 26.035 29.612 7.919 1.00 18.28 102 ASN B O 1
ATOM 3626 N N . THR B 1 103 ? 26.655 31.338 6.594 1.00 21.08 103 THR B N 1
ATOM 3627 C CA . THR B 1 103 ? 25.419 32.083 6.798 1.00 23.49 103 THR B CA 1
ATOM 3628 C C . THR B 1 103 ? 25.027 32.838 5.544 1.00 25.42 103 THR B C 1
ATOM 3629 O O . THR B 1 103 ? 25.890 33.185 4.735 1.00 27.52 103 THR B O 1
ATOM 3633 N N . MET B 1 104 ? 23.728 33.084 5.390 1.00 26.96 104 MET B N 1
ATOM 3634 C CA . MET B 1 104 ? 23.170 33.903 4.310 1.00 28.07 104 MET B CA 1
ATOM 3635 C C . MET B 1 104 ? 21.840 34.569 4.734 1.00 29.00 104 MET B C 1
ATOM 3636 O O . MET B 1 104 ? 20.926 33.917 5.231 1.00 29.62 104 MET B O 1
ATOM 3641 N N . SER B 1 105 ? 21.741 35.881 4.566 1.00 30.48 105 SER B N 1
ATOM 3642 C CA . SER B 1 105 ? 20.477 36.616 4.796 1.00 31.85 105 SER B CA 1
ATOM 3643 C C . SER B 1 105 ? 19.801 36.958 3.473 1.00 31.49 105 SER B C 1
ATOM 3644 O O . SER B 1 105 ? 20.376 37.619 2.594 1.00 30.76 105 SER B O 1
ATOM 3647 N N . TRP B 1 106 ? 18.589 36.450 3.324 1.00 31.58 106 TRP B N 1
ATOM 3648 C CA . TRP B 1 106 ? 17.764 36.766 2.170 1.00 32.49 106 TRP B CA 1
ATOM 3649 C C . TRP B 1 106 ? 16.783 37.870 2.549 1.00 32.96 106 TRP B C 1
ATOM 3650 O O . TRP B 1 106 ? 16.351 37.974 3.688 1.00 32.08 106 TRP B O 1
ATOM 3661 N N . SER B 1 107 ? 16.405 38.686 1.585 1.00 34.53 107 SER B N 1
ATOM 3662 C CA . SER B 1 107 ? 15.470 39.739 1.899 1.00 36.20 107 SER B CA 1
ATOM 3663 C C . SER B 1 107 ? 14.445 39.795 0.798 1.00 36.86 107 SER B C 1
ATOM 3664 O O . SER B 1 107 ? 14.814 39.717 -0.397 1.00 37.16 107 SER B O 1
ATOM 3667 N N . SER B 1 108 ? 13.173 39.907 1.192 1.00 37.13 108 SER B N 1
ATOM 3668 C CA . SER B 1 108 ? 12.088 40.119 0.249 1.00 38.17 108 SER B CA 1
ATOM 3669 C C . SER B 1 108 ? 10.848 40.743 0.891 1.00 38.89 108 SER B C 1
ATOM 3670 O O . SER B 1 108 ? 10.351 40.259 1.918 1.00 39.03 108 SER B O 1
ATOM 3673 N N . SER B 1 109 ? 10.340 41.808 0.275 1.00 39.16 109 SER B N 1
ATOM 3674 C CA . SER B 1 109 ? 9.112 42.470 0.760 1.00 39.02 109 SER B CA 1
ATOM 3675 C C . SER B 1 109 ? 7.900 41.523 0.674 1.00 38.39 109 SER B C 1
ATOM 3676 O O . SER B 1 109 ? 6.987 41.597 1.499 1.00 38.98 109 SER B O 1
ATOM 3679 N N . GLY B 1 110 ? 7.923 40.609 -0.293 1.00 37.87 110 GLY B N 1
ATOM 3680 C CA . GLY B 1 110 ? 6.951 39.492 -0.358 1.00 36.44 110 GLY B CA 1
ATOM 3681 C C . GLY B 1 110 ? 6.898 38.494 0.805 1.00 35.37 110 GLY B C 1
ATOM 3682 O O . GLY B 1 110 ? 5.993 37.641 0.871 1.00 35.30 110 GLY B O 1
ATOM 3683 N N . GLY B 1 111 ? 7.856 38.596 1.734 1.00 34.51 111 GLY B N 1
ATOM 3684 C CA . GLY B 1 111 ? 8.008 37.625 2.827 1.00 32.38 111 GLY B CA 1
ATOM 3685 C C . GLY B 1 111 ? 8.440 36.246 2.334 1.00 31.51 111 GLY B C 1
ATOM 3686 O O . GLY B 1 111 ? 8.926 36.082 1.192 1.00 32.00 111 GLY B O 1
ATOM 3687 N N . TYR B 1 112 ? 8.272 35.240 3.187 1.00 30.18 112 TYR B N 1
ATOM 3688 C CA . TYR B 1 112 ? 8.719 33.881 2.902 1.00 29.02 112 TYR B CA 1
ATOM 3689 C C . TYR B 1 112 ? 7.676 32.794 3.282 1.00 29.19 112 TYR B C 1
ATOM 3690 O O . TYR B 1 112 ? 7.803 32.146 4.303 1.00 29.42 112 TYR B O 1
ATOM 3699 N N . PRO B 1 113 ? 6.640 32.595 2.458 1.00 28.90 113 PRO B N 1
ATOM 3700 C CA . PRO B 1 113 ? 5.641 31.640 2.891 1.00 28.86 113 PRO B CA 1
ATOM 3701 C C . PRO B 1 113 ? 6.183 30.233 2.825 1.00 28.47 113 PRO B C 1
ATOM 3702 O O . PRO B 1 113 ? 5.722 29.376 3.545 1.00 28.78 113 PRO B O 1
ATOM 3706 N N . ASP B 1 114 ? 7.125 29.988 1.915 1.00 28.95 114 ASP B N 1
ATOM 3707 C CA . ASP B 1 114 ? 7.706 28.666 1.728 1.00 27.66 114 ASP B CA 1
ATOM 3708 C C . ASP B 1 114 ? 9.242 28.755 1.779 1.00 27.67 114 ASP B C 1
ATOM 3709 O O . ASP B 1 114 ? 9.887 28.768 0.729 1.00 28.40 114 ASP B O 1
ATOM 3714 N N . PRO B 1 115 ? 9.827 28.880 2.987 1.00 26.69 115 PRO B N 1
ATOM 3715 C CA . PRO B 1 115 ? 11.283 29.132 3.143 1.00 25.92 115 PRO B CA 1
ATOM 3716 C C . PRO B 1 115 ? 12.194 28.026 2.631 1.00 24.97 115 PRO B C 1
ATOM 3717 O O . PRO B 1 115 ? 13.299 28.299 2.278 1.00 22.66 115 PRO B O 1
ATOM 3721 N N . SER B 1 116 ? 11.693 26.798 2.575 1.00 25.06 116 SER B N 1
ATOM 3722 C CA . SER B 1 116 ? 12.450 25.655 2.128 1.00 25.59 116 SER B CA 1
ATOM 3723 C C . SER B 1 116 ? 12.929 25.823 0.681 1.00 26.01 116 SER B C 1
ATOM 3724 O O . SER B 1 116 ? 13.863 25.122 0.270 1.00 25.11 116 SER B O 1
ATOM 3727 N N . VAL B 1 117 ? 12.319 26.739 -0.089 1.00 25.46 117 VAL B N 1
ATOM 3728 C CA . VAL B 1 117 ? 12.675 26.853 -1.517 1.00 26.53 117 VAL B CA 1
ATOM 3729 C C . VAL B 1 117 ? 14.009 27.546 -1.678 1.00 25.40 117 VAL B C 1
ATOM 3730 O O . VAL B 1 117 ? 14.628 27.467 -2.734 1.00 25.62 117 VAL B O 1
ATOM 3734 N N . LYS B 1 118 ? 14.424 28.229 -0.605 1.00 25.17 118 LYS B N 1
ATOM 3735 C CA . LYS B 1 118 ? 15.687 28.972 -0.558 1.00 24.30 118 LYS B CA 1
ATOM 3736 C C . LYS B 1 118 ? 16.861 28.149 -0.073 1.00 23.55 118 LYS B C 1
ATOM 3737 O O . LYS B 1 118 ? 17.940 28.689 0.126 1.00 22.29 118 LYS B O 1
ATOM 3743 N N . ILE B 1 119 ? 16.667 26.844 0.089 1.00 22.56 119 ILE B N 1
ATOM 3744 C CA . ILE B 1 119 ? 17.728 26.038 0.664 1.00 22.68 119 ILE B CA 1
ATOM 3745 C C . ILE B 1 119 ? 18.797 25.746 -0.401 1.00 22.49 119 ILE B C 1
ATOM 3746 O O . ILE B 1 119 ? 20.000 25.823 -0.114 1.00 23.24 119 ILE B O 1
ATOM 3751 N N . GLU B 1 120 ? 18.358 25.444 -1.611 1.00 21.35 120 GLU B N 1
ATOM 3752 C CA . GLU B 1 120 ? 19.260 25.083 -2.673 1.00 22.99 120 GLU B CA 1
ATOM 3753 C C . GLU B 1 120 ? 20.054 26.304 -3.172 1.00 22.01 120 GLU B C 1
ATOM 3754 O O . GLU B 1 120 ? 21.259 26.217 -3.374 1.00 22.80 120 GLU B O 1
ATOM 3760 N N . PRO B 1 121 ? 19.386 27.444 -3.380 1.00 22.10 121 PRO B N 1
ATOM 3761 C CA . PRO B 1 121 ? 20.135 28.639 -3.799 1.00 20.84 121 PRO B CA 1
ATOM 3762 C C . PRO B 1 121 ? 21.153 29.104 -2.771 1.00 20.34 121 PRO B C 1
ATOM 3763 O O . PRO B 1 121 ? 22.186 29.649 -3.121 1.00 22.26 121 PRO B O 1
ATOM 3767 N N . THR B 1 122 ? 20.849 28.935 -1.499 1.00 19.74 122 THR B N 1
ATOM 3768 C CA . THR B 1 122 ? 21.779 29.270 -0.461 1.00 18.08 122 THR B CA 1
ATOM 3769 C C . THR B 1 122 ? 23.049 28.371 -0.514 1.00 18.07 122 THR B C 1
ATOM 3770 O O . THR B 1 122 ? 24.184 28.830 -0.355 1.00 19.28 122 THR B O 1
ATOM 3774 N N . LEU B 1 123 ? 22.832 27.069 -0.627 1.00 18.32 123 LEU B N 1
ATOM 3775 C CA . LEU B 1 123 ? 23.937 26.138 -0.528 1.00 18.77 123 LEU B CA 1
ATOM 3776 C C . LEU B 1 123 ? 24.727 26.194 -1.842 1.00 18.73 123 LEU B C 1
ATOM 3777 O O . LEU B 1 123 ? 25.921 26.119 -1.795 1.00 18.49 123 LEU B O 1
ATOM 3782 N N . SER B 1 124 ? 24.068 26.396 -2.979 1.00 18.51 124 SER B N 1
ATOM 3783 C CA . SER B 1 124 ? 24.821 26.522 -4.274 1.00 20.41 124 SER B CA 1
ATOM 3784 C C . SER B 1 124 ? 25.542 27.874 -4.429 1.00 19.40 124 SER B C 1
ATOM 3785 O O . SER B 1 124 ? 26.553 27.977 -5.162 1.00 20.66 124 SER B O 1
ATOM 3788 N N . GLY B 1 125 ? 25.038 28.903 -3.768 1.00 18.75 125 GLY B N 1
ATOM 3789 C CA . GLY B 1 125 ? 25.775 30.175 -3.654 1.00 18.45 125 GLY B CA 1
ATOM 3790 C C . GLY B 1 125 ? 27.041 29.979 -2.789 1.00 17.73 125 GLY B C 1
ATOM 3791 O O . GLY B 1 125 ? 28.129 30.435 -3.148 1.00 16.92 125 GLY B O 1
ATOM 3792 N N . TRP B 1 126 ? 26.915 29.309 -1.640 1.00 17.27 126 TRP B N 1
ATOM 3793 C CA . TRP B 1 126 ? 28.157 28.957 -0.862 1.00 16.37 126 TRP B CA 1
ATOM 3794 C C . TRP B 1 126 ? 29.131 28.166 -1.700 1.00 15.74 126 TRP B C 1
ATOM 3795 O O . TRP B 1 126 ? 30.293 28.521 -1.794 1.00 14.30 126 TRP B O 1
ATOM 3806 N N . TRP B 1 127 ? 28.624 27.104 -2.330 1.00 16.30 127 TRP B N 1
ATOM 3807 C CA . TRP B 1 127 ? 29.425 26.176 -3.094 1.00 16.80 127 TRP B CA 1
ATOM 3808 C C . TRP B 1 127 ? 30.112 26.817 -4.309 1.00 17.83 127 TRP B C 1
ATOM 3809 O O . TRP B 1 127 ? 31.212 26.424 -4.632 1.00 19.50 127 TRP B O 1
ATOM 3820 N N . SER B 1 128 ? 29.510 27.868 -4.896 1.00 17.51 128 SER B N 1
ATOM 3821 C CA . SER B 1 128 ? 30.027 28.558 -6.079 1.00 18.71 128 SER B CA 1
ATOM 3822 C C . SER B 1 128 ? 31.389 29.224 -5.958 1.00 18.69 128 SER B C 1
ATOM 3823 O O . SER B 1 128 ? 31.955 29.632 -6.971 1.00 19.42 128 SER B O 1
ATOM 3826 N N . GLY B 1 129 ? 31.878 29.384 -4.738 1.00 18.22 129 GLY B N 1
ATOM 3827 C CA . GLY B 1 129 ? 33.136 30.026 -4.495 1.00 16.90 129 GLY B CA 1
ATOM 3828 C C . GLY B 1 129 ? 34.265 29.411 -5.311 1.00 17.87 129 GLY B C 1
ATOM 3829 O O . GLY B 1 129 ? 35.163 30.135 -5.749 1.00 15.21 129 GLY B O 1
ATOM 3830 N N . ALA B 1 130 ? 34.231 28.083 -5.476 1.00 17.89 130 ALA B N 1
ATOM 3831 C CA . ALA B 1 130 ? 35.300 27.340 -6.131 1.00 19.17 130 ALA B CA 1
ATOM 3832 C C . ALA B 1 130 ? 35.296 27.542 -7.624 1.00 19.44 130 ALA B C 1
ATOM 3833 O O . ALA B 1 130 ? 36.333 27.808 -8.216 1.00 18.80 130 ALA B O 1
ATOM 3835 N N . LYS B 1 131 ? 34.117 27.474 -8.219 1.00 21.34 131 LYS B N 1
ATOM 3836 C CA . LYS B 1 131 ? 34.007 27.609 -9.627 1.00 23.64 131 LYS B CA 1
ATOM 3837 C C . LYS B 1 131 ? 34.216 29.060 -10.039 1.00 24.49 131 LYS B C 1
ATOM 3838 O O . LYS B 1 131 ? 34.723 29.295 -11.116 1.00 25.48 131 LYS B O 1
ATOM 3844 N N . LYS B 1 132 ? 33.869 30.023 -9.187 1.00 25.01 132 LYS B N 1
ATOM 3845 C CA . LYS B 1 132 ? 34.058 31.443 -9.522 1.00 27.49 132 LYS B CA 1
ATOM 3846 C C . LYS B 1 132 ? 35.492 32.021 -9.396 1.00 28.35 132 LYS B C 1
ATOM 3847 O O . LYS B 1 132 ? 35.966 32.781 -10.245 1.00 29.10 132 LYS B O 1
ATOM 3853 N N . ASN B 1 133 ? 36.164 31.660 -8.317 1.00 28.35 133 ASN B N 1
ATOM 3854 C CA . ASN B 1 133 ? 37.481 32.126 -8.012 1.00 28.57 133 ASN B CA 1
ATOM 3855 C C . ASN B 1 133 ? 38.619 31.163 -8.340 1.00 27.86 133 ASN B C 1
ATOM 3856 O O . ASN B 1 133 ? 39.703 31.601 -8.594 1.00 27.92 133 ASN B O 1
ATOM 3861 N N . GLY B 1 134 ? 38.375 29.865 -8.294 1.00 27.18 134 GLY B N 1
ATOM 3862 C CA . GLY B 1 134 ? 39.437 28.903 -8.478 1.00 25.96 134 GLY B CA 1
ATOM 3863 C C . GLY B 1 134 ? 40.075 28.520 -7.164 1.00 25.83 134 GLY B C 1
ATOM 3864 O O . GLY B 1 134 ? 39.971 29.237 -6.175 1.00 25.46 134 GLY B O 1
ATOM 3865 N N . VAL B 1 135 ? 40.757 27.371 -7.180 1.00 26.87 135 VAL B N 1
ATOM 3866 C CA . VAL B 1 135 ? 41.427 26.778 -6.022 1.00 26.24 135 VAL B CA 1
ATOM 3867 C C . VAL B 1 135 ? 42.897 26.495 -6.411 1.00 27.87 135 VAL B C 1
ATOM 3868 O O . VAL B 1 135 ? 43.191 25.994 -7.535 1.00 27.77 135 VAL B O 1
ATOM 3872 N N . GLY B 1 136 ? 43.818 26.820 -5.497 1.00 28.84 136 GLY B N 1
ATOM 3873 C CA . GLY B 1 136 ? 45.261 26.521 -5.673 1.00 30.29 136 GLY B CA 1
ATOM 3874 C C . GLY B 1 136 ? 45.587 25.060 -6.009 1.00 31.29 136 GLY B C 1
ATOM 3875 O O . GLY B 1 136 ? 44.701 24.186 -5.936 1.00 30.62 136 GLY B O 1
ATOM 3876 N N . PRO B 1 137 ? 46.859 24.793 -6.420 1.00 31.95 137 PRO B N 1
ATOM 3877 C CA . PRO B 1 137 ? 47.292 23.460 -6.925 1.00 31.56 137 PRO B CA 1
ATOM 3878 C C . PRO B 1 137 ? 47.259 22.365 -5.862 1.00 30.26 137 PRO B C 1
ATOM 3879 O O . PRO B 1 137 ? 47.057 21.193 -6.226 1.00 30.61 137 PRO B O 1
ATOM 3883 N N . ASP B 1 138 ? 47.423 22.749 -4.583 1.00 27.59 138 ASP B N 1
ATOM 3884 C CA . ASP B 1 138 ? 47.407 21.820 -3.464 1.00 25.46 138 ASP B CA 1
ATOM 3885 C C . ASP B 1 138 ? 46.074 21.902 -2.644 1.00 23.08 138 ASP B C 1
ATOM 3886 O O . ASP B 1 138 ? 46.009 21.526 -1.486 1.00 19.35 138 ASP B O 1
ATOM 3891 N N . ASN B 1 139 ? 45.033 22.428 -3.285 1.00 20.79 139 ASN B N 1
ATOM 3892 C CA . ASN B 1 139 ? 43.739 22.650 -2.649 1.00 20.16 139 ASN B CA 1
ATOM 3893 C C . ASN B 1 139 ? 43.827 23.479 -1.366 1.00 20.02 139 ASN B C 1
ATOM 3894 O O . ASN B 1 139 ? 42.951 23.400 -0.529 1.00 18.95 139 ASN B O 1
ATOM 3899 N N . LYS B 1 140 ? 44.880 24.283 -1.220 1.00 19.84 140 LYS B N 1
ATOM 3900 C CA . LYS B 1 140 ? 45.087 25.026 0.007 1.00 19.99 140 LYS B CA 1
ATOM 3901 C C . LYS B 1 140 ? 44.121 26.208 0.054 1.00 21.21 140 LYS B C 1
ATOM 3902 O O . LYS B 1 140 ? 43.808 26.769 -0.981 1.00 19.87 140 LYS B O 1
ATOM 3908 N N . TYR B 1 141 ? 43.626 26.542 1.254 1.00 21.84 141 TYR B N 1
ATOM 3909 C CA . TYR B 1 141 ? 42.800 27.709 1.465 1.00 22.25 141 TYR B CA 1
ATOM 3910 C C . TYR B 1 141 ? 43.598 29.023 1.346 1.00 23.52 141 TYR B C 1
ATOM 3911 O O . TYR B 1 141 ? 44.523 29.284 2.137 1.00 23.59 141 TYR B O 1
ATOM 3920 N N . THR B 1 142 ? 43.221 29.856 0.378 1.00 26.12 142 THR B N 1
ATOM 3921 C CA . THR B 1 142 ? 43.869 31.179 0.161 1.00 27.23 142 THR B CA 1
ATOM 3922 C C . THR B 1 142 ? 42.850 32.300 0.279 1.00 28.42 142 THR B C 1
ATOM 3923 O O . THR B 1 142 ? 43.164 33.469 0.009 1.00 28.62 142 THR B O 1
ATOM 3927 N N . GLY B 1 143 ? 41.647 31.943 0.732 1.00 29.64 143 GLY B N 1
ATOM 3928 C CA . GLY B 1 143 ? 40.519 32.908 0.855 1.00 31.87 143 GLY B CA 1
ATOM 3929 C C . GLY B 1 143 ? 40.116 33.451 -0.523 1.00 31.71 143 GLY B C 1
ATOM 3930 O O . GLY B 1 143 ? 39.945 32.667 -1.481 1.00 33.53 143 GLY B O 1
ATOM 3931 N N . GLY B 1 144 ? 39.979 34.778 -0.644 1.00 30.99 144 GLY B N 1
ATOM 3932 C CA . GLY B 1 144 ? 39.591 35.354 -1.911 1.00 29.20 144 GLY B CA 1
ATOM 3933 C C . GLY B 1 144 ? 38.287 34.695 -2.371 1.00 28.02 144 GLY B C 1
ATOM 3934 O O . GLY B 1 144 ? 38.204 34.228 -3.523 1.00 29.66 144 GLY B O 1
ATOM 3935 N N . GLY B 1 145 ? 37.294 34.651 -1.473 1.00 26.56 145 GLY B N 1
ATOM 3936 C CA . GLY B 1 145 ? 35.927 34.179 -1.784 1.00 24.43 145 GLY B CA 1
ATOM 3937 C C . GLY B 1 145 ? 35.793 32.676 -1.757 1.00 22.09 145 GLY B C 1
ATOM 3938 O O . GLY B 1 145 ? 34.849 32.145 -2.311 1.00 22.24 145 GLY B O 1
ATOM 3939 N N . LEU B 1 146 ? 36.720 31.989 -1.085 1.00 20.19 146 LEU B N 1
ATOM 3940 C CA . LEU B 1 146 ? 36.565 30.539 -0.883 1.00 19.24 146 LEU B CA 1
ATOM 3941 C C . LEU B 1 146 ? 36.019 30.212 0.508 1.00 17.90 146 LEU B C 1
ATOM 3942 O O . LEU B 1 146 ? 35.843 29.053 0.831 1.00 17.75 146 LEU B O 1
ATOM 3947 N N . PHE B 1 147 ? 35.750 31.222 1.328 1.00 17.09 147 PHE B N 1
ATOM 3948 C CA . PHE B 1 147 ? 35.286 30.952 2.695 1.00 16.66 147 PHE B CA 1
ATOM 3949 C C . PHE B 1 147 ? 34.155 29.977 2.810 1.00 17.06 147 PHE B C 1
ATOM 3950 O O . PHE B 1 147 ? 34.268 29.020 3.562 1.00 19.85 147 PHE B O 1
ATOM 3958 N N . ALA B 1 148 ? 33.051 30.216 2.132 1.00 15.81 148 ALA B N 1
ATOM 3959 C CA . ALA B 1 148 ? 31.858 29.396 2.384 1.00 16.59 148 ALA B CA 1
ATOM 3960 C C . ALA B 1 148 ? 32.063 27.986 1.773 1.00 16.76 148 ALA B C 1
ATOM 3961 O O . ALA B 1 148 ? 31.644 26.998 2.362 1.00 16.86 148 ALA B O 1
ATOM 3963 N N . PHE B 1 149 ? 32.738 27.923 0.622 1.00 15.00 149 PHE B N 1
ATOM 3964 C CA . PHE B 1 149 ? 33.149 26.656 0.029 1.00 15.06 149 PHE B CA 1
ATOM 3965 C C . PHE B 1 149 ? 34.063 25.831 0.924 1.00 13.72 149 PHE B C 1
ATOM 3966 O O . PHE B 1 149 ? 33.855 24.660 1.035 1.00 13.10 149 PHE B O 1
ATOM 3974 N N . SER B 1 150 ? 35.084 26.429 1.555 1.00 13.41 150 SER B N 1
ATOM 3975 C CA . SER B 1 150 ? 36.007 25.686 2.412 1.00 14.07 150 SER B CA 1
ATOM 3976 C C . SER B 1 150 ? 35.257 24.932 3.510 1.00 14.21 150 SER B C 1
ATOM 3977 O O . SER B 1 150 ? 35.637 23.804 3.855 1.00 12.80 150 SER B O 1
ATOM 3980 N N . ASN B 1 151 ? 34.197 25.532 4.062 1.00 15.51 151 ASN B N 1
ATOM 3981 C CA . ASN B 1 151 ? 33.435 24.838 5.134 1.00 15.53 151 ASN B CA 1
ATOM 3982 C C . ASN B 1 151 ? 32.676 23.618 4.642 1.00 14.18 151 ASN B C 1
ATOM 3983 O O . ASN B 1 151 ? 32.594 22.626 5.331 1.00 12.84 151 ASN B O 1
ATOM 3988 N N . MET B 1 152 ? 32.165 23.703 3.412 1.00 14.86 152 MET B N 1
ATOM 3989 C CA . MET B 1 152 ? 31.348 22.611 2.813 1.00 14.21 152 MET B CA 1
ATOM 3990 C C . MET B 1 152 ? 32.203 21.462 2.375 1.00 13.90 152 MET B C 1
ATOM 3991 O O . MET B 1 152 ? 31.798 20.335 2.460 1.00 14.06 152 MET B O 1
ATOM 3996 N N . VAL B 1 153 ? 33.411 21.766 1.906 1.00 15.12 153 VAL B N 1
ATOM 3997 C CA . VAL B 1 153 ? 34.253 20.790 1.197 1.00 14.08 153 VAL B CA 1
ATOM 3998 C C . VAL B 1 153 ? 35.307 20.193 2.145 1.00 14.03 153 VAL B C 1
ATOM 3999 O O . VAL B 1 153 ? 35.815 19.140 1.844 1.00 14.53 153 VAL B O 1
ATOM 4003 N N . TYR B 1 154 ? 35.619 20.857 3.274 1.00 13.63 154 TYR B N 1
ATOM 4004 C CA . TYR B 1 154 ? 36.722 20.420 4.183 1.00 13.16 154 TYR B CA 1
ATOM 4005 C C . TYR B 1 154 ? 36.644 18.930 4.560 1.00 13.59 154 TYR B C 1
ATOM 4006 O O . TYR B 1 154 ? 35.715 18.499 5.237 1.00 14.24 154 TYR B O 1
ATOM 4015 N N . SER B 1 155 ? 37.654 18.164 4.162 1.00 15.52 155 SER B N 1
ATOM 4016 C CA . SER B 1 155 ? 37.583 16.705 4.128 1.00 15.23 155 SER B CA 1
ATOM 4017 C C . SER B 1 155 ? 37.404 16.022 5.457 1.00 15.85 155 SER B C 1
ATOM 4018 O O . SER B 1 155 ? 36.774 14.982 5.494 1.00 16.20 155 SER B O 1
ATOM 4021 N N . GLU B 1 156 ? 37.965 16.564 6.533 1.00 17.31 156 GLU B N 1
ATOM 4022 C CA . GLU B 1 156 ? 37.923 15.930 7.882 1.00 17.61 156 GLU B CA 1
ATOM 4023 C C . GLU B 1 156 ? 36.652 16.180 8.622 1.00 17.07 156 GLU B C 1
ATOM 4024 O O . GLU B 1 156 ? 36.463 15.685 9.736 1.00 17.58 156 GLU B O 1
ATOM 4030 N N . THR B 1 157 ? 35.779 16.975 8.037 1.00 16.92 157 THR B N 1
ATOM 4031 C CA . THR B 1 157 ? 34.541 17.396 8.706 1.00 17.15 157 THR B CA 1
ATOM 4032 C C . THR B 1 157 ? 33.629 16.166 8.613 1.00 17.03 157 THR B C 1
ATOM 4033 O O . THR B 1 157 ? 33.668 15.487 7.600 1.00 16.89 157 THR B O 1
ATOM 4037 N N . THR B 1 158 ? 32.919 15.847 9.692 1.00 16.90 158 THR B N 1
ATOM 4038 C CA . THR B 1 158 ? 32.096 14.652 9.766 1.00 17.77 158 THR B CA 1
ATOM 4039 C C . THR B 1 158 ? 30.693 14.963 10.234 1.00 18.56 158 THR B C 1
ATOM 4040 O O . THR B 1 158 ? 29.784 14.145 9.994 1.00 18.98 158 THR B O 1
ATOM 4044 N N . LYS B 1 159 ? 30.474 16.115 10.892 1.00 18.25 159 LYS B N 1
ATOM 4045 C CA . LYS B 1 159 ? 29.127 16.428 11.367 1.00 16.76 159 LYS B CA 1
ATOM 4046 C C . LYS B 1 159 ? 28.591 17.722 10.780 1.00 17.35 159 LYS B C 1
ATOM 4047 O O . LYS B 1 159 ? 29.309 18.726 10.774 1.00 17.96 159 LYS B O 1
ATOM 4053 N N . LEU B 1 160 ? 27.315 17.714 10.386 1.00 16.90 160 LEU B N 1
ATOM 4054 C CA . LEU B 1 160 ? 26.613 18.899 9.850 1.00 17.34 160 LEU B CA 1
ATOM 4055 C C . LEU B 1 160 ? 25.369 19.288 10.668 1.00 17.48 160 LEU B C 1
ATOM 4056 O O . LEU B 1 160 ? 24.605 18.434 11.059 1.00 16.72 160 LEU B O 1
ATOM 4061 N N . GLY B 1 161 ? 25.151 20.580 10.912 1.00 18.61 161 GLY B N 1
ATOM 4062 C CA . GLY B 1 161 ? 23.884 21.050 11.501 1.00 19.02 161 GLY B CA 1
ATOM 4063 C C . GLY B 1 161 ? 23.419 22.309 10.824 1.00 20.21 161 GLY B C 1
ATOM 4064 O O . GLY B 1 161 ? 24.186 23.267 10.715 1.00 19.53 161 GLY B O 1
ATOM 4065 N N . CYS B 1 162 ? 22.167 22.312 10.352 1.00 20.41 162 CYS B N 1
ATOM 4066 C CA . CYS B 1 162 ? 21.674 23.466 9.612 1.00 22.34 162 CYS B CA 1
ATOM 4067 C C . CYS B 1 162 ? 20.269 23.833 10.000 1.00 23.28 162 CYS B C 1
ATOM 4068 O O . CYS B 1 162 ? 19.501 22.980 10.456 1.00 22.57 162 CYS B O 1
ATOM 4071 N N . ALA B 1 163 ? 19.949 25.122 9.810 1.00 23.14 163 ALA B N 1
ATOM 4072 C CA . ALA B 1 163 ? 18.702 25.647 10.217 1.00 22.68 163 ALA B CA 1
ATOM 4073 C C . ALA B 1 163 ? 18.389 26.895 9.417 1.00 24.41 163 ALA B C 1
ATOM 4074 O O . ALA B 1 163 ? 19.323 27.616 9.000 1.00 25.33 163 ALA B O 1
ATOM 4076 N N . TYR B 1 164 ? 17.087 27.175 9.229 1.00 23.65 164 TYR B N 1
ATOM 4077 C CA . TYR B 1 164 ? 16.644 28.519 8.795 1.00 24.67 164 TYR B CA 1
ATOM 4078 C C . TYR B 1 164 ? 15.640 29.177 9.739 1.00 25.16 164 TYR B C 1
ATOM 4079 O O . TYR B 1 164 ? 14.995 28.482 10.572 1.00 24.42 164 TYR B O 1
ATOM 4088 N N . LYS B 1 165 ? 15.538 30.511 9.599 1.00 24.95 165 LYS B N 1
ATOM 4089 C CA . LYS B 1 165 ? 14.558 31.318 10.349 1.00 26.38 165 LYS B CA 1
ATOM 4090 C C . LYS B 1 165 ? 13.906 32.460 9.581 1.00 26.93 165 LYS B C 1
ATOM 4091 O O . LYS B 1 165 ? 14.599 33.282 8.959 1.00 27.46 165 LYS B O 1
ATOM 4097 N N . VAL B 1 166 ? 12.580 32.537 9.653 1.00 27.46 166 VAL B N 1
ATOM 4098 C CA . VAL B 1 166 ? 11.838 33.577 8.957 1.00 27.84 166 VAL B CA 1
ATOM 4099 C C . VAL B 1 166 ? 11.532 34.686 9.952 1.00 29.29 166 VAL B C 1
ATOM 4100 O O . VAL B 1 166 ? 10.923 34.436 11.004 1.00 29.48 166 VAL B O 1
ATOM 4104 N N . CYS B 1 167 ? 11.994 35.891 9.633 1.00 30.60 167 CYS B N 1
ATOM 4105 C CA . CYS B 1 167 ? 11.751 37.064 10.478 1.00 32.83 167 CYS B CA 1
ATOM 4106 C C . CYS B 1 167 ? 11.102 38.147 9.618 1.00 32.47 167 CYS B C 1
ATOM 4107 O O . CYS B 1 167 ? 11.685 39.197 9.373 1.00 32.44 167 CYS B O 1
ATOM 4110 N N . GLY B 1 168 ? 9.881 37.864 9.174 1.00 32.75 168 GLY B N 1
ATOM 4111 C CA . GLY B 1 168 ? 9.095 38.813 8.391 1.00 32.99 168 GLY B CA 1
ATOM 4112 C C . GLY B 1 168 ? 9.559 38.897 6.962 1.00 32.51 168 GLY B C 1
ATOM 4113 O O . GLY B 1 168 ? 9.318 37.985 6.164 1.00 33.00 168 GLY B O 1
ATOM 4114 N N . THR B 1 169 ? 10.223 39.989 6.634 1.00 32.06 169 THR B N 1
ATOM 4115 C CA . THR B 1 169 ? 10.733 40.185 5.278 1.00 31.99 169 THR B CA 1
ATOM 4116 C C . THR B 1 169 ? 12.142 39.600 5.069 1.00 32.36 169 THR B C 1
ATOM 4117 O O . THR B 1 169 ? 12.659 39.573 3.931 1.00 31.92 169 THR B O 1
ATOM 4121 N N . LYS B 1 170 ? 12.759 39.175 6.182 1.00 32.74 170 LYS B N 1
ATOM 4122 C CA . LYS B 1 170 ? 14.114 38.602 6.210 1.00 32.85 170 LYS B CA 1
ATOM 4123 C C . LYS B 1 170 ? 14.078 37.081 6.423 1.00 31.70 170 LYS B C 1
ATOM 4124 O O . LYS B 1 170 ? 13.249 36.555 7.182 1.00 31.92 170 LYS B O 1
ATOM 4130 N N . LEU B 1 171 ? 14.991 36.384 5.750 1.00 30.64 171 LEU B N 1
ATOM 4131 C CA . LEU B 1 171 ? 15.176 34.961 5.932 1.00 28.67 171 LEU B CA 1
ATOM 4132 C C . LEU B 1 171 ? 16.666 34.656 6.082 1.00 28.16 171 LEU B C 1
ATOM 4133 O O . LEU B 1 171 ? 17.472 35.088 5.276 1.00 28.82 171 LEU B O 1
ATOM 4138 N N . ALA B 1 172 ? 17.000 33.894 7.116 1.00 27.53 172 ALA B N 1
ATOM 4139 C CA . ALA B 1 172 ? 18.375 33.617 7.530 1.00 26.47 172 ALA B CA 1
ATOM 4140 C C . ALA B 1 172 ? 18.584 32.106 7.397 1.00 25.23 172 ALA B C 1
ATOM 4141 O O . ALA B 1 172 ? 17.860 31.345 8.008 1.00 27.15 172 ALA B O 1
ATOM 4143 N N . VAL B 1 173 ? 19.520 31.679 6.562 1.00 22.66 173 VAL B N 1
ATOM 4144 C CA . VAL B 1 173 ? 19.793 30.250 6.378 1.00 20.21 173 VAL B CA 1
ATOM 4145 C C . VAL B 1 173 ? 21.249 30.020 6.737 1.00 19.44 173 VAL B C 1
ATOM 4146 O O . VAL B 1 173 ? 22.137 30.713 6.223 1.00 19.86 173 VAL B O 1
ATOM 4150 N N . SER B 1 174 ? 21.489 29.093 7.647 1.00 18.14 174 SER B N 1
ATOM 4151 C CA . SER B 1 174 ? 22.821 28.929 8.215 1.00 18.76 174 SER B CA 1
ATOM 4152 C C . SER B 1 174 ? 23.131 27.448 8.377 1.00 18.55 174 SER B C 1
ATOM 4153 O O . SER B 1 174 ? 22.228 26.669 8.467 1.00 18.04 174 SER B O 1
ATOM 4156 N N . CYS B 1 175 ? 24.418 27.071 8.363 1.00 19.18 175 CYS B N 1
ATOM 4157 C CA . CYS B 1 175 ? 24.877 25.694 8.668 1.00 17.52 175 CYS B CA 1
ATOM 4158 C C . CYS B 1 175 ? 26.144 25.842 9.476 1.00 17.00 175 CYS B C 1
ATOM 4159 O O . CYS B 1 175 ? 26.937 26.765 9.205 1.00 18.98 175 CYS B O 1
ATOM 4162 N N . ILE B 1 176 ? 26.378 24.933 10.414 1.00 15.06 176 ILE B N 1
ATOM 4163 C CA . ILE B 1 176 ? 27.622 24.906 11.213 1.00 15.87 176 ILE B CA 1
ATOM 4164 C C . ILE B 1 176 ? 28.266 23.550 11.051 1.00 15.27 176 ILE B C 1
ATOM 4165 O O . ILE B 1 176 ? 27.566 22.569 10.720 1.00 14.81 176 ILE B O 1
ATOM 4170 N N . TYR B 1 177 ? 29.577 23.500 11.250 1.00 15.56 177 TYR B N 1
ATOM 4171 C CA . TYR B 1 177 ? 30.392 22.346 10.862 1.00 16.31 177 TYR B CA 1
ATOM 4172 C C . TYR B 1 177 ? 31.450 22.113 11.903 1.00 16.68 177 TYR B C 1
ATOM 4173 O O . TYR B 1 177 ? 32.029 23.055 12.420 1.00 18.93 177 TYR B O 1
ATOM 4182 N N . ASN B 1 178 ? 31.767 20.860 12.182 1.00 18.52 178 ASN B N 1
ATOM 4183 C CA . ASN B 1 178 ? 32.693 20.536 13.272 1.00 20.36 178 ASN B CA 1
ATOM 4184 C C . ASN B 1 178 ? 34.164 20.482 12.835 1.00 21.18 178 ASN B C 1
ATOM 4185 O O . ASN B 1 178 ? 34.982 19.798 13.458 1.00 23.30 178 ASN B O 1
ATOM 4190 N N . GLY B 1 179 ? 34.498 21.145 11.736 1.00 21.32 179 GLY B N 1
ATOM 4191 C CA . GLY B 1 179 ? 35.896 21.349 11.409 1.00 20.75 179 GLY B CA 1
ATOM 4192 C C . GLY B 1 179 ? 36.054 22.738 10.818 1.00 20.72 179 GLY B C 1
ATOM 4193 O O . GLY B 1 179 ? 35.106 23.288 10.243 1.00 21.08 179 GLY B O 1
ATOM 4194 N N . VAL B 1 180 ? 37.264 23.269 10.926 1.00 20.23 180 VAL B N 1
ATOM 4195 C CA . VAL B 1 180 ? 37.576 24.574 10.395 1.00 19.62 180 VAL B CA 1
ATOM 4196 C C . VAL B 1 180 ? 38.352 24.473 9.068 1.00 19.91 180 VAL B C 1
ATOM 4197 O O . VAL B 1 180 ? 39.496 24.024 9.020 1.00 22.74 180 VAL B O 1
ATOM 4201 N N . GLY B 1 181 ? 37.746 24.935 8.000 1.00 19.19 181 GLY B N 1
ATOM 4202 C CA . GLY B 1 181 ? 38.358 24.826 6.701 1.00 18.90 181 GLY B CA 1
ATOM 4203 C C . GLY B 1 181 ? 39.031 26.040 6.143 1.00 17.94 181 GLY B C 1
ATOM 4204 O O . GLY B 1 181 ? 39.624 25.982 5.072 1.00 17.35 181 GLY B O 1
ATOM 4205 N N . TYR B 1 182 ? 38.922 27.151 6.863 1.00 18.95 182 TYR B N 1
ATOM 4206 C CA . TYR B 1 182 ? 39.362 28.425 6.325 1.00 19.68 182 TYR B CA 1
ATOM 4207 C C . TYR B 1 182 ? 40.710 28.876 6.935 1.00 20.11 182 TYR B C 1
ATOM 4208 O O . TYR B 1 182 ? 40.966 30.054 7.059 1.00 21.22 182 TYR B O 1
ATOM 4217 N N . ILE B 1 183 ? 41.536 27.943 7.378 1.00 21.08 183 ILE B N 1
ATOM 4218 C CA . ILE B 1 183 ? 42.880 28.263 7.906 1.00 21.54 183 ILE B CA 1
ATOM 4219 C C . ILE B 1 183 ? 43.780 28.579 6.686 1.00 21.90 183 ILE B C 1
ATOM 4220 O O . ILE B 1 183 ? 43.873 27.819 5.733 1.00 22.13 183 ILE B O 1
ATOM 4225 N N . THR B 1 184 ? 44.367 29.758 6.670 1.00 21.87 184 THR B N 1
ATOM 4226 C CA . THR B 1 184 ? 45.329 30.103 5.607 1.00 23.55 184 THR B CA 1
ATOM 4227 C C . THR B 1 184 ? 46.358 28.998 5.244 1.00 22.60 184 THR B C 1
ATOM 4228 O O . THR B 1 184 ? 47.047 28.436 6.101 1.00 22.55 184 THR B O 1
ATOM 4232 N N . ASN B 1 185 ? 46.438 28.702 3.947 1.00 22.80 185 ASN B N 1
ATOM 4233 C CA . ASN B 1 185 ? 47.411 27.706 3.386 1.00 23.10 185 ASN B CA 1
ATOM 4234 C C . ASN B 1 185 ? 47.213 26.218 3.777 1.00 21.52 185 ASN B C 1
ATOM 4235 O O . ASN B 1 185 ? 48.037 25.361 3.439 1.00 22.00 185 ASN B O 1
ATOM 4240 N N . GLN B 1 186 ? 46.144 25.943 4.504 1.00 20.21 186 GLN B N 1
ATOM 4241 C CA . GLN B 1 186 ? 45.788 24.585 4.870 1.00 19.13 186 GLN B CA 1
ATOM 4242 C C . GLN B 1 186 ? 45.061 23.994 3.716 1.00 17.85 186 GLN B C 1
ATOM 4243 O O . GLN B 1 186 ? 44.091 24.581 3.189 1.00 16.68 186 GLN B O 1
ATOM 4249 N N . PRO B 1 187 ? 45.487 22.787 3.342 1.00 17.43 187 PRO B N 1
ATOM 4250 C CA . PRO B 1 187 ? 44.793 22.101 2.265 1.00 16.73 187 PRO B CA 1
ATOM 4251 C C . PRO B 1 187 ? 43.410 21.772 2.721 1.00 16.69 187 PRO B C 1
ATOM 4252 O O . PRO B 1 187 ? 43.237 21.221 3.786 1.00 17.95 187 PRO B O 1
ATOM 4256 N N . MET B 1 188 ? 42.419 22.153 1.926 1.00 15.74 188 MET B N 1
ATOM 4257 C CA . MET B 1 188 ? 41.041 21.842 2.194 1.00 15.73 188 MET B CA 1
ATOM 4258 C C . MET B 1 188 ? 40.768 20.347 2.051 1.00 16.71 188 MET B C 1
ATOM 4259 O O . MET B 1 188 ? 39.879 19.789 2.750 1.00 16.37 188 MET B O 1
ATOM 4264 N N . TRP B 1 189 ? 41.546 19.707 1.170 1.00 17.40 189 TRP B N 1
ATOM 4265 C CA . TRP B 1 189 ? 41.567 18.239 1.053 1.00 18.34 189 TRP B CA 1
ATOM 4266 C C . TRP B 1 189 ? 42.841 17.769 0.388 1.00 19.21 189 TRP B C 1
ATOM 4267 O O . TRP B 1 189 ? 43.514 18.514 -0.322 1.00 19.25 189 TRP B O 1
ATOM 4278 N N . GLU B 1 190 ? 43.148 16.491 0.560 1.00 21.80 190 GLU B N 1
ATOM 4279 C CA . GLU B 1 190 ? 44.348 15.928 -0.024 1.00 23.13 190 GLU B CA 1
ATOM 4280 C C . GLU B 1 190 ? 44.022 15.253 -1.322 1.00 22.38 190 GLU B C 1
ATOM 4281 O O . GLU B 1 190 ? 43.129 14.407 -1.403 1.00 20.96 190 GLU B O 1
ATOM 4287 N N . THR B 1 191 ? 44.778 15.621 -2.347 1.00 22.43 191 THR B N 1
ATOM 4288 C CA . THR B 1 191 ? 44.584 15.135 -3.658 1.00 21.59 191 THR B CA 1
ATOM 4289 C C . THR B 1 191 ? 44.944 13.697 -3.609 1.00 22.62 191 THR B C 1
ATOM 4290 O O . THR B 1 191 ? 46.011 13.337 -3.096 1.00 22.00 191 THR B O 1
ATOM 4294 N N . GLY B 1 192 ? 44.042 12.871 -4.160 1.00 23.44 192 GLY B N 1
ATOM 4295 C CA . GLY B 1 192 ? 44.267 11.457 -4.376 1.00 24.69 192 GLY B CA 1
ATOM 4296 C C . GLY B 1 192 ? 42.983 10.816 -4.871 1.00 26.24 192 GLY B C 1
ATOM 4297 O O . GLY B 1 192 ? 41.969 11.476 -5.070 1.00 25.27 192 GLY B O 1
ATOM 4298 N N . GLN B 1 193 ? 43.024 9.511 -5.080 1.00 28.11 193 GLN B N 1
ATOM 4299 C CA . GLN B 1 193 ? 41.864 8.779 -5.537 1.00 30.23 193 GLN B CA 1
ATOM 4300 C C . GLN B 1 193 ? 40.946 8.576 -4.329 1.00 30.61 193 GLN B C 1
ATOM 4301 O O . GLN B 1 193 ? 41.442 8.370 -3.182 1.00 30.70 193 GLN B O 1
ATOM 4307 N N . ALA B 1 194 ? 39.634 8.674 -4.581 1.00 29.06 194 ALA B N 1
ATOM 4308 C CA . ALA B 1 194 ? 38.589 8.465 -3.565 1.00 29.61 194 ALA B CA 1
ATOM 4309 C C . ALA B 1 194 ? 38.697 7.083 -2.979 1.00 29.14 194 ALA B C 1
ATOM 4310 O O . ALA B 1 194 ? 39.157 6.181 -3.685 1.00 28.10 194 ALA B O 1
ATOM 4312 N N . CYS B 1 195 ? 38.256 6.908 -1.721 1.00 29.17 195 CYS B N 1
ATOM 4313 C CA . CYS B 1 195 ? 38.290 5.571 -1.079 1.00 30.28 195 CYS B CA 1
ATOM 4314 C C . CYS B 1 195 ? 37.531 4.471 -1.864 1.00 31.75 195 CYS B C 1
ATOM 4315 O O . CYS B 1 195 ? 36.516 4.752 -2.542 1.00 31.08 195 CYS B O 1
ATOM 4318 N N . GLN B 1 196 ? 38.025 3.234 -1.713 1.00 33.95 196 GLN B N 1
ATOM 4319 C CA . GLN B 1 196 ? 37.396 2.021 -2.254 1.00 36.50 196 GLN B CA 1
ATOM 4320 C C . GLN B 1 196 ? 36.833 1.110 -1.139 1.00 36.05 196 GLN B C 1
ATOM 4321 O O . GLN B 1 196 ? 35.767 0.520 -1.306 1.00 36.13 196 GLN B O 1
ATOM 4327 N N . THR B 1 197 ? 37.563 0.991 -0.027 1.00 35.82 197 THR B N 1
ATOM 4328 C CA . THR B 1 197 ? 37.095 0.316 1.193 1.00 36.29 197 THR B CA 1
ATOM 4329 C C . THR B 1 197 ? 37.479 1.178 2.377 1.00 36.22 197 THR B C 1
ATOM 4330 O O . THR B 1 197 ? 38.201 2.152 2.242 1.00 36.67 197 THR B O 1
ATOM 4334 N N . GLY B 1 198 ? 37.024 0.799 3.554 1.00 34.99 198 GLY B N 1
ATOM 4335 C CA . GLY B 1 198 ? 37.353 1.553 4.726 1.00 33.63 198 GLY B CA 1
ATOM 4336 C C . GLY B 1 198 ? 38.819 1.615 5.088 1.00 32.88 198 GLY B C 1
ATOM 4337 O O . GLY B 1 198 ? 39.203 2.483 5.865 1.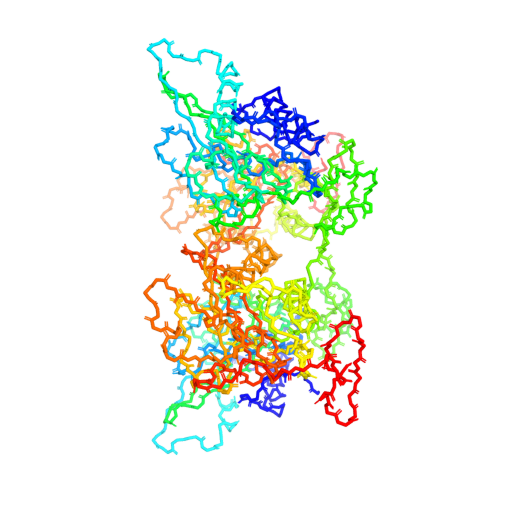00 32.72 198 GLY B O 1
ATOM 4338 N N . ALA B 1 199 ? 39.654 0.711 4.561 1.00 32.28 199 ALA B N 1
ATOM 4339 C CA . ALA B 1 199 ? 41.089 0.754 4.932 1.00 31.64 199 ALA B CA 1
ATOM 4340 C C . ALA B 1 199 ? 41.794 1.894 4.206 1.00 31.24 199 ALA B C 1
ATOM 4341 O O . ALA B 1 199 ? 42.940 2.226 4.497 1.00 31.73 199 ALA B O 1
ATOM 4343 N N . ASP B 1 200 ? 41.082 2.488 3.273 1.00 30.70 200 ASP B N 1
ATOM 4344 C CA . ASP B 1 200 ? 41.602 3.563 2.465 1.00 31.39 200 ASP B CA 1
ATOM 4345 C C . ASP B 1 200 ? 41.524 4.873 3.255 1.00 31.65 200 ASP B C 1
ATOM 4346 O O . ASP B 1 200 ? 42.247 5.823 2.951 1.00 31.87 200 ASP B O 1
ATOM 4351 N N . CYS B 1 201 ? 40.676 4.899 4.293 1.00 31.90 201 CYS B N 1
ATOM 4352 C CA . CYS B 1 201 ? 40.469 6.109 5.082 1.00 32.00 201 CYS B CA 1
ATOM 4353 C C . CYS B 1 201 ? 41.451 6.100 6.234 1.00 32.27 201 CYS B C 1
ATOM 4354 O O . CYS B 1 201 ? 41.472 5.149 7.027 1.00 32.71 201 CYS B O 1
ATOM 4357 N N . SER B 1 202 ? 42.289 7.137 6.296 1.00 31.70 202 SER B N 1
ATOM 4358 C CA . SER B 1 202 ? 43.366 7.187 7.268 1.00 31.99 202 SER B CA 1
ATOM 4359 C C . SER B 1 202 ? 43.079 8.193 8.357 1.00 31.84 202 SER B C 1
ATOM 4360 O O . SER B 1 202 ? 43.623 8.097 9.449 1.00 32.43 202 SER B O 1
ATOM 4363 N N . THR B 1 203 ? 42.203 9.145 8.073 1.00 30.70 203 THR B N 1
ATOM 4364 C CA . THR B 1 203 ? 41.934 10.198 9.028 1.00 30.32 203 THR B CA 1
ATOM 4365 C C . THR B 1 203 ? 41.317 9.623 10.313 1.00 31.10 203 THR B C 1
ATOM 4366 O O . THR B 1 203 ? 41.693 9.967 11.424 1.00 30.49 203 THR B O 1
ATOM 4370 N N . TYR B 1 204 ? 40.350 8.747 10.148 1.00 32.02 204 TYR B N 1
ATOM 4371 C CA . TYR B 1 204 ? 39.786 8.099 11.315 1.00 33.59 204 TYR B CA 1
ATOM 4372 C C . TYR B 1 204 ? 39.824 6.609 11.056 1.00 33.71 204 TYR B C 1
ATOM 4373 O O . TYR B 1 204 ? 39.305 6.148 10.039 1.00 33.69 204 TYR B O 1
ATOM 4382 N N . LYS B 1 205 ? 40.476 5.871 11.956 1.00 34.21 205 LYS B N 1
ATOM 4383 C CA . LYS B 1 205 ? 40.575 4.416 11.819 1.00 35.03 205 LYS B CA 1
ATOM 4384 C C . LYS B 1 205 ? 39.226 3.755 12.104 1.00 34.63 205 LYS B C 1
ATOM 4385 O O . LYS B 1 205 ? 38.394 4.322 12.823 1.00 34.62 205 LYS B O 1
ATOM 4391 N N . ASN B 1 206 ? 39.020 2.569 11.522 1.00 34.17 206 ASN B N 1
ATOM 4392 C CA . ASN B 1 206 ? 37.747 1.824 11.599 1.00 34.34 206 ASN B CA 1
ATOM 4393 C C . ASN B 1 206 ? 36.575 2.623 10.929 1.00 33.44 206 ASN B C 1
ATOM 4394 O O . ASN B 1 206 ? 35.409 2.636 11.362 1.00 33.08 206 ASN B O 1
ATOM 4399 N N . SER B 1 207 ? 36.945 3.271 9.829 1.00 31.79 207 SER B N 1
ATOM 4400 C CA . SER B 1 207 ? 36.024 3.939 8.939 1.00 30.32 207 SER B CA 1
ATOM 4401 C C . SER B 1 207 ? 35.503 2.939 7.904 1.00 29.57 207 SER B C 1
ATOM 4402 O O . SER B 1 207 ? 36.142 1.929 7.634 1.00 29.29 207 SER B O 1
ATOM 4405 N N . GLY B 1 208 ? 34.307 3.196 7.391 1.00 27.94 208 GLY B N 1
ATOM 4406 C CA . GLY B 1 208 ? 33.807 2.524 6.191 1.00 27.90 208 GLY B CA 1
ATOM 4407 C C . GLY B 1 208 ? 34.032 3.418 4.960 1.00 28.14 208 GLY B C 1
ATOM 4408 O O . GLY B 1 208 ? 34.580 4.531 5.095 1.00 27.16 208 GLY B O 1
ATOM 4409 N N . CYS B 1 209 ? 33.603 2.937 3.785 1.00 27.32 209 CYS B N 1
ATOM 4410 C CA . CYS B 1 209 ? 33.588 3.725 2.547 1.00 28.39 209 CYS B CA 1
ATOM 4411 C C . CYS B 1 209 ? 32.268 3.555 1.780 1.00 28.15 209 CYS B C 1
ATOM 4412 O O . CYS B 1 209 ? 31.802 2.428 1.601 1.00 28.12 209 CYS B O 1
ATOM 4415 N N . GLU B 1 210 ? 31.668 4.650 1.342 1.00 27.61 210 GLU B N 1
ATOM 4416 C CA . GLU B 1 210 ? 30.452 4.559 0.539 1.00 29.47 210 GLU B CA 1
ATOM 4417 C C . GLU B 1 210 ? 30.593 5.327 -0.743 1.00 29.16 210 GLU B C 1
ATOM 4418 O O . GLU B 1 210 ? 30.508 6.549 -0.751 1.00 30.94 210 GLU B O 1
ATOM 4424 N N . ASP B 1 211 ? 30.813 4.603 -1.836 1.00 28.88 211 ASP B N 1
ATOM 4425 C CA . ASP B 1 211 ? 30.952 5.217 -3.169 1.00 27.66 211 ASP B CA 1
ATOM 4426 C C . ASP B 1 211 ? 31.959 6.393 -3.212 1.00 26.07 211 ASP B C 1
ATOM 4427 O O . ASP B 1 211 ? 31.655 7.459 -3.771 1.00 27.71 211 ASP B O 1
ATOM 4432 N N . GLY B 1 212 ? 33.138 6.212 -2.648 1.00 24.56 212 GLY B N 1
ATOM 4433 C CA . GLY B 1 212 ? 34.136 7.297 -2.604 1.00 22.88 212 GLY B CA 1
ATOM 4434 C C . GLY B 1 212 ? 34.116 8.330 -1.450 1.00 23.20 212 GLY B C 1
ATOM 4435 O O . GLY B 1 212 ? 35.000 9.217 -1.366 1.00 21.84 212 GLY B O 1
ATOM 4436 N N . LEU B 1 213 ? 33.111 8.257 -0.580 1.00 23.27 213 LEU B N 1
ATOM 4437 C CA . LEU B 1 213 ? 33.088 9.023 0.683 1.00 24.01 213 LEU B CA 1
ATOM 4438 C C . LEU B 1 213 ? 33.442 8.128 1.881 1.00 25.52 213 LEU B C 1
ATOM 4439 O O . LEU B 1 213 ? 32.799 7.099 2.112 1.00 25.56 213 LEU B O 1
ATOM 4444 N N . CYS B 1 214 ? 34.464 8.512 2.622 1.00 25.96 214 CYS B N 1
ATOM 4445 C CA . CYS B 1 214 ? 34.808 7.815 3.847 1.00 27.78 214 CYS B CA 1
ATOM 4446 C C . CYS B 1 214 ? 33.660 7.961 4.860 1.00 28.60 214 CYS B C 1
ATOM 4447 O O . CYS B 1 214 ? 33.002 9.002 4.899 1.00 28.77 214 CYS B O 1
ATOM 4450 N N . THR B 1 215 ? 33.395 6.937 5.671 1.00 29.11 215 THR B N 1
ATOM 4451 C CA . THR B 1 215 ? 32.362 7.105 6.702 1.00 29.46 215 THR B CA 1
ATOM 4452 C C . THR B 1 215 ? 32.915 6.837 8.065 1.00 29.67 215 THR B C 1
ATOM 4453 O O . THR B 1 215 ? 33.342 5.733 8.346 1.00 29.78 215 THR B O 1
ATOM 4457 N N . LYS B 1 216 ? 32.850 7.846 8.932 1.00 30.79 216 LYS B N 1
ATOM 4458 C CA . LYS B 1 216 ? 33.421 7.725 10.256 1.00 31.42 216 LYS B CA 1
ATOM 4459 C C . LYS B 1 216 ? 32.478 6.971 11.170 1.00 32.15 216 LYS B C 1
ATOM 4460 O O . LYS B 1 216 ? 31.265 7.245 11.239 1.00 31.91 216 LYS B O 1
ATOM 4466 N N . GLY B 1 217 ? 33.065 6.015 11.864 1.00 33.30 217 GLY B N 1
ATOM 4467 C CA . GLY B 1 217 ? 32.321 5.214 12.818 1.00 36.03 217 GLY B CA 1
ATOM 4468 C C . GLY B 1 217 ? 32.189 5.888 14.175 1.00 36.63 217 GLY B C 1
ATOM 4469 O O . GLY B 1 217 ? 32.409 7.106 14.295 1.00 36.79 217 GLY B O 1
ATOM 4470 N N . PRO B 1 218 ? 31.855 5.080 15.208 1.00 37.69 218 PRO B N 1
ATOM 4471 C CA . PRO B 1 218 ? 31.595 5.622 16.555 1.00 38.03 218 PRO B CA 1
ATOM 4472 C C . PRO B 1 218 ? 32.899 6.148 17.178 1.00 37.86 218 PRO B C 1
ATOM 4473 O O . PRO B 1 218 ? 33.963 5.584 16.911 1.00 36.92 218 PRO B O 1
ATOM 4477 N N . ASP B 1 219 ? 32.828 7.203 17.989 1.00 38.24 219 ASP B N 1
ATOM 4478 C CA . ASP B 1 219 ? 34.045 7.715 18.628 1.00 39.60 219 ASP B CA 1
ATOM 4479 C C . ASP B 1 219 ? 34.631 6.653 19.583 1.00 39.52 219 ASP B C 1
ATOM 4480 O O . ASP B 1 219 ? 33.885 5.829 20.167 1.00 40.79 219 ASP B O 1
ATOM 4485 N N . VAL B 1 220 ? 35.949 6.657 19.746 1.00 38.59 220 VAL B N 1
ATOM 4486 C CA . VAL B 1 220 ? 36.586 5.944 20.881 1.00 37.57 220 VAL B CA 1
ATOM 4487 C C . VAL B 1 220 ? 36.541 6.829 22.149 1.00 36.47 220 VAL B C 1
ATOM 4488 O O . VAL B 1 220 ? 37.079 7.931 22.129 1.00 36.01 220 VAL B O 1
ATOM 4492 N N . PRO B 1 221 ? 35.874 6.374 23.247 1.00 35.21 221 PRO B N 1
ATOM 4493 C CA . PRO B 1 221 ? 35.714 7.215 24.442 1.00 34.49 221 PRO B CA 1
ATOM 4494 C C . PRO B 1 221 ? 37.081 7.595 25.005 1.00 34.34 221 PRO B C 1
ATOM 4495 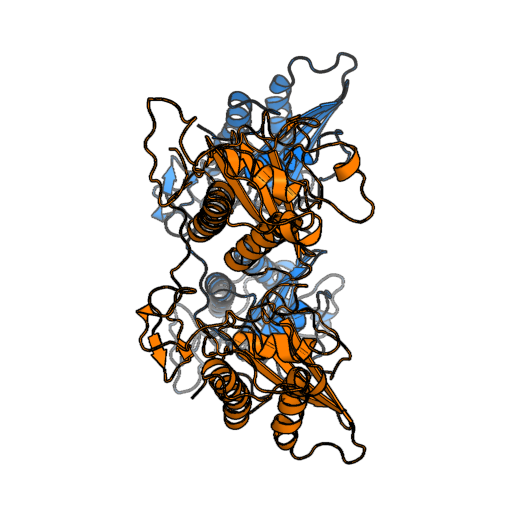O O . PRO B 1 221 ? 38.011 6.799 24.876 1.00 33.23 221 PRO B O 1
ATOM 4499 N N . GLU B 1 222 ? 37.206 8.802 25.578 1.00 33.26 222 GLU B N 1
ATOM 4500 C CA . GLU B 1 222 ? 38.525 9.356 25.941 1.00 32.30 222 GLU B CA 1
ATOM 4501 C C . GLU B 1 222 ? 39.051 8.630 27.141 1.00 32.33 222 GLU B C 1
ATOM 4502 O O . GLU B 1 222 ? 38.279 8.355 28.076 1.00 32.49 222 GLU B O 1
ATOM 4508 N N . THR B 1 223 ? 40.359 8.348 27.136 1.00 31.29 223 THR B N 1
ATOM 4509 C CA . THR B 1 223 ? 40.989 7.637 28.262 1.00 31.26 223 THR B CA 1
ATOM 4510 C C . THR B 1 223 ? 42.217 8.349 28.771 1.00 31.76 223 THR B C 1
ATOM 4511 O O . THR B 1 223 ? 42.776 9.200 28.105 1.00 30.83 223 THR B O 1
ATOM 4515 N N . ASN B 1 224 ? 42.634 8.001 29.970 1.00 32.61 224 ASN B N 1
ATOM 4516 C CA . ASN B 1 224 ? 43.806 8.635 30.543 1.00 34.01 224 ASN B CA 1
ATOM 4517 C C . ASN B 1 224 ? 44.745 7.569 31.176 1.00 33.55 224 ASN B C 1
ATOM 4518 O O . ASN B 1 224 ? 45.024 7.559 32.381 1.00 35.14 224 ASN B O 1
ATOM 4523 N N . GLN B 1 225 ? 45.172 6.620 30.348 1.00 33.31 225 GLN B N 1
ATOM 4524 C CA . GLN B 1 225 ? 45.967 5.494 30.824 1.00 32.63 225 GLN B CA 1
ATOM 4525 C C . GLN B 1 225 ? 47.447 5.866 30.829 1.00 32.11 225 GLN B C 1
ATOM 4526 O O . GLN B 1 225 ? 48.210 5.272 31.598 1.00 30.64 225 GLN B O 1
ATOM 4532 N N . GLN B 1 226 ? 47.843 6.827 29.985 1.00 31.10 226 GLN B N 1
ATOM 4533 C CA . GLN B 1 226 ? 49.282 7.047 29.742 1.00 32.54 226 GLN B CA 1
ATOM 4534 C C . GLN B 1 226 ? 49.930 7.869 30.852 1.00 32.79 226 GLN B C 1
ATOM 4535 O O . GLN B 1 226 ? 51.083 7.601 31.233 1.00 32.78 226 GLN B O 1
ATOM 4541 N N . CYS B 1 227 ? 49.216 8.885 31.330 1.00 32.72 227 CYS B N 1
ATOM 4542 C CA . CYS B 1 227 ? 49.719 9.721 32.428 1.00 32.61 227 CYS B CA 1
ATOM 4543 C C . CYS B 1 227 ? 48.610 9.845 33.501 1.00 34.08 227 CYS B C 1
ATOM 4544 O O . CYS B 1 227 ? 47.910 10.871 33.559 1.00 33.79 227 CYS B O 1
ATOM 4547 N N . PRO B 1 228 ? 48.460 8.799 34.343 1.00 35.35 228 PRO B N 1
ATOM 4548 C CA . PRO B 1 228 ? 47.362 8.708 35.351 1.00 36.59 228 PRO B CA 1
ATOM 4549 C C . PRO B 1 228 ? 47.415 9.794 36.424 1.00 36.56 228 PRO B C 1
ATOM 4550 O O . PRO B 1 228 ? 46.374 10.241 36.890 1.00 37.60 228 PRO B O 1
ATOM 4554 N N . SER B 1 229 ? 48.617 10.249 36.772 1.00 37.07 229 SER B N 1
ATOM 4555 C CA . SER B 1 229 ? 48.794 11.320 37.772 1.00 35.92 229 SER B CA 1
ATOM 4556 C C . SER B 1 229 ? 48.320 12.694 37.316 1.00 35.48 229 SER B C 1
ATOM 4557 O O . SER B 1 229 ? 47.916 13.526 38.135 1.00 35.66 229 SER B O 1
ATOM 4560 N N . ASN B 1 230 ? 48.366 12.918 36.010 1.00 34.99 230 ASN B N 1
ATOM 4561 C CA . ASN B 1 230 ? 48.085 14.218 35.399 1.00 34.02 230 ASN B CA 1
ATOM 4562 C C . ASN B 1 230 ? 46.615 14.434 35.203 1.00 33.97 230 ASN B C 1
ATOM 4563 O O . ASN B 1 230 ? 45.884 13.491 34.891 1.00 34.43 230 ASN B O 1
ATOM 4568 N N . THR B 1 231 ? 46.181 15.686 35.307 1.00 33.73 231 THR B N 1
ATOM 4569 C CA . THR B 1 231 ? 44.782 16.004 35.114 1.00 33.87 231 THR B CA 1
ATOM 4570 C C . THR B 1 231 ? 44.630 17.045 34.007 1.00 33.56 231 THR B C 1
ATOM 4571 O O . THR B 1 231 ? 45.226 18.114 34.049 1.00 33.74 231 THR B O 1
ATOM 4575 N N . GLY B 1 232 ? 43.851 16.706 32.993 1.00 33.48 232 GLY B N 1
ATOM 4576 C CA . GLY B 1 232 ? 43.427 17.681 31.991 1.00 33.20 232 GLY B CA 1
ATOM 4577 C C . GLY B 1 232 ? 43.711 17.184 30.598 1.00 32.86 232 GLY B C 1
ATOM 4578 O O . GLY B 1 232 ? 43.371 17.860 29.636 1.00 33.07 232 GLY B O 1
ATOM 4579 N N . MET B 1 233 ? 44.294 15.980 30.481 1.00 32.16 233 MET B N 1
ATOM 4580 C CA . MET B 1 233 ? 44.771 15.482 29.174 1.00 31.22 233 MET B CA 1
ATOM 4581 C C . MET B 1 233 ? 44.444 14.032 28.903 1.00 29.66 233 MET B C 1
ATOM 4582 O O . MET B 1 233 ? 44.390 13.247 29.829 1.00 32.94 233 MET B O 1
ATOM 4587 N N . THR B 1 234 ? 44.250 13.671 27.641 1.00 27.13 234 THR B N 1
ATOM 4588 C CA . THR B 1 234 ? 43.753 12.332 27.279 1.00 24.67 234 THR B CA 1
ATOM 4589 C C . THR B 1 234 ? 44.702 11.644 26.278 1.00 24.67 234 THR B C 1
ATOM 4590 O O . THR B 1 234 ? 45.456 12.291 25.555 1.00 22.14 234 THR B O 1
ATOM 4594 N N . ASP B 1 235 ? 44.631 10.324 26.223 1.00 24.87 235 ASP B N 1
ATOM 4595 C CA . ASP B 1 235 ? 45.553 9.521 25.430 1.00 25.53 235 ASP B CA 1
ATOM 4596 C C . ASP B 1 235 ? 45.589 9.883 23.956 1.00 25.39 235 ASP B C 1
ATOM 4597 O O . ASP B 1 235 ? 46.684 10.069 23.422 1.00 25.50 235 ASP B O 1
ATOM 4602 N N . SER B 1 236 ? 44.424 9.990 23.306 1.00 23.84 236 SER B N 1
ATOM 4603 C CA . SER B 1 236 ? 44.329 10.482 21.916 1.00 23.05 236 SER B CA 1
ATOM 4604 C C . SER B 1 236 ? 45.082 11.780 21.576 1.00 22.76 236 SER B C 1
ATOM 4605 O O . SER B 1 236 ? 45.717 11.890 20.528 1.00 22.33 236 SER B O 1
ATOM 4608 N N . VAL B 1 237 ? 44.956 12.792 22.426 1.00 23.26 237 VAL B N 1
ATOM 4609 C CA . VAL B 1 237 ? 45.612 14.089 22.192 1.00 22.80 237 VAL B CA 1
ATOM 4610 C C . VAL B 1 237 ? 47.132 13.911 22.312 1.00 24.86 237 VAL B C 1
ATOM 4611 O O . VAL B 1 237 ? 47.884 14.346 21.394 1.00 25.20 237 VAL B O 1
ATOM 4615 N N . ARG B 1 238 ? 47.595 13.232 23.376 1.00 23.53 238 ARG B N 1
ATOM 4616 C CA . ARG B 1 238 ? 49.008 12.839 23.457 1.00 24.32 238 ARG B CA 1
ATOM 4617 C C . ARG B 1 238 ? 49.546 12.235 22.170 1.00 25.24 238 ARG B C 1
ATOM 4618 O O . ARG B 1 238 ? 50.604 12.642 21.698 1.00 24.36 238 ARG B O 1
ATOM 4626 N N . ASP B 1 239 ? 48.838 11.236 21.621 1.00 26.04 239 ASP B N 1
ATOM 4627 C CA . ASP B 1 239 ? 49.260 10.547 20.414 1.00 27.37 239 ASP B CA 1
ATOM 4628 C C . ASP B 1 239 ? 49.142 11.382 19.125 1.00 27.36 239 ASP B C 1
ATOM 4629 O O . ASP B 1 239 ? 49.883 11.171 18.171 1.00 26.87 239 ASP B O 1
ATOM 4634 N N . THR B 1 240 ? 48.203 12.325 19.110 1.00 26.41 240 THR B N 1
ATOM 4635 C CA . THR B 1 240 ? 48.108 13.306 18.065 1.00 26.29 240 THR B CA 1
ATOM 4636 C C . THR B 1 240 ? 49.354 14.216 18.002 1.00 26.15 240 THR B C 1
ATOM 4637 O O . THR B 1 240 ? 49.968 14.305 16.951 1.00 25.45 240 THR B O 1
ATOM 4641 N N . PHE B 1 241 ? 49.697 14.881 19.108 1.00 25.06 241 PHE B N 1
ATOM 4642 C CA . PHE B 1 241 ? 50.878 15.753 19.198 1.00 24.03 241 PHE B CA 1
ATOM 4643 C C . PHE B 1 241 ? 52.137 14.943 18.925 1.00 25.56 241 PHE B C 1
ATOM 4644 O O . PHE B 1 241 ? 53.017 15.366 18.184 1.00 27.10 241 PHE B O 1
ATOM 4652 N N . LEU B 1 242 ? 52.246 13.771 19.540 1.00 26.31 242 LEU B N 1
ATOM 4653 C CA . LEU B 1 242 ? 53.398 12.950 19.338 1.00 26.29 242 LEU B CA 1
ATOM 4654 C C . LEU B 1 242 ? 53.626 12.575 17.876 1.00 26.80 242 LEU B C 1
ATOM 4655 O O . LEU B 1 242 ? 54.706 12.801 17.361 1.00 27.44 242 LEU B O 1
ATOM 4660 N N . SER B 1 243 ? 52.634 11.979 17.228 1.00 27.02 243 SER B N 1
ATOM 4661 C CA . SER B 1 243 ? 52.825 11.434 15.894 1.00 25.93 243 SER B CA 1
ATOM 4662 C C . SER B 1 243 ? 53.045 12.536 14.852 1.00 25.18 243 SER B C 1
ATOM 4663 O O . SER B 1 243 ? 53.864 12.376 13.898 1.00 25.03 243 SER B O 1
ATOM 4666 N N . VAL B 1 244 ? 52.357 13.659 15.032 1.00 23.00 244 VAL B N 1
ATOM 4667 C CA . VAL B 1 244 ? 52.522 14.804 14.105 1.00 21.90 244 VAL B CA 1
ATOM 4668 C C . VAL B 1 244 ? 53.952 15.358 14.203 1.00 21.59 244 VAL B C 1
ATOM 4669 O O . VAL B 1 244 ? 54.640 15.552 13.197 1.00 20.55 244 VAL B O 1
ATOM 4673 N N . HIS B 1 245 ? 54.442 15.530 15.422 1.00 21.86 245 HIS B N 1
ATOM 4674 C CA . HIS B 1 245 ? 55.875 15.858 15.602 1.00 22.65 245 HIS B CA 1
ATOM 4675 C C . HIS B 1 245 ? 56.829 14.855 14.973 1.00 23.20 245 HIS B C 1
ATOM 4676 O O . HIS B 1 245 ? 57.648 15.210 14.144 1.00 24.43 245 HIS B O 1
ATOM 4683 N N . ASN B 1 246 ? 56.698 13.592 15.343 1.00 24.04 246 ASN B N 1
ATOM 4684 C CA . ASN B 1 246 ? 57.543 12.541 14.817 1.00 24.97 246 ASN B CA 1
ATOM 4685 C C . ASN B 1 246 ? 57.511 12.346 13.312 1.00 24.99 246 ASN B C 1
ATOM 4686 O O . ASN B 1 246 ? 58.561 12.072 12.708 1.00 25.08 246 ASN B O 1
ATOM 4691 N N . GLU B 1 247 ? 56.325 12.476 12.700 1.00 24.63 247 GLU B N 1
ATOM 4692 C CA . GLU B 1 247 ? 56.216 12.370 11.261 1.00 25.14 247 GLU B CA 1
ATOM 4693 C C . GLU B 1 247 ? 56.916 13.494 10.539 1.00 24.69 247 GLU B C 1
ATOM 4694 O O . GLU B 1 247 ? 57.501 13.277 9.475 1.00 25.48 247 GLU B O 1
ATOM 4700 N N . PHE B 1 248 ? 56.808 14.691 11.105 1.00 22.93 248 PHE B N 1
ATOM 4701 C CA . PHE B 1 248 ? 57.388 15.867 10.557 1.00 23.73 248 PHE B CA 1
ATOM 4702 C C . PHE B 1 248 ? 58.935 15.707 10.712 1.00 2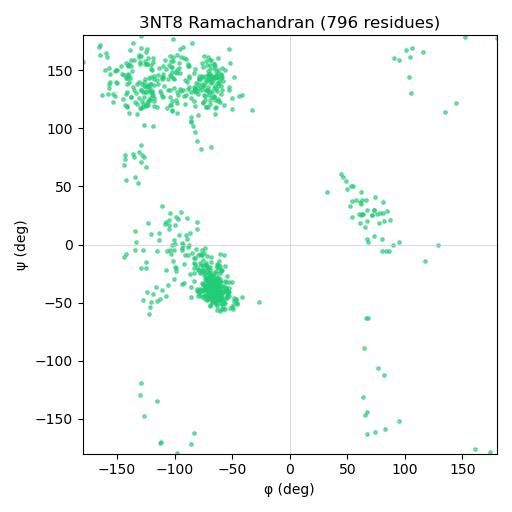4.84 248 PHE B C 1
ATOM 4703 O O . PHE B 1 248 ? 59.697 15.986 9.784 1.00 25.42 248 PHE B O 1
ATOM 4711 N N . ARG B 1 249 ? 59.383 15.238 11.880 1.00 24.45 249 ARG B N 1
ATOM 4712 C CA . ARG B 1 249 ? 60.804 15.081 12.106 1.00 24.95 249 ARG B CA 1
ATOM 4713 C C . ARG B 1 249 ? 61.400 14.047 11.172 1.00 25.23 249 ARG B C 1
ATOM 4714 O O . ARG B 1 249 ? 62.478 14.261 10.651 1.00 25.35 249 ARG B O 1
ATOM 4722 N N . SER B 1 250 ? 60.653 12.980 10.908 1.00 25.29 250 SER B N 1
ATOM 4723 C CA . SER B 1 250 ? 61.085 11.930 10.001 1.00 25.23 250 SER B CA 1
ATOM 4724 C C . SER B 1 250 ? 61.207 12.450 8.570 1.00 25.58 250 SER B C 1
ATOM 4725 O O . SER B 1 250 ? 62.134 12.066 7.834 1.00 24.99 250 SER B O 1
ATOM 4728 N N . SER B 1 251 ? 60.251 13.291 8.171 1.00 24.51 251 SER B N 1
ATOM 4729 C CA . SER B 1 251 ? 60.251 13.813 6.856 1.00 23.89 251 SER B CA 1
ATOM 4730 C C . SER B 1 251 ? 61.381 14.854 6.643 1.00 22.75 251 SER B C 1
ATOM 4731 O O . SER B 1 251 ? 62.005 14.896 5.572 1.00 21.33 251 SER B O 1
ATOM 4734 N N . VAL B 1 252 ? 61.633 15.694 7.638 1.00 21.19 252 VAL B N 1
ATOM 4735 C CA . VAL B 1 252 ? 62.702 16.674 7.504 1.00 20.50 252 VAL B CA 1
ATOM 4736 C C . VAL B 1 252 ? 64.082 15.984 7.534 1.00 21.82 252 VAL B C 1
ATOM 4737 O O . VAL B 1 252 ? 65.029 16.443 6.890 1.00 22.49 252 VAL B O 1
ATOM 4741 N N . ALA B 1 253 ? 64.200 14.873 8.270 1.00 22.81 253 ALA B N 1
ATOM 4742 C CA . ALA B 1 253 ? 65.515 14.260 8.445 1.00 22.77 253 ALA B CA 1
ATOM 4743 C C . ALA B 1 253 ? 65.911 13.627 7.141 1.00 22.68 253 ALA B C 1
ATOM 4744 O O . ALA B 1 253 ? 67.089 13.576 6.800 1.00 24.31 253 ALA B O 1
ATOM 4746 N N . ARG B 1 254 ? 64.918 13.163 6.393 1.00 22.55 254 ARG B N 1
ATOM 4747 C CA . ARG B 1 254 ? 65.175 12.470 5.168 1.00 24.02 254 ARG B CA 1
ATOM 4748 C C . ARG B 1 254 ? 65.255 13.418 3.962 1.00 23.95 254 ARG B C 1
ATOM 4749 O O . ARG B 1 254 ? 65.379 12.953 2.858 1.00 25.08 254 ARG B O 1
ATOM 4757 N N . GLY B 1 255 ? 65.187 14.724 4.216 1.00 24.80 255 GLY B N 1
ATOM 4758 C CA . GLY B 1 255 ? 65.263 15.786 3.227 1.00 25.00 255 GLY B CA 1
ATOM 4759 C C . GLY B 1 255 ? 64.029 15.933 2.384 1.00 25.69 255 GLY B C 1
ATOM 4760 O O . GLY B 1 255 ? 64.154 16.206 1.188 1.00 26.78 255 GLY B O 1
ATOM 4761 N N . LEU B 1 256 ? 62.838 15.811 2.979 1.00 25.75 256 LEU B N 1
ATOM 4762 C CA . LEU B 1 256 ? 61.672 15.839 2.116 1.00 25.63 256 LEU B CA 1
ATOM 4763 C C . LEU B 1 256 ? 60.800 17.051 2.333 1.00 26.31 256 LEU B C 1
ATOM 4764 O O . LEU B 1 256 ? 59.715 17.183 1.689 1.00 27.34 256 LEU B O 1
ATOM 4769 N N . GLU B 1 257 ? 61.261 17.944 3.220 1.00 25.00 257 GLU B N 1
ATOM 4770 C CA . GLU B 1 257 ? 60.454 19.097 3.610 1.00 23.74 257 GLU B CA 1
ATOM 4771 C C . GLU B 1 257 ? 60.896 20.323 2.816 1.00 23.05 257 GLU B C 1
ATOM 4772 O O . GLU B 1 257 ? 62.054 20.675 2.862 1.00 24.88 257 GLU B O 1
ATOM 4778 N N . PRO B 1 258 ? 59.977 20.981 2.114 1.00 20.86 258 PRO B N 1
ATOM 4779 C CA . PRO B 1 258 ? 60.256 22.177 1.323 1.00 20.85 258 PRO B CA 1
ATOM 4780 C C . PRO B 1 258 ? 60.626 23.408 2.149 1.00 21.25 258 PRO B C 1
ATOM 4781 O O . PRO B 1 258 ? 60.055 23.659 3.248 1.00 19.23 258 PRO B O 1
ATOM 4785 N N . ASP B 1 259 ? 61.558 24.182 1.603 1.00 19.83 259 ASP B N 1
ATOM 4786 C CA . ASP B 1 259 ? 62.132 25.319 2.309 1.00 20.19 259 ASP B CA 1
ATOM 4787 C C . ASP B 1 259 ? 61.880 26.539 1.429 1.00 20.82 259 ASP B C 1
ATOM 4788 O O . ASP B 1 259 ? 62.248 26.575 0.227 1.00 19.48 259 ASP B O 1
ATOM 4793 N N . ALA B 1 260 ? 61.226 27.525 2.032 1.00 20.12 260 ALA B N 1
ATOM 4794 C CA . ALA B 1 260 ? 60.946 28.771 1.378 1.00 20.53 260 ALA B CA 1
ATOM 4795 C C . ALA B 1 260 ? 62.195 29.458 0.796 1.00 21.19 260 ALA B C 1
ATOM 4796 O O . ALA B 1 260 ? 62.097 30.203 -0.188 1.00 21.55 260 ALA B O 1
ATOM 4798 N N . LEU B 1 261 ? 63.357 29.197 1.392 1.00 21.12 261 LEU B N 1
ATOM 4799 C CA . LEU B 1 261 ? 64.606 29.856 0.951 1.00 21.48 261 LEU B CA 1
ATOM 4800 C C . LEU B 1 261 ? 65.466 28.972 0.048 1.00 21.51 261 LEU B C 1
ATOM 4801 O O . LEU B 1 261 ? 66.687 29.210 -0.152 1.00 22.25 261 LEU B O 1
ATOM 4806 N N . GLY B 1 262 ? 64.838 27.933 -0.487 1.00 20.73 262 GLY B N 1
ATOM 4807 C CA . GLY B 1 262 ? 65.482 27.166 -1.502 1.00 20.15 262 GLY B CA 1
ATOM 4808 C C . GLY B 1 262 ? 65.388 25.660 -1.356 1.00 21.12 262 GLY B C 1
ATOM 4809 O O . GLY B 1 262 ? 65.958 25.060 -0.425 1.00 21.40 262 GLY B O 1
ATOM 4810 N N . GLY B 1 263 ? 64.701 25.017 -2.288 1.00 19.52 263 GLY B N 1
ATOM 4811 C CA . GLY B 1 263 ? 64.764 23.557 -2.340 1.00 19.21 263 GLY B CA 1
ATOM 4812 C C . GLY B 1 263 ? 64.144 22.957 -1.101 1.00 19.92 263 GLY B C 1
ATOM 4813 O O . GLY B 1 263 ? 63.197 23.531 -0.569 1.00 16.81 263 GLY B O 1
ATOM 4814 N N . ASN B 1 264 ? 64.681 21.816 -0.639 1.00 20.93 264 ASN B N 1
ATOM 4815 C CA . ASN B 1 264 ? 64.262 21.251 0.637 1.00 21.97 264 ASN B CA 1
ATOM 4816 C C . ASN B 1 264 ? 65.262 21.445 1.730 1.00 22.73 264 ASN B C 1
ATOM 4817 O O . ASN B 1 264 ? 66.469 21.592 1.479 1.00 22.95 264 ASN B O 1
ATOM 4822 N N . ALA B 1 265 ? 64.736 21.437 2.961 1.00 22.53 265 ALA B N 1
ATOM 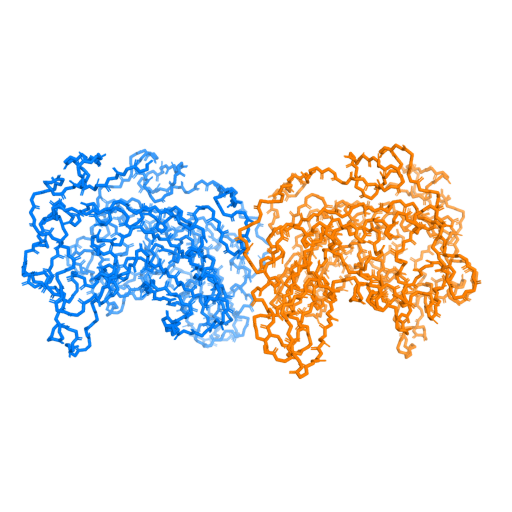4823 C CA . ALA B 1 265 ? 65.563 21.341 4.160 1.00 23.50 265 ALA B CA 1
ATOM 4824 C C . ALA B 1 265 ? 66.577 20.209 4.052 1.00 23.98 265 ALA B C 1
ATOM 4825 O O . ALA B 1 265 ? 66.244 19.141 3.532 1.00 24.17 265 ALA B O 1
ATOM 4827 N N . PRO B 1 266 ? 67.795 20.401 4.603 1.00 25.13 266 PRO B N 1
ATOM 4828 C CA . PRO B 1 266 ? 68.863 19.394 4.452 1.00 25.63 266 PRO B CA 1
ATOM 4829 C C . PRO B 1 266 ? 68.588 18.112 5.202 1.00 25.93 266 PRO B C 1
ATOM 4830 O O . PRO B 1 266 ? 67.828 18.118 6.168 1.00 27.31 266 PRO B O 1
ATOM 4834 N N . LYS B 1 267 ? 69.235 17.017 4.812 1.00 26.03 267 LYS B N 1
ATOM 4835 C CA . LYS B 1 267 ? 69.118 15.793 5.595 1.00 26.96 267 LYS B CA 1
ATOM 4836 C C . LYS B 1 267 ? 69.697 15.972 7.007 1.00 26.69 267 LYS B C 1
ATOM 4837 O O . LYS B 1 267 ? 70.684 16.719 7.171 1.00 26.59 267 LYS B O 1
ATOM 4843 N N . ALA B 1 268 ? 69.073 15.339 8.008 1.00 26.17 268 ALA B N 1
ATOM 4844 C CA . ALA B 1 268 ? 69.559 15.361 9.418 1.00 26.72 268 ALA B CA 1
ATOM 4845 C C . ALA B 1 268 ? 70.302 14.078 9.733 1.00 26.96 268 ALA B C 1
ATOM 4846 O O . ALA B 1 268 ? 69.856 12.984 9.372 1.00 27.53 268 ALA B O 1
ATOM 4848 N N . ALA B 1 269 ? 71.448 14.198 10.382 1.00 28.54 269 ALA B N 1
ATOM 4849 C CA . ALA B 1 269 ? 72.330 13.017 10.630 1.00 29.31 269 ALA B CA 1
ATOM 4850 C C . ALA B 1 269 ? 71.958 12.228 11.916 1.00 29.77 269 ALA B C 1
ATOM 4851 O O . ALA B 1 269 ? 72.089 10.988 11.961 1.00 30.69 269 ALA B O 1
ATOM 4853 N N . LYS B 1 270 ? 71.536 12.951 12.960 1.00 30.68 270 LYS B N 1
ATOM 4854 C CA . LYS B 1 270 ? 71.174 12.338 14.266 1.00 30.91 270 LYS B CA 1
ATOM 4855 C C . LYS B 1 270 ? 69.817 12.833 14.835 1.00 30.67 270 LYS B C 1
ATOM 4856 O O . LYS B 1 270 ? 69.742 13.266 15.989 1.00 31.30 270 LYS B O 1
ATOM 4862 N N . MET B 1 271 ? 68.751 12.747 14.022 1.00 30.30 271 MET B N 1
ATOM 4863 C CA . MET B 1 271 ? 67.418 13.199 14.439 1.00 29.52 271 MET B CA 1
ATOM 4864 C C . MET B 1 271 ? 66.782 12.229 15.469 1.00 30.26 271 MET B C 1
ATOM 4865 O O . MET B 1 271 ? 66.579 11.037 15.187 1.00 31.22 271 MET B O 1
ATOM 4870 N N . LEU B 1 272 ? 66.507 12.713 16.678 1.00 29.44 272 LEU B N 1
ATOM 4871 C CA . LEU B 1 272 ? 65.963 11.810 17.676 1.00 30.77 272 LEU B CA 1
ATOM 4872 C C . LEU B 1 272 ? 64.458 11.649 17.513 1.00 30.66 272 LEU B C 1
ATOM 4873 O O . LEU B 1 272 ? 63.746 12.626 17.276 1.00 31.75 272 LEU B O 1
ATOM 4878 N N . LYS B 1 273 ? 63.997 10.407 17.572 1.00 29.57 273 LYS B N 1
ATOM 4879 C CA . LYS B 1 273 ? 62.575 10.103 17.715 1.00 30.20 273 LYS B CA 1
ATOM 4880 C C . LYS B 1 273 ? 62.061 10.651 19.030 1.00 28.54 273 LYS B C 1
ATOM 4881 O O . LYS B 1 273 ? 62.596 10.315 20.079 1.00 26.94 273 LYS B O 1
ATOM 4887 N N . MET B 1 274 ? 61.029 11.485 18.973 1.00 29.03 274 MET B N 1
ATOM 4888 C CA . MET B 1 274 ? 60.415 12.008 20.190 1.00 29.50 274 MET B CA 1
ATOM 4889 C C . MET B 1 274 ? 59.628 10.947 20.978 1.00 30.07 274 MET B C 1
ATOM 4890 O O . MET B 1 274 ? 58.988 10.074 20.414 1.00 30.35 274 MET B O 1
ATOM 4895 N N . VAL B 1 275 ? 59.707 11.019 22.300 1.00 31.01 275 VAL B N 1
ATOM 4896 C CA . VAL B 1 275 ? 58.871 10.189 23.178 1.00 30.84 275 VAL B CA 1
ATOM 4897 C C . VAL B 1 275 ? 58.029 11.127 24.050 1.00 31.23 275 VAL B C 1
ATOM 4898 O O . VAL B 1 275 ? 58.462 12.268 24.375 1.00 29.79 275 VAL B O 1
ATOM 4902 N N . TYR B 1 276 ? 56.852 10.618 24.435 1.00 30.27 276 TYR B N 1
ATOM 4903 C CA . TYR B 1 276 ? 55.953 11.349 25.279 1.00 30.84 276 TYR B CA 1
ATOM 4904 C C . TYR B 1 276 ? 56.393 11.267 26.733 1.00 30.79 276 TYR B C 1
ATOM 4905 O O . TYR B 1 276 ? 56.815 10.211 27.196 1.00 32.03 276 TYR B O 1
ATOM 4914 N N . ASP B 1 277 ? 56.311 12.385 27.436 1.00 30.48 277 ASP B N 1
ATOM 4915 C CA . ASP B 1 277 ? 56.784 12.443 28.791 1.00 30.46 277 ASP B CA 1
ATOM 4916 C C . ASP B 1 277 ? 55.756 13.109 29.675 1.00 30.68 277 ASP B C 1
ATOM 4917 O O . ASP B 1 277 ? 55.541 14.330 29.572 1.00 30.08 277 ASP B O 1
ATOM 4922 N N . CYS B 1 278 ? 55.169 12.309 30.582 1.00 30.17 278 CYS B N 1
ATOM 4923 C CA . CYS B 1 278 ? 54.121 12.771 31.533 1.00 31.02 278 CYS B CA 1
ATOM 4924 C C . CYS B 1 278 ? 54.544 13.953 32.386 1.00 30.76 278 CYS B C 1
ATOM 4925 O O . CYS B 1 278 ? 53.741 14.809 32.733 1.00 30.47 278 CYS B O 1
ATOM 4928 N N . GLU B 1 279 ? 55.836 13.972 32.685 1.00 31.12 279 GLU B N 1
ATOM 4929 C CA . GLU B 1 279 ? 56.463 14.940 33.556 1.00 31.33 279 GLU B CA 1
ATOM 4930 C C . GLU B 1 279 ? 56.470 16.308 32.862 1.00 28.95 279 GLU B C 1
ATOM 4931 O O . GLU B 1 279 ? 56.076 17.312 33.448 1.00 28.49 279 GLU B O 1
ATOM 4937 N N . VAL B 1 280 ? 56.977 16.311 31.621 1.00 27.25 280 VAL B N 1
ATOM 4938 C CA . VAL B 1 280 ? 56.928 17.464 30.751 1.00 25.23 280 VAL B CA 1
ATOM 4939 C C . VAL B 1 280 ? 55.486 17.919 30.532 1.00 24.67 280 VAL B C 1
ATOM 4940 O O . VAL B 1 280 ? 55.155 19.152 30.632 1.00 24.94 280 VAL B O 1
ATOM 4944 N N . GLU B 1 281 ? 54.613 16.953 30.214 1.00 24.73 281 GLU B N 1
ATOM 4945 C CA . GLU B 1 281 ? 53.162 17.283 30.022 1.00 24.92 281 GLU B CA 1
ATOM 4946 C C . GLU B 1 281 ? 52.586 18.033 31.236 1.00 24.35 281 GLU B C 1
ATOM 4947 O O . GLU B 1 281 ? 51.828 18.998 31.070 1.00 25.25 281 GLU B O 1
ATOM 4953 N N . ALA B 1 282 ? 52.976 17.617 32.439 1.00 23.35 282 ALA B N 1
ATOM 4954 C CA . ALA B 1 282 ? 52.472 18.270 33.652 1.00 24.46 282 ALA B CA 1
ATOM 4955 C C . ALA B 1 282 ? 52.840 19.786 33.730 1.00 24.52 282 ALA B C 1
ATOM 4956 O O . ALA B 1 282 ? 52.002 20.600 34.091 1.00 24.88 282 ALA B O 1
ATOM 4958 N N . SER B 1 283 ? 54.089 20.146 33.397 1.00 25.80 283 SER B N 1
ATOM 4959 C CA . SER B 1 283 ? 54.574 21.559 33.386 1.00 24.74 283 SER B CA 1
ATOM 4960 C C . SER B 1 283 ? 53.861 22.393 32.315 1.00 24.49 283 SER B C 1
ATOM 4961 O O . SER B 1 283 ? 53.667 23.613 32.450 1.00 24.84 283 SER B O 1
ATOM 4964 N N . ALA B 1 284 ? 53.493 21.719 31.236 1.00 25.42 284 ALA B N 1
ATOM 4965 C CA . ALA B 1 284 ? 52.737 22.335 30.134 1.00 25.80 284 ALA B CA 1
ATOM 4966 C C . ALA B 1 284 ? 51.272 22.584 30.509 1.00 26.18 284 ALA B C 1
ATOM 4967 O O . ALA B 1 284 ? 50.746 23.679 30.281 1.00 26.73 284 ALA B O 1
ATOM 4969 N N . ILE B 1 285 ? 50.631 21.579 31.098 1.00 27.81 285 ILE B N 1
ATOM 4970 C CA . ILE B 1 285 ? 49.265 21.772 31.719 1.00 28.56 285 ILE B CA 1
ATOM 4971 C C . ILE B 1 285 ? 49.262 22.933 32.697 1.00 28.42 285 ILE B C 1
ATOM 4972 O O . ILE B 1 285 ? 48.282 23.730 32.733 1.00 29.17 285 ILE B O 1
ATOM 4977 N N . ARG B 1 286 ? 50.323 23.072 33.501 1.00 28.74 286 ARG B N 1
ATOM 4978 C CA . ARG B 1 286 ? 50.323 24.210 34.496 1.00 28.50 286 ARG B CA 1
ATOM 4979 C C . ARG B 1 286 ? 50.233 25.625 33.877 1.00 27.25 286 ARG B C 1
ATOM 4980 O O . ARG B 1 286 ? 49.519 26.527 34.383 1.00 28.70 286 ARG B O 1
ATOM 4988 N N . HIS B 1 287 ? 50.957 25.808 32.778 1.00 27.17 287 HIS B N 1
ATOM 4989 C CA . HIS B 1 287 ? 51.029 27.087 32.122 1.00 25.35 287 HIS B CA 1
ATOM 4990 C C . HIS B 1 287 ? 49.817 27.349 31.260 1.00 24.79 287 HIS B C 1
ATOM 4991 O O . HIS B 1 287 ? 49.333 28.493 31.132 1.00 22.91 287 HIS B O 1
ATOM 4998 N N . GLY B 1 288 ? 49.393 26.289 30.588 1.00 25.75 288 GLY B N 1
ATOM 4999 C CA . GLY B 1 288 ? 48.066 26.260 29.911 1.00 26.99 288 GLY B CA 1
ATOM 5000 C C . GLY B 1 288 ? 46.931 26.721 30.803 1.00 28.14 288 GLY B C 1
ATOM 5001 O O . GLY B 1 288 ? 46.118 27.597 30.417 1.00 28.24 288 GLY B O 1
ATOM 5002 N N . ASN B 1 289 ? 46.850 26.117 31.988 1.00 28.75 289 ASN B N 1
ATOM 5003 C CA . ASN B 1 289 ? 45.686 26.339 32.836 1.00 30.11 289 ASN B CA 1
ATOM 5004 C C . ASN B 1 289 ? 45.521 27.801 33.196 1.00 31.15 289 ASN B C 1
ATOM 5005 O O . ASN B 1 289 ? 44.439 28.191 33.588 1.00 33.23 289 ASN B O 1
ATOM 5010 N N . LYS B 1 290 ? 46.610 28.587 33.143 1.00 32.33 290 LYS B N 1
ATOM 5011 C CA . LYS B 1 290 ? 46.537 30.012 33.486 1.00 33.25 290 LYS B CA 1
ATOM 5012 C C . LYS B 1 290 ? 45.750 30.844 32.456 1.00 33.18 290 LYS B C 1
ATOM 5013 O O . LYS B 1 290 ? 45.350 31.973 32.756 1.00 33.20 290 LYS B O 1
ATOM 5019 N N . CYS B 1 291 ? 45.585 30.317 31.237 1.00 32.79 291 CYS B N 1
ATOM 5020 C CA . CYS B 1 291 ? 44.782 30.986 30.208 1.00 32.54 291 CYS B CA 1
ATOM 5021 C C . CYS B 1 291 ? 45.304 32.369 29.779 1.00 32.03 291 CYS B C 1
ATOM 5022 O O . CYS B 1 291 ? 44.515 33.310 29.466 1.00 31.80 291 CYS B O 1
ATOM 5025 N N . VAL B 1 292 ? 46.639 32.504 29.772 1.00 30.54 292 VAL B N 1
ATOM 5026 C CA . VAL B 1 292 ? 47.262 33.720 29.273 1.00 29.32 292 VAL B CA 1
ATOM 5027 C C . VAL B 1 292 ? 48.144 33.420 28.047 1.00 28.58 292 VAL B C 1
ATOM 5028 O O . VAL B 1 292 ? 49.023 32.565 28.087 1.00 27.77 292 VAL B O 1
ATOM 5032 N N . TYR B 1 293 ? 47.853 34.103 26.946 1.00 29.21 293 TYR B N 1
ATOM 5033 C CA . TYR B 1 293 ? 48.534 33.838 25.674 1.00 29.28 293 TYR B CA 1
ATOM 5034 C C . TYR B 1 293 ? 49.942 34.466 25.690 1.00 28.21 293 TYR B C 1
ATOM 5035 O O . TYR B 1 293 ? 50.151 35.568 25.217 1.00 28.25 293 TYR B O 1
ATOM 5044 N N . GLN B 1 294 ? 50.894 33.756 26.290 1.00 28.25 294 GLN B N 1
ATOM 5045 C CA . GLN B 1 294 ? 52.275 34.216 26.450 1.00 28.08 294 GLN B CA 1
ATOM 5046 C C . GLN B 1 294 ? 53.117 33.013 26.854 1.00 29.00 294 GLN B C 1
ATOM 5047 O O . GLN B 1 294 ? 52.582 31.941 27.165 1.00 27.35 294 GLN B O 1
ATOM 5053 N N . HIS B 1 295 ? 54.441 33.181 26.854 1.00 29.29 295 HIS B N 1
ATOM 5054 C CA . HIS B 1 295 ? 55.326 32.093 27.268 1.00 29.15 295 HIS B CA 1
ATOM 5055 C C . HIS B 1 295 ? 55.392 32.109 28.784 1.00 28.68 295 HIS B C 1
ATOM 5056 O O . HIS B 1 295 ? 55.252 33.170 29.402 1.00 27.79 295 HIS B O 1
ATOM 5063 N N . SER B 1 296 ? 55.621 30.925 29.353 1.00 27.41 296 SER B N 1
ATOM 5064 C CA . SER B 1 296 ? 56.026 30.752 30.703 1.00 27.31 296 SER B CA 1
ATOM 5065 C C . SER B 1 296 ? 57.493 31.111 30.838 1.00 29.58 296 SER B C 1
ATOM 5066 O O . SER B 1 296 ? 58.272 31.044 29.840 1.00 29.56 296 SER B O 1
ATOM 5069 N N . HIS B 1 297 ? 57.862 31.549 32.044 1.00 30.93 297 HIS B N 1
ATOM 5070 C CA . HIS B 1 297 ? 59.243 31.932 32.346 1.00 33.02 297 HIS B CA 1
ATOM 5071 C C . HIS B 1 297 ? 60.090 30.658 32.428 1.00 33.57 297 HIS B C 1
ATOM 5072 O O . HIS B 1 297 ? 59.559 29.544 32.644 1.00 33.52 297 HIS B O 1
ATOM 5079 N N . GLY B 1 298 ? 61.396 30.822 32.235 1.00 34.55 298 GLY B N 1
ATOM 5080 C CA . GLY B 1 298 ? 62.312 29.687 32.143 1.00 35.43 298 GLY B CA 1
ATOM 5081 C C . GLY B 1 298 ? 62.308 28.931 33.450 1.00 35.50 298 GLY B C 1
ATOM 5082 O O . GLY B 1 298 ? 62.414 27.694 33.469 1.00 34.76 298 GLY B O 1
ATOM 5083 N N . GLU B 1 299 ? 62.205 29.709 34.529 1.00 36.35 299 GLU B N 1
ATOM 5084 C CA . GLU B 1 299 ? 62.000 29.214 35.903 1.00 37.61 299 GLU B CA 1
ATOM 5085 C C . GLU B 1 299 ? 60.985 28.076 35.942 1.00 37.15 299 GLU B C 1
ATOM 5086 O O . GLU B 1 299 ? 61.198 27.055 36.608 1.00 37.91 299 GLU B O 1
ATOM 5092 N N . ASP B 1 300 ? 59.881 28.291 35.223 1.00 36.71 300 ASP B N 1
ATOM 5093 C CA . ASP B 1 300 ? 58.675 27.484 35.266 1.00 36.35 300 ASP B CA 1
ATOM 5094 C C . ASP B 1 300 ? 58.799 26.165 34.464 1.00 35.88 300 ASP B C 1
ATOM 5095 O O . ASP B 1 300 ? 58.014 25.235 34.651 1.00 35.82 300 ASP B O 1
ATOM 5100 N N . ARG B 1 301 ? 59.807 26.084 33.593 1.00 35.17 301 ARG B N 1
ATOM 5101 C CA . ARG B 1 301 ? 60.034 24.926 32.737 1.00 34.01 301 ARG B CA 1
ATOM 5102 C C . ARG B 1 301 ? 61.541 24.706 32.604 1.00 34.54 301 ARG B C 1
ATOM 5103 O O . ARG B 1 301 ? 62.131 25.055 31.573 1.00 34.65 301 ARG B O 1
ATOM 5111 N N . PRO B 1 302 ? 62.186 24.189 33.681 1.00 33.86 302 PRO B N 1
ATOM 5112 C CA . PRO B 1 302 ? 63.644 24.153 33.789 1.00 33.25 302 PRO B CA 1
ATOM 5113 C C . PRO B 1 302 ? 64.327 23.264 32.726 1.00 32.59 302 PRO B C 1
ATOM 5114 O O . PRO B 1 302 ? 64.105 22.044 32.693 1.00 32.56 302 PRO B O 1
ATOM 5118 N N . GLY B 1 303 ? 65.172 23.874 31.887 1.00 32.27 303 GLY B N 1
ATOM 5119 C CA . GLY B 1 303 ? 65.776 23.190 30.716 1.00 31.80 303 GLY B CA 1
ATOM 5120 C C . GLY B 1 303 ? 64.772 22.739 29.645 1.00 31.77 303 GLY B C 1
ATOM 5121 O O . GLY B 1 303 ? 65.013 21.756 28.933 1.00 32.49 303 GLY B O 1
ATOM 5122 N N . LEU B 1 304 ? 63.627 23.420 29.557 1.00 30.44 304 LEU B N 1
ATOM 5123 C CA . LEU B 1 304 ? 62.527 23.004 28.639 1.00 29.48 304 LEU B CA 1
ATOM 5124 C C . LEU B 1 304 ? 62.175 24.065 27.586 1.00 27.98 304 LEU B C 1
ATOM 5125 O O . LEU B 1 304 ? 61.991 25.266 27.935 1.00 26.60 304 LEU B O 1
ATOM 5130 N N . GLY B 1 305 ? 62.100 23.607 26.325 1.00 26.34 305 GLY B N 1
ATOM 5131 C CA . GLY B 1 305 ? 61.579 24.405 25.173 1.00 25.71 305 GLY B CA 1
ATOM 5132 C C . GLY B 1 305 ? 60.061 24.538 25.200 1.00 26.07 305 GLY B C 1
ATOM 5133 O O . GLY B 1 305 ? 59.392 23.777 25.918 1.00 24.81 305 GLY B O 1
ATOM 5134 N N . GLU B 1 306 ? 59.509 25.509 24.456 1.00 25.92 306 GLU B N 1
ATOM 5135 C CA . GLU B 1 306 ? 58.065 25.800 24.524 1.00 24.87 306 GLU B CA 1
ATOM 5136 C C . GLU B 1 306 ? 57.409 26.428 23.256 1.00 25.45 306 GLU B C 1
ATOM 5137 O O . GLU B 1 306 ? 57.875 27.440 22.684 1.00 24.90 306 GLU B O 1
ATOM 5143 N N . ASN B 1 307 ? 56.308 25.811 22.846 1.00 25.31 307 ASN B N 1
ATOM 5144 C CA . ASN B 1 307 ? 55.484 26.335 21.756 1.00 24.95 307 ASN B CA 1
ATOM 5145 C C . ASN B 1 307 ? 54.070 26.671 22.226 1.00 25.09 307 ASN B C 1
ATOM 5146 O O . ASN B 1 307 ? 53.460 25.847 22.909 1.00 23.36 307 ASN B O 1
ATOM 5151 N N . ILE B 1 308 ? 53.589 27.902 21.933 1.00 25.20 308 ILE B N 1
ATOM 5152 C CA . ILE B 1 308 ? 52.178 28.218 22.170 1.00 25.72 308 ILE B CA 1
ATOM 5153 C C . ILE B 1 308 ? 51.304 28.366 20.911 1.00 26.09 308 ILE B C 1
ATOM 5154 O O . ILE B 1 308 ? 51.788 28.612 19.803 1.00 26.63 308 ILE B O 1
ATOM 5159 N N . TYR B 1 309 ? 49.998 28.213 21.121 1.00 26.36 309 TYR B N 1
ATOM 5160 C CA . TYR B 1 309 ? 48.977 28.305 20.044 1.00 25.35 309 TYR B CA 1
ATOM 5161 C C . TYR B 1 309 ? 47.602 28.669 20.593 1.00 26.00 309 TYR B C 1
ATOM 5162 O O . TYR B 1 309 ? 47.169 28.118 21.629 1.00 24.96 309 TYR B O 1
ATOM 5171 N N . LYS B 1 310 ? 46.885 29.537 19.868 1.00 26.91 310 LYS B N 1
ATOM 5172 C CA . LYS B 1 310 ? 45.469 29.787 20.150 1.00 28.31 310 LYS B CA 1
ATOM 5173 C C . LYS B 1 310 ? 44.586 29.923 18.892 1.00 28.12 310 LYS B C 1
ATOM 5174 O O . LYS B 1 310 ? 45.015 30.451 17.842 1.00 29.10 310 LYS B O 1
ATOM 5180 N N . THR B 1 311 ? 43.352 29.447 19.003 1.00 27.83 311 THR B N 1
ATOM 5181 C CA . THR B 1 311 ? 42.285 29.768 18.028 1.00 26.76 311 THR B CA 1
ATOM 5182 C C . THR B 1 311 ? 41.087 30.486 18.655 1.00 26.51 311 THR B C 1
ATOM 5183 O O . THR B 1 311 ? 40.770 30.268 19.808 1.00 26.27 311 THR B O 1
ATOM 5187 N N . SER B 1 312 ? 40.414 31.317 17.868 1.00 26.27 312 SER B N 1
ATOM 5188 C CA . SER B 1 312 ? 39.276 32.067 18.369 1.00 25.50 312 SER B CA 1
ATOM 5189 C C . SER B 1 312 ? 38.073 31.124 18.588 1.00 25.49 312 SER B C 1
ATOM 5190 O O . SER B 1 312 ? 37.064 31.513 19.166 1.00 27.67 312 SER B O 1
ATOM 5193 N N . VAL B 1 313 ? 38.167 29.880 18.121 1.00 24.14 313 VAL B N 1
ATOM 5194 C CA . VAL B 1 313 ? 37.094 28.926 18.303 1.00 22.42 313 VAL B CA 1
ATOM 5195 C C . VAL B 1 313 ? 37.048 28.404 19.754 1.00 23.71 313 VAL B C 1
ATOM 5196 O O . VAL B 1 313 ? 38.030 27.775 20.255 1.00 22.96 313 VAL B O 1
ATOM 5200 N N . LEU B 1 314 ? 35.905 28.612 20.403 1.00 23.00 314 LEU B N 1
ATOM 5201 C CA . LEU B 1 314 ? 35.745 28.222 21.799 1.00 24.22 314 LEU B CA 1
ATOM 5202 C C . LEU B 1 314 ? 35.541 26.723 21.865 1.00 23.68 314 LEU B C 1
ATOM 5203 O O . LEU B 1 314 ? 34.835 26.184 21.053 1.00 25.51 314 LEU B O 1
ATOM 5208 N N . LYS B 1 315 ? 36.217 26.065 22.798 1.00 23.17 315 LYS B N 1
ATOM 5209 C CA . LYS B 1 315 ? 36.074 24.617 23.048 1.00 24.29 315 LYS B CA 1
ATOM 5210 C C . LYS B 1 315 ? 36.263 23.778 21.803 1.00 23.23 315 LYS B C 1
ATOM 5211 O O . LYS B 1 315 ? 35.449 22.912 21.507 1.00 26.42 315 LYS B O 1
ATOM 5217 N N . PHE B 1 316 ? 37.347 24.002 21.079 1.00 22.72 316 PHE B N 1
ATOM 5218 C CA . PHE B 1 316 ? 37.565 23.327 19.797 1.00 21.26 316 PHE B CA 1
ATOM 5219 C C . PHE B 1 316 ? 38.157 21.956 20.096 1.00 20.70 316 PHE B C 1
ATOM 5220 O O . PHE B 1 316 ? 39.049 21.813 20.943 1.00 20.04 316 PHE B O 1
ATOM 5228 N N . ASP B 1 317 ? 37.634 20.962 19.405 1.00 19.43 317 ASP B N 1
ATOM 5229 C CA . ASP B 1 317 ? 38.091 19.594 19.482 1.00 20.51 317 ASP B CA 1
ATOM 5230 C C . ASP B 1 317 ? 39.600 19.495 19.733 1.00 20.73 317 ASP B C 1
ATOM 5231 O O . ASP B 1 317 ? 40.429 19.901 18.911 1.00 19.66 317 ASP B O 1
ATOM 5236 N N . LYS B 1 318 ? 39.945 18.940 20.890 1.00 21.41 318 LYS B N 1
ATOM 5237 C CA . LYS B 1 318 ? 41.309 18.955 21.305 1.00 21.27 318 LYS B CA 1
ATOM 5238 C C . LYS B 1 318 ? 42.272 18.258 20.330 1.00 20.81 318 LYS B C 1
ATOM 5239 O O . LYS B 1 318 ? 43.400 18.714 20.223 1.00 21.25 318 LYS B O 1
ATOM 5245 N N . ASN B 1 319 ? 41.851 17.204 19.616 1.00 20.35 319 ASN B N 1
ATOM 5246 C CA . ASN B 1 319 ? 42.722 16.472 18.646 1.00 21.24 319 ASN B CA 1
ATOM 5247 C C . ASN B 1 319 ? 42.937 17.270 17.368 1.00 22.11 319 ASN B C 1
ATOM 5248 O O . ASN B 1 319 ? 44.051 17.308 16.800 1.00 22.10 319 ASN B O 1
ATOM 5253 N N . LYS B 1 320 ? 41.863 17.914 16.908 1.00 22.22 320 LYS B N 1
ATOM 5254 C CA . LYS B 1 320 ? 41.917 18.853 15.806 1.00 21.77 320 LYS B CA 1
ATOM 5255 C C . LYS B 1 320 ? 42.739 20.080 16.201 1.00 22.46 320 LYS B C 1
ATOM 5256 O O . LYS B 1 320 ? 43.456 20.615 15.361 1.00 20.99 320 LYS B O 1
ATOM 5262 N N . ALA B 1 321 ? 42.609 20.556 17.448 1.00 20.91 321 ALA B N 1
ATOM 5263 C CA . ALA B 1 321 ? 43.420 21.715 17.893 1.00 20.78 321 ALA B CA 1
ATOM 5264 C C . ALA B 1 321 ? 44.925 21.402 17.991 1.00 22.09 321 ALA B C 1
ATOM 5265 O O . ALA B 1 321 ? 45.742 22.235 17.603 1.00 23.14 321 ALA B O 1
ATOM 5267 N N . ALA B 1 322 ? 45.291 20.192 18.389 1.00 22.62 322 ALA B N 1
ATOM 5268 C CA . ALA B 1 322 ? 46.668 19.753 18.445 1.00 22.84 322 ALA B CA 1
ATOM 5269 C C . ALA B 1 322 ? 47.283 19.582 17.044 1.00 23.35 322 ALA B C 1
ATOM 5270 O O . ALA B 1 322 ? 48.442 19.908 16.857 1.00 23.44 322 ALA B O 1
ATOM 5272 N N . LYS B 1 323 ? 46.546 19.032 16.095 1.00 23.09 323 LYS B N 1
ATOM 5273 C CA . LYS B 1 323 ? 47.034 18.841 14.750 1.00 23.34 323 LYS B CA 1
ATOM 5274 C C . LYS B 1 323 ? 47.318 20.217 14.121 1.00 23.04 323 LYS B C 1
ATOM 5275 O O . LYS B 1 323 ? 48.407 20.447 13.595 1.00 22.15 323 LYS B O 1
ATOM 5281 N N . GLN B 1 324 ? 46.326 21.100 14.158 1.00 20.91 324 GLN B N 1
ATOM 5282 C CA . GLN B 1 324 ? 46.408 22.434 13.550 1.00 19.90 324 GLN B CA 1
ATOM 5283 C C . GLN B 1 324 ? 47.503 23.277 14.263 1.00 19.17 324 GLN B C 1
ATOM 5284 O O . GLN B 1 324 ? 48.202 24.023 13.601 1.00 19.59 324 GLN B O 1
ATOM 5290 N N . ALA B 1 325 ? 47.624 23.188 15.600 1.00 18.16 325 ALA B N 1
ATOM 5291 C CA . ALA B 1 325 ? 48.771 23.819 16.315 1.00 17.60 325 ALA B CA 1
ATOM 5292 C C . ALA B 1 325 ? 50.089 23.410 15.703 1.00 18.36 325 ALA B C 1
ATOM 5293 O O . ALA B 1 325 ? 50.897 24.310 15.360 1.00 17.20 325 ALA B O 1
ATOM 5295 N N . SER B 1 326 ? 50.300 22.087 15.614 1.00 18.25 326 SER B N 1
ATOM 5296 C CA . SER B 1 326 ? 51.585 21.473 15.254 1.00 20.22 326 SER B CA 1
ATOM 5297 C C . SER B 1 326 ? 51.899 21.781 13.770 1.00 21.17 326 SER B C 1
ATOM 5298 O O . SER B 1 326 ? 53.046 21.985 13.399 1.00 22.69 326 SER B O 1
ATOM 5301 N N . GLN B 1 327 ? 50.857 21.892 12.948 1.00 20.54 327 GLN B N 1
ATOM 5302 C CA . GLN B 1 327 ? 51.037 22.166 11.513 1.00 20.91 327 GLN B CA 1
ATOM 5303 C C . GLN B 1 327 ? 51.346 23.640 11.289 1.00 20.75 327 GLN B C 1
ATOM 5304 O O . GLN B 1 327 ? 52.225 23.964 10.479 1.00 20.60 327 GLN B O 1
ATOM 5310 N N . LEU B 1 328 ? 50.680 24.502 12.048 1.00 20.39 328 LEU B N 1
ATOM 5311 C CA . LEU B 1 328 ? 50.926 25.937 11.962 1.00 22.34 328 LEU B CA 1
ATOM 5312 C C . LEU B 1 328 ? 52.335 26.279 12.463 1.00 21.54 328 LEU B C 1
ATOM 5313 O O . LEU B 1 328 ? 52.991 27.153 11.897 1.00 22.43 328 LEU B O 1
ATOM 5318 N N . TRP B 1 329 ? 52.782 25.585 13.505 1.00 20.09 329 TRP B N 1
ATOM 5319 C CA . TRP B 1 329 ? 54.145 25.744 13.979 1.00 19.39 329 TRP B CA 1
ATOM 5320 C C . TRP B 1 329 ? 55.167 25.298 12.930 1.00 19.51 329 TRP B C 1
ATOM 5321 O O . TRP B 1 329 ? 56.181 25.997 12.713 1.00 20.97 329 TRP B O 1
ATOM 5332 N N . TRP B 1 330 ? 54.890 24.177 12.267 1.00 18.45 330 TRP B N 1
ATOM 5333 C CA . TRP B 1 330 ? 55.767 23.628 11.270 1.00 19.07 330 TRP B CA 1
ATOM 5334 C C . TRP B 1 330 ? 55.866 24.425 9.985 1.00 20.00 330 TRP B C 1
ATOM 5335 O O . TRP B 1 330 ? 56.994 24.572 9.504 1.00 22.10 330 TRP B O 1
ATOM 5346 N N . ASN B 1 331 ? 54.722 24.892 9.422 1.00 19.75 331 ASN B N 1
ATOM 5347 C CA . ASN B 1 331 ? 54.616 25.588 8.124 1.00 20.05 331 ASN B CA 1
ATOM 5348 C C . ASN B 1 331 ? 55.478 26.858 7.989 1.00 19.47 331 ASN B C 1
ATOM 5349 O O . ASN B 1 331 ? 55.570 27.466 6.957 1.00 19.90 331 ASN B O 1
ATOM 5354 N N . GLU B 1 332 ? 56.067 27.279 9.088 1.00 20.23 332 GLU B N 1
ATOM 5355 C CA . GLU B 1 332 ? 57.039 28.361 9.061 1.00 19.34 332 GLU B CA 1
ATOM 5356 C C . GLU B 1 332 ? 58.234 28.090 8.128 1.00 16.71 332 GLU B C 1
ATOM 5357 O O . GLU B 1 332 ? 58.759 28.995 7.551 1.00 14.31 332 GLU B O 1
ATOM 5363 N N . LEU B 1 333 ? 58.665 26.836 8.045 1.00 17.48 333 LEU B N 1
ATOM 5364 C CA . LEU B 1 333 ? 59.712 26.426 7.099 1.00 15.95 333 LEU B CA 1
ATOM 5365 C C . LEU B 1 333 ? 59.307 26.623 5.600 1.00 16.44 333 LEU B C 1
ATOM 5366 O O . LEU B 1 333 ? 60.050 27.248 4.824 1.00 15.01 333 LEU B O 1
ATOM 5371 N N . LYS B 1 334 ? 58.105 26.188 5.226 1.00 16.48 334 LYS B N 1
ATOM 5372 C CA . LYS B 1 334 ? 57.694 26.334 3.824 1.00 18.47 334 LYS B CA 1
ATOM 5373 C C . LYS B 1 334 ? 57.224 27.774 3.529 1.00 19.32 334 LYS B C 1
ATOM 5374 O O . LYS B 1 334 ? 57.219 28.192 2.365 1.00 19.40 334 LYS B O 1
ATOM 5380 N N . GLU B 1 335 ? 56.817 28.514 4.560 1.00 19.18 335 GLU B N 1
ATOM 5381 C CA . GLU B 1 335 ? 56.321 29.892 4.279 1.00 21.42 335 GLU B CA 1
ATOM 5382 C C . GLU B 1 335 ? 57.391 30.974 4.400 1.00 21.06 335 GLU B C 1
ATOM 5383 O O . GLU B 1 335 ? 57.317 31.954 3.690 1.00 20.76 335 GLU B O 1
ATOM 5389 N N . TYR B 1 336 ? 58.346 30.810 5.331 1.00 20.55 336 TYR B N 1
ATOM 5390 C CA . TYR B 1 336 ? 59.291 31.901 5.638 1.00 22.50 336 TYR B CA 1
ATOM 5391 C C . TYR B 1 336 ? 60.709 31.484 5.347 1.00 22.53 336 TYR B C 1
ATOM 5392 O O . TYR B 1 336 ? 61.484 32.246 4.768 1.00 23.91 336 TYR B O 1
ATOM 5401 N N . GLY B 1 337 ? 61.042 30.254 5.722 1.00 22.05 337 GLY B N 1
ATOM 5402 C CA . GLY B 1 337 ? 62.283 29.676 5.268 1.00 22.57 337 GLY B CA 1
ATOM 5403 C C . GLY B 1 337 ? 63.403 29.860 6.266 1.00 22.27 337 GLY B C 1
ATOM 5404 O O . GLY B 1 337 ? 63.339 30.734 7.108 1.00 23.08 337 GLY B O 1
ATOM 5405 N N . VAL B 1 338 ? 64.411 29.010 6.135 1.00 22.54 338 VAL B N 1
ATOM 5406 C CA . VAL B 1 338 ? 65.624 28.995 6.943 1.00 22.12 338 VAL B CA 1
ATOM 5407 C C . VAL B 1 338 ? 66.869 29.136 6.039 1.00 21.68 338 VAL B C 1
ATOM 5408 O O . VAL B 1 338 ? 67.645 30.089 6.204 1.00 22.95 338 VAL B O 1
ATOM 5412 N N . GLY B 1 339 ? 67.053 28.198 5.110 1.00 20.16 339 GLY B N 1
ATOM 5413 C CA . GLY B 1 339 ? 68.241 28.182 4.265 1.00 20.33 339 GLY B CA 1
ATOM 5414 C C . GLY B 1 339 ? 69.109 26.966 4.481 1.00 20.35 339 GLY B C 1
ATOM 5415 O O . GLY B 1 339 ? 68.882 26.206 5.477 1.00 20.71 339 GLY B O 1
ATOM 5416 N N . PRO B 1 340 ? 70.054 26.721 3.540 1.00 19.58 340 PRO B N 1
ATOM 5417 C CA . PRO B 1 340 ? 70.832 25.466 3.523 1.00 19.71 340 PRO B CA 1
ATOM 5418 C C . PRO B 1 340 ? 71.859 25.365 4.662 1.00 20.49 340 PRO B C 1
ATOM 5419 O O . PRO B 1 340 ? 72.310 24.251 4.997 1.00 21.06 340 PRO B O 1
ATOM 5423 N N . SER B 1 341 ? 72.246 26.487 5.253 1.00 20.52 341 SER B N 1
ATOM 5424 C CA . SER B 1 341 ? 73.174 26.426 6.384 1.00 22.23 341 SER B CA 1
ATOM 5425 C C . SER B 1 341 ? 72.462 25.880 7.616 1.00 23.91 341 SER B C 1
ATOM 5426 O O . SER B 1 341 ? 73.118 25.413 8.548 1.00 20.95 341 SER B O 1
ATOM 5429 N N . ASN B 1 342 ? 71.118 25.953 7.628 1.00 24.65 342 ASN B N 1
ATOM 5430 C CA . ASN B 1 342 ? 70.335 25.443 8.739 1.00 26.95 342 ASN B CA 1
ATOM 5431 C C . ASN B 1 342 ? 70.548 26.030 10.135 1.00 27.43 342 ASN B C 1
ATOM 5432 O O . ASN B 1 342 ? 70.297 25.349 11.127 1.00 28.80 342 ASN B O 1
ATOM 5437 N N . VAL B 1 343 ? 71.005 27.278 10.211 1.00 28.67 343 VAL B N 1
ATOM 5438 C CA . VAL B 1 343 ? 71.382 27.940 11.459 1.00 29.46 343 VAL B CA 1
ATOM 5439 C C . VAL B 1 343 ? 70.281 28.929 11.755 1.00 30.61 343 VAL B C 1
ATOM 5440 O O . VAL B 1 343 ? 69.842 29.660 10.830 1.00 31.23 343 VAL B O 1
ATOM 5444 N N . LEU B 1 344 ? 69.816 28.928 13.011 1.00 31.40 344 LEU B N 1
ATOM 5445 C CA . LEU B 1 344 ? 68.827 29.894 13.496 1.00 32.31 344 LEU B CA 1
ATOM 5446 C C . LEU B 1 344 ? 69.578 31.199 13.823 1.00 33.25 344 LEU B C 1
ATOM 5447 O O . LEU B 1 344 ? 70.076 31.390 14.946 1.00 34.21 344 LEU B O 1
ATOM 5452 N N . THR B 1 345 ? 69.709 32.075 12.822 1.00 34.03 345 THR B N 1
ATOM 5453 C CA . THR B 1 345 ? 70.546 33.278 12.929 1.00 34.28 345 THR B CA 1
ATOM 5454 C C . THR B 1 345 ? 69.652 34.367 13.422 1.00 35.55 345 THR B C 1
ATOM 5455 O O . THR B 1 345 ? 68.411 34.279 13.266 1.00 35.13 345 THR B O 1
ATOM 5459 N N . THR B 1 346 ? 70.279 35.413 13.969 1.00 36.25 346 THR B N 1
ATOM 5460 C CA . THR B 1 346 ? 69.578 36.631 14.366 1.00 37.12 346 THR B CA 1
ATOM 5461 C C . THR B 1 346 ? 68.901 37.350 13.193 1.00 37.01 346 THR B C 1
ATOM 5462 O O . THR B 1 346 ? 67.828 37.936 13.339 1.00 37.88 346 THR B O 1
ATOM 5466 N N . ALA B 1 347 ? 69.520 37.326 12.029 1.00 36.99 347 ALA B N 1
ATOM 5467 C CA . ALA B 1 347 ? 68.945 38.035 10.892 1.00 36.80 347 ALA B CA 1
ATOM 5468 C C . ALA B 1 347 ? 67.605 37.421 10.474 1.00 37.05 347 ALA B C 1
ATOM 5469 O O . ALA B 1 347 ? 66.701 38.150 10.052 1.00 37.48 347 ALA B O 1
ATOM 5471 N N . LEU B 1 348 ? 67.504 36.092 10.566 1.00 36.39 348 LEU B N 1
ATOM 5472 C CA . LEU B 1 348 ? 66.308 35.364 10.170 1.00 36.71 348 LEU B CA 1
ATOM 5473 C C . LEU B 1 348 ? 65.284 35.618 11.242 1.00 36.56 348 LEU B C 1
ATOM 5474 O O . LEU B 1 348 ? 64.119 35.798 10.950 1.00 35.75 348 LEU B O 1
ATOM 5479 N N . TRP B 1 349 ? 65.752 35.658 12.482 1.00 36.97 349 TRP B N 1
ATOM 5480 C CA . TRP B 1 349 ? 64.872 35.877 13.633 1.00 37.63 349 TRP B CA 1
ATOM 5481 C C . TRP B 1 349 ? 64.159 37.205 13.541 1.00 38.09 349 TRP B C 1
ATOM 5482 O O . TRP B 1 349 ? 62.942 37.253 13.700 1.00 38.46 349 TRP B O 1
ATOM 5493 N N . ASN B 1 350 ? 64.894 38.260 13.189 1.00 38.49 350 ASN B N 1
ATOM 5494 C CA . ASN B 1 350 ? 64.336 39.606 13.160 1.00 38.38 350 ASN B CA 1
ATOM 5495 C C . ASN B 1 350 ? 63.647 40.005 11.864 1.00 38.40 350 ASN B C 1
ATOM 5496 O O . ASN B 1 350 ? 63.303 41.178 11.671 1.00 38.34 350 ASN B O 1
ATOM 5501 N N . ARG B 1 351 ? 63.429 39.049 10.963 1.00 37.77 351 ARG B N 1
ATOM 5502 C CA . ARG B 1 351 ? 62.630 39.382 9.794 1.00 37.29 351 ARG B CA 1
ATOM 5503 C C . ARG B 1 351 ? 61.225 39.846 10.217 1.00 37.22 351 ARG B C 1
ATOM 5504 O O . ARG B 1 351 ? 60.594 39.262 11.117 1.00 36.64 351 ARG B O 1
ATOM 5512 N N . PRO B 1 352 ? 60.755 40.923 9.582 1.00 37.89 352 PRO B N 1
ATOM 5513 C CA . PRO B 1 352 ? 59.444 41.497 9.815 1.00 39.03 352 PRO B CA 1
ATOM 5514 C C . PRO B 1 352 ? 58.338 40.576 9.347 1.00 39.31 352 PRO B C 1
ATOM 5515 O O . PRO B 1 352 ? 58.350 40.128 8.204 1.00 39.32 352 PRO B O 1
ATOM 5519 N N . ASN B 1 353 ? 57.402 40.306 10.255 1.00 40.25 353 ASN B N 1
ATOM 5520 C CA . ASN B 1 353 ? 56.203 39.503 9.989 1.00 39.98 353 ASN B CA 1
ATOM 5521 C C . ASN B 1 353 ? 56.511 38.058 9.669 1.00 38.62 353 ASN B C 1
ATOM 5522 O O . ASN B 1 353 ? 55.650 37.352 9.160 1.00 38.08 353 ASN B O 1
ATOM 5527 N N . MET B 1 354 ? 57.735 37.625 9.965 1.00 37.68 354 MET B N 1
ATOM 5528 C CA . MET B 1 354 ? 58.140 36.243 9.727 1.00 36.86 354 MET B CA 1
ATOM 5529 C C . MET B 1 354 ? 58.774 35.652 10.968 1.00 36.70 354 MET B C 1
ATOM 5530 O O . MET B 1 354 ? 59.788 36.143 11.443 1.00 38.34 354 MET B O 1
ATOM 5535 N N . GLN B 1 355 ? 58.162 34.621 11.520 1.00 35.33 355 GLN B N 1
ATOM 5536 C CA . GLN B 1 355 ? 58.698 33.962 12.696 1.00 34.38 355 GLN B CA 1
ATOM 5537 C C . GLN B 1 355 ? 59.005 32.536 12.280 1.00 31.88 355 GLN B C 1
ATOM 5538 O O . GLN B 1 355 ? 58.236 31.983 11.498 1.00 31.41 355 GLN B O 1
ATOM 5544 N N . ILE B 1 356 ? 60.108 31.965 12.779 1.00 28.22 356 ILE B N 1
ATOM 5545 C CA . ILE B 1 356 ? 60.502 30.585 12.486 1.00 25.97 356 ILE B CA 1
ATOM 5546 C C . ILE B 1 356 ? 60.769 29.805 13.733 1.00 24.20 356 ILE B C 1
ATOM 5547 O O . ILE B 1 356 ? 61.019 28.595 13.649 1.00 23.51 356 ILE B O 1
ATOM 5552 N N . GLY B 1 357 ? 60.704 30.483 14.880 1.00 24.27 357 GLY B N 1
ATOM 5553 C CA . GLY B 1 357 ? 60.996 29.888 16.218 1.00 24.02 357 GLY B CA 1
ATOM 5554 C C . GLY B 1 357 ? 60.198 28.653 16.647 1.00 23.50 357 GLY B C 1
ATOM 5555 O O . GLY B 1 357 ? 60.726 27.839 17.391 1.00 24.98 357 GLY B O 1
ATOM 5556 N N . HIS B 1 358 ? 58.931 28.517 16.205 1.00 23.61 358 HIS B N 1
ATOM 5557 C CA . HIS B 1 358 ? 58.105 27.321 16.484 1.00 22.15 358 HIS B CA 1
ATOM 5558 C C . HIS B 1 358 ? 58.507 26.103 15.685 1.00 21.12 358 HIS B C 1
ATOM 5559 O O . HIS B 1 358 ? 58.498 24.991 16.225 1.00 20.91 358 HIS B O 1
ATOM 5566 N N . TYR B 1 359 ? 58.777 26.304 14.389 1.00 19.86 359 TYR B N 1
ATOM 5567 C CA . TYR B 1 359 ? 59.285 25.236 13.549 1.00 18.76 359 TYR B CA 1
ATOM 5568 C C . TYR B 1 359 ? 60.624 24.734 14.063 1.00 19.20 359 TYR B C 1
ATOM 5569 O O . TYR B 1 359 ? 60.846 23.525 14.148 1.00 18.23 359 TYR B O 1
ATOM 5578 N N . THR B 1 360 ? 61.504 25.652 14.450 1.00 19.67 360 THR B N 1
ATOM 5579 C CA . THR B 1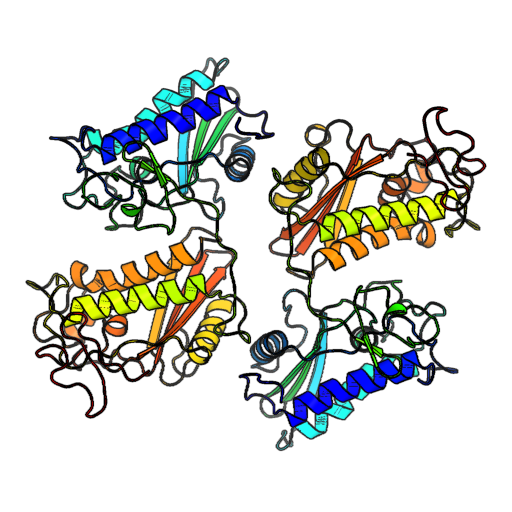 360 ? 62.866 25.251 14.901 1.00 21.16 360 THR B CA 1
ATOM 5580 C C . THR B 1 360 ? 62.866 24.311 16.108 1.00 21.95 360 THR B C 1
ATOM 5581 O O . THR B 1 360 ? 63.615 23.292 16.152 1.00 22.74 360 THR B O 1
ATOM 5585 N N . GLN B 1 361 ? 61.958 24.604 17.051 1.00 22.67 361 GLN B N 1
ATOM 5586 C CA . GLN B 1 361 ? 61.849 23.855 18.272 1.00 21.16 361 GLN B CA 1
ATOM 5587 C C . GLN B 1 361 ? 61.369 22.471 17.945 1.00 22.99 361 GLN B C 1
ATOM 5588 O O . GLN B 1 361 ? 61.837 21.510 18.556 1.00 23.04 361 GLN B O 1
ATOM 5594 N N . MET B 1 362 ? 60.471 22.351 16.948 1.00 21.88 362 MET B N 1
ATOM 5595 C CA . MET B 1 362 ? 59.934 21.065 16.563 1.00 21.43 362 MET B CA 1
ATOM 5596 C C . MET B 1 362 ? 60.958 20.198 15.843 1.00 21.67 362 MET B C 1
ATOM 5597 O O . MET B 1 362 ? 60.901 18.950 15.930 1.00 23.91 362 MET B O 1
ATOM 5602 N N . ALA B 1 363 ? 61.866 20.846 15.127 1.00 21.21 363 ALA B N 1
ATOM 5603 C CA . ALA B 1 363 ? 62.924 20.224 14.287 1.00 22.35 363 ALA B CA 1
ATOM 5604 C C . ALA B 1 363 ? 64.287 20.034 15.003 1.00 23.54 363 ALA B C 1
ATOM 5605 O O . ALA B 1 363 ? 65.247 19.466 14.408 1.00 25.29 363 ALA B O 1
ATOM 5607 N N . TRP B 1 364 ? 64.365 20.511 16.250 1.00 23.33 364 TRP B N 1
ATOM 5608 C CA . TRP B 1 364 ? 65.600 20.456 17.038 1.00 24.16 364 TRP B CA 1
ATOM 5609 C C . TRP B 1 364 ? 66.046 19.027 17.369 1.00 25.18 364 TRP B C 1
ATOM 5610 O O . TRP B 1 364 ? 65.368 18.298 18.152 1.00 24.03 364 TRP B O 1
ATOM 5621 N N . ASP B 1 365 ? 67.179 18.620 16.772 1.00 26.29 365 ASP B N 1
ATOM 5622 C CA . ASP B 1 365 ? 67.557 17.200 16.764 1.00 27.25 365 ASP B CA 1
ATOM 5623 C C . ASP B 1 365 ? 67.759 16.618 18.152 1.00 27.29 365 ASP B C 1
ATOM 5624 O O . ASP B 1 365 ? 67.395 15.454 18.368 1.00 27.85 365 ASP B O 1
ATOM 5629 N N . THR B 1 366 ? 68.308 17.414 19.075 1.00 27.25 366 THR B N 1
ATOM 5630 C CA . THR B 1 366 ? 68.729 16.890 20.391 1.00 27.65 366 THR B CA 1
ATOM 5631 C C . THR B 1 366 ? 67.545 16.820 21.356 1.00 28.11 366 THR B C 1
ATOM 5632 O O . THR B 1 366 ? 67.611 16.151 22.417 1.00 27.44 366 THR B O 1
ATOM 5636 N N . THR B 1 367 ? 66.480 17.543 20.968 1.00 28.63 367 THR B N 1
ATOM 5637 C CA . THR B 1 367 ? 65.160 17.562 21.671 1.00 28.30 367 THR B CA 1
ATOM 5638 C C . THR B 1 367 ? 64.420 16.248 21.405 1.00 29.56 367 THR B C 1
ATOM 5639 O O . THR B 1 367 ? 64.283 15.849 20.239 1.00 30.16 367 THR B O 1
ATOM 5643 N N . TYR B 1 368 ? 64.024 15.537 22.480 1.00 29.66 368 TYR B N 1
ATOM 5644 C CA . TYR B 1 368 ? 63.411 14.213 22.331 1.00 30.16 368 TYR B CA 1
ATOM 5645 C C . TYR B 1 368 ? 62.280 13.968 23.326 1.00 30.57 368 TYR B C 1
ATOM 5646 O O . TYR B 1 368 ? 61.600 12.950 23.197 1.00 30.78 368 TYR B O 1
ATOM 5655 N N . LYS B 1 369 ? 62.079 14.867 24.310 1.00 30.11 369 LYS B N 1
ATOM 5656 C CA . LYS B 1 369 ? 60.968 14.684 25.270 1.00 30.40 369 LYS B CA 1
ATOM 5657 C C . LYS B 1 369 ? 59.816 15.626 24.954 1.00 29.40 369 LYS B C 1
ATOM 5658 O O . LYS B 1 369 ? 59.987 16.851 24.959 1.00 28.94 369 LYS B O 1
ATOM 5664 N N . LEU B 1 370 ? 58.653 15.045 24.679 1.00 28.94 370 LEU B N 1
ATOM 5665 C CA . LEU B 1 370 ? 57.469 15.857 24.353 1.00 29.90 370 LEU B CA 1
ATOM 5666 C C . LEU B 1 370 ? 56.374 15.804 25.438 1.00 30.16 370 LEU B C 1
ATOM 5667 O O . LEU B 1 370 ? 55.997 14.706 25.864 1.00 31.33 370 LEU B O 1
ATOM 5672 N N . GLY B 1 371 ? 55.870 16.960 25.870 1.00 29.88 371 GLY B N 1
ATOM 5673 C CA . GLY B 1 371 ? 54.658 17.003 26.722 1.00 30.16 371 GLY B CA 1
ATOM 5674 C C . GLY B 1 371 ? 53.774 18.222 26.439 1.00 30.28 371 GLY B C 1
ATOM 5675 O O . GLY B 1 371 ? 54.264 19.356 26.502 1.00 30.47 371 GLY B O 1
ATOM 5676 N N . CYS B 1 372 ? 52.481 18.018 26.127 1.00 30.78 372 CYS B N 1
ATOM 5677 C CA . CYS B 1 372 ? 51.616 19.164 25.720 1.00 31.14 372 CYS B CA 1
ATOM 5678 C C . CYS B 1 372 ? 50.288 19.271 26.466 1.00 31.43 372 CYS B C 1
ATOM 5679 O O . CYS B 1 372 ? 49.902 18.355 27.179 1.00 31.87 372 CYS B O 1
ATOM 5682 N N . ALA B 1 373 ? 49.597 20.396 26.281 1.00 31.06 373 ALA B N 1
ATOM 5683 C CA . ALA B 1 373 ? 48.252 20.603 26.805 1.00 30.92 373 ALA B CA 1
ATOM 5684 C C . ALA B 1 373 ? 47.388 21.424 25.859 1.00 30.53 373 ALA B C 1
ATOM 5685 O O . ALA B 1 373 ? 47.892 22.353 25.220 1.00 30.98 373 ALA B O 1
ATOM 5687 N N . VAL B 1 374 ? 46.088 21.115 25.834 1.00 28.84 374 VAL B N 1
ATOM 5688 C CA . VAL B 1 374 ? 45.062 21.936 25.160 1.00 26.59 374 VAL B CA 1
ATOM 5689 C C . VAL B 1 374 ? 44.000 22.248 26.234 1.00 27.56 374 VAL B C 1
ATOM 5690 O O . VAL B 1 374 ? 43.382 21.341 26.806 1.00 26.02 374 VAL B O 1
ATOM 5694 N N . VAL B 1 375 ? 43.811 23.538 26.507 1.00 27.64 375 VAL B N 1
ATOM 5695 C CA . VAL B 1 375 ? 42.926 23.992 27.577 1.00 27.58 375 VAL B CA 1
ATOM 5696 C C . VAL B 1 375 ? 41.899 24.867 26.929 1.00 27.16 375 VAL B C 1
ATOM 5697 O O . VAL B 1 375 ? 42.248 25.684 26.080 1.00 25.44 375 VAL B O 1
ATOM 5701 N N . PHE B 1 376 ? 40.634 24.651 27.311 1.00 27.38 376 PHE B N 1
ATOM 5702 C CA . PHE B 1 376 ? 39.536 25.484 26.897 1.00 27.63 376 PHE B CA 1
ATOM 5703 C C . PHE B 1 376 ? 39.451 26.697 27.827 1.00 28.21 376 PHE B C 1
ATOM 5704 O O . PHE B 1 376 ? 38.911 26.600 28.955 1.00 27.71 376 PHE B O 1
ATOM 5712 N N . CYS B 1 377 ? 39.945 27.829 27.318 1.00 28.10 377 CYS B N 1
ATOM 5713 C CA . CYS B 1 377 ? 39.983 29.097 28.034 1.00 29.24 377 CYS B CA 1
ATOM 5714 C C . CYS B 1 377 ? 38.770 29.851 27.631 1.00 28.93 377 CYS B C 1
ATOM 5715 O O . CYS B 1 377 ? 38.131 29.471 26.672 1.00 29.30 377 CYS B O 1
ATOM 5718 N N . ASN B 1 378 ? 38.476 30.934 28.333 1.00 29.32 378 ASN B N 1
ATOM 5719 C CA . ASN B 1 378 ? 37.176 31.627 28.200 1.00 31.10 378 ASN B CA 1
ATOM 5720 C C . ASN B 1 378 ? 36.942 32.279 26.849 1.00 29.96 378 ASN B C 1
ATOM 5721 O O . ASN B 1 378 ? 35.826 32.484 26.454 1.00 29.96 378 ASN B O 1
ATOM 5726 N N . ASP B 1 379 ? 38.009 32.687 26.194 1.00 29.48 379 ASP B N 1
ATOM 5727 C CA . ASP B 1 379 ? 37.849 33.455 24.968 1.00 30.51 379 ASP B CA 1
ATOM 5728 C C . ASP B 1 379 ? 38.778 32.930 23.881 1.00 28.05 379 ASP B C 1
ATOM 5729 O O . ASP B 1 379 ? 38.898 33.551 22.820 1.00 28.28 379 ASP B O 1
ATOM 5734 N N . PHE B 1 380 ? 39.381 31.762 24.123 1.00 25.38 380 PHE B N 1
ATOM 5735 C CA . PHE B 1 380 ? 40.071 31.046 23.062 1.00 23.98 380 PHE B CA 1
ATOM 5736 C C . PHE B 1 380 ? 40.360 29.599 23.440 1.00 22.55 380 PHE B C 1
ATOM 5737 O O . PHE B 1 380 ? 40.287 29.237 24.596 1.00 23.67 380 PHE B O 1
ATOM 5745 N N . THR B 1 381 ? 40.672 28.763 22.465 1.00 21.33 381 THR B N 1
ATOM 5746 C CA . THR B 1 381 ? 41.248 27.439 22.768 1.00 20.69 381 THR B CA 1
ATOM 5747 C C . THR B 1 381 ? 42.764 27.571 22.797 1.00 20.86 381 THR B C 1
ATOM 5748 O O . THR B 1 381 ? 43.359 28.075 21.850 1.00 22.70 381 THR B O 1
ATOM 5752 N N . PHE B 1 382 ? 43.406 27.106 23.864 1.00 21.83 382 PHE B N 1
ATOM 5753 C CA . PHE B 1 382 ? 44.843 27.404 24.131 1.00 20.69 382 PHE B CA 1
ATOM 5754 C C . PHE B 1 382 ? 45.640 26.117 24.068 1.00 20.53 382 PHE B C 1
ATOM 5755 O O . PHE B 1 382 ? 45.362 25.208 24.821 1.00 19.90 382 PHE B O 1
ATOM 5763 N N . GLY B 1 383 ? 46.600 26.008 23.139 1.00 21.05 383 GLY B N 1
ATOM 5764 C CA . GLY B 1 383 ? 47.541 24.892 23.152 1.00 21.65 383 GLY B CA 1
ATOM 5765 C C . GLY B 1 383 ? 48.994 25.255 23.550 1.00 22.01 383 GLY B C 1
ATOM 5766 O O . GLY B 1 383 ? 49.588 26.227 23.061 1.00 23.02 383 GLY B O 1
ATOM 5767 N N . VAL B 1 384 ? 49.602 24.439 24.396 1.00 21.49 384 VAL B N 1
ATOM 5768 C CA . VAL B 1 384 ? 50.994 24.636 24.825 1.00 20.58 384 VAL B CA 1
ATOM 5769 C C . VAL B 1 384 ? 51.744 23.317 24.761 1.00 21.67 384 VAL B C 1
ATOM 5770 O O . VAL B 1 384 ? 51.338 22.320 25.376 1.00 21.04 384 VAL B O 1
ATOM 5774 N N . CYS B 1 385 ? 52.838 23.291 24.005 1.00 22.72 385 CYS B N 1
ATOM 5775 C CA . CYS B 1 385 ? 53.778 22.169 24.083 1.00 24.06 385 CYS B CA 1
ATOM 5776 C C . CYS B 1 385 ? 55.105 22.638 24.665 1.00 24.13 385 CYS B C 1
ATOM 5777 O O . CYS B 1 385 ? 55.477 23.804 24.519 1.00 24.90 385 CYS B O 1
ATOM 5780 N N . GLN B 1 386 ? 55.797 21.703 25.307 1.00 23.66 386 GLN B N 1
ATOM 5781 C CA . GLN B 1 386 ? 57.086 21.920 25.930 1.00 23.97 386 GLN B CA 1
ATOM 5782 C C . GLN B 1 386 ? 58.027 20.816 25.451 1.00 24.63 386 GLN B C 1
ATOM 5783 O O . GLN B 1 386 ? 57.605 19.701 25.039 1.00 24.04 386 GLN B O 1
ATOM 5789 N N . TYR B 1 387 ? 59.316 21.143 25.499 1.00 24.27 387 TYR B N 1
ATOM 5790 C CA . TYR B 1 387 ? 60.312 20.349 24.791 1.00 24.05 387 TYR B CA 1
ATOM 5791 C C . TYR B 1 387 ? 61.560 20.127 25.630 1.00 23.66 387 TYR B C 1
ATOM 5792 O O . TYR B 1 387 ? 62.121 21.077 26.148 1.00 22.59 387 TYR B O 1
ATOM 5801 N N . GLY B 1 388 ? 61.959 18.865 25.778 1.00 23.82 388 GLY B N 1
ATOM 5802 C CA . GLY B 1 388 ? 63.124 18.527 26.582 1.00 25.25 388 GLY B CA 1
ATOM 5803 C C . GLY B 1 388 ? 64.151 17.669 25.853 1.00 26.62 388 GLY B C 1
ATOM 5804 O O . GLY B 1 388 ? 63.805 16.653 25.214 1.00 27.96 388 GLY B O 1
ATOM 5805 N N . PRO B 1 389 ? 65.420 18.082 25.927 1.00 27.93 389 PRO B N 1
ATOM 5806 C CA . PRO B 1 389 ? 65.847 19.242 26.764 1.00 28.54 389 PRO B CA 1
ATOM 5807 C C . PRO B 1 389 ? 65.602 20.633 26.172 1.00 29.51 389 PRO B C 1
ATOM 5808 O O . PRO B 1 389 ? 65.803 21.661 26.865 1.00 31.85 389 PRO B O 1
ATOM 5812 N N . GLY B 1 390 ? 65.214 20.725 24.928 1.00 28.27 390 GLY B N 1
ATOM 5813 C CA . GLY B 1 390 ? 64.915 22.093 24.483 1.00 29.59 390 GLY B CA 1
ATOM 5814 C C . GLY B 1 390 ? 65.999 22.728 23.609 1.00 29.58 390 GLY B C 1
ATOM 5815 O O . GLY B 1 390 ? 67.223 22.484 23.804 1.00 29.29 390 GLY B O 1
ATOM 5816 N N . GLY B 1 391 ? 65.531 23.523 22.644 1.00 28.60 391 GLY B N 1
ATOM 5817 C CA . GLY B 1 391 ? 66.344 24.029 21.537 1.00 29.06 391 GLY B CA 1
ATOM 5818 C C . GLY B 1 391 ? 66.251 25.538 21.451 1.00 28.06 391 GLY B C 1
ATOM 5819 O O . GLY B 1 391 ? 66.094 26.172 22.462 1.00 28.04 391 GLY B O 1
ATOM 5820 N N . ASN B 1 392 ? 66.324 26.074 20.234 1.00 28.10 392 ASN B N 1
ATOM 5821 C CA . ASN B 1 392 ? 66.345 27.522 19.933 1.00 28.17 392 ASN B CA 1
ATOM 5822 C C . ASN B 1 392 ? 67.525 28.262 20.511 1.00 29.59 392 ASN B C 1
ATOM 5823 O O . ASN B 1 392 ? 67.384 29.379 21.039 1.00 30.14 392 ASN B O 1
ATOM 5828 N N . TYR B 1 393 ? 68.695 27.664 20.343 1.00 29.93 393 TYR B N 1
ATOM 5829 C CA . TYR B 1 393 ? 69.948 28.361 20.628 1.00 31.72 393 TYR B CA 1
ATOM 5830 C C . TYR B 1 393 ? 70.335 29.220 19.407 1.00 31.66 393 TYR B C 1
ATOM 5831 O O . TYR B 1 393 ? 70.413 28.717 18.300 1.00 31.87 393 TYR B O 1
ATOM 5840 N N . MET B 1 394 ? 70.513 30.518 19.625 1.00 31.33 394 MET B N 1
ATOM 5841 C CA . MET B 1 394 ? 70.802 31.448 18.554 1.00 31.88 394 MET B CA 1
ATOM 5842 C C . MET B 1 394 ? 72.245 31.247 18.090 1.00 31.03 394 MET B C 1
ATOM 5843 O O . MET B 1 394 ? 73.170 31.088 18.908 1.00 30.78 394 MET B O 1
ATOM 5848 N N . GLY B 1 395 ? 72.403 31.182 16.771 1.00 30.41 395 GLY B N 1
ATOM 5849 C CA . GLY B 1 395 ? 73.677 30.993 16.137 1.00 28.80 395 GLY B CA 1
ATOM 5850 C C . GLY B 1 395 ? 73.913 29.513 15.977 1.00 29.29 395 GLY B C 1
ATOM 5851 O O . GLY B 1 395 ? 74.928 29.112 15.439 1.00 29.38 395 GLY B O 1
ATOM 5852 N N . HIS B 1 396 ? 72.985 28.683 16.427 1.00 28.89 396 HIS B N 1
ATOM 5853 C CA . HIS B 1 396 ? 73.212 27.231 16.353 1.00 29.25 396 HIS B CA 1
ATOM 5854 C C . HIS B 1 396 ? 72.461 26.559 15.199 1.00 28.77 396 HIS B C 1
ATOM 5855 O O . HIS B 1 396 ? 71.361 26.989 14.855 1.00 29.66 396 HIS B O 1
ATOM 5862 N N . VAL B 1 397 ? 73.017 25.484 14.630 1.00 27.57 397 VAL B N 1
ATOM 5863 C CA . VAL B 1 397 ? 72.212 24.663 13.709 1.00 27.38 397 VAL B CA 1
ATOM 5864 C C . VAL B 1 397 ? 70.962 24.033 14.365 1.00 26.77 397 VAL B C 1
ATOM 5865 O O . VAL B 1 397 ? 71.040 23.503 15.484 1.00 25.92 397 VAL B O 1
ATOM 5869 N N . ILE B 1 398 ? 69.842 24.027 13.635 1.00 26.00 398 ILE B N 1
ATOM 5870 C CA . ILE B 1 398 ? 68.607 23.461 14.151 1.00 24.67 398 ILE B CA 1
ATOM 5871 C C . ILE B 1 398 ? 68.829 21.967 14.323 1.00 24.22 398 ILE B C 1
ATOM 5872 O O . ILE B 1 398 ? 68.376 21.388 15.298 1.00 23.06 398 ILE B O 1
ATOM 5877 N N . TYR B 1 399 ? 69.521 21.352 13.369 1.00 24.72 399 TYR B N 1
ATOM 5878 C CA . TYR B 1 399 ? 69.909 19.937 13.454 1.00 25.99 399 TYR B CA 1
ATOM 5879 C C . TYR B 1 399 ? 71.193 19.687 12.658 1.00 27.53 399 TYR B C 1
ATOM 5880 O O . TYR B 1 399 ? 71.431 20.356 11.660 1.00 27.56 399 TYR B O 1
ATOM 5889 N N . THR B 1 400 ? 71.984 18.712 13.110 1.00 29.18 400 THR B N 1
ATOM 5890 C CA . THR B 1 400 ? 73.226 18.327 12.474 1.00 30.08 400 THR B CA 1
ATOM 5891 C C . THR B 1 400 ? 72.921 17.623 11.178 1.00 31.02 400 THR B C 1
ATOM 5892 O O . THR B 1 400 ? 72.081 16.677 11.137 1.00 29.87 400 THR B O 1
ATOM 5896 N N . MET B 1 401 ? 73.619 18.069 10.129 1.00 30.91 401 MET B N 1
ATOM 5897 C CA . MET B 1 401 ? 73.310 17.624 8.770 1.00 32.41 401 MET B CA 1
ATOM 5898 C C . MET B 1 401 ? 74.169 16.448 8.316 1.00 32.55 401 MET B C 1
ATOM 5899 O O . MET B 1 401 ? 75.325 16.296 8.711 1.00 32.58 401 MET B O 1
ATOM 5904 N N . GLY B 1 402 ? 73.585 15.602 7.495 1.00 33.20 402 GLY B N 1
ATOM 5905 C CA . GLY B 1 402 ? 74.308 14.444 7.001 1.00 34.55 402 GLY B CA 1
ATOM 5906 C C . GLY B 1 402 ? 73.281 13.394 6.719 1.00 35.52 402 GLY B C 1
ATOM 5907 O O . GLY B 1 402 ? 72.110 13.651 6.938 1.00 36.10 402 GLY B O 1
ATOM 5908 N N . GLN B 1 403 ? 73.711 12.239 6.217 1.00 36.95 403 GLN B N 1
ATOM 5909 C CA . GLN B 1 403 ? 72.822 11.133 5.843 1.00 37.95 403 GLN B CA 1
ATOM 5910 C C . GLN B 1 403 ? 72.007 10.679 7.065 1.00 39.00 403 GLN B C 1
ATOM 5911 O O . GLN B 1 403 ? 72.554 10.530 8.161 1.00 39.05 403 GLN B O 1
ATOM 5917 N N . PRO B 1 404 ? 70.684 10.510 6.897 1.00 39.19 404 PRO B N 1
ATOM 5918 C CA . PRO B 1 404 ? 69.888 10.169 8.055 1.00 39.86 404 PRO B CA 1
ATOM 5919 C C . PRO B 1 404 ? 70.469 8.993 8.847 1.00 41.00 404 PRO B C 1
ATOM 5920 O O . PRO B 1 404 ? 70.729 7.924 8.292 1.00 40.41 404 PRO B O 1
ATOM 5924 N N . CYS B 1 405 ? 70.666 9.214 10.149 1.00 43.26 405 CYS B N 1
ATOM 5925 C CA . CYS B 1 405 ? 71.050 8.142 11.094 1.00 45.12 405 CYS B CA 1
ATOM 5926 C C . CYS B 1 405 ? 72.484 7.706 10.918 1.00 45.51 405 CYS B C 1
ATOM 5927 O O . CYS B 1 405 ? 72.812 6.553 11.162 1.00 45.91 405 CYS B O 1
ATOM 5930 N N . SER B 1 406 ? 73.327 8.632 10.478 1.00 45.76 406 SER B N 1
ATOM 5931 C CA . SER B 1 406 ? 74.744 8.361 10.320 1.00 46.20 406 SER B CA 1
ATOM 5932 C C . SER B 1 406 ? 75.487 8.741 11.600 1.00 46.12 406 SER B C 1
ATOM 5933 O O . SER B 1 406 ? 76.476 8.087 11.967 1.00 45.95 406 SER B O 1
ATOM 5936 N N . GLN B 1 407 ? 74.988 9.780 12.274 1.00 46.64 407 GLN B N 1
ATOM 5937 C CA . GLN B 1 407 ? 75.636 10.330 13.468 1.00 46.99 407 GLN B CA 1
ATOM 5938 C C . GLN B 1 407 ? 74.860 10.097 14.758 1.00 47.89 407 GLN B C 1
ATOM 5939 O O . GLN B 1 407 ? 74.902 10.921 15.704 1.00 47.43 407 GLN B O 1
ATOM 5945 N N . CYS B 1 408 ? 74.171 8.963 14.800 1.00 48.94 408 CYS B N 1
ATOM 5946 C CA . CYS B 1 408 ? 73.466 8.535 16.004 1.00 50.77 408 CYS B CA 1
ATOM 5947 C C . CYS B 1 408 ? 74.382 7.721 16.908 1.00 51.06 408 CYS B C 1
ATOM 5948 O O . CYS B 1 408 ? 75.352 7.129 16.424 1.00 51.13 408 CYS B O 1
ATOM 5951 N N . SER B 1 409 ? 74.094 7.727 18.211 1.00 51.48 409 SER B N 1
ATOM 5952 C CA . SER B 1 409 ? 74.894 6.981 19.194 1.00 51.87 409 SER B CA 1
ATOM 5953 C C . SER B 1 409 ? 74.849 5.460 18.935 1.00 51.92 409 SER B C 1
ATOM 5954 O O . SER B 1 409 ? 73.833 4.950 18.425 1.00 50.64 409 SER B O 1
ATOM 5957 N N . PRO B 1 410 ? 75.954 4.734 19.296 1.00 52.23 410 PRO B N 1
ATOM 5958 C CA . PRO B 1 410 ? 76.113 3.286 19.005 1.00 52.28 410 PRO B CA 1
ATOM 5959 C C . PRO B 1 410 ? 75.079 2.398 19.698 1.00 52.16 410 PRO B C 1
ATOM 5960 O O . PRO B 1 410 ? 74.858 1.259 19.263 1.00 52.28 410 PRO B O 1
ATOM 5964 N N . GLY B 1 411 ? 74.450 2.923 20.752 1.00 52.02 411 GLY B N 1
ATOM 5965 C CA . GLY B 1 411 ? 73.385 2.226 21.465 1.00 52.07 411 GLY B CA 1
ATOM 5966 C C . GLY B 1 411 ? 72.054 2.128 20.728 1.00 52.22 411 GLY B C 1
ATOM 5967 O O . GLY B 1 411 ? 71.298 1.169 20.940 1.00 52.04 411 GLY B O 1
ATOM 5968 N N . ALA B 1 412 ? 71.778 3.098 19.851 1.00 52.25 412 ALA B N 1
ATOM 5969 C CA . ALA B 1 412 ? 70.446 3.246 19.241 1.00 52.57 412 ALA B CA 1
ATOM 5970 C C . ALA B 1 412 ? 70.218 2.448 17.953 1.00 52.84 412 ALA B C 1
ATOM 5971 O O . ALA B 1 412 ? 71.169 2.098 17.236 1.00 52.54 412 ALA B O 1
ATOM 5973 N N . THR B 1 413 ? 68.949 2.153 17.671 1.00 53.20 413 THR B N 1
ATOM 5974 C CA . THR B 1 413 ? 68.569 1.642 16.352 1.00 53.77 413 THR B CA 1
ATOM 5975 C C . THR B 1 413 ? 67.910 2.742 15.516 1.00 54.20 413 THR B C 1
ATOM 5976 O O . THR B 1 413 ? 67.332 3.699 16.060 1.00 54.31 413 THR B O 1
ATOM 5980 N N . CYS B 1 414 ? 68.030 2.603 14.196 1.00 54.56 414 CYS B N 1
ATOM 5981 C CA . CYS B 1 414 ? 67.315 3.442 13.251 1.00 54.66 414 CYS B CA 1
ATOM 5982 C C . CYS B 1 414 ? 67.143 2.787 11.891 1.00 54.64 414 CYS B C 1
ATOM 5983 O O . CYS B 1 414 ? 68.023 2.052 11.431 1.00 54.91 414 CYS B O 1
ATOM 5986 N N . SER B 1 415 ? 66.027 3.086 11.233 1.00 54.22 415 SER B N 1
ATOM 5987 C CA . SER B 1 415 ? 65.803 2.619 9.869 1.00 54.41 415 SER B CA 1
ATOM 5988 C C . SER B 1 415 ? 66.032 3.734 8.847 1.00 53.97 415 SER B C 1
ATOM 5989 O O . SER B 1 415 ? 65.741 4.909 9.120 1.00 54.06 415 SER B O 1
ATOM 5992 N N . VAL B 1 416 ? 66.561 3.370 7.674 1.00 53.38 416 VAL B N 1
ATOM 5993 C CA . VAL B 1 416 ? 66.721 4.329 6.539 1.00 52.26 416 VAL B CA 1
ATOM 5994 C C . VAL B 1 416 ? 65.378 4.775 5.924 1.00 50.66 416 VAL B C 1
ATOM 5995 O O . VAL B 1 416 ? 65.326 5.717 5.119 1.00 50.74 416 VAL B O 1
ATOM 5999 N N . THR B 1 417 ? 64.305 4.094 6.319 1.00 48.48 417 THR B N 1
ATOM 6000 C CA . THR B 1 417 ? 62.984 4.375 5.790 1.00 46.46 417 THR B CA 1
ATOM 6001 C C . THR B 1 417 ? 62.264 5.416 6.672 1.00 44.11 417 THR B C 1
ATOM 6002 O O . THR B 1 417 ? 61.241 5.973 6.278 1.00 43.30 417 THR B O 1
ATOM 6006 N N . GLU B 1 418 ? 62.859 5.728 7.829 1.00 41.64 418 GLU B N 1
ATOM 6007 C CA . GLU B 1 418 ? 62.292 6.698 8.774 1.00 39.13 418 GLU B CA 1
ATOM 6008 C C . GLU B 1 418 ? 63.223 7.871 9.144 1.00 37.90 418 GLU B C 1
ATOM 6009 O O . GLU B 1 418 ? 62.780 9.032 9.263 1.00 37.03 418 GLU B O 1
ATOM 6015 N N . GLY B 1 419 ? 64.501 7.563 9.338 1.00 36.37 419 GLY B N 1
ATOM 6016 C CA . GLY B 1 419 ? 65.527 8.566 9.656 1.00 35.55 419 GLY B CA 1
ATOM 6017 C C . GLY B 1 419 ? 65.587 9.097 11.079 1.00 34.46 419 GLY B C 1
ATOM 6018 O O . GLY B 1 419 ? 66.187 10.148 11.343 1.00 34.19 419 GLY B O 1
ATOM 6019 N N . LEU B 1 420 ? 64.986 8.353 11.995 1.00 34.86 420 LEU B N 1
ATOM 6020 C CA . LEU B 1 420 ? 64.936 8.702 13.417 1.00 35.43 420 LEU B CA 1
ATOM 6021 C C . LEU B 1 420 ? 65.633 7.687 14.299 1.00 36.10 420 LEU B C 1
ATOM 6022 O O . LEU B 1 420 ? 65.476 6.474 14.138 1.00 33.15 420 LEU B O 1
ATOM 6027 N N . CYS B 1 421 ? 66.377 8.221 15.256 1.00 38.52 421 CYS B N 1
ATOM 6028 C CA . CYS B 1 421 ? 67.043 7.396 16.248 1.00 41.99 421 CYS B CA 1
ATOM 6029 C C . CYS B 1 421 ? 66.316 7.352 17.588 1.00 42.04 421 CYS B C 1
ATOM 6030 O O . CYS B 1 421 ? 65.783 8.359 18.048 1.00 42.56 421 CYS B O 1
ATOM 6033 N N . SER B 1 422 ? 66.328 6.171 18.205 1.00 42.55 422 SER B N 1
ATOM 6034 C CA . SER B 1 422 ? 65.656 5.906 19.479 1.00 42.60 422 SER B CA 1
ATOM 6035 C C . SER B 1 422 ? 66.119 6.769 20.680 1.00 42.25 422 SER B C 1
ATOM 6036 O O . SER B 1 422 ? 67.298 7.045 20.850 1.00 42.45 422 SER B O 1
#

Organism: Necator americanus (NCBI:txid51031)

Nearest PDB structures (foldseek):
  3nt8-assembly2_B  TM=1.003E+00  e=7.417E-94  Necator americanus
  4ly5-assembly1_A  TM=9.736E-01  e=4.837E-24  Necator americanus
  6any-assembly1_A  TM=8.927E-01  e=2.724E-18  Brugia malayi
  4g2u-assembly1_A  TM=8.068E-01  e=5.104E-14  Ostertagia ostertagi
  4g2u-assembly1_B  TM=7.949E-01  e=2.397E-13  Ostertagia ostertagi

Radius of gyration: 31.04 Å; Cα contacts (8 Å, |Δi|>4): 1805; chains: 2; bounding box: 85×43×92 Å

Foldseek 3Di:
DLPAPDPQDDPVLVCLVQCVLQVVLLCQQQQNDAFQPGTHFHFELAARADEDRVQQVVVQVQCQQPDPDDSLDFQKDKDKDKDFDLVFPPPCSVVSVVSLVVLQCQGNVQHADPQQFAAPPRNQSNLQSNQRLWHYKYWGWYTDGRMIMTMMITNDHRRDGRHHSGGGDHFDDFQVRNDNEPPWGHDNRHTYHDDDDDWAADVAPPDPQDTPLLQCLLLVLLLQLLLCLQLQNDAALQDRTAFHFAAAARADEDNVQQNLQVVVQVVVDQDDDDCVSVPLKAKDKDWDQRFPHDSSSRSNVSSVVLQCLGNVQHDDHVQAQAPVSCPPPPGHNVSNLFSNQRVWHYKHKHWHGDPRTTMIMMMIPSTDPDHGGHSGHGDQQNNDYDPPWDDDSSRRHTDDD/DQPAPDPQDDVVLVCVLLVVLQVVLLCQQQQNDQAQPGTHFHFELAARADEDNVQQVVVCVQCAQPDPDDSLDFQKDKDKDKDFALVFPPPVSVCSVVRLVQLCCQGNPPHADPQQFAAPPSNQSVLQSNQRLWHYKHWGWDTNNRMIMTMMIINAHRRPGRHRSGGGDHFDDAQVRNDSAHPWGDDSRHTYHDDDDDWADPPQVPAPADTDLLLVLLQVLLQQLLLCLQQFNDAAQADRTRFHFAAAARADEDNVQQRLQVVVVVVQDQDDDDCVSPPLKAKDKDKDQRAPHDSSSRSNCSLVVLQCLRNPQGDDHVQAQAPVSCPDPPRHNRSNLFSNQRVWHYKHKHWDRDDRITMIMIMIPSTDDDHRGHSGHHDQQHNPHDPPWDDDSSGSHTD

Secondary structure (DSSP, 8-state):
-------SS-HHHHHHHHHHHHHHHHHHHTT--B-SSSBPPPEES-BPPEE-HHHHHHHHHH-TT--SS----TT-EEEEEEEE-TT--S-GGGGHHHHHHHHHTHHHHH---TT-B---TT-HHHHHHH-TT--EEEEEEEEETTEEEEEEEESS---STT-BSSEESPPBSSGGG--SSTT-EEETBEEE--PPPPP---S-TT--S--HHHHHHHHHHHHHHHHHHHTT-SB-TTSSBPPPBSS-BPPEE-HHHHHHHHHHHTT--SSPPPTTTSTT-EEEEEEESSTT--HHHHHHHHHHHHHTHHHHT---TT-B--HHHHT-TT---HHHHHHH-TT--EEEEEEEE-SSSEEEEEEEES----TTSBSS-BSSTTTT--TT-B--TTT--BB--/-------SS-HHHHHHHHHHHHHHHHHHHTT--B-SSSBPPPEES-BPPEE-HHHHHHHHHHTTT--SS----TT-EEEEEEEE-TT--SSGGGGHHHHHHHHHTHHHHH---TT-B---SS-HHHHHHH-TT--EEEEEEEEETTEEEEEEEESS----TT-BSSEESPPPSSGGG--SSSS-EEETTEEE--PPPPP---S-TT-SS--HHHHHHHHHHHHHHHHHHHTT-SB-TTSSBPPPBSSPBPPEE-HHHHHHHHHHHTTT-SSPPPGGGSTT-EEEEEEESSTT--HHHHHHHHHHHHHTHHHHT---TT-B--HHHHT-TT---HHHHHHH-TT--EEEEEEEE-SSSEEEEEEEES----TTSBSS-BSSTTSSS-TT----TTT--B-

B-factor: mean 25.32, std 8.26, range [2.51, 95.5]

Sequence (800 aa):
SFGCSNSGITDSDRQAFLDFHNNARRRVAKGLEDSNSGKLNPAKNMYKLSWDCAMEQQLQDAIQSCPSGFAGIQGVAQNTMSWSSSGGYPDPSVKIEPTLSGWWSGAKKNGVGPDNKYTGGGLFAFSNMVYSETTKLGCAYKVCGTKLAVSCIYNGVGYITNQPMWETGQACQTGADCSTYKNSGCEDGLCTKGPDVPETNQQCPSNTGMTDSVRDTFLSVHNEFRSSVARGLEPDALGGNAPKAAKMLKMVYDCEVEASAIRHGNKCVYQHSHGEDRPGLGENIYKTSVLKFDKNKAAKQASQLWWNELKEYGVGPSNVLTTALWNRPNMQIGHYTQMAWDTTYKLGCAVVFCNDFTFGVCQYGPGGNYMGHVIYTMGQPCSQCSPGATCSVTEGLCSAPSFGCSNSGITDSDRQAFLDFHNNARRRVAKGLEDSNSGKLNPAKNMYKLSWDCAMEQQLQDAIQSCPSGFAGIQGVAQNTMSWSSSGGYPDPSVKIEPTLSGWWSGAKKNGVGPDNKYTGGGLFAFSNMVYSETTKLGCAYKVCGTKLAVSCIYNGVGYITNQPMWETGQACQTGADCSTYKNSGCEDGLCTKGPDVPETNQQCPSNTGMTDSVRDTFLSVHNEFRSSVARGLEPDALGGNAPKAAKMLKMVYDCEVEASAIRHGNKCVYQHSHGEDRPGLGENIYKTSVLKFDKNKAAKQASQLWWNELKEYGVGPSNVLTTALWNRPNMQIGHYTQMAWDTTYKLGCAVVFCNDFTFGVCQYGPGGNYMGHVIYTMGQPCSQCSPGATCSVTEGLCS

Solvent-accessible surface area: 34954 Å² total; per-residue (Å²): 143,51,71,25,64,20,115,35,5,76,69,85,6,6,77,46,0,23,59,48,0,6,86,9,0,50,108,0,1,96,19,82,26,56,13,89,107,47,117,7,48,49,0,86,10,0,0,70,3,66,34,29,44,62,20,0,40,79,0,5,60,36,6,83,91,7,57,110,50,126,38,62,21,77,18,19,1,17,1,56,65,59,52,96,47,118,67,16,31,133,76,21,42,102,52,7,98,48,1,0,40,47,14,25,28,10,2,110,156,81,10,30,29,126,78,2,56,21,89,14,64,54,4,67,26,0,0,0,0,0,16,10,36,0,10,74,0,0,0,0,18,64,52,38,59,72,64,0,5,0,0,0,1,0,17,0,5,1,64,28,89,46,22,47,0,2,92,69,19,139,11,6,116,82,19,100,69,10,88,44,39,192,148,12,28,34,84,88,6,0,0,33,74,25,138,107,119,111,97,71,55,146,71,3,92,13,7,47,40,6,29,13,36,2,0,72,26,0,36,52,15,0,14,123,39,0,8,18,0,0,68,14,100,18,66,11,52,90,47,64,79,3,33,87,0,0,60,0,51,80,3,48,34,30,42,101,10,0,8,7,0,14,90,11,0,91,126,48,81,89,102,88,10,118,38,143,85,33,102,60,31,12,13,2,18,12,97,16,96,13,54,79,4,64,50,44,37,1,0,75,13,0,0,51,63,10,0,23,15,2,66,68,66,0,8,7,111,67,1,31,1,46,81,80,26,113,106,46,112,144,70,124,2,10,36,0,0,3,0,0,2,4,56,0,86,77,0,0,0,2,3,24,78,8,145,98,18,0,0,1,0,0,1,0,3,68,6,13,47,113,90,55,90,41,0,0,38,72,28,110,18,31,74,91,24,74,147,75,31,102,42,56,111,113,58,1,3,3,24,92,141,139,51,70,22,49,22,110,37,5,74,60,87,6,7,81,47,0,22,61,49,0,8,83,8,0,42,104,0,0,91,21,79,26,51,16,91,106,44,120,8,46,49,0,88,15,1,0,65,2,62,33,32,26,22,14,0,18,44,0,11,44,36,4,98,87,4,58,111,43,135,42,61,26,64,18,19,1,17,1,47,52,87,54,95,44,116,64,20,27,132,78,23,43,93,59,8,98,46,0,0,39,35,11,23,28,8,2,117,160,79,11,30,26,127,83,2,59,21,92,14,64,53,2,64,20,0,0,0,0,0,19,10,38,0,10,83,0,0,0,0,18,64,55,42,52,74,87,0,5,0,0,0,0,0,20,0,4,0,70,30,96,44,15,56,0,3,99,66,19,144,16,9,135,86,19,102,72,7,79,43,47,185,145,13,32,32,81,94,6,0,0,31,69,27,133,109,116,107,102,65,55,145,79,2,108,112,18,113,42,5,30,17,37,2,0,68,24,0,33,52,13,0,15,122,37,0,9,21,0,0,73,12,103,17,64,12,51,93,46,62,77,3,27,83,0,0,59,0,45,88,3,81,40,26,48,143,8,0,26,8,0,14,77,8,0,81,98,47,75,101,96,89,9,134,49,160,54,40,103,62,32,6,12,2,16,12,94,17,100,15,64,113,4,65,50,40,31,1,0,67,12,0,0,55,66,9,1,26,16,2,68,77,62,0,8,7,108,67,2,33,0,46,83,81,23,109,100,48,103,146,72,116,2,9,36,0,0,7,0,0,4,3,62,0,84,70,0,0,0,1,2,28,72,8,111,105,28,0,0,0,0,0,1,0,1,70,5,13,42,131,94,58,88,44,0,0,36,72,29,119,24,30,72,93,32,78,146,76,33,112,50,5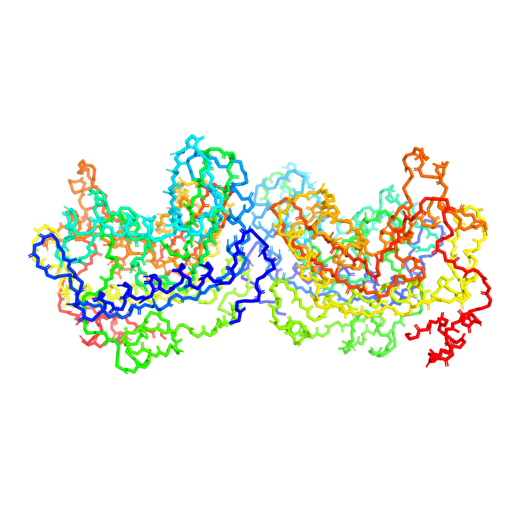0,124,107,54,0,5,1,94